Protein 6N1F (pdb70)

Solvent-accessible surface area: 35929 Å² total

Foldseek 3Di:
DDAAEDDADPDDVRQLVCCVPVQKHHDPAVLHHPVRLVVVVVLQVPADWDPCPFKIKGWCDAAAQFFADGDRPDSSVVNVCVCPPPSNQVVVPVPPHPFDKDWRTKMKIKAAFDKFDDFPCLRFVQFFKKKKAWQDADWPAFWKWWDAPPDHIYTYDDHHNDMMMGTSPTDIMTDGTHDGMTMMMMITMGSDRGHRNHHD/DDAAEDDADPDDVSQVVCCVPVQKHHDPAVLHHPVRVVVVVVLQVPADWDWDQAPNDTKIKGWCDAAAQAFADGDRPDSSVVNVCVCPDPSNQVVVPVPPDPQGKDWRTKMKIKFAFGKHDDFPCVRFVQFFKKKKAWQFQDWPAFWKWWDAPPDHIYTYDDDHNTMMMGTRVIDIMTDGTHGGMTMMMMITMGSDRGHGPD/DDAAEDAADPDDVSQLVCCVPVQKHHDPAVQHHPVRLVVVVVLQVPADWDVCPFKIKGWCDAAFQFFADGDRPDSSVVNVCVCPPPSNQVVVCVPPDPFDKDWRTKMKIKAAFDKFDDFPCVRFVQFFKKKKAWQDADFPAFWKWWDDPPDHIYTYDDDHNTMMMGTRPTDIMTDGTHHGMTMMMMITMGSDRGHRNGD/DDAAEDDADPDDVVQVVCCVPVQKHHDPAVLHHPVRLVLVVVLQVPADKDWDWADDPVDIDIKIKGWCDAQAQFFADGDRDDSSVVNVCVCCDPSNQVVVCVPPDPLGKDWRTKMKIKFAFDKHDDFPCLRFVQFFKKKKAWQFQDWPAFWKWWDAPPDHIYTHDDDHNTMMMGTRVIDIMTTGTHGDMTMMMMITMGSDGGHRNGD

B-factor: mean 36.03, std 13.21, range [5.63, 100.83]

Structure (mmCIF, N/CA/C/O backbone):
data_6N1F
#
_entry.id   6N1F
#
_cell.length_a   47.030
_cell.length_b   54.990
_cell.length_c   112.100
_cell.angle_alpha   77.660
_cell.angle_beta   87.030
_cell.angle_gamma   64.730
#
_symmetry.space_group_name_H-M   'P 1'
#
loop_
_entity.id
_entity.type
_entity.pdbx_description
1 polymer 'Oxidoreductase, 2OG-Fe(II) oxygenase family'
2 non-polymer 'FE (III) ION'
3 non-polymer 'CHLORIDE ION'
4 water water
#
loop_
_atom_site.group_PDB
_atom_site.id
_atom_site.type_symbol
_atom_site.label_atom_id
_atom_site.label_alt_id
_atom_site.label_comp_id
_atom_site.label_asym_id
_atom_site.label_entity_id
_atom_site.label_seq_id
_atom_site.pdbx_PDB_ins_code
_atom_site.Cartn_x
_atom_site.Cartn_y
_atom_site.Cartn_z
_atom_site.occupancy
_atom_site.B_iso_or_equiv
_atom_site.auth_seq_id
_atom_site.auth_comp_id
_atom_site.auth_asym_id
_atom_site.auth_atom_id
_atom_site.pdbx_PDB_model_num
ATOM 1 N N . THR A 1 24 ? 2.871 27.662 46.745 1.00 53.77 3 THR A N 1
ATOM 2 C CA . THR A 1 24 ? 3.518 28.045 45.494 1.00 60.26 3 THR A CA 1
ATOM 3 C C . THR A 1 24 ? 3.602 26.847 44.548 1.00 60.51 3 THR A C 1
ATOM 4 O O . THR A 1 24 ? 3.649 27.013 43.323 1.00 58.52 3 THR A O 1
ATOM 8 N N . ALA A 1 25 ? 3.598 25.641 45.126 1.00 53.07 4 ALA A N 1
ATOM 9 C CA . ALA A 1 25 ? 3.668 24.404 44.364 1.00 45.78 4 ALA A CA 1
ATOM 10 C C . ALA A 1 25 ? 2.696 23.383 44.941 1.00 38.44 4 ALA A C 1
ATOM 11 O O . ALA A 1 25 ? 2.575 23.237 46.160 1.00 34.84 4 ALA A O 1
ATOM 13 N N . GLU A 1 26 ? 2.000 22.681 44.067 1.00 32.44 5 GLU A N 1
ATOM 14 C CA . GLU A 1 26 ? 1.072 21.650 44.511 1.00 30.68 5 GLU A CA 1
ATOM 15 C C . GLU A 1 26 ? 1.216 20.433 43.611 1.00 28.16 5 GLU A C 1
ATOM 16 O O . GLU A 1 26 ? 1.393 20.562 42.397 1.00 28.11 5 GLU A O 1
ATOM 22 N N . LEU A 1 27 ? 1.169 19.252 44.219 1.00 26.58 6 LEU A N 1
ATOM 23 C CA . LEU A 1 27 ? 1.376 18.000 43.503 1.00 25.71 6 LEU A CA 1
ATOM 24 C C . LEU A 1 27 ? 0.019 17.479 43.031 1.00 26.95 6 LEU A C 1
ATOM 25 O O . LEU A 1 27 ? -0.838 17.121 43.848 1.00 25.79 6 LEU A O 1
ATOM 30 N N . HIS A 1 28 ? -0.200 17.463 41.717 1.00 23.60 7 HIS A N 1
ATOM 31 C CA . HIS A 1 28 ? -1.462 16.979 41.171 1.00 27.61 7 HIS A CA 1
ATOM 32 C C . HIS A 1 28 ? -1.325 15.505 40.795 1.00 27.54 7 HIS A C 1
ATOM 33 O O . HIS A 1 28 ? -0.320 15.096 40.207 1.00 27.98 7 HIS A O 1
ATOM 40 N N . PHE A 1 29 ? -2.329 14.714 41.153 1.00 25.32 8 PHE A N 1
ATOM 41 C CA . PHE A 1 29 ? -2.334 13.273 40.936 1.00 23.75 8 PHE A CA 1
ATOM 42 C C . PHE A 1 29 ? -3.424 12.917 39.939 1.00 24.05 8 PHE A C 1
ATOM 43 O O . PHE A 1 29 ? -4.526 13.472 39.993 1.00 28.73 8 PHE A O 1
ATOM 51 N N . ARG A 1 30 ? -3.112 11.998 39.032 1.00 22.92 9 ARG A N 1
ATOM 52 C CA . ARG A 1 30 ? -4.117 11.356 38.203 1.00 26.55 9 ARG A CA 1
ATOM 53 C C . ARG A 1 30 ? -4.535 10.058 38.895 1.00 26.28 9 ARG A C 1
ATOM 54 O O . ARG A 1 30 ? -3.983 9.695 39.934 1.00 20.77 9 ARG A O 1
ATOM 56 N N . CYS A 1 31 ? -5.508 9.341 38.321 1.00 19.81 10 CYS A N 1
ATOM 57 C CA . CYS A 1 31 ? -5.861 8.022 38.848 1.00 19.74 10 CYS A CA 1
ATOM 58 C C . CYS A 1 31 ? -4.682 7.069 38.735 1.00 21.34 10 CYS A C 1
ATOM 59 O O . CYS A 1 31 ? -3.971 7.050 37.726 1.00 24.33 10 CYS A O 1
ATOM 62 N N . ASN A 1 32 ? -4.486 6.254 39.771 1.00 19.54 11 ASN A N 1
ATOM 63 C CA . ASN A 1 32 ? -3.439 5.244 39.729 1.00 17.75 11 ASN A CA 1
ATOM 64 C C . ASN A 1 32 ? -3.800 4.177 38.697 1.00 25.13 11 ASN A C 1
ATOM 65 O O . ASN A 1 32 ? -4.875 3.578 38.774 1.00 22.03 11 ASN A O 1
ATOM 70 N N . GLU A 1 33 ? -2.913 3.943 37.727 1.00 25.50 12 GLU A N 1
ATOM 71 C CA . GLU A 1 33 ? -3.205 3.061 36.604 1.00 27.85 12 GLU A CA 1
ATOM 72 C C . GLU A 1 33 ? -2.632 1.658 36.778 1.00 20.09 12 GLU A C 1
ATOM 73 O O . GLU A 1 33 ? -2.547 0.914 35.801 1.00 24.93 12 GLU A O 1
ATOM 79 N N . GLY A 1 34 ? -2.235 1.288 37.981 1.00 19.96 13 GLY A N 1
ATOM 80 C CA . GLY A 1 34 ? -1.613 0.013 38.260 1.00 24.91 13 GLY A CA 1
ATOM 81 C C . GLY A 1 34 ? -2.592 -0.964 38.871 1.00 22.19 13 GLY A C 1
ATOM 82 O O . GLY A 1 34 ? -3.777 -0.981 38.525 1.00 25.08 13 GLY A O 1
ATOM 83 N N . GLY A 1 35 ? -2.095 -1.771 39.808 1.00 24.86 14 GLY A N 1
ATOM 84 C CA . GLY A 1 35 ? -2.925 -2.747 40.488 1.00 26.38 14 GLY A CA 1
ATOM 85 C C . GLY A 1 35 ? -2.872 -2.607 41.995 1.00 34.92 14 GLY A C 1
ATOM 86 O O . GLY A 1 35 ? -2.428 -1.572 42.509 1.00 29.56 14 GLY A O 1
ATOM 95 N N . ALA A 1 37 ? -0.980 -3.849 44.384 1.00 30.62 16 ALA A N 1
ATOM 96 C CA . ALA A 1 37 ? 0.337 -3.517 44.921 1.00 36.19 16 ALA A CA 1
ATOM 97 C C . ALA A 1 37 ? 0.633 -2.028 44.780 1.00 37.14 16 ALA A C 1
ATOM 98 O O . ALA A 1 37 ? 1.218 -1.416 45.682 1.00 29.47 16 ALA A O 1
ATOM 100 N N . ASP A 1 38 ? 0.223 -1.432 43.655 1.00 26.35 17 ASP A N 1
ATOM 101 C CA . ASP A 1 38 ? 0.425 0.001 43.438 1.00 26.75 17 ASP A CA 1
ATOM 102 C C . ASP A 1 38 ? -0.526 0.832 44.289 1.00 24.18 17 ASP A C 1
ATOM 103 O O . ASP A 1 38 ? -0.114 1.838 44.881 1.00 25.99 17 ASP A O 1
ATOM 108 N N . TYR A 1 39 ? -1.809 0.451 44.343 1.00 20.57 18 TYR A N 1
ATOM 109 C CA . TYR A 1 39 ? -2.761 1.198 45.163 1.00 23.96 18 TYR A CA 1
ATOM 110 C C . TYR A 1 39 ? -2.299 1.284 46.618 1.00 25.78 18 TYR A C 1
ATOM 111 O O . TYR A 1 39 ? -2.271 2.371 47.209 1.00 23.02 18 TYR A O 1
ATOM 120 N N . ALA A 1 40 ? -1.952 0.140 47.220 1.00 24.11 19 ALA A N 1
ATOM 121 C CA . ALA A 1 40 ? -1.576 0.137 48.634 1.00 23.33 19 ALA A CA 1
ATOM 122 C C . ALA A 1 40 ? -0.269 0.887 48.868 1.00 27.03 19 ALA A C 1
ATOM 123 O O . ALA A 1 40 ? -0.097 1.538 49.904 1.00 26.01 19 ALA A O 1
ATOM 125 N N . ALA A 1 41 ? 0.673 0.796 47.923 1.00 27.94 20 ALA A N 1
ATOM 126 C CA . ALA A 1 41 ? 1.945 1.495 48.081 1.00 29.42 20 ALA A CA 1
ATOM 127 C C . ALA A 1 41 ? 1.764 3.012 48.031 1.00 26.58 20 ALA A C 1
ATOM 128 O O . ALA A 1 41 ? 2.420 3.742 48.781 1.00 26.17 20 ALA A O 1
ATOM 130 N N . GLN A 1 42 ? 0.881 3.511 47.158 1.00 30.93 21 GLN A N 1
ATOM 131 C CA . GLN A 1 42 ? 0.650 4.956 47.116 1.00 25.90 21 GLN A CA 1
ATOM 132 C C . GLN A 1 42 ? -0.045 5.432 48.378 1.00 28.30 21 GLN A C 1
ATOM 133 O O . GLN A 1 42 ? 0.279 6.503 48.907 1.00 24.77 21 GLN A O 1
ATOM 139 N N . LEU A 1 43 ? -1.026 4.660 48.852 1.00 25.29 22 LEU A N 1
ATOM 140 C CA . LEU A 1 43 ? -1.671 4.970 50.119 1.00 31.93 22 LEU A CA 1
ATOM 141 C C . LEU A 1 43 ? -0.644 4.998 51.238 1.00 30.52 22 LEU A C 1
ATOM 142 O O . LEU A 1 43 ? -0.677 5.882 52.107 1.00 30.61 22 LEU A O 1
ATOM 147 N N . ARG A 1 44 ? 0.292 4.043 51.209 1.00 33.39 23 ARG A N 1
ATOM 148 C CA . ARG A 1 44 ? 1.366 3.981 52.196 1.00 38.22 23 ARG A CA 1
ATOM 149 C C . ARG A 1 44 ? 2.286 5.197 52.105 1.00 38.33 23 ARG A C 1
ATOM 150 O O . ARG A 1 44 ? 2.528 5.876 53.109 1.00 40.16 23 ARG A O 1
ATOM 158 N N . GLU A 1 45 ? 2.817 5.489 50.914 1.00 33.27 24 GLU A N 1
ATOM 159 C CA . GLU A 1 45 ? 3.860 6.510 50.812 1.00 29.30 24 GLU A CA 1
ATOM 160 C C . GLU A 1 45 ? 3.272 7.911 50.761 1.00 27.71 24 GLU A C 1
ATOM 161 O O . GLU A 1 45 ? 3.739 8.811 51.464 1.00 31.43 24 GLU A O 1
ATOM 167 N N . VAL A 1 46 ? 2.246 8.102 49.932 1.00 32.06 25 VAL A N 1
ATOM 168 C CA . VAL A 1 46 ? 1.622 9.405 49.739 1.00 31.64 25 VAL A CA 1
ATOM 169 C C . VAL A 1 46 ? 0.587 9.682 50.824 1.00 36.31 25 VAL A C 1
ATOM 170 O O . VAL A 1 46 ? 0.475 10.809 51.316 1.00 29.73 25 VAL A O 1
ATOM 174 N N . GLY A 1 47 ? -0.191 8.674 51.211 1.00 23.76 26 GLY A N 1
ATOM 175 C CA . GLY A 1 47 ? -1.260 8.869 52.164 1.00 23.55 26 GLY A CA 1
ATOM 176 C C . GLY A 1 47 ? -2.631 8.965 51.538 1.00 22.65 26 GLY A C 1
ATOM 177 O O . GLY A 1 47 ? -3.626 8.980 52.270 1.00 28.25 26 GLY A O 1
ATOM 178 N N . THR A 1 48 ? -2.705 8.996 50.208 1.00 20.67 27 THR A N 1
ATOM 179 C CA . THR A 1 48 ? -3.940 9.156 49.457 1.00 19.27 27 THR A CA 1
ATOM 180 C C . THR A 1 48 ? -3.745 8.505 48.098 1.00 22.33 27 THR A C 1
ATOM 181 O O . THR A 1 48 ? -2.663 8.583 47.519 1.00 26.38 27 THR A O 1
ATOM 185 N N . VAL A 1 49 ? -4.786 7.851 47.596 1.00 21.88 28 VAL A N 1
ATOM 186 C CA . VAL A 1 49 ? -4.757 7.274 46.261 1.00 16.91 28 VAL A CA 1
ATOM 187 C C . VAL A 1 49 ? -6.148 7.405 45.653 1.00 15.99 28 VAL A C 1
ATOM 188 O O . VAL A 1 49 ? -7.156 7.293 46.359 1.00 24.31 28 VAL A O 1
ATOM 200 N N . LEU A 1 51 ? -8.595 5.819 42.716 1.00 19.72 30 LEU A N 1
ATOM 201 C CA . LEU A 1 51 ? -8.727 4.663 41.845 1.00 16.94 30 LEU A CA 1
ATOM 202 C C . LEU A 1 51 ? -9.582 5.019 40.633 1.00 22.50 30 LEU A C 1
ATOM 203 O O . LEU A 1 51 ? -10.531 5.801 40.756 1.00 21.24 30 LEU A O 1
ATOM 208 N N . PRO A 1 52 ? -9.287 4.504 39.444 1.00 20.36 31 PRO A N 1
ATOM 209 C CA . PRO A 1 52 ? -10.088 4.866 38.271 1.00 18.09 31 PRO A CA 1
ATOM 210 C C . PRO A 1 52 ? -11.401 4.105 38.254 1.00 22.30 31 PRO A C 1
ATOM 211 O O . PRO A 1 52 ? -11.543 3.026 38.838 1.00 20.65 31 PRO A O 1
ATOM 215 N N . ALA A 1 53 ? -12.378 4.692 37.576 1.00 17.28 32 ALA A N 1
ATOM 216 C CA . ALA A 1 53 ? -13.616 3.970 37.294 1.00 21.50 32 ALA A CA 1
ATOM 217 C C . ALA A 1 53 ? -13.325 2.853 36.291 1.00 21.01 32 ALA A C 1
ATOM 218 O O . ALA A 1 53 ? -12.680 3.098 35.269 1.00 23.19 32 ALA A O 1
ATOM 220 N N . TYR A 1 54 ? -13.779 1.622 36.555 1.00 17.24 33 TYR A N 1
ATOM 221 C CA . TYR A 1 54 ? -14.617 1.234 37.660 1.00 16.29 33 TYR A CA 1
ATOM 222 C C . TYR A 1 54 ? -13.994 0.060 38.407 1.00 16.50 33 TYR A C 1
ATOM 223 O O . TYR A 1 54 ? -14.590 -1.014 38.481 1.00 17.33 33 TYR A O 1
ATOM 232 N N . VAL A 1 55 ? -12.798 0.269 38.945 1.00 16.84 34 VAL A N 1
ATOM 233 C CA . VAL A 1 55 ? -12.055 -0.802 39.608 1.00 22.42 34 VAL A CA 1
ATOM 234 C C . VAL A 1 55 ? -12.765 -1.259 40.879 1.00 25.01 34 VAL A C 1
ATOM 235 O O . VAL A 1 55 ? -13.088 -2.439 41.033 1.00 20.45 34 VAL A O 1
ATOM 239 N N . ALA A 1 56 ? -13.023 -0.335 41.813 1.00 20.89 35 ALA A N 1
ATOM 240 C CA . ALA A 1 56 ? -13.532 -0.768 43.115 1.00 18.85 35 ALA A CA 1
ATOM 241 C C . ALA A 1 56 ? -15.020 -1.109 43.075 1.00 23.85 35 ALA A C 1
ATOM 242 O O . ALA A 1 56 ? -15.462 -2.056 43.741 1.00 25.05 35 ALA A O 1
ATOM 244 N N . PHE A 1 57 ? -15.811 -0.323 42.344 1.00 19.70 36 PHE A N 1
ATOM 245 C CA . PHE A 1 57 ? -17.245 -0.533 42.214 1.00 17.86 36 PHE A CA 1
ATOM 246 C C . PHE A 1 57 ? -17.603 -0.490 40.740 1.00 18.36 36 PHE A C 1
ATOM 247 O O . PHE A 1 57 ? -17.228 0.455 40.041 1.00 20.59 36 PHE A O 1
ATOM 255 N N . ASP A 1 58 ? -18.293 -1.523 40.269 1.00 18.72 37 ASP A N 1
ATOM 256 C CA . ASP A 1 58 ? -18.637 -1.603 38.863 1.00 22.05 37 ASP A CA 1
ATOM 257 C C . ASP A 1 58 ? -19.629 -0.493 38.523 1.00 25.13 37 ASP A C 1
ATOM 258 O O . ASP A 1 58 ? -20.228 0.124 39.408 1.00 21.86 37 ASP A O 1
ATOM 263 N N . ALA A 1 59 ? -19.761 -0.196 37.226 1.00 21.13 38 ALA A N 1
ATOM 264 C CA . ALA A 1 59 ? -20.623 0.918 36.843 1.00 27.21 38 ALA A CA 1
ATOM 265 C C . ALA A 1 59 ? -22.081 0.620 37.179 1.00 31.33 38 ALA A C 1
ATOM 266 O O . ALA A 1 59 ? -22.801 1.489 37.685 1.00 22.80 38 ALA A O 1
ATOM 268 N N . HIS A 1 60 ? -22.539 -0.609 36.916 1.00 23.25 39 HIS A N 1
ATOM 269 C CA . HIS A 1 60 ? -23.931 -0.901 37.233 1.00 24.84 39 HIS A CA 1
ATOM 270 C C . HIS A 1 60 ? -24.179 -0.855 38.737 1.00 24.68 39 HIS A C 1
ATOM 271 O O . HIS A 1 60 ? -25.294 -0.554 39.157 1.00 27.15 39 HIS A O 1
ATOM 278 N N . GLU A 1 61 ? -23.153 -1.116 39.551 1.00 23.29 40 GLU A N 1
ATOM 279 C CA . GLU A 1 61 ? -23.293 -1.012 41.000 1.00 27.35 40 GLU A CA 1
ATOM 280 C C . GLU A 1 61 ? -23.397 0.441 41.441 1.00 30.25 40 GLU A C 1
ATOM 281 O O . GLU A 1 61 ? -24.184 0.774 42.337 1.00 27.56 40 GLU A O 1
ATOM 287 N N . LEU A 1 62 ? -22.595 1.319 40.840 1.00 21.86 41 LEU A N 1
ATOM 288 C CA . LEU A 1 62 ? -22.725 2.738 41.150 1.00 26.80 41 LEU A CA 1
ATOM 289 C C . LEU A 1 62 ? -24.076 3.261 40.701 1.00 28.02 41 LEU A C 1
ATOM 290 O O . LEU A 1 62 ? -24.687 4.075 41.396 1.00 28.92 41 LEU A O 1
ATOM 295 N N . ALA A 1 63 ? -24.550 2.810 39.539 1.00 24.53 42 ALA A N 1
ATOM 296 C CA . ALA A 1 63 ? -25.902 3.147 39.105 1.00 26.69 42 ALA A CA 1
ATOM 297 C C . ALA A 1 63 ? -26.939 2.757 40.158 1.00 29.59 42 ALA A C 1
ATOM 298 O O . ALA A 1 63 ? -27.842 3.541 40.466 1.00 33.68 42 ALA A O 1
ATOM 300 N N . ARG A 1 64 ? -26.813 1.566 40.737 1.00 27.80 43 ARG A N 1
ATOM 301 C CA . ARG A 1 64 ? -27.749 1.156 41.776 1.00 36.14 43 ARG A CA 1
ATOM 302 C C . ARG A 1 64 ? -27.650 2.070 42.992 1.00 34.77 43 ARG A C 1
ATOM 303 O O . ARG A 1 64 ? -28.664 2.574 43.494 1.00 31.01 43 ARG A O 1
ATOM 311 N N . ILE A 1 65 ? -26.430 2.284 43.488 1.00 32.64 44 ILE A N 1
ATOM 312 C CA . ILE A 1 65 ? -26.229 3.162 44.640 1.00 31.98 44 ILE A CA 1
ATOM 313 C C . ILE A 1 65 ? -26.870 4.517 44.392 1.00 28.18 44 ILE A C 1
ATOM 314 O O . ILE A 1 65 ? -27.543 5.074 45.270 1.00 29.62 44 ILE A O 1
ATOM 319 N N . ASP A 1 66 ? -26.709 5.045 43.178 1.00 31.84 45 ASP A N 1
ATOM 320 C CA . ASP A 1 66 ? -27.275 6.349 42.845 1.00 40.10 45 ASP A CA 1
ATOM 321 C C . ASP A 1 66 ? -28.798 6.339 42.928 1.00 43.73 45 ASP A C 1
ATOM 322 O O . ASP A 1 66 ? -29.401 7.271 43.477 1.00 50.84 45 ASP A O 1
ATOM 327 N N . ALA A 1 67 ? -29.441 5.304 42.379 1.00 42.20 46 ALA A N 1
ATOM 328 C CA . ALA A 1 67 ? -30.896 5.210 42.477 1.00 39.08 46 ALA A CA 1
ATOM 329 C C . ALA A 1 67 ? -31.338 5.082 43.928 1.00 40.54 46 ALA A C 1
ATOM 330 O O . ALA A 1 67 ? -32.353 5.659 44.331 1.00 47.68 46 ALA A O 1
ATOM 332 N N . LEU A 1 68 ? -30.578 4.344 44.732 1.00 40.48 47 LEU A N 1
ATOM 333 C CA . LEU A 1 68 ? -30.981 4.112 46.114 1.00 44.65 47 LEU A CA 1
ATOM 334 C C . LEU A 1 68 ? -30.815 5.362 46.968 1.00 43.56 47 LEU A C 1
ATOM 335 O O . LEU A 1 68 ? -31.699 5.689 47.767 1.00 50.33 47 LEU A O 1
ATOM 340 N N . GLN A 1 69 ? -29.692 6.074 46.828 1.00 37.38 48 GLN A N 1
ATOM 341 C CA . GLN A 1 69 ? -29.473 7.229 47.699 1.00 39.83 48 GLN A CA 1
ATOM 342 C C . GLN A 1 69 ? -30.494 8.333 47.433 1.00 45.73 48 GLN A C 1
ATOM 343 O O . GLN A 1 69 ? -30.883 9.060 48.361 1.00 43.62 48 GLN A O 1
ATOM 349 N N . ALA A 1 70 ? -30.972 8.445 46.191 1.00 42.12 49 ALA A N 1
ATOM 350 C CA . ALA A 1 70 ? -32.010 9.420 45.876 1.00 46.86 49 ALA A CA 1
ATOM 351 C C . ALA A 1 70 ? -33.226 9.269 46.790 1.00 46.96 49 ALA A C 1
ATOM 352 O O . ALA A 1 70 ? -33.836 10.265 47.195 1.00 51.91 49 ALA A O 1
ATOM 354 N N . ARG A 1 71 ? -33.584 8.028 47.137 1.00 50.40 50 ARG A N 1
ATOM 355 C CA . ARG A 1 71 ? -34.743 7.747 47.983 1.00 49.65 50 ARG A CA 1
ATOM 356 C C . ARG A 1 71 ? -34.559 8.197 49.425 1.00 47.44 50 ARG A C 1
ATOM 357 O O . ARG A 1 71 ? -35.533 8.197 50.182 1.00 50.38 50 ARG A O 1
ATOM 365 N N . LEU A 1 72 ? -33.351 8.568 49.822 1.00 41.78 51 LEU A N 1
ATOM 366 C CA . LEU A 1 72 ? -33.048 8.906 51.200 1.00 41.85 51 LEU A CA 1
ATOM 367 C C . LEU A 1 72 ? -33.499 10.324 51.537 1.00 44.38 51 LEU A C 1
ATOM 368 O O . LEU A 1 72 ? -33.622 11.177 50.652 1.00 47.07 51 LEU A O 1
ATOM 373 N N . PRO A 1 73 ? -33.766 10.596 52.817 1.00 45.07 52 PRO A N 1
ATOM 374 C CA . PRO A 1 73 ? -34.066 11.974 53.230 1.00 48.38 52 PRO A CA 1
ATOM 375 C C . PRO A 1 73 ? -32.817 12.849 53.246 1.00 47.06 52 PRO A C 1
ATOM 376 O O . PRO A 1 73 ? -31.736 12.435 53.676 1.00 42.43 52 PRO A O 1
ATOM 380 N N . GLU A 1 74 ? -32.990 14.083 52.792 1.00 45.56 53 GLU A N 1
ATOM 381 C CA . GLU A 1 74 ? -31.909 15.037 52.639 1.00 41.75 53 GLU A CA 1
ATOM 382 C C . GLU A 1 74 ? -32.056 16.134 53.687 1.00 51.60 53 GLU A C 1
ATOM 383 O O . GLU A 1 74 ? -33.168 16.590 53.964 1.00 55.83 53 GLU A O 1
ATOM 389 N N . GLU A 1 75 ? -30.939 16.542 54.283 1.00 56.34 54 GLU A N 1
ATOM 390 C CA . GLU A 1 75 ? -30.940 17.620 55.260 1.00 55.87 54 GLU A CA 1
ATOM 391 C C . GLU A 1 75 ? -29.798 18.580 54.963 1.00 53.31 54 GLU A C 1
ATOM 392 O O . GLU A 1 75 ? -28.738 18.169 54.478 1.00 48.13 54 GLU A O 1
ATOM 398 N N . PRO A 1 76 ? -29.995 19.868 55.222 1.00 52.16 55 PRO A N 1
ATOM 399 C CA . PRO A 1 76 ? -28.941 20.841 54.940 1.00 49.34 55 PRO A CA 1
ATOM 400 C C . PRO A 1 76 ? -27.864 20.818 56.012 1.00 55.21 55 PRO A C 1
ATOM 401 O O . PRO A 1 76 ? -28.124 20.552 57.187 1.00 61.48 55 PRO A O 1
ATOM 405 N N . VAL A 1 77 ? -26.633 21.079 55.578 1.00 55.00 56 VAL A N 1
ATOM 406 C CA . VAL A 1 77 ? -25.475 21.114 56.470 1.00 57.05 56 VAL A CA 1
ATOM 407 C C . VAL A 1 77 ? -24.481 22.189 56.011 1.00 58.84 56 VAL A C 1
ATOM 408 O O . VAL A 1 77 ? -24.845 23.167 55.343 1.00 58.26 56 VAL A O 1
ATOM 412 N N . HIS A 1 86 ? -27.082 27.506 53.235 1.00 64.51 65 HIS A N 1
ATOM 413 C CA . HIS A 1 86 ? -27.369 26.127 52.841 1.00 63.32 65 HIS A CA 1
ATOM 414 C C . HIS A 1 86 ? -26.842 25.799 51.445 1.00 56.64 65 HIS A C 1
ATOM 415 O O . HIS A 1 86 ? -27.550 25.987 50.460 1.00 56.99 65 HIS A O 1
ATOM 422 N N . ASP A 1 87 ? -25.611 25.298 51.345 1.00 50.91 66 ASP A N 1
ATOM 423 C CA . ASP A 1 87 ? -25.086 24.907 50.045 1.00 47.39 66 ASP A CA 1
ATOM 424 C C . ASP A 1 87 ? -24.536 23.485 50.012 1.00 37.15 66 ASP A C 1
ATOM 425 O O . ASP A 1 87 ? -24.008 23.065 48.974 1.00 31.79 66 ASP A O 1
ATOM 430 N N . ILE A 1 88 ? -24.661 22.728 51.098 1.00 40.72 67 ILE A N 1
ATOM 431 C CA . ILE A 1 88 ? -24.350 21.304 51.108 1.00 41.49 67 ILE A CA 1
ATOM 432 C C . ILE A 1 88 ? -25.529 20.566 51.722 1.00 42.78 67 ILE A C 1
ATOM 433 O O . ILE A 1 88 ? -26.007 20.940 52.799 1.00 35.24 67 ILE A O 1
ATOM 438 N N . TYR A 1 89 ? -26.008 19.535 51.028 1.00 43.13 68 TYR A N 1
ATOM 439 C CA . TYR A 1 89 ? -27.121 18.714 51.484 1.00 40.90 68 TYR A CA 1
ATOM 440 C C . TYR A 1 89 ? -26.635 17.284 51.684 1.00 40.01 68 TYR A C 1
ATOM 441 O O . TYR A 1 89 ? -25.967 16.722 50.808 1.00 35.15 68 TYR A O 1
ATOM 450 N N . VAL A 1 90 ? -26.974 16.704 52.834 1.00 38.93 69 VAL A N 1
ATOM 451 C CA . VAL A 1 90 ? -26.400 15.447 53.301 1.00 33.60 69 VAL A CA 1
ATOM 452 C C . VAL A 1 90 ? -27.514 14.415 53.450 1.00 34.88 69 VAL A C 1
ATOM 453 O O . VAL A 1 90 ? -28.562 14.704 54.043 1.00 37.98 69 VAL A O 1
ATOM 457 N N . ARG A 1 91 ? -27.287 13.221 52.901 1.00 33.81 70 ARG A N 1
ATOM 458 C CA . ARG A 1 91 ? -28.176 12.070 53.058 1.00 40.98 70 ARG A CA 1
ATOM 459 C C . ARG A 1 91 ? -27.449 11.023 53.886 1.00 38.18 70 ARG A C 1
ATOM 460 O O . ARG A 1 91 ? -26.537 10.358 53.389 1.00 44.44 70 ARG A O 1
ATOM 468 N N . ARG A 1 92 ? -27.841 10.880 55.142 1.00 36.85 71 ARG A N 1
ATOM 469 C CA . ARG A 1 92 ? -27.112 10.007 56.045 1.00 37.10 71 ARG A CA 1
ATOM 470 C C . ARG A 1 92 ? -27.495 8.546 55.832 1.00 37.44 71 ARG A C 1
ATOM 471 O O . ARG A 1 92 ? -28.659 8.209 55.607 1.00 38.93 71 ARG A O 1
ATOM 479 N N . ILE A 1 93 ? -26.486 7.690 55.863 1.00 36.50 72 ILE A N 1
ATOM 480 C CA . ILE A 1 93 ? -26.656 6.248 55.827 1.00 37.07 72 ILE A CA 1
ATOM 481 C C . ILE A 1 93 ? -26.307 5.628 57.173 1.00 38.59 72 ILE A C 1
ATOM 482 O O . ILE A 1 93 ? -27.064 4.824 57.721 1.00 42.60 72 ILE A O 1
ATOM 495 N N . VAL A 1 95 ? -24.608 6.912 61.123 1.00 44.70 74 VAL A N 1
ATOM 496 C CA . VAL A 1 95 ? -24.148 7.991 61.990 1.00 44.16 74 VAL A CA 1
ATOM 497 C C . VAL A 1 95 ? -23.246 7.412 63.075 1.00 46.03 74 VAL A C 1
ATOM 498 O O . VAL A 1 95 ? -23.331 6.234 63.429 1.00 46.78 74 VAL A O 1
ATOM 502 N N . ASP A 1 96 ? -22.383 8.275 63.634 1.00 46.50 75 ASP A N 1
ATOM 503 C CA . ASP A 1 96 ? -21.347 7.861 64.585 1.00 51.23 75 ASP A CA 1
ATOM 504 C C . ASP A 1 96 ? -21.096 8.983 65.603 1.00 50.62 75 ASP A C 1
ATOM 505 O O . ASP A 1 96 ? -20.030 9.598 65.650 1.00 50.48 75 ASP A O 1
ATOM 510 N N . ARG A 1 97 ? -22.082 9.231 66.467 1.00 53.47 76 ARG A N 1
ATOM 511 C CA . ARG A 1 97 ? -22.044 10.381 67.366 1.00 55.98 76 ARG A CA 1
ATOM 512 C C . ARG A 1 97 ? -21.050 10.198 68.510 1.00 59.01 76 ARG A C 1
ATOM 513 O O . ARG A 1 97 ? -20.784 9.080 68.965 1.00 59.73 76 ARG A O 1
ATOM 521 N N . ALA A 1 98 ? -20.529 11.331 68.995 1.00 47.79 77 ALA A N 1
ATOM 522 C CA . ALA A 1 98 ? -19.543 11.331 70.071 1.00 48.67 77 ALA A CA 1
ATOM 523 C C . ALA A 1 98 ? -20.068 10.579 71.283 1.00 56.69 77 ALA A C 1
ATOM 524 O O . ALA A 1 98 ? -21.178 10.834 71.758 1.00 59.18 77 ALA A O 1
ATOM 526 N N . GLY A 1 99 ? -19.265 9.642 71.775 1.00 65.19 78 GLY A N 1
ATOM 527 C CA . GLY A 1 99 ? -19.657 8.812 72.893 1.00 70.51 78 GLY A CA 1
ATOM 528 C C . GLY A 1 99 ? -20.554 7.645 72.546 1.00 70.80 78 GLY A C 1
ATOM 529 O O . GLY A 1 99 ? -20.910 6.873 73.447 1.00 75.48 78 GLY A O 1
ATOM 530 N N . GLU A 1 100 ? -20.919 7.474 71.277 1.00 59.16 79 GLU A N 1
ATOM 531 C CA . GLU A 1 100 ? -21.880 6.456 70.891 1.00 57.10 79 GLU A CA 1
ATOM 532 C C . GLU A 1 100 ? -21.256 5.467 69.917 1.00 60.26 79 GLU A C 1
ATOM 533 O O . GLU A 1 100 ? -20.199 5.713 69.330 1.00 58.17 79 GLU A O 1
ATOM 539 N N . ARG A 1 101 ? -21.920 4.340 69.765 1.00 62.02 80 ARG A N 1
ATOM 540 C CA . ARG A 1 101 ? -21.531 3.338 68.790 1.00 56.53 80 ARG A CA 1
ATOM 541 C C . ARG A 1 101 ? -22.188 3.644 67.451 1.00 50.41 80 ARG A C 1
ATOM 542 O O . ARG A 1 101 ? -23.186 4.369 67.396 1.00 50.93 80 ARG A O 1
ATOM 544 N N . PRO A 1 102 ? -21.635 3.134 66.347 1.00 46.85 81 PRO A N 1
ATOM 545 C CA . PRO A 1 102 ? -22.218 3.423 65.024 1.00 42.16 81 PRO A CA 1
ATOM 546 C C . PRO A 1 102 ? -23.643 2.901 64.899 1.00 45.22 81 PRO A C 1
ATOM 547 O O . PRO A 1 102 ? -23.962 1.805 65.355 1.00 50.17 81 PRO A O 1
ATOM 551 N N . GLN A 1 103 ? -24.497 3.683 64.246 1.00 42.59 82 GLN A N 1
ATOM 552 C CA . GLN A 1 103 ? -25.914 3.356 64.133 1.00 42.04 82 GLN A CA 1
ATOM 553 C C . GLN A 1 103 ? -26.368 3.465 62.689 1.00 41.89 82 GLN A C 1
ATOM 554 O O . GLN A 1 103 ? -26.111 4.480 62.033 1.00 41.16 82 GLN A O 1
ATOM 560 N N . LEU A 1 104 ? -27.054 2.434 62.204 1.00 47.40 83 LEU A N 1
ATOM 561 C CA . LEU A 1 104 ? -27.759 2.526 60.930 1.00 44.73 83 LEU A CA 1
ATOM 562 C C . LEU A 1 104 ? -28.929 3.491 61.059 1.00 50.49 83 LEU A C 1
ATOM 563 O O . LEU A 1 104 ? -29.627 3.509 62.078 1.00 55.44 83 LEU A O 1
ATOM 568 N N . VAL A 1 105 ? -29.145 4.300 60.018 1.00 47.81 84 VAL A N 1
ATOM 569 C CA . VAL A 1 105 ? -30.241 5.261 59.984 1.00 40.90 84 VAL A CA 1
ATOM 570 C C . VAL A 1 105 ? -30.821 5.282 58.580 1.00 41.43 84 VAL A C 1
ATOM 571 O O . VAL A 1 105 ? -30.187 4.849 57.618 1.00 41.53 84 VAL A O 1
ATOM 575 N N . ASN A 1 106 ? -32.045 5.803 58.475 1.00 43.94 85 ASN A N 1
ATOM 576 C CA . ASN A 1 106 ? -32.757 5.931 57.199 1.00 45.53 85 ASN A CA 1
ATOM 577 C C . ASN A 1 106 ? -32.990 4.580 56.527 1.00 45.95 85 ASN A C 1
ATOM 578 O O . ASN A 1 106 ? -32.883 4.452 55.308 1.00 45.79 85 ASN A O 1
ATOM 583 N N . LEU A 1 107 ? -33.325 3.567 57.325 1.00 43.48 86 LEU A N 1
ATOM 584 C CA . LEU A 1 107 ? -33.684 2.264 56.782 1.00 52.12 86 LEU A CA 1
ATOM 585 C C . LEU A 1 107 ? -34.904 2.384 55.864 1.00 53.94 86 LEU A C 1
ATOM 586 O O . LEU A 1 107 ? -35.700 3.317 55.995 1.00 53.35 86 LEU A O 1
ATOM 591 N N . PRO A 1 108 ? -35.084 1.438 54.920 1.00 55.91 87 PRO A N 1
ATOM 592 C CA . PRO A 1 108 ? -34.285 0.241 54.639 1.00 51.10 87 PRO A CA 1
ATOM 593 C C . PRO A 1 108 ? -33.196 0.434 53.580 1.00 48.38 87 PRO A C 1
ATOM 594 O O . PRO A 1 108 ? -32.282 -0.383 53.496 1.00 47.88 87 PRO A O 1
ATOM 598 N N . HIS A 1 109 ? -33.290 1.497 52.777 1.00 55.00 88 HIS A N 1
ATOM 599 C CA . HIS A 1 109 ? -32.389 1.622 51.635 1.00 49.93 88 HIS A CA 1
ATOM 600 C C . HIS A 1 109 ? -30.953 1.880 52.071 1.00 46.43 88 HIS A C 1
ATOM 601 O O . HIS A 1 109 ? -30.016 1.500 51.360 1.00 41.54 88 HIS A O 1
ATOM 608 N N . SER A 1 110 ? -30.756 2.493 53.238 1.00 39.34 89 SER A N 1
ATOM 609 C CA . SER A 1 110 ? -29.405 2.656 53.767 1.00 37.85 89 SER A CA 1
ATOM 610 C C . SER A 1 110 ? -28.679 1.315 53.863 1.00 36.34 89 SER A C 1
ATOM 611 O O . SER A 1 110 ? -27.511 1.198 53.475 1.00 37.03 89 SER A O 1
ATOM 614 N N . GLU A 1 111 ? -29.360 0.293 54.387 1.00 37.54 90 GLU A N 1
ATOM 615 C CA . GLU A 1 111 ? -28.726 -1.007 54.591 1.00 39.05 90 GLU A CA 1
ATOM 616 C C . GLU A 1 111 ? -28.364 -1.662 53.266 1.00 36.38 90 GLU A C 1
ATOM 617 O O . GLU A 1 111 ? -27.343 -2.352 53.159 1.00 33.90 90 GLU A O 1
ATOM 619 N N . THR A 1 112 ? -29.206 -1.481 52.254 1.00 44.79 91 THR A N 1
ATOM 620 C CA . THR A 1 112 ? -28.899 -2.029 50.942 1.00 44.90 91 THR A CA 1
ATOM 621 C C . THR A 1 112 ? -27.612 -1.431 50.398 1.00 38.41 91 THR A C 1
ATOM 622 O O . THR A 1 112 ? -26.750 -2.155 49.886 1.00 36.56 91 THR A O 1
ATOM 626 N N . ILE A 1 113 ? -27.453 -0.111 50.516 1.00 31.86 92 ILE A N 1
ATOM 627 C CA . ILE A 1 113 ? -26.216 0.528 50.078 1.00 32.72 92 ILE A CA 1
ATOM 628 C C . ILE A 1 113 ? -25.043 -0.019 50.873 1.00 34.17 92 ILE A C 1
ATOM 629 O O . ILE A 1 113 ? -24.025 -0.449 50.313 1.00 28.43 92 ILE A O 1
ATOM 634 N N . LEU A 1 114 ? -25.185 -0.012 52.200 1.00 33.50 93 LEU A N 1
ATOM 635 C CA . LEU A 1 114 ? -24.145 -0.511 53.087 1.00 34.10 93 LEU A CA 1
ATOM 636 C C . LEU A 1 114 ? -23.775 -1.959 52.779 1.00 40.13 93 LEU A C 1
ATOM 637 O O . LEU A 1 114 ? -22.602 -2.330 52.901 1.00 44.95 93 LEU A O 1
ATOM 642 N N . ASN A 1 115 ? -24.758 -2.787 52.386 1.00 34.04 94 ASN A N 1
ATOM 643 C CA . ASN A 1 115 ? -24.485 -4.188 52.059 1.00 37.70 94 ASN A CA 1
ATOM 644 C C . ASN A 1 115 ? -23.469 -4.299 50.934 1.00 30.34 94 ASN A C 1
ATOM 645 O O . ASN A 1 115 ? -22.594 -5.172 50.961 1.00 36.08 94 ASN A O 1
ATOM 650 N N . LEU A 1 116 ? -23.590 -3.442 49.921 1.00 28.42 95 LEU A N 1
ATOM 651 C CA . LEU A 1 116 ? -22.611 -3.418 48.843 1.00 33.76 95 LEU A CA 1
ATOM 652 C C . LEU A 1 116 ? -21.247 -2.989 49.358 1.00 34.06 95 LEU A C 1
ATOM 653 O O . LEU A 1 116 ? -20.220 -3.589 49.014 1.00 25.40 95 LEU A O 1
ATOM 658 N N . LEU A 1 117 ? -21.218 -1.922 50.162 1.00 27.59 96 LEU A N 1
ATOM 659 C CA . LEU A 1 117 ? -19.944 -1.402 50.639 1.00 26.98 96 LEU A CA 1
ATOM 660 C C . LEU A 1 117 ? -19.207 -2.442 51.465 1.00 31.81 96 LEU A C 1
ATOM 661 O O . LEU A 1 117 ? -17.971 -2.498 51.441 1.00 28.31 96 LEU A O 1
ATOM 666 N N . GLY A 1 118 ? -19.949 -3.295 52.167 1.00 28.89 97 GLY A N 1
ATOM 667 C CA . GLY A 1 118 ? -19.323 -4.235 53.061 1.00 29.34 97 GLY A CA 1
ATOM 668 C C . GLY A 1 118 ? -19.388 -5.667 52.592 1.00 31.30 97 GLY A C 1
ATOM 669 O O . GLY A 1 118 ? -19.220 -6.581 53.403 1.00 33.26 97 GLY A O 1
ATOM 670 N N . ASP A 1 119 ? -19.645 -5.894 51.305 1.00 27.67 98 ASP A N 1
ATOM 671 C CA . ASP A 1 119 ? -19.737 -7.270 50.857 1.00 32.63 98 ASP A CA 1
ATOM 672 C C . ASP A 1 119 ? -18.337 -7.879 50.781 1.00 28.74 98 ASP A C 1
ATOM 673 O O . ASP A 1 119 ? -17.324 -7.201 50.972 1.00 33.78 98 ASP A O 1
ATOM 678 N N . ALA A 1 120 ? -18.291 -9.179 50.492 1.00 28.90 99 ALA A N 1
ATOM 679 C CA . ALA A 1 120 ? -17.026 -9.908 50.532 1.00 33.34 99 ALA A CA 1
ATOM 680 C C . ALA A 1 120 ? -16.017 -9.329 49.548 1.00 29.05 99 ALA A C 1
ATOM 681 O O . ALA A 1 120 ? -14.828 -9.200 49.866 1.00 27.26 99 ALA A O 1
ATOM 683 N N . ARG A 1 121 ? -16.470 -8.987 48.343 1.00 26.88 100 ARG A N 1
ATOM 684 C CA . ARG A 1 121 ? -15.569 -8.391 47.362 1.00 30.01 100 ARG A CA 1
ATOM 685 C C . ARG A 1 121 ? -14.929 -7.114 47.903 1.00 26.36 100 ARG A C 1
ATOM 686 O O . ARG A 1 121 ? -13.711 -6.937 47.808 1.00 26.02 100 ARG A O 1
ATOM 694 N N . ARG A 1 122 ? -15.724 -6.228 48.504 1.00 24.95 101 ARG A N 1
ATOM 695 C CA . ARG A 1 122 ? -15.150 -4.979 49.000 1.00 26.21 101 ARG A CA 1
ATOM 696 C C . ARG A 1 122 ? -14.311 -5.200 50.250 1.00 29.83 101 ARG A C 1
ATOM 697 O O . ARG A 1 122 ? -13.286 -4.536 50.428 1.00 24.23 101 ARG A O 1
ATOM 705 N N . THR A 1 123 ? -14.713 -6.140 51.109 1.00 31.84 102 THR A N 1
ATOM 706 C CA . THR A 1 123 ? -13.949 -6.418 52.321 1.00 34.25 102 THR A CA 1
ATOM 707 C C . THR A 1 123 ? -12.558 -6.947 51.990 1.00 32.83 102 THR A C 1
ATOM 708 O O . THR A 1 123 ? -11.564 -6.547 52.608 1.00 31.39 102 THR A O 1
ATOM 712 N N . ARG A 1 124 ? -12.468 -7.875 51.036 1.00 33.43 103 ARG A N 1
ATOM 713 C CA . ARG A 1 124 ? -11.155 -8.332 50.595 1.00 28.77 103 ARG A CA 1
ATOM 714 C C . ARG A 1 124 ? -10.373 -7.198 49.946 1.00 28.59 103 ARG A C 1
ATOM 715 O O . ARG A 1 124 ? -9.169 -7.053 50.185 1.00 26.15 103 ARG A O 1
ATOM 723 N N . PHE A 1 125 ? -11.046 -6.398 49.111 1.00 24.79 104 PHE A N 1
ATOM 724 C CA . PHE A 1 125 ? -10.383 -5.343 48.345 1.00 25.66 104 PHE A CA 1
ATOM 725 C C . PHE A 1 125 ? -9.758 -4.304 49.265 1.00 27.68 104 PHE A C 1
ATOM 726 O O . PHE A 1 125 ? -8.603 -3.918 49.083 1.00 26.32 104 PHE A O 1
ATOM 734 N N . PHE A 1 126 ? -10.501 -3.842 50.268 1.00 30.32 105 PHE A N 1
ATOM 735 C CA . PHE A 1 126 ? -9.915 -2.860 51.170 1.00 30.62 105 PHE A CA 1
ATOM 736 C C . PHE A 1 126 ? -9.026 -3.500 52.226 1.00 33.63 105 PHE A C 1
ATOM 737 O O . PHE A 1 126 ? -8.099 -2.843 52.708 1.00 33.04 105 PHE A O 1
ATOM 745 N N . GLY A 1 127 ? -9.242 -4.775 52.544 1.00 35.15 106 GLY A N 1
ATOM 746 C CA . GLY A 1 127 ? -8.302 -5.477 53.404 1.00 38.24 106 GLY A CA 1
ATOM 747 C C . GLY A 1 127 ? -6.903 -5.524 52.818 1.00 38.94 106 GLY A C 1
ATOM 748 O O . GLY A 1 127 ? -5.916 -5.272 53.510 1.00 42.71 106 GLY A O 1
ATOM 749 N N . ASP A 1 128 ? -6.798 -5.860 51.532 1.00 27.24 107 ASP A N 1
ATOM 750 C CA . ASP A 1 128 ? -5.501 -5.795 50.870 1.00 27.56 107 ASP A CA 1
ATOM 751 C C . ASP A 1 128 ? -4.995 -4.358 50.794 1.00 39.39 107 ASP A C 1
ATOM 752 O O . ASP A 1 128 ? -3.795 -4.101 50.951 1.00 44.27 107 ASP A O 1
ATOM 765 N N . PHE A 1 130 ? -5.483 -1.820 52.733 1.00 36.34 109 PHE A N 1
ATOM 766 C CA . PHE A 1 130 ? -4.959 -1.358 54.005 1.00 33.97 109 PHE A CA 1
ATOM 767 C C . PHE A 1 130 ? -3.750 -2.164 54.450 1.00 41.99 109 PHE A C 1
ATOM 768 O O . PHE A 1 130 ? -3.000 -1.705 55.318 1.00 46.29 109 PHE A O 1
ATOM 776 N N . GLY A 1 131 ? -3.541 -3.345 53.880 1.00 42.17 110 GLY A N 1
ATOM 777 C CA . GLY A 1 131 ? -2.380 -4.142 54.229 1.00 39.60 110 GLY A CA 1
ATOM 778 C C . GLY A 1 131 ? -2.392 -4.726 55.626 1.00 45.91 110 GLY A C 1
ATOM 779 O O . GLY A 1 131 ? -1.341 -4.768 56.279 1.00 47.40 110 GLY A O 1
ATOM 780 N N . THR A 1 132 ? -3.551 -5.185 56.104 1.00 42.34 111 THR A N 1
ATOM 781 C CA . THR A 1 132 ? -3.629 -5.841 57.402 1.00 47.59 111 THR A CA 1
ATOM 782 C C . THR A 1 132 ? -4.662 -6.956 57.345 1.00 46.02 111 THR A C 1
ATOM 783 O O . THR A 1 132 ? -5.571 -6.955 56.510 1.00 44.21 111 THR A O 1
ATOM 787 N N . ARG A 1 133 ? -4.499 -7.921 58.238 1.00 45.74 112 ARG A N 1
ATOM 788 C CA . ARG A 1 133 ? -5.498 -8.966 58.385 1.00 49.44 112 ARG A CA 1
ATOM 789 C C . ARG A 1 133 ? -6.620 -8.547 59.317 1.00 50.71 112 ARG A C 1
ATOM 790 O O . ARG A 1 133 ? -7.658 -9.219 59.358 1.00 49.53 112 ARG A O 1
ATOM 792 N N . ALA A 1 134 ? -6.445 -7.444 60.038 1.00 49.45 113 ALA A N 1
ATOM 793 C CA . ALA A 1 134 ? -7.398 -7.058 61.063 1.00 49.28 113 ALA A CA 1
ATOM 794 C C . ALA A 1 134 ? -8.748 -6.708 60.451 1.00 47.36 113 ALA A C 1
ATOM 795 O O . ALA A 1 134 ? -8.847 -6.246 59.312 1.00 41.31 113 ALA A O 1
ATOM 797 N N . GLU A 1 135 ? -9.795 -6.957 61.228 1.00 46.49 114 GLU A N 1
ATOM 798 C CA . GLU A 1 135 ? -11.152 -6.661 60.804 1.00 44.55 114 GLU A CA 1
ATOM 799 C C . GLU A 1 135 ? -11.406 -5.160 60.875 1.00 34.86 114 GLU A C 1
ATOM 800 O O . GLU A 1 135 ? -11.144 -4.520 61.898 1.00 35.98 114 GLU A O 1
ATOM 806 N N . TYR A 1 136 ? -11.916 -4.600 59.793 1.00 32.98 115 TYR A N 1
ATOM 807 C CA . TYR A 1 136 ? -12.299 -3.198 59.762 1.00 40.78 115 TYR A CA 1
ATOM 808 C C . TYR A 1 136 ? -13.816 -3.077 59.705 1.00 42.15 115 TYR A C 1
ATOM 809 O O . TYR A 1 136 ? -14.511 -3.957 59.184 1.00 44.48 115 TYR A O 1
ATOM 818 N N . PHE A 1 137 ? -14.319 -1.992 60.285 1.00 35.23 116 PHE A N 1
ATOM 819 C CA . PHE A 1 137 ? -15.741 -1.702 60.369 1.00 34.54 116 PHE A CA 1
ATOM 820 C C . PHE A 1 137 ? -16.024 -0.373 59.694 1.00 35.13 116 PHE A C 1
ATOM 821 O O . PHE A 1 137 ? -15.248 0.576 59.832 1.00 40.96 116 PHE A O 1
ATOM 829 N N . ILE A 1 138 ? -17.142 -0.301 58.980 1.00 34.15 117 ILE A N 1
ATOM 830 C CA . ILE A 1 138 ? -17.624 0.971 58.448 1.00 37.51 117 ILE A CA 1
ATOM 831 C C . ILE A 1 138 ? -18.411 1.656 59.566 1.00 39.42 117 ILE A C 1
ATOM 832 O O . ILE A 1 138 ? -19.489 1.198 59.944 1.00 40.86 117 ILE A O 1
ATOM 837 N N . ARG A 1 139 ? -17.871 2.756 60.101 1.00 32.76 118 ARG A N 1
ATOM 838 C CA . ARG A 1 139 ? -18.491 3.417 61.242 1.00 33.33 118 ARG A CA 1
ATOM 839 C C . ARG A 1 139 ? -19.412 4.563 60.855 1.00 32.74 118 ARG A C 1
ATOM 840 O O . ARG A 1 139 ? -20.316 4.903 61.622 1.00 33.29 118 ARG A O 1
ATOM 848 N N . ARG A 1 140 ? -19.186 5.193 59.710 1.00 32.47 119 ARG A N 1
ATOM 849 C CA . ARG A 1 140 ? -19.949 6.364 59.319 1.00 33.00 119 ARG A CA 1
ATOM 850 C C . ARG A 1 140 ? -20.023 6.363 57.807 1.00 29.62 119 ARG A C 1
ATOM 851 O O . ARG A 1 140 ? -19.086 5.928 57.143 1.00 30.52 119 ARG A O 1
ATOM 859 N N . CYS A 1 141 ? -21.145 6.835 57.268 1.00 29.63 120 CYS A N 1
ATOM 860 C CA . CYS A 1 141 ? -21.388 6.767 55.834 1.00 26.82 120 CYS A CA 1
ATOM 861 C C . CYS A 1 141 ? -22.500 7.737 55.465 1.00 27.12 120 CYS A C 1
ATOM 862 O O . CYS A 1 141 ? -23.562 7.726 56.094 1.00 31.51 120 CYS A O 1
ATOM 865 N N . GLN A 1 142 ? -22.261 8.574 54.456 1.00 27.86 121 GLN A N 1
ATOM 866 C CA . GLN A 1 142 ? -23.253 9.559 54.043 1.00 28.73 121 GLN A CA 1
ATOM 867 C C . GLN A 1 142 ? -22.966 10.018 52.616 1.00 32.76 121 GLN A C 1
ATOM 868 O O . GLN A 1 142 ? -21.852 9.874 52.103 1.00 37.91 121 GLN A O 1
ATOM 874 N N . ILE A 1 143 ? -24.001 10.567 51.981 1.00 29.71 122 ILE A N 1
ATOM 875 C CA . ILE A 1 143 ? -23.901 11.184 50.663 1.00 25.94 122 ILE A CA 1
ATOM 876 C C . ILE A 1 143 ? -23.854 12.693 50.871 1.00 31.23 122 ILE A C 1
ATOM 877 O O . ILE A 1 143 ? -24.756 13.260 51.505 1.00 35.74 122 ILE A O 1
ATOM 882 N N . ASN A 1 144 ? -22.805 13.343 50.353 1.00 26.98 123 ASN A N 1
ATOM 883 C CA . ASN A 1 144 ? -22.663 14.795 50.411 1.00 24.44 123 ASN A CA 1
ATOM 884 C C . ASN A 1 144 ? -22.958 15.371 49.041 1.00 26.03 123 ASN A C 1
ATOM 885 O O . ASN A 1 144 ? -22.267 15.047 48.070 1.00 30.24 123 ASN A O 1
ATOM 890 N N . ARG A 1 145 ? -23.956 16.243 48.965 1.00 25.28 124 ARG A N 1
ATOM 891 C CA . ARG A 1 145 ? -24.326 16.898 47.718 1.00 25.51 124 ARG A CA 1
ATOM 892 C C . ARG A 1 145 ? -23.925 18.369 47.809 1.00 25.75 124 ARG A C 1
ATOM 893 O O . ARG A 1 145 ? -24.570 19.161 48.510 1.00 26.72 124 ARG A O 1
ATOM 909 N N . LEU A 1 147 ? -23.246 22.054 46.344 1.00 26.96 126 LEU A N 1
ATOM 910 C CA . LEU A 1 147 ? -23.730 22.939 45.304 1.00 27.86 126 LEU A CA 1
ATOM 911 C C . LEU A 1 147 ? -22.645 23.942 44.919 1.00 39.21 126 LEU A C 1
ATOM 912 O O . LEU A 1 147 ? -21.597 24.036 45.564 1.00 27.29 126 LEU A O 1
ATOM 917 N N . LYS A 1 148 ? -22.911 24.701 43.849 1.00 28.72 127 LYS A N 1
ATOM 918 C CA . LYS A 1 148 ? -21.951 25.685 43.366 1.00 35.75 127 LYS A CA 1
ATOM 919 C C . LYS A 1 148 ? -21.572 26.648 44.478 1.00 36.99 127 LYS A C 1
ATOM 920 O O . LYS A 1 148 ? -22.441 27.145 45.199 1.00 30.16 127 LYS A O 1
ATOM 926 N N . ASP A 1 149 ? -20.267 26.884 44.624 1.00 29.04 128 ASP A N 1
ATOM 927 C CA . ASP A 1 149 ? -19.637 27.809 45.569 1.00 29.55 128 ASP A CA 1
ATOM 928 C C . ASP A 1 149 ? -19.558 27.222 46.973 1.00 36.15 128 ASP A C 1
ATOM 929 O O . ASP A 1 149 ? -19.076 27.899 47.882 1.00 39.75 128 ASP A O 1
ATOM 934 N N . SER A 1 150 ? -20.001 25.992 47.182 1.00 28.11 129 SER A N 1
ATOM 935 C CA . SER A 1 150 ? -19.717 25.324 48.439 1.00 27.65 129 SER A CA 1
ATOM 936 C C . SER A 1 150 ? -18.260 24.853 48.476 1.00 27.34 129 SER A C 1
ATOM 937 O O . SER A 1 150 ? -17.577 24.760 47.453 1.00 26.62 129 SER A O 1
ATOM 940 N N . PHE A 1 151 ? -17.793 24.551 49.684 1.00 26.91 130 PHE A N 1
ATOM 941 C CA . PHE A 1 151 ? -16.462 24.003 49.911 1.00 26.46 130 PHE A CA 1
ATOM 942 C C . PHE A 1 151 ? -16.458 23.314 51.267 1.00 27.13 130 PHE A C 1
ATOM 943 O O . PHE A 1 151 ? -17.379 23.479 52.071 1.00 27.02 130 PHE A O 1
ATOM 951 N N . ILE A 1 152 ? -15.409 22.535 51.515 1.00 28.41 131 ILE A N 1
ATOM 952 C CA . ILE A 1 152 ? -15.142 21.971 52.833 1.00 32.08 131 ILE A CA 1
ATOM 953 C C . ILE A 1 152 ? -13.804 22.520 53.286 1.00 33.22 131 ILE A C 1
ATOM 954 O O . ILE A 1 152 ? -12.759 22.110 52.771 1.00 30.93 131 ILE A O 1
ATOM 959 N N . GLY A 1 153 ? -13.829 23.427 54.253 1.00 33.01 132 GLY A N 1
ATOM 960 C CA . GLY A 1 153 ? -12.599 23.988 54.770 1.00 31.45 132 GLY A CA 1
ATOM 961 C C . GLY A 1 153 ? -11.739 22.941 55.451 1.00 30.12 132 GLY A C 1
ATOM 962 O O . GLY A 1 153 ? -12.162 21.823 55.754 1.00 33.94 132 GLY A O 1
ATOM 971 N N . HIS A 1 155 ? -9.697 20.488 57.744 1.00 39.07 134 HIS A N 1
ATOM 972 C CA . HIS A 1 155 ? -10.096 19.788 58.961 1.00 41.70 134 HIS A CA 1
ATOM 973 C C . HIS A 1 155 ? -9.414 18.428 59.036 1.00 40.33 134 HIS A C 1
ATOM 974 O O . HIS A 1 155 ? -8.750 17.983 58.096 1.00 33.64 134 HIS A O 1
ATOM 981 N N . LEU A 1 156 ? -9.617 17.765 60.176 1.00 44.60 135 LEU A N 1
ATOM 982 C CA . LEU A 1 156 ? -9.135 16.412 60.439 1.00 45.37 135 LEU A CA 1
ATOM 983 C C . LEU A 1 156 ? -10.325 15.519 60.748 1.00 43.99 135 LEU A C 1
ATOM 984 O O . LEU A 1 156 ? -11.092 15.809 61.672 1.00 39.91 135 LEU A O 1
ATOM 989 N N . ASP A 1 157 ? -10.472 14.435 59.984 1.00 49.57 136 ASP A N 1
ATOM 990 C CA . ASP A 1 157 ? -11.544 13.483 60.252 1.00 50.92 136 ASP A CA 1
ATOM 991 C C . ASP A 1 157 ? -11.410 12.881 61.639 1.00 48.69 136 ASP A C 1
ATOM 992 O O . ASP A 1 157 ? -12.417 12.622 62.305 1.00 51.54 136 ASP A O 1
ATOM 997 N N . ALA A 1 158 ? -10.178 12.679 62.099 1.00 46.70 137 ALA A N 1
ATOM 998 C CA . ALA A 1 158 ? -9.951 12.164 63.441 1.00 52.32 137 ALA A CA 1
ATOM 999 C C . ALA A 1 158 ? -10.616 13.014 64.521 1.00 50.90 137 ALA A C 1
ATOM 1000 O O . ALA A 1 158 ? -10.842 12.518 65.630 1.00 49.60 137 ALA A O 1
ATOM 1002 N N . ALA A 1 159 ? -10.938 14.277 64.230 1.00 56.82 138 ALA A N 1
ATOM 1003 C CA . ALA A 1 159 ? -11.601 15.117 65.223 1.00 55.55 138 ALA A CA 1
ATOM 1004 C C . ALA A 1 159 ? -13.012 14.626 65.532 1.00 52.26 138 ALA A C 1
ATOM 1005 O O . ALA A 1 159 ? -13.488 14.786 66.662 1.00 51.65 138 ALA A O 1
ATOM 1007 N N . SER A 1 160 ? -13.699 14.042 64.546 1.00 45.31 139 SER A N 1
ATOM 1008 C CA . SER A 1 160 ? -15.014 13.463 64.811 1.00 50.88 139 SER A CA 1
ATOM 1009 C C . SER A 1 160 ? -14.895 12.168 65.603 1.00 56.10 139 SER A C 1
ATOM 1010 O O . SER A 1 160 ? -15.746 11.869 66.449 1.00 63.41 139 SER A O 1
ATOM 1013 N N . ASN A 1 161 ? -13.850 11.390 65.342 1.00 50.54 140 ASN A N 1
ATOM 1014 C CA . ASN A 1 161 ? -13.632 10.111 66.001 1.00 45.05 140 ASN A CA 1
ATOM 1015 C C . ASN A 1 161 ? -12.152 9.770 65.885 1.00 37.82 140 ASN A C 1
ATOM 1016 O O . ASN A 1 161 ? -11.656 9.536 64.777 1.00 36.09 140 ASN A O 1
ATOM 1021 N N . PRO A 1 162 ? -11.417 9.736 67.001 1.00 39.98 141 PRO A N 1
ATOM 1022 C CA . PRO A 1 162 ? -9.967 9.499 66.929 1.00 40.37 141 PRO A CA 1
ATOM 1023 C C . PRO A 1 162 ? -9.585 8.122 66.423 1.00 45.04 141 PRO A C 1
ATOM 1024 O O . PRO A 1 162 ? -8.393 7.879 66.209 1.00 53.31 141 PRO A O 1
ATOM 1028 N N . ASP A 1 163 ? -10.540 7.216 66.230 1.00 39.00 142 ASP A N 1
ATOM 1029 C CA . ASP A 1 163 ? -10.247 5.861 65.782 1.00 40.47 142 ASP A CA 1
ATOM 1030 C C . ASP A 1 163 ? -10.480 5.658 64.290 1.00 39.77 142 ASP A C 1
ATOM 1031 O O . ASP A 1 163 ? -10.281 4.548 63.795 1.00 42.42 142 ASP A O 1
ATOM 1036 N N . TYR A 1 164 ? -10.895 6.688 63.558 1.00 38.29 143 TYR A N 1
ATOM 1037 C CA . TYR A 1 164 ? -10.992 6.559 62.108 1.00 38.10 143 TYR A CA 1
ATOM 1038 C C . TYR A 1 164 ? -9.594 6.427 61.521 1.00 37.52 143 TYR A C 1
ATOM 1039 O O . TYR A 1 164 ? -8.746 7.298 61.737 1.00 37.03 143 TYR A O 1
ATOM 1048 N N . GLU A 1 165 ? -9.346 5.352 60.770 1.00 32.92 144 GLU A N 1
ATOM 1049 C CA . GLU A 1 165 ? -8.047 5.154 60.132 1.00 31.08 144 GLU A CA 1
ATOM 1050 C C . GLU A 1 165 ? -8.042 5.519 58.660 1.00 33.37 144 GLU A C 1
ATOM 1051 O O . GLU A 1 165 ? -7.035 6.007 58.142 1.00 32.26 144 GLU A O 1
ATOM 1057 N N . PHE A 1 166 ? -9.125 5.245 57.957 1.00 30.69 145 PHE A N 1
ATOM 1058 C CA . PHE A 1 166 ? -9.172 5.505 56.534 1.00 27.81 145 PHE A CA 1
ATOM 1059 C C . PHE A 1 166 ? -10.535 6.051 56.195 1.00 28.58 145 PHE A C 1
ATOM 1060 O O . PHE A 1 166 ? -11.523 5.798 56.887 1.00 32.57 145 PHE A O 1
ATOM 1068 N N . SER A 1 167 ? -10.560 6.809 55.121 1.00 28.63 146 SER A N 1
ATOM 1069 C CA . SER A 1 167 ? -11.761 7.367 54.552 1.00 25.69 146 SER A CA 1
ATOM 1070 C C . SER A 1 167 ? -11.845 6.895 53.108 1.00 23.76 146 SER A C 1
ATOM 1071 O O . SER A 1 167 ? -10.820 6.766 52.435 1.00 26.10 146 SER A O 1
ATOM 1074 N N . VAL A 1 168 ? -13.059 6.609 52.641 1.00 23.20 147 VAL A N 1
ATOM 1075 C CA . VAL A 1 168 ? -13.310 6.199 51.266 1.00 28.03 147 VAL A CA 1
ATOM 1076 C C . VAL A 1 168 ? -14.366 7.126 50.690 1.00 27.01 147 VAL A C 1
ATOM 1077 O O . VAL A 1 168 ? -15.365 7.423 51.352 1.00 26.43 147 VAL A O 1
ATOM 1081 N N . VAL A 1 169 ? -14.142 7.589 49.462 1.00 29.38 148 VAL A N 1
ATOM 1082 C CA . VAL A 1 169 ? -15.025 8.548 48.811 1.00 23.05 148 VAL A CA 1
ATOM 1083 C C . VAL A 1 169 ? -15.275 8.095 47.394 1.00 21.08 148 VAL A C 1
ATOM 1084 O O . VAL A 1 169 ? -14.333 7.988 46.601 1.00 24.03 148 VAL A O 1
ATOM 1088 N N . ILE A 1 170 ? -16.539 7.866 47.064 1.00 17.28 149 ILE A N 1
ATOM 1089 C CA . ILE A 1 170 ? -16.964 7.449 45.737 1.00 20.89 149 ILE A CA 1
ATOM 1090 C C . ILE A 1 170 ? -17.596 8.648 45.063 1.00 26.30 149 ILE A C 1
ATOM 1091 O O . ILE A 1 170 ? -18.519 9.252 45.620 1.00 27.09 149 ILE A O 1
ATOM 1096 N N . GLN A 1 171 ? -17.128 8.990 43.865 1.00 27.69 150 GLN A N 1
ATOM 1097 C CA . GLN A 1 171 ? -17.626 10.181 43.183 1.00 28.78 150 GLN A CA 1
ATOM 1098 C C . GLN A 1 171 ? -18.824 9.792 42.338 1.00 21.44 150 GLN A C 1
ATOM 1099 O O . GLN A 1 171 ? -18.701 9.008 41.390 1.00 22.28 150 GLN A O 1
ATOM 1105 N N . LEU A 1 172 ? -19.975 10.339 42.690 1.00 23.04 151 LEU A N 1
ATOM 1106 C CA . LEU A 1 172 ? -21.201 10.120 41.961 1.00 23.61 151 LEU A CA 1
ATOM 1107 C C . LEU A 1 172 ? -21.589 11.322 41.135 1.00 25.78 151 LEU A C 1
ATOM 1108 O O . LEU A 1 172 ? -22.639 11.299 40.475 1.00 35.34 151 LEU A O 1
ATOM 1113 N N . GLY A 1 173 ? -20.782 12.367 41.152 1.00 31.06 152 GLY A N 1
ATOM 1114 C CA . GLY A 1 173 ? -21.135 13.583 40.445 1.00 43.22 152 GLY A CA 1
ATOM 1115 C C . GLY A 1 173 ? -20.831 13.453 38.972 1.00 55.14 152 GLY A C 1
ATOM 1116 O O . GLY A 1 173 ? -19.682 13.200 38.594 1.00 46.01 152 GLY A O 1
ATOM 1117 N N . ARG A 1 174 ? -21.858 13.625 38.135 1.00 75.91 153 ARG A N 1
ATOM 1118 C CA . ARG A 1 174 ? -21.702 13.381 36.704 1.00 84.73 153 ARG A CA 1
ATOM 1119 C C . ARG A 1 174 ? -20.734 14.368 36.062 1.00 85.54 153 ARG A C 1
ATOM 1120 O O . ARG A 1 174 ? -19.892 13.974 35.246 1.00 95.00 153 ARG A O 1
ATOM 1122 N N . ALA A 1 175 ? -20.834 15.650 36.410 1.00 65.50 154 ALA A N 1
ATOM 1123 C CA . ALA A 1 175 ? -20.004 16.664 35.770 1.00 53.92 154 ALA A CA 1
ATOM 1124 C C . ALA A 1 175 ? -20.012 17.918 36.620 1.00 53.51 154 ALA A C 1
ATOM 1125 O O . ALA A 1 175 ? -21.085 18.442 36.933 1.00 60.48 154 ALA A O 1
ATOM 1127 N N . PHE A 1 176 ? -18.825 18.403 36.972 1.00 50.95 155 PHE A N 1
ATOM 1128 C CA . PHE A 1 176 ? -18.696 19.645 37.725 1.00 52.51 155 PHE A CA 1
ATOM 1129 C C . PHE A 1 176 ? -17.296 20.207 37.512 1.00 59.09 155 PHE A C 1
ATOM 1130 O O . PHE A 1 176 ? -16.394 19.516 37.028 1.00 51.54 155 PHE A O 1
ATOM 1138 N N . ASP A 1 177 ? -17.136 21.479 37.874 1.00 66.95 156 ASP A N 1
ATOM 1139 C CA . ASP A 1 177 ? -15.851 22.163 37.882 1.00 65.39 156 ASP A CA 1
ATOM 1140 C C . ASP A 1 177 ? -15.401 22.396 39.318 1.00 54.05 156 ASP A C 1
ATOM 1141 O O . ASP A 1 177 ? -16.208 22.384 40.253 1.00 48.01 156 ASP A O 1
ATOM 1146 N N . GLY A 1 178 ? -14.098 22.613 39.484 1.00 46.50 157 GLY A N 1
ATOM 1147 C CA . GLY A 1 178 ? -13.553 22.787 40.819 1.00 41.08 157 GLY A CA 1
ATOM 1148 C C . GLY A 1 178 ? -13.763 21.551 41.673 1.00 37.28 157 GLY A C 1
ATOM 1149 O O . GLY A 1 178 ? -13.754 20.413 41.190 1.00 33.42 157 GLY A O 1
ATOM 1150 N N . GLY A 1 179 ? -13.958 21.774 42.973 1.00 37.59 158 GLY A N 1
ATOM 1151 C CA . GLY A 1 179 ? -14.263 20.669 43.871 1.00 29.85 158 GLY A CA 1
ATOM 1152 C C . GLY A 1 179 ? -13.139 19.674 44.079 1.00 27.63 158 GLY A C 1
ATOM 1153 O O . GLY A 1 179 ? -13.403 18.487 44.335 1.00 27.22 158 GLY A O 1
ATOM 1154 N N . GLU A 1 180 ? -11.888 20.116 43.987 1.00 28.45 159 GLU A N 1
ATOM 1155 C CA . GLU A 1 180 ? -10.784 19.195 44.200 1.00 26.86 159 GLU A CA 1
ATOM 1156 C C . GLU A 1 180 ? -10.693 18.765 45.662 1.00 26.09 159 GLU A C 1
ATOM 1157 O O . GLU A 1 180 ? -10.916 19.547 46.590 1.00 24.99 159 GLU A O 1
ATOM 1163 N N . PHE A 1 181 ? -10.378 17.497 45.856 1.00 14.60 160 PHE A N 1
ATOM 1164 C CA . PHE A 1 181 ? -10.057 16.976 47.170 1.00 18.07 160 PHE A CA 1
ATOM 1165 C C . PHE A 1 181 ? -8.565 17.209 47.402 1.00 24.53 160 PHE A C 1
ATOM 1166 O O . PHE A 1 181 ? -7.733 16.676 46.661 1.00 23.14 160 PHE A O 1
ATOM 1174 N N . VAL A 1 182 ? -8.223 18.033 48.398 1.00 20.50 161 VAL A N 1
ATOM 1175 C CA . VAL A 1 182 ? -6.840 18.421 48.646 1.00 18.07 161 VAL A CA 1
ATOM 1176 C C . VAL A 1 182 ? -6.415 17.956 50.029 1.00 25.38 161 VAL A C 1
ATOM 1177 O O . VAL A 1 182 ? -7.054 18.304 51.028 1.00 26.06 161 VAL A O 1
ATOM 1181 N N . VAL A 1 183 ? -5.302 17.216 50.082 1.00 20.68 162 VAL A N 1
ATOM 1182 C CA . VAL A 1 183 ? -4.674 16.753 51.314 1.00 22.76 162 VAL A CA 1
ATOM 1183 C C . VAL A 1 183 ? -3.437 17.591 51.585 1.00 30.11 162 VAL A C 1
ATOM 1184 O O . VAL A 1 183 ? -2.647 17.866 50.669 1.00 26.27 162 VAL A O 1
ATOM 1188 N N . HIS A 1 184 ? -3.244 17.961 52.855 1.00 28.56 163 HIS A N 1
ATOM 1189 C CA . HIS A 1 184 ? -2.145 18.812 53.307 1.00 30.41 163 HIS A CA 1
ATOM 1190 C C . HIS A 1 184 ? -1.280 18.084 54.334 1.00 33.72 163 HIS A C 1
ATOM 1191 O O . HIS A 1 184 ? -1.307 18.408 55.530 1.00 38.42 163 HIS A O 1
ATOM 1198 N N . PRO A 1 185 ? -0.475 17.120 53.898 1.00 35.77 164 PRO A N 1
ATOM 1199 C CA . PRO A 1 185 ? 0.427 16.444 54.838 1.00 40.51 164 PRO A CA 1
ATOM 1200 C C . PRO A 1 185 ? 1.470 17.407 55.383 1.00 43.43 164 PRO A C 1
ATOM 1201 O O . PRO A 1 185 ? 1.959 18.288 54.672 1.00 41.20 164 PRO A O 1
ATOM 1205 N N . GLN A 1 186 ? 1.806 17.228 56.661 1.00 48.39 165 GLN A N 1
ATOM 1206 C CA . GLN A 1 186 ? 2.776 18.099 57.312 1.00 46.95 165 GLN A CA 1
ATOM 1207 C C . GLN A 1 186 ? 4.091 18.105 56.540 1.00 51.67 165 GLN A C 1
ATOM 1208 O O . GLN A 1 186 ? 4.632 17.047 56.199 1.00 50.66 165 GLN A O 1
ATOM 1210 N N . GLY A 1 187 ? 4.579 19.305 56.237 1.00 44.16 166 GLY A N 1
ATOM 1211 C CA . GLY A 1 187 ? 5.884 19.459 55.612 1.00 50.25 166 GLY A CA 1
ATOM 1212 C C . GLY A 1 187 ? 5.997 18.858 54.228 1.00 48.44 166 GLY A C 1
ATOM 1213 O O . GLY A 1 187 ? 7.026 18.257 53.896 1.00 54.00 166 GLY A O 1
ATOM 1214 N N . ARG A 1 188 ? 4.963 19.006 53.413 1.00 39.73 167 ARG A N 1
ATOM 1215 C CA . ARG A 1 188 ? 4.955 18.521 52.041 1.00 44.28 167 ARG A CA 1
ATOM 1216 C C . ARG A 1 188 ? 4.073 19.450 51.230 1.00 37.39 167 ARG A C 1
ATOM 1217 O O . ARG A 1 188 ? 3.222 20.151 51.794 1.00 38.23 167 ARG A O 1
ATOM 1225 N N . PRO A 1 189 ? 4.230 19.473 49.908 1.00 40.39 168 PRO A N 1
ATOM 1226 C CA . PRO A 1 189 ? 3.255 20.174 49.085 1.00 33.90 168 PRO A CA 1
ATOM 1227 C C . PRO A 1 189 ? 1.883 19.566 49.272 1.00 33.11 168 PRO A C 1
ATOM 1228 O O . PRO A 1 189 ? 1.752 18.366 49.579 1.00 28.40 168 PRO A O 1
ATOM 1232 N N . PRO A 1 190 ? 0.825 20.355 49.105 1.00 32.88 169 PRO A N 1
ATOM 1233 C CA . PRO A 1 190 ? -0.523 19.779 49.042 1.00 24.51 169 PRO A CA 1
ATOM 1234 C C . PRO A 1 190 ? -0.639 18.779 47.896 1.00 33.95 169 PRO A C 1
ATOM 1235 O O . PRO A 1 190 ? -0.038 18.954 46.833 1.00 22.85 169 PRO A O 1
ATOM 1239 N N . ASN A 1 191 ? -1.423 17.719 48.128 1.00 27.07 170 ASN A N 1
ATOM 1240 C CA . ASN A 1 191 ? -1.749 16.709 47.119 1.00 23.35 170 ASN A CA 1
ATOM 1241 C C . ASN A 1 191 ? -3.164 16.945 46.601 1.00 23.12 170 ASN A C 1
ATOM 1242 O O . ASN A 1 191 ? -4.134 16.823 47.357 1.00 22.84 170 ASN A O 1
ATOM 1247 N N . VAL A 1 192 ? -3.284 17.252 45.312 1.00 22.52 171 VAL A N 1
ATOM 1248 C CA . VAL A 1 192 ? -4.540 17.684 44.708 1.00 23.18 171 VAL A CA 1
ATOM 1249 C C . VAL A 1 192 ? -5.114 16.548 43.874 1.00 24.01 171 VAL A C 1
ATOM 1250 O O . VAL A 1 192 ? -4.427 16.010 42.996 1.00 23.11 171 VAL A O 1
ATOM 1254 N N . PHE A 1 193 ? -6.386 16.220 44.111 1.00 17.82 172 PHE A N 1
ATOM 1255 C CA . PHE A 1 193 ? -7.076 15.155 43.391 1.00 22.44 172 PHE A CA 1
ATOM 1256 C C . PHE A 1 193 ? -8.354 15.723 42.806 1.00 16.42 172 PHE A C 1
ATOM 1257 O O . PHE A 1 193 ? -9.220 16.186 43.553 1.00 20.71 172 PHE A O 1
ATOM 1265 N N . ALA A 1 194 ? -8.467 15.675 41.478 1.00 14.16 173 ALA A N 1
ATOM 1266 C CA . ALA A 1 194 ? -9.675 16.044 40.753 1.00 22.43 173 ALA A CA 1
ATOM 1267 C C . ALA A 1 194 ? -10.447 14.776 40.418 1.00 25.17 173 ALA A C 1
ATOM 1268 O O . ALA A 1 194 ? -9.972 13.978 39.604 1.00 30.72 173 ALA A O 1
ATOM 1270 N N . PRO A 1 195 ? -11.592 14.533 41.007 1.00 27.93 174 PRO A N 1
ATOM 1271 C CA . PRO A 1 195 ? -12.230 13.230 40.816 1.00 32.11 174 PRO A CA 1
ATOM 1272 C C . PRO A 1 195 ? -13.278 13.302 39.731 1.00 36.24 174 PRO A C 1
ATOM 1273 O O . PRO A 1 195 ? -13.900 14.347 39.532 1.00 37.52 174 PRO A O 1
ATOM 1277 N N . ALA A 1 196 ? -13.468 12.206 39.014 1.00 32.00 175 ALA A N 1
ATOM 1278 C CA . ALA A 1 196 ? -14.517 12.103 38.019 1.00 26.87 175 ALA A CA 1
ATOM 1279 C C . ALA A 1 196 ? -15.527 11.064 38.480 1.00 21.82 175 ALA A C 1
ATOM 1280 O O . ALA A 1 196 ? -15.325 10.357 39.474 1.00 19.49 175 ALA A O 1
ATOM 1282 N N . TYR A 1 197 ? -16.633 10.989 37.754 1.00 20.27 176 TYR A N 1
ATOM 1283 C CA . TYR A 1 197 ? -17.652 9.998 38.065 1.00 23.07 176 TYR A CA 1
ATOM 1284 C C . TYR A 1 197 ? -17.034 8.615 38.147 1.00 23.07 176 TYR A C 1
ATOM 1285 O O . TYR A 1 197 ? -16.248 8.221 37.284 1.00 27.83 176 TYR A O 1
ATOM 1294 N N . GLY A 1 198 ? -17.390 7.871 39.185 1.00 18.43 177 GLY A N 1
ATOM 1295 C CA . GLY A 1 198 ? -16.913 6.517 39.285 1.00 17.36 177 GLY A CA 1
ATOM 1296 C C . GLY A 1 198 ? -15.543 6.353 39.902 1.00 20.47 177 GLY A C 1
ATOM 1297 O O . GLY A 1 198 ? -15.175 5.220 40.232 1.00 20.35 177 GLY A O 1
ATOM 1298 N N . THR A 1 199 ? -14.765 7.427 40.062 1.00 16.02 178 THR A N 1
ATOM 1299 C CA . THR A 1 199 ? -13.510 7.285 40.780 1.00 15.64 178 THR A CA 1
ATOM 1300 C C . THR A 1 199 ? -13.768 7.180 42.278 1.00 17.47 178 THR A C 1
ATOM 1301 O O . THR A 1 199 ? -14.822 7.560 42.791 1.00 16.11 178 THR A O 1
ATOM 1305 N N . VAL A 1 200 ? -12.763 6.664 42.979 1.00 13.77 179 VAL A N 1
ATOM 1306 C CA . VAL A 1 200 ? -12.821 6.385 44.405 1.00 19.77 179 VAL A CA 1
ATOM 1307 C C . VAL A 1 200 ? -11.507 6.852 45.013 1.00 23.77 179 VAL A C 1
ATOM 1308 O O . VAL A 1 200 ? -10.428 6.461 44.553 1.00 22.53 179 VAL A O 1
ATOM 1312 N N . ILE A 1 201 ? -11.590 7.693 46.034 1.00 18.63 180 ILE A N 1
ATOM 1313 C CA . ILE A 1 201 ? -10.414 8.174 46.744 1.00 19.13 180 ILE A CA 1
ATOM 1314 C C . ILE A 1 201 ? -10.341 7.419 48.065 1.00 20.96 180 ILE A C 1
ATOM 1315 O O . ILE A 1 201 ? -11.364 7.215 48.730 1.00 16.74 180 ILE A O 1
ATOM 1320 N N . VAL A 1 202 ? -9.154 6.925 48.401 1.00 22.74 181 VAL A N 1
ATOM 1321 C CA . VAL A 1 202 ? -8.887 6.305 49.692 1.00 24.35 181 VAL A CA 1
ATOM 1322 C C . VAL A 1 202 ? -7.803 7.134 50.344 1.00 22.82 181 VAL A C 1
ATOM 1323 O O . VAL A 1 202 ? -6.794 7.449 49.705 1.00 27.03 181 VAL A O 1
ATOM 1327 N N . THR A 1 203 ? -8.027 7.548 51.580 1.00 26.87 182 THR A N 1
ATOM 1328 C CA . THR A 1 203 ? -7.050 8.429 52.196 1.00 27.70 182 THR A CA 1
ATOM 1329 C C . THR A 1 203 ? -6.939 8.115 53.678 1.00 30.15 182 THR A C 1
ATOM 1330 O O . THR A 1 203 ? -7.901 7.666 54.308 1.00 25.47 182 THR A O 1
ATOM 1334 N N . SER A 1 204 ? -5.725 8.291 54.207 1.00 32.17 183 SER A N 1
ATOM 1335 C CA A SER A 1 204 ? -5.479 8.130 55.632 0.29 30.81 183 SER A CA 1
ATOM 1336 C CA B SER A 1 204 ? -5.475 8.135 55.633 0.71 28.74 183 SER A CA 1
ATOM 1337 C C . SER A 1 204 ? -5.963 9.359 56.392 1.00 32.39 183 SER A C 1
ATOM 1338 O O . SER A 1 204 ? -5.699 10.496 55.995 1.00 43.58 183 SER A O 1
ATOM 1343 N N . CYS A 1 205 ? -6.659 9.124 57.496 1.00 34.84 184 CYS A N 1
ATOM 1344 C CA . CYS A 1 205 ? -7.231 10.201 58.299 1.00 42.78 184 CYS A CA 1
ATOM 1345 C C . CYS A 1 205 ? -6.188 10.945 59.129 1.00 47.86 184 CYS A C 1
ATOM 1346 O O . CYS A 1 205 ? -6.556 11.800 59.947 1.00 51.20 184 CYS A O 1
ATOM 1349 N N . ALA A 1 206 ? -4.906 10.642 58.933 1.00 44.80 185 ALA A N 1
ATOM 1350 C CA . ALA A 1 206 ? -3.821 11.311 59.638 1.00 44.43 185 ALA A CA 1
ATOM 1351 C C . ALA A 1 206 ? -3.510 12.693 59.085 1.00 39.68 185 ALA A C 1
ATOM 1352 O O . ALA A 1 206 ? -2.803 13.457 59.747 1.00 42.26 185 ALA A O 1
ATOM 1354 N N . HIS A 1 207 ? -3.993 13.026 57.893 1.00 34.61 186 HIS A N 1
ATOM 1355 C CA . HIS A 1 207 ? -3.648 14.275 57.235 1.00 37.72 186 HIS A CA 1
ATOM 1356 C C . HIS A 1 207 ? -4.860 15.181 57.158 1.00 37.39 186 HIS A C 1
ATOM 1357 O O . HIS A 1 207 ? -5.968 14.727 56.858 1.00 38.30 186 HIS A O 1
ATOM 1364 N N . ARG A 1 208 ? -4.630 16.461 57.435 1.00 40.31 187 ARG A N 1
ATOM 1365 C CA . ARG A 1 208 ? -5.631 17.479 57.169 1.00 35.23 187 ARG A CA 1
ATOM 1366 C C . ARG A 1 208 ? -6.002 17.457 55.692 1.00 30.87 187 ARG A C 1
ATOM 1367 O O . ARG A 1 208 ? -5.161 17.180 54.833 1.00 30.90 187 ARG A O 1
ATOM 1375 N N . HIS A 1 209 ? -7.273 17.723 55.390 1.00 30.29 188 HIS A N 1
ATOM 1376 C CA . HIS A 1 209 ? -7.720 17.731 53.999 1.00 25.95 188 HIS A CA 1
ATOM 1377 C C . HIS A 1 209 ? -8.946 18.623 53.842 1.00 29.61 188 HIS A C 1
ATOM 1378 O O . HIS A 1 209 ? -9.565 19.049 54.820 1.00 27.89 188 HIS A O 1
ATOM 1385 N N . GLU A 1 210 ? -9.308 18.875 52.584 1.00 23.98 189 GLU A N 1
ATOM 1386 C CA . GLU A 1 210 ? -10.336 19.851 52.262 1.00 24.13 189 GLU A CA 1
ATOM 1387 C C . GLU A 1 210 ? -10.843 19.587 50.859 1.00 28.39 189 GLU A C 1
ATOM 1388 O O . GLU A 1 210 ? -10.161 18.976 50.030 1.00 20.34 189 GLU A O 1
ATOM 1394 N N . VAL A 1 211 ? -12.030 20.103 50.583 1.00 23.65 190 VAL A N 1
ATOM 1395 C CA . VAL A 1 211 ? -12.568 20.129 49.234 1.00 21.66 190 VAL A CA 1
ATOM 1396 C C . VAL A 1 211 ? -12.637 21.587 48.804 1.00 26.80 190 VAL A C 1
ATOM 1397 O O . VAL A 1 211 ? -13.213 22.418 49.515 1.00 27.02 190 VAL A O 1
ATOM 1401 N N . ARG A 1 212 ? -12.020 21.908 47.668 1.00 31.26 191 ARG A N 1
ATOM 1402 C CA . ARG A 1 212 ? -12.003 23.290 47.218 1.00 26.49 191 ARG A CA 1
ATOM 1403 C C . ARG A 1 212 ? -13.313 23.644 46.523 1.00 28.49 191 ARG A C 1
ATOM 1404 O O . ARG A 1 212 ? -14.140 22.781 46.199 1.00 21.75 191 ARG A O 1
ATOM 1412 N N . THR A 1 213 ? -13.488 24.947 46.309 1.00 24.35 192 THR A N 1
ATOM 1413 C CA . THR A 1 213 ? -14.758 25.510 45.879 1.00 24.83 192 THR A CA 1
ATOM 1414 C C . THR A 1 213 ? -15.316 24.771 44.676 1.00 27.76 192 THR A C 1
ATOM 1415 O O . THR A 1 213 ? -14.600 24.508 43.707 1.00 27.49 192 THR A O 1
ATOM 1419 N N . VAL A 1 214 ? -16.604 24.442 44.749 1.00 31.83 193 VAL A N 1
ATOM 1420 C CA . VAL A 1 214 ? -17.313 23.864 43.616 1.00 27.26 193 VAL A CA 1
ATOM 1421 C C . VAL A 1 214 ? -17.644 24.992 42.655 1.00 25.59 193 VAL A C 1
ATOM 1422 O O . VAL A 1 214 ? -18.274 25.979 43.041 1.00 29.40 193 VAL A O 1
ATOM 1426 N N . ARG A 1 215 ? -17.223 24.849 41.402 1.00 26.31 194 ARG A N 1
ATOM 1427 C CA . ARG A 1 215 ? -17.293 25.951 40.460 1.00 40.93 194 ARG A CA 1
ATOM 1428 C C . ARG A 1 215 ? -18.417 25.808 39.447 1.00 52.39 194 ARG A C 1
ATOM 1429 O O . ARG A 1 215 ? -18.735 26.789 38.765 1.00 66.18 194 ARG A O 1
ATOM 1437 N N . ALA A 1 216 ? -19.043 24.639 39.343 1.00 49.59 195 ALA A N 1
ATOM 1438 C CA . ALA A 1 216 ? -20.191 24.524 38.456 1.00 58.84 195 ALA A CA 1
ATOM 1439 C C . ALA A 1 216 ? -21.056 23.351 38.891 1.00 53.12 195 ALA A C 1
ATOM 1440 O O . ALA A 1 216 ? -20.592 22.428 39.564 1.00 47.86 195 ALA A O 1
ATOM 1442 N N . ASN A 1 217 ? -22.323 23.412 38.469 1.00 44.21 196 ASN A N 1
ATOM 1443 C CA . ASN A 1 217 ? -23.402 22.492 38.815 1.00 43.55 196 ASN A CA 1
ATOM 1444 C C . ASN A 1 217 ? -23.340 22.021 40.264 1.00 43.86 196 ASN A C 1
ATOM 1445 O O . ASN A 1 217 ? -23.632 22.793 41.184 1.00 45.93 196 ASN A O 1
ATOM 1450 N N . GLU A 1 218 ? -22.975 20.759 40.477 1.00 33.34 197 GLU A N 1
ATOM 1451 C CA . GLU A 1 218 ? -23.011 20.177 41.811 1.00 33.58 197 GLU A CA 1
ATOM 1452 C C . GLU A 1 218 ? -22.076 18.979 41.849 1.00 28.88 197 GLU A C 1
ATOM 1453 O O . GLU A 1 218 ? -21.759 18.385 40.819 1.00 24.22 197 GLU A O 1
ATOM 1459 N N . ARG A 1 219 ? -21.634 18.637 43.055 1.00 24.71 198 ARG A N 1
ATOM 1460 C CA . ARG A 1 219 ? -20.664 17.572 43.264 1.00 25.71 198 ARG A CA 1
ATOM 1461 C C . ARG A 1 219 ? -21.236 16.653 44.330 1.00 25.70 198 ARG A C 1
ATOM 1462 O O . ARG A 1 219 ? -21.549 17.104 45.441 1.00 25.23 198 ARG A O 1
ATOM 1470 N N . THR A 1 220 ? -21.401 15.378 43.981 1.00 23.52 199 THR A N 1
ATOM 1471 C CA . THR A 1 220 ? -22.075 14.392 44.820 1.00 24.45 199 THR A CA 1
ATOM 1472 C C . THR A 1 220 ? -21.134 13.230 45.085 1.00 22.43 199 THR A C 1
ATOM 1473 O O . THR A 1 220 ? -20.593 12.646 44.145 1.00 23.45 199 THR A O 1
ATOM 1477 N N . SER A 1 221 ? -20.947 12.888 46.352 1.00 20.79 200 SER A N 1
ATOM 1478 C CA . SER A 1 221 ? -19.980 11.861 46.700 1.00 29.05 200 SER A CA 1
ATOM 1479 C C . SER A 1 221 ? -20.492 11.028 47.863 1.00 22.31 200 SER A C 1
ATOM 1480 O O . SER A 1 221 ? -21.119 11.556 48.784 1.00 22.83 200 SER A O 1
ATOM 1483 N N . LEU A 1 222 ? -20.225 9.724 47.811 1.00 22.95 201 LEU A N 1
ATOM 1484 C CA . LEU A 1 222 ? -20.476 8.824 48.934 1.00 20.82 201 LEU A CA 1
ATOM 1485 C C . LEU A 1 222 ? -19.208 8.736 49.779 1.00 25.37 201 LEU A C 1
ATOM 1486 O O . LEU A 1 222 ? -18.154 8.318 49.283 1.00 24.15 201 LEU A O 1
ATOM 1491 N N . VAL A 1 223 ? -19.320 9.077 51.060 1.00 21.71 202 VAL A N 1
ATOM 1492 C CA . VAL A 1 223 ? -18.176 9.163 51.957 1.00 20.54 202 VAL A CA 1
ATOM 1493 C C . VAL A 1 223 ? -18.390 8.175 53.098 1.00 20.78 202 VAL A C 1
ATOM 1494 O O . VAL A 1 223 ? -19.471 8.136 53.691 1.00 27.44 202 VAL A O 1
ATOM 1498 N N . TYR A 1 224 ? -17.374 7.377 53.408 1.00 22.87 203 TYR A N 1
ATOM 1499 C CA . TYR A 1 224 ? -17.486 6.526 54.588 1.00 23.31 203 TYR A CA 1
ATOM 1500 C C . TYR A 1 224 ? -16.131 6.346 55.249 1.00 30.89 203 TYR A C 1
ATOM 1501 O O . TYR A 1 224 ? -15.082 6.605 54.655 1.00 28.00 203 TYR A O 1
ATOM 1510 N N . PHE A 1 225 ? -16.175 5.867 56.493 1.00 25.52 204 PHE A N 1
ATOM 1511 C CA . PHE A 1 225 ? -15.026 5.872 57.384 1.00 29.03 204 PHE A CA 1
ATOM 1512 C C . PHE A 1 225 ? -14.820 4.490 57.987 1.00 25.27 204 PHE A C 1
ATOM 1513 O O . PHE A 1 225 ? -15.774 3.840 58.421 1.00 34.76 204 PHE A O 1
ATOM 1521 N N . TYR A 1 226 ? -13.566 4.053 58.005 1.00 32.35 205 TYR A N 1
ATOM 1522 C CA . TYR A 1 226 ? -13.172 2.729 58.462 1.00 29.75 205 TYR A CA 1
ATOM 1523 C C . TYR A 1 226 ? -12.392 2.838 59.768 1.00 33.85 205 TYR A C 1
ATOM 1524 O O . TYR A 1 226 ? -11.501 3.685 59.904 1.00 35.41 205 TYR A O 1
ATOM 1533 N N . SER A 1 227 ? -12.726 1.972 60.718 1.00 30.24 206 SER A N 1
ATOM 1534 C CA . SER A 1 227 ? -12.012 1.846 61.979 1.00 32.06 206 SER A CA 1
ATOM 1535 C C . SER A 1 227 ? -11.926 0.368 62.338 1.00 35.00 206 SER A C 1
ATOM 1536 O O . SER A 1 227 ? -12.795 -0.419 61.961 1.00 34.86 206 SER A O 1
ATOM 1539 N N . ARG A 1 228 ? -10.866 -0.009 63.057 1.00 40.94 207 ARG A N 1
ATOM 1540 C CA . ARG A 1 228 ? -10.822 -1.332 63.672 1.00 42.28 207 ARG A CA 1
ATOM 1541 C C . ARG A 1 228 ? -11.605 -1.384 64.975 1.00 40.96 207 ARG A C 1
ATOM 1542 O O . ARG A 1 228 ? -11.861 -2.474 65.488 1.00 43.56 207 ARG A O 1
ATOM 1550 N N . HIS A 1 229 ? -11.989 -0.240 65.519 1.00 40.75 208 HIS A N 1
ATOM 1551 C CA . HIS A 1 229 ? -12.777 -0.192 66.741 1.00 48.11 208 HIS A CA 1
ATOM 1552 C C . HIS A 1 229 ? -14.250 -0.152 66.381 1.00 43.67 208 HIS A C 1
ATOM 1553 O O . HIS A 1 229 ? -14.678 0.697 65.595 1.00 41.27 208 HIS A O 1
ATOM 1560 N N . ASN A 1 230 ? -15.025 -1.070 66.951 1.00 49.37 209 ASN A N 1
ATOM 1561 C CA . ASN A 1 230 ? -16.467 -1.043 66.780 1.00 47.58 209 ASN A CA 1
ATOM 1562 C C . ASN A 1 230 ? -17.198 -0.661 68.060 1.00 52.82 209 ASN A C 1
ATOM 1563 O O . ASN A 1 230 ? -18.432 -0.648 68.070 1.00 55.47 209 ASN A O 1
ATOM 1568 N N . GLY A 1 231 ? -16.479 -0.335 69.129 1.00 52.42 210 GLY A N 1
ATOM 1569 C CA . GLY A 1 231 ? -17.118 0.173 70.320 1.00 55.71 210 GLY A CA 1
ATOM 1570 C C . GLY A 1 231 ? -17.532 1.625 70.146 1.00 60.14 210 GLY A C 1
ATOM 1571 O O . GLY A 1 231 ? -17.573 2.177 69.044 1.00 59.51 210 GLY A O 1
ATOM 1572 N N . ALA A 1 232 ? -17.834 2.257 71.273 1.00 57.01 211 ALA A N 1
ATOM 1573 C CA . ALA A 1 232 ? -18.334 3.620 71.223 1.00 56.22 211 ALA A CA 1
ATOM 1574 C C . ALA A 1 232 ? -17.250 4.587 70.753 1.00 56.54 211 ALA A C 1
ATOM 1575 O O . ALA A 1 232 ? -16.049 4.360 70.941 1.00 54.85 211 ALA A O 1
ATOM 1577 N N . ASN A 1 233 ? -17.693 5.670 70.118 1.00 52.84 212 ASN A N 1
ATOM 1578 C CA . ASN A 1 233 ? -16.808 6.744 69.686 1.00 52.83 212 ASN A CA 1
ATOM 1579 C C . ASN A 1 233 ? -16.109 7.358 70.892 1.00 59.94 212 ASN A C 1
ATOM 1580 O O . ASN A 1 233 ? -16.754 7.995 71.730 1.00 66.39 212 ASN A O 1
ATOM 1585 N N . ARG A 1 234 ? -14.793 7.178 70.990 1.00 58.65 213 ARG A N 1
ATOM 1586 C CA . ARG A 1 234 ? -14.114 7.729 72.161 1.00 65.02 213 ARG A CA 1
ATOM 1587 C C . ARG A 1 234 ? -13.975 9.253 72.120 1.00 61.35 213 ARG A C 1
ATOM 1588 O O . ARG A 1 234 ? -13.307 9.804 73.010 1.00 60.37 213 ARG A O 1
ATOM 1596 N N . ARG A 1 235 ? -14.544 9.970 71.155 1.00 59.24 214 ARG A N 1
ATOM 1597 C CA . ARG A 1 235 ? -14.592 11.422 71.255 1.00 58.25 214 ARG A CA 1
ATOM 1598 C C . ARG A 1 235 ? -15.622 11.817 72.306 1.00 62.53 214 ARG A C 1
ATOM 1599 O O . ARG A 1 235 ? -16.777 11.383 72.252 1.00 64.10 214 ARG A O 1
ATOM 1607 N N . ALA A 1 236 ? -15.197 12.630 73.268 1.00 63.13 215 ALA A N 1
ATOM 1608 C CA . ALA A 1 236 ? -16.068 13.000 74.374 1.00 66.85 215 ALA A CA 1
ATOM 1609 C C . ALA A 1 236 ? -17.296 13.749 73.874 1.00 64.21 215 ALA A C 1
ATOM 1610 O O . ALA A 1 236 ? -17.193 14.663 73.050 1.00 62.76 215 ALA A O 1
ATOM 1612 N N . ALA A 1 237 ? -18.460 13.352 74.374 1.00 72.40 216 ALA A N 1
ATOM 1613 C CA . ALA A 1 237 ? -19.716 14.002 74.021 1.00 77.29 216 ALA A CA 1
ATOM 1614 C C . ALA A 1 237 ? -19.963 15.217 74.907 1.00 80.05 216 ALA A C 1
ATOM 1615 O O . ALA A 1 237 ? -19.541 16.327 74.583 1.00 79.66 216 ALA A O 1
ATOM 1617 N N . THR B 1 24 ? -21.576 -39.435 36.505 1.00 54.61 3 THR B N 1
ATOM 1618 C CA . THR B 1 24 ? -21.925 -39.930 37.836 1.00 60.08 3 THR B CA 1
ATOM 1619 C C . THR B 1 24 ? -22.291 -38.765 38.759 1.00 56.06 3 THR B C 1
ATOM 1620 O O . THR B 1 24 ? -23.408 -38.687 39.281 1.00 52.83 3 THR B O 1
ATOM 1622 N N . ALA B 1 25 ? -21.333 -37.859 38.943 1.00 45.65 4 ALA B N 1
ATOM 1623 C CA . ALA B 1 25 ? -21.528 -36.660 39.743 1.00 33.24 4 ALA B CA 1
ATOM 1624 C C . ALA B 1 25 ? -20.615 -35.583 39.192 1.00 33.10 4 ALA B C 1
ATOM 1625 O O . ALA B 1 25 ? -19.445 -35.853 38.912 1.00 32.45 4 ALA B O 1
ATOM 1627 N N . GLU B 1 26 ? -21.147 -34.377 39.031 1.00 30.04 5 GLU B N 1
ATOM 1628 C CA . GLU B 1 26 ? -20.384 -33.236 38.542 1.00 28.37 5 GLU B CA 1
ATOM 1629 C C . GLU B 1 26 ? -20.470 -32.109 39.554 1.00 26.27 5 GLU B C 1
ATOM 1630 O O . GLU B 1 26 ? -21.509 -31.916 40.194 1.00 28.84 5 GLU B O 1
ATOM 1636 N N . LEU B 1 27 ? -19.365 -31.379 39.691 1.00 30.46 6 LEU B N 1
ATOM 1637 C CA . LEU B 1 27 ? -19.245 -30.242 40.594 1.00 30.96 6 LEU B CA 1
ATOM 1638 C C . LEU B 1 27 ? -19.576 -28.971 39.817 1.00 28.01 6 LEU B C 1
ATOM 1639 O O . LEU B 1 27 ? -18.856 -28.614 38.880 1.00 27.17 6 LEU B O 1
ATOM 1644 N N . HIS B 1 28 ? -20.659 -28.290 40.198 1.00 21.98 7 HIS B N 1
ATOM 1645 C CA . HIS B 1 28 ? -21.094 -27.074 39.530 1.00 21.57 7 HIS B CA 1
ATOM 1646 C C . HIS B 1 28 ? -20.669 -25.871 40.355 1.00 22.65 7 HIS B C 1
ATOM 1647 O O . HIS B 1 28 ? -21.018 -25.786 41.536 1.00 24.98 7 HIS B O 1
ATOM 1654 N N . PHE B 1 29 ? -19.952 -24.934 39.729 1.00 22.47 8 PHE B N 1
ATOM 1655 C CA . PHE B 1 29 ? -19.480 -23.711 40.378 1.00 26.84 8 PHE B CA 1
ATOM 1656 C C . PHE B 1 29 ? -20.241 -22.491 39.879 1.00 29.51 8 PHE B C 1
ATOM 1657 O O . PHE B 1 29 ? -20.596 -22.404 38.702 1.00 28.17 8 PHE B O 1
ATOM 1665 N N . ARG B 1 30 ? -20.465 -21.538 40.782 1.00 33.64 9 ARG B N 1
ATOM 1666 C CA . ARG B 1 30 ? -20.920 -20.206 40.424 1.00 28.15 9 ARG B CA 1
ATOM 1667 C C . ARG B 1 30 ? -19.702 -19.286 40.357 1.00 25.98 9 ARG B C 1
ATOM 1668 O O . ARG B 1 30 ? -18.563 -19.718 40.570 1.00 17.52 9 ARG B O 1
ATOM 1670 N N . CYS B 1 31 ? -19.937 -18.006 40.057 1.00 22.95 10 CYS B N 1
ATOM 1671 C CA . CYS B 1 31 ? -18.859 -17.030 40.190 1.00 22.14 10 CYS B CA 1
ATOM 1672 C C . CYS B 1 31 ? -18.386 -16.934 41.636 1.00 24.22 10 CYS B C 1
ATOM 1673 O O . CYS B 1 31 ? -19.175 -16.994 42.593 1.00 24.43 10 CYS B O 1
ATOM 1676 N N . ASN B 1 32 ? -17.080 -16.779 41.783 1.00 21.00 11 ASN B N 1
ATOM 1677 C CA . ASN B 1 32 ? -16.483 -16.542 43.082 1.00 19.66 11 ASN B CA 1
ATOM 1678 C C . ASN B 1 32 ? -16.843 -15.134 43.541 1.00 21.99 11 ASN B C 1
ATOM 1679 O O . ASN B 1 32 ? -16.575 -14.161 42.828 1.00 20.60 11 ASN B O 1
ATOM 1684 N N . GLU B 1 33 ? -17.461 -15.014 44.715 1.00 23.32 12 GLU B N 1
ATOM 1685 C CA . GLU B 1 33 ? -17.943 -13.723 45.191 1.00 26.42 12 GLU B CA 1
ATOM 1686 C C . GLU B 1 33 ? -16.968 -13.034 46.137 1.00 32.35 12 GLU B C 1
ATOM 1687 O O . GLU B 1 33 ? -17.327 -12.025 46.760 1.00 34.45 12 GLU B O 1
ATOM 1693 N N . GLY B 1 34 ? -15.748 -13.545 46.256 1.00 30.60 13 GLY B N 1
ATOM 1694 C CA . GLY B 1 34 ? -14.796 -13.006 47.209 1.00 32.97 13 GLY B CA 1
ATOM 1695 C C . GLY B 1 34 ? -13.869 -11.984 46.591 1.00 27.59 13 GLY B C 1
ATOM 1696 O O . GLY B 1 34 ? -14.271 -11.242 45.695 1.00 23.21 13 GLY B O 1
ATOM 1697 N N . GLY B 1 35 ? -12.622 -11.948 47.054 1.00 29.35 14 GLY B N 1
ATOM 1698 C CA . GLY B 1 35 ? -11.610 -11.084 46.481 1.00 33.07 14 GLY B CA 1
ATOM 1699 C C . GLY B 1 35 ? -10.430 -11.858 45.929 1.00 32.18 14 GLY B C 1
ATOM 1700 O O . GLY B 1 35 ? -10.515 -13.081 45.748 1.00 30.69 14 GLY B O 1
ATOM 1709 N N . ALA B 1 37 ? -7.532 -12.951 47.080 1.00 23.24 16 ALA B N 1
ATOM 1710 C CA . ALA B 1 37 ? -7.051 -14.120 47.808 1.00 24.03 16 ALA B CA 1
ATOM 1711 C C . ALA B 1 37 ? -7.961 -15.319 47.580 1.00 24.57 16 ALA B C 1
ATOM 1712 O O . ALA B 1 37 ? -7.492 -16.460 47.517 1.00 26.69 16 ALA B O 1
ATOM 1714 N N . ASP B 1 38 ? -9.267 -15.073 47.448 1.00 23.05 17 ASP B N 1
ATOM 1715 C CA . ASP B 1 38 ? -10.202 -16.143 47.135 1.00 21.33 17 ASP B CA 1
ATOM 1716 C C . ASP B 1 38 ? -10.065 -16.576 45.681 1.00 23.70 17 ASP B C 1
ATOM 1717 O O . ASP B 1 38 ? -10.122 -17.774 45.380 1.00 25.02 17 ASP B O 1
ATOM 1722 N N . 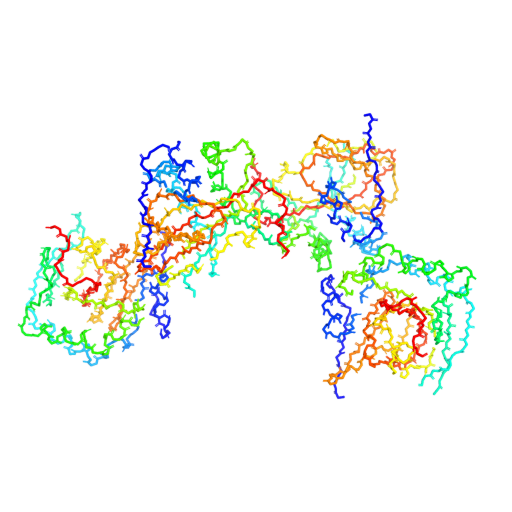TYR B 1 39 ? -9.894 -15.620 44.764 1.00 16.87 18 TYR B N 1
ATOM 1723 C CA . TYR B 1 39 ? -9.673 -15.986 43.367 1.00 21.72 18 TYR B CA 1
ATOM 1724 C C . TYR B 1 39 ? -8.454 -16.884 43.243 1.00 23.22 18 TYR B C 1
ATOM 1725 O O . TYR B 1 39 ? -8.520 -17.970 42.658 1.00 28.19 18 TYR B O 1
ATOM 1734 N N . ALA B 1 40 ? -7.327 -16.444 43.801 1.00 20.49 19 ALA B N 1
ATOM 1735 C CA . ALA B 1 40 ? -6.093 -17.193 43.620 1.00 25.27 19 ALA B CA 1
ATOM 1736 C C . ALA B 1 40 ? -6.150 -18.543 44.325 1.00 21.44 19 ALA B C 1
ATOM 1737 O O . ALA B 1 40 ? -5.608 -19.529 43.814 1.00 23.22 19 ALA B O 1
ATOM 1739 N N . ALA B 1 41 ? -6.800 -18.606 45.491 1.00 20.66 20 ALA B N 1
ATOM 1740 C CA . ALA B 1 41 ? -6.944 -19.879 46.195 1.00 21.80 20 ALA B CA 1
ATOM 1741 C C . ALA B 1 41 ? -7.833 -20.856 45.430 1.00 18.66 20 ALA B C 1
ATOM 1742 O O . ALA B 1 41 ? -7.558 -22.059 45.412 1.00 19.10 20 ALA B O 1
ATOM 1744 N N . GLN B 1 42 ? -8.920 -20.384 44.811 1.00 23.58 21 GLN B N 1
ATOM 1745 C CA . GLN B 1 42 ? -9.725 -21.330 44.042 1.00 23.87 21 GLN B CA 1
ATOM 1746 C C . GLN B 1 42 ? -8.956 -21.836 42.826 1.00 24.18 21 GLN B C 1
ATOM 1747 O O . GLN B 1 42 ? -8.987 -23.035 42.513 1.00 19.90 21 GLN B O 1
ATOM 1753 N N . LEU B 1 43 ? -8.251 -20.939 42.134 1.00 21.01 22 LEU B N 1
ATOM 1754 C CA . LEU B 1 43 ? -7.462 -21.354 40.978 1.00 17.67 22 LEU B CA 1
ATOM 1755 C C . LEU B 1 43 ? -6.420 -22.384 41.382 1.00 17.96 22 LEU B C 1
ATOM 1756 O O . LEU B 1 43 ? -6.172 -23.349 40.654 1.00 23.39 22 LEU B O 1
ATOM 1761 N N . ARG B 1 44 ? -5.810 -22.184 42.553 1.00 22.72 23 ARG B N 1
ATOM 1762 C CA . ARG B 1 44 ? -4.745 -23.049 43.053 1.00 23.53 23 ARG B CA 1
ATOM 1763 C C . ARG B 1 44 ? -5.269 -24.435 43.394 1.00 31.92 23 ARG B C 1
ATOM 1764 O O . ARG B 1 44 ? -4.588 -25.439 43.159 1.00 28.38 23 ARG B O 1
ATOM 1772 N N . GLU B 1 45 ? -6.471 -24.501 43.967 1.00 31.86 24 GLU B N 1
ATOM 1773 C CA . GLU B 1 45 ? -7.042 -25.716 44.539 1.00 22.07 24 GLU B CA 1
ATOM 1774 C C . GLU B 1 45 ? -7.899 -26.473 43.537 1.00 23.73 24 GLU B C 1
ATOM 1775 O O . GLU B 1 45 ? -7.776 -27.694 43.403 1.00 27.05 24 GLU B O 1
ATOM 1781 N N . VAL B 1 46 ? -8.789 -25.767 42.851 1.00 27.51 25 VAL B N 1
ATOM 1782 C CA . VAL B 1 46 ? -9.682 -26.403 41.893 1.00 18.37 25 VAL B CA 1
ATOM 1783 C C . VAL B 1 46 ? -9.049 -26.470 40.518 1.00 20.15 25 VAL B C 1
ATOM 1784 O O . VAL B 1 46 ? -9.295 -27.419 39.762 1.00 19.14 25 VAL B O 1
ATOM 1788 N N . GLY B 1 47 ? -8.225 -25.491 40.187 1.00 20.17 26 GLY B N 1
ATOM 1789 C CA . GLY B 1 47 ? -7.616 -25.430 38.891 1.00 23.88 26 GLY B CA 1
ATOM 1790 C C . GLY B 1 47 ? -8.388 -24.586 37.922 1.00 23.25 26 GLY B C 1
ATOM 1791 O O . GLY B 1 47 ? -7.960 -24.452 36.773 1.00 19.98 26 GLY B O 1
ATOM 1792 N N . THR B 1 48 ? -9.521 -24.031 38.354 1.00 17.08 27 THR B N 1
ATOM 1793 C CA . THR B 1 48 ? -10.371 -23.157 37.558 1.00 24.50 27 THR B CA 1
ATOM 1794 C C . THR B 1 48 ? -11.091 -22.209 38.510 1.00 26.48 27 THR B C 1
ATOM 1795 O O . THR B 1 48 ? -11.482 -22.614 39.608 1.00 22.25 27 THR B O 1
ATOM 1799 N N . VAL B 1 49 ? -11.248 -20.948 38.101 1.00 22.47 28 VAL B N 1
ATOM 1800 C CA . VAL B 1 49 ? -12.047 -19.977 38.842 1.00 25.28 28 VAL B CA 1
ATOM 1801 C C . VAL B 1 49 ? -12.852 -19.164 37.832 1.00 27.93 28 VAL B C 1
ATOM 1802 O O . VAL B 1 49 ? -12.413 -18.930 36.702 1.00 24.45 28 VAL B O 1
ATOM 1814 N N . LEU B 1 51 ? -14.622 -15.541 37.403 1.00 17.91 30 LEU B N 1
ATOM 1815 C CA . LEU B 1 51 ? -14.763 -14.205 37.989 1.00 15.19 30 LEU B CA 1
ATOM 1816 C C . LEU B 1 51 ? -16.062 -13.565 37.518 1.00 16.13 30 LEU B C 1
ATOM 1817 O O . LEU B 1 51 ? -16.394 -13.646 36.329 1.00 21.22 30 LEU B O 1
ATOM 1822 N N . PRO B 1 52 ? -16.802 -12.925 38.410 1.00 17.69 31 PRO B N 1
ATOM 1823 C CA . PRO B 1 52 ? -18.044 -12.266 38.006 1.00 23.63 31 PRO B CA 1
ATOM 1824 C C . PRO B 1 52 ? -17.774 -11.005 37.203 1.00 24.95 31 PRO B C 1
ATOM 1825 O O . PRO B 1 52 ? -16.698 -10.404 37.264 1.00 22.42 31 PRO B O 1
ATOM 1829 N N . ALA B 1 53 ? -18.789 -10.607 36.445 1.00 16.84 32 ALA B N 1
ATOM 1830 C CA . ALA B 1 53 ? -18.779 -9.287 35.833 1.00 25.86 32 ALA B CA 1
ATOM 1831 C C . ALA B 1 53 ? -18.969 -8.241 36.928 1.00 28.78 32 ALA B C 1
ATOM 1832 O O . ALA B 1 53 ? -19.783 -8.433 37.832 1.00 29.62 32 ALA B O 1
ATOM 1834 N N . TYR B 1 54 ? -18.198 -7.147 36.891 1.00 24.65 33 TYR B N 1
ATOM 1835 C CA . TYR B 1 54 ? -17.176 -6.842 35.907 1.00 23.32 33 TYR B CA 1
ATOM 1836 C C . TYR B 1 54 ? -15.852 -6.573 36.632 1.00 27.86 33 TYR B C 1
ATOM 1837 O O . TYR B 1 54 ? -15.293 -5.473 36.523 1.00 16.88 33 TYR B O 1
ATOM 1846 N N . VAL B 1 55 ? -15.367 -7.582 37.369 1.00 16.32 34 VAL B N 1
ATOM 1847 C CA . VAL B 1 55 ? -14.179 -7.407 38.199 1.00 18.24 34 VAL B CA 1
ATOM 1848 C C . VAL B 1 55 ? -12.933 -7.228 37.344 1.00 17.55 34 VAL B C 1
ATOM 1849 O O . VAL B 1 55 ? -12.152 -6.299 37.556 1.00 20.90 34 VAL B O 1
ATOM 1853 N N . ALA B 1 56 ? -12.700 -8.145 36.402 1.00 15.34 35 ALA B N 1
ATOM 1854 C CA . ALA B 1 56 ? -11.417 -8.145 35.716 1.00 22.89 35 ALA B CA 1
ATOM 1855 C C . ALA B 1 56 ? -11.386 -7.118 34.601 1.00 24.73 35 ALA B C 1
ATOM 1856 O O . ALA B 1 56 ? -10.343 -6.501 34.352 1.00 20.58 35 ALA B O 1
ATOM 1858 N N . PHE B 1 57 ? -12.515 -6.942 33.919 1.00 15.24 36 PHE B N 1
ATOM 1859 C CA . PHE B 1 57 ? -12.651 -5.994 32.826 1.00 20.86 36 PHE B CA 1
ATOM 1860 C C . PHE B 1 57 ? -13.964 -5.262 33.024 1.00 24.89 36 PHE B C 1
ATOM 1861 O O . PHE B 1 57 ? -14.993 -5.889 33.310 1.00 25.92 36 PHE B O 1
ATOM 1869 N N . ASP B 1 58 ? -13.935 -3.945 32.880 1.00 16.39 37 ASP B N 1
ATOM 1870 C CA . ASP B 1 58 ? -15.156 -3.196 33.134 1.00 16.95 37 ASP B CA 1
ATOM 1871 C C . ASP B 1 58 ? -16.107 -3.307 31.953 1.00 16.84 37 ASP B C 1
ATOM 1872 O O . ASP B 1 58 ? -15.703 -3.582 30.827 1.00 17.24 37 ASP B O 1
ATOM 1877 N N . ALA B 1 59 ? -17.390 -3.064 32.222 1.00 17.34 38 ALA B N 1
ATOM 1878 C CA . ALA B 1 59 ? -18.397 -3.179 31.175 1.00 23.77 38 ALA B CA 1
ATOM 1879 C C . ALA B 1 59 ? -18.054 -2.324 29.948 1.00 17.60 38 ALA B C 1
ATOM 1880 O O . ALA B 1 59 ? -18.153 -2.790 28.806 1.00 18.79 38 ALA B O 1
ATOM 1882 N N . HIS B 1 60 ? -17.651 -1.071 30.147 1.00 18.23 39 HIS B N 1
ATOM 1883 C CA . HIS B 1 60 ? -17.360 -0.263 28.957 1.00 18.64 39 HIS B CA 1
ATOM 1884 C C . HIS B 1 60 ? -16.144 -0.807 28.215 1.00 22.47 39 HIS B C 1
ATOM 1885 O O . HIS B 1 60 ? -16.045 -0.680 26.983 1.00 18.68 39 HIS B O 1
ATOM 1892 N N . GLU B 1 61 ? -15.234 -1.452 28.942 1.00 21.93 40 GLU B N 1
ATOM 1893 C CA . GLU B 1 61 ? -14.075 -2.050 28.292 1.00 26.99 40 GLU B CA 1
ATOM 1894 C C . GLU B 1 61 ? -14.499 -3.206 27.395 1.00 20.80 40 GLU B C 1
ATOM 1895 O O . GLU B 1 61 ? -14.101 -3.277 26.226 1.00 19.22 40 GLU B O 1
ATOM 1901 N N . LEU B 1 62 ? -15.325 -4.114 27.923 1.00 25.38 41 LEU B N 1
ATOM 1902 C CA . LEU B 1 62 ? -15.767 -5.250 27.121 1.00 23.05 41 LEU B CA 1
ATOM 1903 C C . LEU B 1 62 ? -16.565 -4.773 25.927 1.00 24.47 41 LEU B C 1
ATOM 1904 O O . LEU B 1 62 ? -16.465 -5.344 24.834 1.00 20.28 41 LEU B O 1
ATOM 1909 N N . ALA B 1 63 ? -17.334 -3.697 26.105 1.00 18.17 42 ALA B N 1
ATOM 1910 C CA . ALA B 1 63 ? -18.095 -3.182 24.980 1.00 22.97 42 ALA B CA 1
ATOM 1911 C C . ALA B 1 63 ? -17.153 -2.712 23.885 1.00 22.56 42 ALA B C 1
ATOM 1912 O O . ALA B 1 63 ? -17.408 -2.937 22.693 1.00 21.54 42 ALA B O 1
ATOM 1914 N N . ARG B 1 64 ? -16.035 -2.093 24.280 1.00 22.34 43 ARG B N 1
ATOM 1915 C CA . ARG B 1 64 ? -15.028 -1.664 23.323 1.00 26.92 43 ARG B CA 1
ATOM 1916 C C . ARG B 1 64 ? -14.322 -2.854 22.697 1.00 28.30 43 ARG B C 1
ATOM 1917 O O . ARG B 1 64 ? -14.119 -2.887 21.478 1.00 26.64 43 ARG B O 1
ATOM 1925 N N . ILE B 1 65 ? -13.960 -3.851 23.508 1.00 24.84 44 ILE B N 1
ATOM 1926 C CA . ILE B 1 65 ? -13.367 -5.064 22.953 1.00 26.76 44 ILE B CA 1
ATOM 1927 C C . ILE B 1 65 ? -14.339 -5.745 22.004 1.00 31.08 44 ILE B C 1
ATOM 1928 O O . ILE B 1 65 ? -13.958 -6.165 20.903 1.00 31.74 44 ILE B O 1
ATOM 1933 N N . ASP B 1 66 ? -15.612 -5.848 22.405 1.00 28.44 45 ASP B N 1
ATOM 1934 C CA . ASP B 1 66 ? -16.622 -6.461 21.549 1.00 25.58 45 ASP B CA 1
ATOM 1935 C C . ASP B 1 66 ? -16.740 -5.719 20.219 1.00 30.61 45 ASP B C 1
ATOM 1936 O O . ASP B 1 66 ? -16.880 -6.338 19.157 1.00 25.33 45 ASP B O 1
ATOM 1941 N N . ALA B 1 67 ? -16.657 -4.392 20.256 1.00 28.92 46 ALA B N 1
ATOM 1942 C CA . ALA B 1 67 ? -16.753 -3.626 19.026 1.00 25.18 46 ALA B CA 1
ATOM 1943 C C . ALA B 1 67 ? -15.500 -3.784 18.163 1.00 34.35 46 ALA B C 1
ATOM 1944 O O . ALA B 1 67 ? -15.599 -3.930 16.940 1.00 40.99 46 ALA B O 1
ATOM 1946 N N . LEU B 1 68 ? -14.312 -3.763 18.775 1.00 28.93 47 LEU B N 1
ATOM 1947 C CA . LEU B 1 68 ? -13.076 -3.906 18.009 1.00 28.27 47 LEU B CA 1
ATOM 1948 C C . LEU B 1 68 ? -12.983 -5.271 17.330 1.00 27.96 47 LEU B C 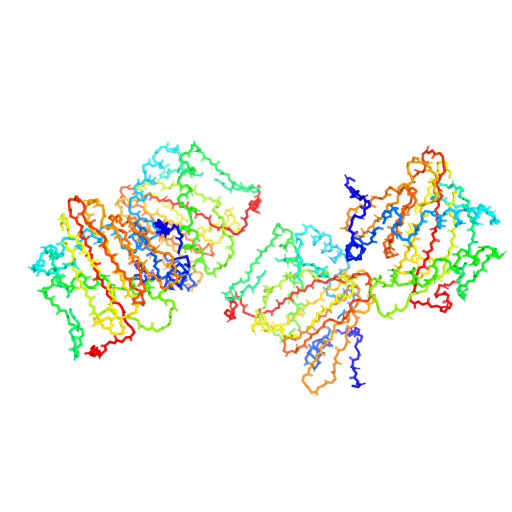1
ATOM 1949 O O . LEU B 1 68 ? -12.679 -5.355 16.134 1.00 30.50 47 LEU B O 1
ATOM 1954 N N . GLN B 1 69 ? -13.251 -6.350 18.077 1.00 27.63 48 GLN B N 1
ATOM 1955 C CA . GLN B 1 69 ? -13.115 -7.695 17.522 1.00 29.62 48 GLN B CA 1
ATOM 1956 C C . GLN B 1 69 ? -14.047 -7.926 16.336 1.00 35.30 48 GLN B C 1
ATOM 1957 O O . GLN B 1 69 ? -13.713 -8.707 15.436 1.00 34.06 48 GLN B O 1
ATOM 1963 N N . ALA B 1 70 ? -15.202 -7.249 16.298 1.00 35.08 49 ALA B N 1
ATOM 1964 C CA . ALA B 1 70 ? -16.142 -7.458 15.199 1.00 32.20 49 ALA B CA 1
ATOM 1965 C C . ALA B 1 70 ? -15.592 -6.957 13.866 1.00 40.04 49 ALA B C 1
ATOM 1966 O O . ALA B 1 70 ? -16.066 -7.388 12.805 1.00 37.57 49 ALA B O 1
ATOM 1968 N N . ARG B 1 71 ? -14.594 -6.074 13.904 1.00 37.54 50 ARG B N 1
ATOM 1969 C CA . ARG B 1 71 ? -13.914 -5.565 12.723 1.00 35.73 50 ARG B CA 1
ATOM 1970 C C . ARG B 1 71 ? -12.792 -6.486 12.246 1.00 37.94 50 ARG B C 1
ATOM 1971 O O . ARG B 1 71 ? -12.167 -6.203 11.218 1.00 41.23 50 ARG B O 1
ATOM 1973 N N . LEU B 1 72 ? -12.530 -7.594 12.959 1.00 35.96 51 LEU B N 1
ATOM 1974 C CA . LEU B 1 72 ? -11.497 -8.545 12.562 1.00 34.06 51 LEU B CA 1
ATOM 1975 C C . LEU B 1 72 ? -12.030 -9.505 11.499 1.00 35.08 51 LEU B C 1
ATOM 1976 O O . LEU B 1 72 ? -13.191 -9.916 11.559 1.00 38.54 51 LEU B O 1
ATOM 1981 N N . PRO B 1 73 ? -11.205 -9.877 10.521 1.00 35.95 52 PRO B N 1
ATOM 1982 C CA . PRO B 1 73 ? -11.599 -10.946 9.590 1.00 35.01 52 PRO B CA 1
ATOM 1983 C C . PRO B 1 73 ? -11.804 -12.271 10.317 1.00 35.68 52 PRO B C 1
ATOM 1984 O O . PRO B 1 73 ? -11.074 -12.614 11.250 1.00 37.02 52 PRO B O 1
ATOM 1988 N N . GLU B 1 74 ? -12.808 -13.017 9.873 1.00 36.36 53 GLU B N 1
ATOM 1989 C CA . GLU B 1 74 ? -13.247 -14.250 10.511 1.00 38.69 53 GLU B CA 1
ATOM 1990 C C . GLU B 1 74 ? -12.944 -15.448 9.618 1.00 40.16 53 GLU B C 1
ATOM 1991 O O . GLU B 1 74 ? -12.974 -15.343 8.391 1.00 45.34 53 GLU B O 1
ATOM 1997 N N . GLU B 1 75 ? -12.653 -16.595 10.237 1.00 39.31 54 GLU B N 1
ATOM 1998 C CA . GLU B 1 75 ? -12.362 -17.800 9.454 1.00 43.93 54 GLU B CA 1
ATOM 1999 C C . GLU B 1 75 ? -13.050 -19.018 10.057 1.00 39.20 54 GLU B C 1
ATOM 2000 O O . GLU B 1 75 ? -13.127 -19.144 11.287 1.00 38.86 54 GLU B O 1
ATOM 2002 N N . PRO B 1 76 ? -13.555 -19.924 9.226 1.00 42.75 55 PRO B N 1
ATOM 2003 C CA . PRO B 1 76 ? -14.152 -21.151 9.763 1.00 44.68 55 PRO B CA 1
ATOM 2004 C C . PRO B 1 76 ? -13.073 -22.102 10.247 1.00 45.98 55 PRO B C 1
ATOM 2005 O O . PRO B 1 76 ? -12.034 -22.270 9.607 1.00 51.01 55 PRO B O 1
ATOM 2009 N N . VAL B 1 77 ? -13.315 -22.709 11.405 1.00 44.64 56 VAL B N 1
ATOM 2010 C CA . VAL B 1 77 ? -12.392 -23.662 12.007 1.00 50.03 56 VAL B CA 1
ATOM 2011 C C . VAL B 1 77 ? -13.185 -24.896 12.403 1.00 56.77 56 VAL B C 1
ATOM 2012 O O . VAL B 1 77 ? -14.190 -24.788 13.116 1.00 54.66 56 VAL B O 1
ATOM 2016 N N . THR B 1 78 ? -12.748 -26.062 11.935 1.00 60.04 57 THR B N 1
ATOM 2017 C CA . THR B 1 78 ? -13.414 -27.300 12.313 1.00 61.57 57 THR B CA 1
ATOM 2018 C C . THR B 1 78 ? -13.237 -27.550 13.807 1.00 63.25 57 THR B C 1
ATOM 2019 O O . THR B 1 78 ? -12.174 -27.285 14.378 1.00 64.91 57 THR B O 1
ATOM 2023 N N . ALA B 1 79 ? -14.300 -28.028 14.452 1.00 60.69 58 ALA B N 1
ATOM 2024 C CA . ALA B 1 79 ? -14.267 -28.309 15.881 1.00 58.17 58 ALA B CA 1
ATOM 2025 C C . ALA B 1 79 ? -15.136 -29.529 16.164 1.00 59.40 58 ALA B C 1
ATOM 2026 O O . ALA B 1 79 ? -15.746 -30.108 15.261 1.00 59.03 58 ALA B O 1
ATOM 2028 N N . GLY B 1 80 ? -15.181 -29.924 17.432 1.00 61.50 59 GLY B N 1
ATOM 2029 C CA . GLY B 1 80 ? -15.972 -31.068 17.842 1.00 68.19 59 GLY B CA 1
ATOM 2030 C C . GLY B 1 80 ? -15.244 -32.397 17.765 1.00 76.39 59 GLY B C 1
ATOM 2031 O O . GLY B 1 80 ? -14.322 -32.657 18.538 1.00 80.36 59 GLY B O 1
ATOM 2032 N N . THR B 1 85 ? -18.371 -33.464 14.324 1.00 70.25 64 THR B N 1
ATOM 2033 C CA . THR B 1 85 ? -17.590 -32.377 13.741 1.00 64.43 64 THR B CA 1
ATOM 2034 C C . THR B 1 85 ? -18.498 -31.212 13.338 1.00 68.41 64 THR B C 1
ATOM 2035 O O . THR B 1 85 ? -19.530 -31.411 12.700 1.00 65.64 64 THR B O 1
ATOM 2037 N N . HIS B 1 86 ? -18.112 -29.995 13.717 1.00 74.50 65 HIS B N 1
ATOM 2038 C CA . HIS B 1 86 ? -18.924 -28.816 13.444 1.00 79.01 65 HIS B CA 1
ATOM 2039 C C . HIS B 1 86 ? -18.012 -27.626 13.197 1.00 74.10 65 HIS B C 1
ATOM 2040 O O . HIS B 1 86 ? -16.838 -27.628 13.573 1.00 75.84 65 HIS B O 1
ATOM 2047 N N . ASP B 1 87 ? -18.571 -26.600 12.563 1.00 66.22 66 ASP B N 1
ATOM 2048 C CA . ASP B 1 87 ? -17.832 -25.386 12.260 1.00 56.22 66 ASP B CA 1
ATOM 2049 C C . ASP B 1 87 ? -18.051 -24.353 13.358 1.00 55.55 66 ASP B C 1
ATOM 2050 O O . ASP B 1 87 ? -19.189 -24.084 13.752 1.00 56.23 66 ASP B O 1
ATOM 2055 N N . ILE B 1 88 ? -16.953 -23.797 13.862 1.00 53.70 67 ILE B N 1
ATOM 2056 C CA . ILE B 1 88 ? -16.977 -22.587 14.668 1.00 46.58 67 ILE B CA 1
ATOM 2057 C C . ILE B 1 88 ? -16.136 -21.555 13.931 1.00 48.04 67 ILE B C 1
ATOM 2058 O O . ILE B 1 88 ? -15.347 -21.888 13.042 1.00 53.08 67 ILE B O 1
ATOM 2063 N N . TYR B 1 89 ? -16.310 -20.289 14.302 1.00 39.37 68 TYR B N 1
ATOM 2064 C CA . TYR B 1 89 ? -15.785 -19.172 13.523 1.00 39.65 68 TYR B CA 1
ATOM 2065 C C . TYR B 1 89 ? -14.850 -18.353 14.395 1.00 43.28 68 TYR B C 1
ATOM 2066 O O . TYR B 1 89 ? -15.250 -17.868 15.460 1.00 43.22 68 TYR B O 1
ATOM 2075 N N . VAL B 1 90 ? -13.604 -18.216 13.950 1.00 39.32 69 VAL B N 1
ATOM 2076 C CA . VAL B 1 90 ? -12.519 -17.728 14.787 1.00 30.51 69 VAL B CA 1
ATOM 2077 C C . VAL B 1 90 ? -11.974 -16.432 14.208 1.00 29.70 69 VAL B C 1
ATOM 2078 O O . VAL B 1 90 ? -11.778 -16.314 12.995 1.00 34.43 69 VAL B O 1
ATOM 2082 N N . ARG B 1 91 ? -11.733 -15.461 15.081 1.00 28.39 70 ARG B N 1
ATOM 2083 C CA . ARG B 1 91 ? -11.058 -14.215 14.733 1.00 31.11 70 ARG B CA 1
ATOM 2084 C C . ARG B 1 91 ? -9.751 -14.162 15.510 1.00 28.57 70 ARG B C 1
ATOM 2085 O O . ARG B 1 91 ? -9.762 -14.066 16.742 1.00 27.93 70 ARG B O 1
ATOM 2093 N N . ARG B 1 92 ? -8.627 -14.199 14.796 1.00 26.77 71 ARG B N 1
ATOM 2094 C CA . ARG B 1 92 ? -7.323 -14.306 15.440 1.00 26.16 71 ARG B CA 1
ATOM 2095 C C . ARG B 1 92 ? -6.750 -12.935 15.774 1.00 26.43 71 ARG B C 1
ATOM 2096 O O . ARG B 1 92 ? -6.812 -12.002 14.970 1.00 33.30 71 ARG B O 1
ATOM 2104 N N . ILE B 1 93 ? -6.213 -12.822 16.983 1.00 23.98 72 ILE B N 1
ATOM 2105 C CA . ILE B 1 93 ? -5.542 -11.623 17.443 1.00 23.34 72 ILE B CA 1
ATOM 2106 C C . ILE B 1 93 ? -4.046 -11.853 17.596 1.00 27.19 72 ILE B C 1
ATOM 2107 O O . ILE B 1 93 ? -3.243 -11.029 17.155 1.00 25.35 72 ILE B O 1
ATOM 2120 N N . VAL B 1 95 ? -1.185 -15.322 17.193 1.00 27.41 74 VAL B N 1
ATOM 2121 C CA . VAL B 1 95 ? -0.925 -16.725 16.913 1.00 28.70 74 VAL B CA 1
ATOM 2122 C C . VAL B 1 95 ? 0.420 -17.137 17.512 1.00 30.91 74 VAL B C 1
ATOM 2123 O O . VAL B 1 95 ? 1.283 -16.309 17.829 1.00 32.15 74 VAL B O 1
ATOM 2127 N N . ASP B 1 96 ? 0.599 -18.448 17.640 1.00 35.31 75 ASP B N 1
ATOM 2128 C CA . ASP B 1 96 ? 1.696 -19.055 18.376 1.00 31.01 75 ASP B CA 1
ATOM 2129 C C . ASP B 1 96 ? 2.041 -20.383 17.708 1.00 37.75 75 ASP B C 1
ATOM 2130 O O . ASP B 1 96 ? 1.869 -21.462 18.269 1.00 33.40 75 ASP B O 1
ATOM 2135 N N . ARG B 1 97 ? 2.512 -20.310 16.463 1.00 40.24 76 ARG B N 1
ATOM 2136 C CA . ARG B 1 97 ? 2.761 -21.513 15.684 1.00 41.84 76 ARG B CA 1
ATOM 2137 C C . ARG B 1 97 ? 3.985 -22.254 16.219 1.00 43.88 76 ARG B C 1
ATOM 2138 O O . ARG B 1 97 ? 4.842 -21.684 16.901 1.00 40.30 76 ARG B O 1
ATOM 2146 N N . ALA B 1 98 ? 4.054 -23.550 15.906 1.00 46.68 77 ALA B N 1
ATOM 2147 C CA . ALA B 1 98 ? 5.123 -24.391 16.428 1.00 48.96 77 ALA B CA 1
ATOM 2148 C C . ALA B 1 98 ? 6.479 -23.896 15.942 1.00 46.11 77 ALA B C 1
ATOM 2149 O O . ALA B 1 98 ? 6.646 -23.550 14.771 1.00 48.66 77 ALA B O 1
ATOM 2151 N N . GLY B 1 99 ? 7.447 -23.858 16.855 1.00 44.25 78 GLY B N 1
ATOM 2152 C CA . GLY B 1 99 ? 8.767 -23.357 16.539 1.00 47.71 78 GLY B CA 1
ATOM 2153 C C . GLY B 1 99 ? 8.852 -21.875 16.245 1.00 45.06 78 GLY B C 1
ATOM 2154 O O . GLY B 1 99 ? 9.927 -21.403 15.860 1.00 51.06 78 GLY B O 1
ATOM 2155 N N . GLU B 1 100 ? 7.766 -21.124 16.411 1.00 42.47 79 GLU B N 1
ATOM 2156 C CA . GLU B 1 100 ? 7.755 -19.685 16.196 1.00 42.19 79 GLU B CA 1
ATOM 2157 C C . GLU B 1 100 ? 7.528 -18.942 17.505 1.00 42.47 79 GLU B C 1
ATOM 2158 O O . GLU B 1 100 ? 7.065 -19.506 18.503 1.00 37.80 79 GLU B O 1
ATOM 2164 N N . ARG B 1 101 ? 7.865 -17.658 17.480 1.00 38.79 80 ARG B N 1
ATOM 2165 C CA . ARG B 1 101 ? 7.512 -16.750 18.547 1.00 36.61 80 ARG B CA 1
ATOM 2166 C C . ARG B 1 101 ? 6.082 -16.262 18.353 1.00 36.53 80 ARG B C 1
ATOM 2167 O O . ARG B 1 101 ? 5.561 -16.271 17.235 1.00 34.92 80 ARG B O 1
ATOM 2175 N N . PRO B 1 102 ? 5.413 -15.860 19.433 1.00 32.26 81 PRO B N 1
ATOM 2176 C CA . PRO B 1 102 ? 4.073 -15.283 19.288 1.00 37.13 81 PRO B CA 1
ATOM 2177 C C . PRO B 1 102 ? 4.131 -14.048 18.406 1.00 39.64 81 PRO B C 1
ATOM 2178 O O . PRO B 1 102 ? 5.096 -13.282 18.448 1.00 38.95 81 PRO B O 1
ATOM 2182 N N . GLN B 1 103 ? 3.105 -13.871 17.578 1.00 36.96 82 GLN B N 1
ATOM 2183 C CA . GLN B 1 103 ? 3.038 -12.686 16.737 1.00 36.17 82 GLN B CA 1
ATOM 2184 C C . GLN B 1 103 ? 1.596 -12.222 16.636 1.00 36.41 82 GLN B C 1
ATOM 2185 O O . GLN B 1 103 ? 0.675 -13.037 16.516 1.00 32.31 82 GLN B O 1
ATOM 2191 N N . LEU B 1 104 ? 1.409 -10.907 16.741 1.00 33.90 83 LEU B N 1
ATOM 2192 C CA . LEU B 1 104 ? 0.119 -10.310 16.439 1.00 34.58 83 LEU B CA 1
ATOM 2193 C C . LEU B 1 104 ? -0.210 -10.534 14.972 1.00 36.31 83 LEU B C 1
ATOM 2194 O O . LEU B 1 104 ? 0.675 -10.571 14.111 1.00 33.88 83 LEU B O 1
ATOM 2199 N N . VAL B 1 105 ? -1.502 -10.717 14.706 1.00 34.69 84 VAL B N 1
ATOM 2200 C CA . VAL B 1 105 ? -2.058 -10.814 13.366 1.00 34.57 84 VAL B CA 1
ATOM 2201 C C . VAL B 1 105 ? -3.253 -9.874 13.330 1.00 33.26 84 VAL B C 1
ATOM 2202 O O . VAL B 1 105 ? -3.747 -9.434 14.367 1.00 36.09 84 VAL B O 1
ATOM 2206 N N . ASN B 1 106 ? -3.689 -9.535 12.120 1.00 30.93 85 ASN B N 1
ATOM 2207 C CA . ASN B 1 106 ? -4.858 -8.674 11.906 1.00 35.43 85 ASN B CA 1
ATOM 2208 C C . ASN B 1 106 ? -4.707 -7.292 12.549 1.00 32.35 85 ASN B C 1
ATOM 2209 O O . ASN B 1 106 ? -5.659 -6.743 13.106 1.00 28.69 85 ASN B O 1
ATOM 2214 N N . LEU B 1 107 ? -3.516 -6.704 12.451 1.00 34.03 86 LEU B N 1
ATOM 2215 C CA . LEU B 1 107 ? -3.377 -5.288 12.767 1.00 33.77 86 LEU B CA 1
ATOM 2216 C C . LEU B 1 107 ? -4.366 -4.469 11.935 1.00 35.46 86 LEU B C 1
ATOM 2217 O O . LEU B 1 107 ? -4.754 -4.879 10.837 1.00 34.17 86 LEU B O 1
ATOM 2222 N N . PRO B 1 108 ? -4.794 -3.296 12.429 1.00 33.46 87 PRO B N 1
ATOM 2223 C CA . PRO B 1 108 ? -4.417 -2.639 13.686 1.00 35.00 87 PRO B CA 1
ATOM 2224 C C . PRO B 1 108 ? -5.263 -2.998 14.910 1.00 29.91 87 PRO B C 1
ATOM 2225 O O . PRO B 1 108 ? -4.774 -2.871 16.026 1.00 30.22 87 PRO B O 1
ATOM 2229 N N . HIS B 1 109 ? -6.507 -3.437 14.709 1.00 28.91 88 HIS B N 1
ATOM 2230 C CA . HIS B 1 109 ? -7.436 -3.555 15.828 1.00 30.36 88 HIS B CA 1
ATOM 2231 C C . HIS B 1 109 ? -7.051 -4.659 16.790 1.00 29.66 88 HIS B C 1
ATOM 2232 O O . HIS B 1 109 ? -7.417 -4.589 17.971 1.00 24.93 88 HIS B O 1
ATOM 2239 N N . SER B 1 110 ? -6.295 -5.652 16.324 1.00 28.52 89 SER B N 1
ATOM 2240 C CA . SER B 1 110 ? -5.832 -6.695 17.229 1.00 30.62 89 SER B CA 1
ATOM 2241 C C . SER B 1 110 ? -4.905 -6.120 18.291 1.00 28.78 89 SER B C 1
ATOM 2242 O O . SER B 1 110 ? -4.962 -6.522 19.459 1.00 23.03 89 SER B O 1
ATOM 2245 N N . GLU B 1 111 ? -4.061 -5.161 17.913 1.00 25.73 90 GLU B N 1
ATOM 2246 C CA . GLU B 1 111 ? -3.163 -4.573 18.900 1.00 31.69 90 GLU B CA 1
ATOM 2247 C C . GLU B 1 111 ? -3.932 -3.746 19.920 1.00 32.40 90 GLU B C 1
ATOM 2248 O O . GLU B 1 111 ? -3.593 -3.760 21.110 1.00 28.15 90 GLU B O 1
ATOM 2254 N N . THR B 1 112 ? -4.977 -3.034 19.484 1.00 29.38 91 THR B N 1
ATOM 2255 C CA . THR B 1 112 ? -5.799 -2.290 20.438 1.00 31.00 91 THR B CA 1
ATOM 2256 C C . THR B 1 112 ? -6.389 -3.218 21.499 1.00 31.69 91 THR B C 1
ATOM 2257 O O . THR B 1 112 ? -6.359 -2.905 22.696 1.00 26.87 91 THR B O 1
ATOM 2261 N N . ILE B 1 113 ? -6.899 -4.381 21.085 1.00 29.65 92 ILE B N 1
ATOM 2262 C CA . ILE B 1 113 ? -7.411 -5.345 22.056 1.00 19.35 92 ILE B CA 1
ATOM 2263 C C . ILE B 1 113 ? -6.287 -5.854 22.946 1.00 20.05 92 ILE B C 1
ATOM 2264 O O . ILE B 1 113 ? -6.419 -5.900 24.176 1.00 27.27 92 ILE B O 1
ATOM 2269 N N . LEU B 1 114 ? -5.157 -6.236 22.339 1.00 21.03 93 LEU B N 1
ATOM 2270 C CA . LEU B 1 114 ? -4.031 -6.753 23.116 1.00 29.56 93 LEU B CA 1
ATOM 2271 C C . LEU B 1 114 ? -3.537 -5.739 24.148 1.00 29.32 93 LEU B C 1
ATOM 2272 O O . LEU B 1 114 ? -3.137 -6.116 25.258 1.00 23.04 93 LEU B O 1
ATOM 2277 N N . ASN B 1 115 ? -3.558 -4.449 23.801 1.00 21.92 94 ASN B N 1
ATOM 2278 C CA . ASN B 1 115 ? -3.096 -3.416 24.725 1.00 24.26 94 ASN B CA 1
ATOM 2279 C C . ASN B 1 115 ? -3.911 -3.409 26.019 1.00 22.46 94 ASN B C 1
ATOM 2280 O O . ASN B 1 115 ? -3.353 -3.227 27.110 1.00 22.90 94 ASN B O 1
ATOM 2285 N N . LEU B 1 116 ? -5.224 -3.658 25.916 1.00 21.22 95 LEU B N 1
ATOM 2286 C CA . LEU B 1 116 ? -6.097 -3.723 27.088 1.00 26.39 95 LEU B CA 1
ATOM 2287 C C . LEU B 1 116 ? -5.845 -4.978 27.920 1.00 27.04 95 LEU B C 1
ATOM 2288 O O . LEU B 1 116 ? -5.803 -4.912 29.156 1.00 23.46 95 LEU B O 1
ATOM 2293 N N . LEU B 1 117 ? -5.687 -6.130 27.262 1.00 18.54 96 LEU B N 1
ATOM 2294 C CA . LEU B 1 117 ? -5.387 -7.365 27.977 1.00 23.23 96 LEU B CA 1
ATOM 2295 C C . LEU B 1 117 ? -4.039 -7.294 28.670 1.00 21.75 96 LEU B C 1
ATOM 2296 O O . LEU B 1 117 ? -3.832 -7.952 29.691 1.00 26.39 96 LEU B O 1
ATOM 2301 N N . GLY B 1 118 ? -3.114 -6.497 28.139 1.00 22.86 97 GLY B N 1
ATOM 2302 C CA . GLY B 1 118 ? -1.783 -6.408 28.691 1.00 24.59 97 GLY B CA 1
ATOM 2303 C C . GLY B 1 118 ? -1.431 -5.144 29.445 1.00 23.43 97 GLY B C 1
ATOM 2304 O O . GLY B 1 118 ? -0.248 -4.942 29.748 1.00 25.88 97 GLY B O 1
ATOM 2305 N N . ASP B 1 119 ? -2.394 -4.282 29.767 1.00 24.44 98 ASP B N 1
ATOM 2306 C CA . ASP B 1 119 ? -2.039 -3.026 30.402 1.00 22.78 98 ASP B CA 1
ATOM 2307 C C . ASP B 1 119 ? -1.666 -3.269 31.865 1.00 26.29 98 ASP B C 1
ATOM 2308 O O . ASP B 1 119 ? -1.706 -4.398 32.377 1.00 19.97 98 ASP B O 1
ATOM 2313 N N . ALA B 1 120 ? -1.262 -2.188 32.532 1.00 24.53 99 ALA B N 1
ATOM 2314 C CA . ALA B 1 120 ? -0.736 -2.305 33.887 1.00 22.35 99 ALA B CA 1
ATOM 2315 C C . ALA B 1 120 ? -1.772 -2.910 34.832 1.00 23.69 99 ALA B C 1
ATOM 2316 O O . ALA B 1 120 ? -1.449 -3.785 35.643 1.00 25.37 99 ALA B O 1
ATOM 2318 N N . ARG B 1 121 ? -3.028 -2.491 34.711 1.00 20.96 100 ARG B N 1
ATOM 2319 C CA . ARG B 1 121 ? -4.080 -3.026 35.571 1.00 24.72 100 ARG B CA 1
ATOM 2320 C C . ARG B 1 121 ? -4.229 -4.548 35.403 1.00 27.06 100 ARG B C 1
ATOM 2321 O O . ARG B 1 121 ? -4.245 -5.305 36.392 1.00 17.33 100 ARG B O 1
ATOM 2329 N N . ARG B 1 122 ? -4.303 -5.020 34.152 1.00 16.70 101 ARG B N 1
ATOM 2330 C CA . ARG B 1 122 ? -4.437 -6.459 33.905 1.00 21.27 101 ARG B CA 1
ATOM 2331 C C . ARG B 1 122 ? -3.153 -7.229 34.235 1.00 24.73 101 ARG B C 1
ATOM 2332 O O . ARG B 1 122 ? -3.215 -8.381 34.681 1.00 25.60 101 ARG B O 1
ATOM 2340 N N . THR B 1 123 ? -1.984 -6.623 33.997 1.00 19.54 102 THR B N 1
ATOM 2341 C CA . THR B 1 123 ? -0.718 -7.273 34.327 1.00 18.77 102 THR B CA 1
ATOM 2342 C C . THR B 1 123 ? -0.610 -7.539 35.825 1.00 26.90 102 THR B C 1
ATOM 2343 O O . THR B 1 123 ? -0.280 -8.651 36.246 1.00 22.83 102 THR B O 1
ATOM 2347 N N . ARG B 1 124 ? -0.887 -6.524 36.650 1.00 22.33 103 ARG B N 1
ATOM 2348 C CA . ARG B 1 124 ? -0.900 -6.734 38.091 1.00 20.14 103 ARG B CA 1
ATOM 2349 C C . ARG B 1 124 ? -2.002 -7.704 38.501 1.00 23.42 103 ARG B C 1
ATOM 2350 O O . ARG B 1 124 ? -1.816 -8.518 39.416 1.00 25.01 103 ARG B O 1
ATOM 2358 N N . PHE B 1 125 ? -3.156 -7.637 37.837 1.00 21.30 104 PHE B N 1
ATOM 2359 C CA . PHE B 1 125 ? -4.292 -8.454 38.246 1.00 20.25 104 PHE B CA 1
ATOM 2360 C C . PHE B 1 125 ? -3.970 -9.942 38.114 1.00 29.43 104 PHE B C 1
ATOM 2361 O O . PHE B 1 125 ? -4.013 -10.693 39.096 1.00 25.81 104 PHE B O 1
ATOM 2369 N N . PHE B 1 126 ? -3.615 -10.388 36.909 1.00 23.62 105 PHE B N 1
ATOM 2370 C CA . PHE B 1 126 ? -3.308 -11.806 36.760 1.00 29.39 105 PHE B CA 1
ATOM 2371 C C . PHE B 1 126 ? -1.959 -12.174 37.356 1.00 29.58 105 PHE B C 1
ATOM 2372 O O . PHE B 1 126 ? -1.758 -13.340 37.718 1.00 26.75 105 PHE B O 1
ATOM 2380 N N . GLY B 1 127 ? -1.048 -11.206 37.490 1.00 26.77 106 GLY B N 1
ATOM 2381 C CA . GLY B 1 127 ? 0.181 -11.458 38.223 1.00 24.94 106 GLY B CA 1
ATOM 2382 C C . GLY B 1 127 ? -0.075 -11.837 39.670 1.00 30.06 106 GLY B C 1
ATOM 2383 O O . GLY B 1 127 ? 0.508 -12.797 40.183 1.00 26.86 106 GLY B O 1
ATOM 2384 N N . ASP B 1 128 ? -0.939 -11.076 40.357 1.00 25.82 107 ASP B N 1
ATOM 2385 C CA . ASP B 1 128 ? -1.353 -11.468 41.708 1.00 25.02 107 ASP B CA 1
ATOM 2386 C C . ASP B 1 128 ? -2.022 -12.834 41.690 1.00 31.43 107 ASP B C 1
ATOM 2387 O O . ASP B 1 128 ? -1.797 -13.660 42.579 1.00 33.30 107 ASP B O 1
ATOM 2400 N N . PHE B 1 130 ? -1.844 -15.421 39.474 1.00 35.75 109 PHE B N 1
ATOM 2401 C CA . PHE B 1 130 ? -0.866 -16.476 39.275 1.00 38.95 109 PHE B CA 1
ATOM 2402 C C . PHE B 1 130 ? 0.164 -16.521 40.399 1.00 55.51 109 PHE B C 1
ATOM 2403 O O . PHE B 1 130 ? 0.986 -17.446 40.421 1.00 55.22 109 PHE B O 1
ATOM 2411 N N . GLY B 1 131 ? 0.128 -15.544 41.316 1.00 75.84 110 GLY B N 1
ATOM 2412 C CA . GLY B 1 131 ? 0.791 -15.574 42.612 1.00 81.04 110 GLY B CA 1
ATOM 2413 C C . GLY B 1 131 ? 2.303 -15.569 42.582 1.00 79.79 110 GLY B C 1
ATOM 2414 O O . GLY B 1 131 ? 2.945 -16.463 43.148 1.00 81.79 110 GLY B O 1
ATOM 2415 N N . THR B 1 132 ? 2.897 -14.548 41.975 1.00 72.05 111 THR B N 1
ATOM 2416 C CA . THR B 1 132 ? 4.244 -14.721 41.470 1.00 70.82 111 THR B CA 1
ATOM 2417 C C . THR B 1 132 ? 5.157 -13.535 41.756 1.00 68.06 111 THR B C 1
ATOM 2418 O O . THR B 1 132 ? 4.752 -12.473 42.246 1.00 60.76 111 THR B O 1
ATOM 2422 N N . ARG B 1 133 ? 6.430 -13.781 41.479 1.00 73.86 112 ARG B N 1
ATOM 2423 C CA . ARG B 1 133 ? 7.353 -12.784 40.977 1.00 81.97 112 ARG B CA 1
ATOM 2424 C C . ARG B 1 133 ? 7.712 -13.060 39.534 1.00 85.53 112 ARG B C 1
ATOM 2425 O O . ARG B 1 133 ? 8.071 -12.132 38.803 1.00 91.87 112 ARG B O 1
ATOM 2427 N N . ALA B 1 134 ? 7.592 -14.325 39.113 1.00 78.24 113 ALA B N 1
ATOM 2428 C CA . ALA B 1 134 ? 7.847 -14.715 37.733 1.00 68.03 113 ALA B CA 1
ATOM 2429 C C . ALA B 1 134 ? 6.873 -14.023 36.788 1.00 57.68 113 ALA B C 1
ATOM 2430 O O . ALA B 1 134 ? 5.663 -14.019 37.023 1.00 60.09 113 ALA B O 1
ATOM 2432 N N . GLU B 1 135 ? 7.404 -13.441 35.713 1.00 48.85 114 GLU B N 1
ATOM 2433 C CA . GLU B 1 135 ? 6.567 -12.758 34.736 1.00 43.54 114 GLU B CA 1
ATOM 2434 C C . GLU B 1 135 ? 5.898 -13.763 33.804 1.00 40.96 114 GLU B C 1
ATOM 2435 O O . GLU B 1 135 ? 6.520 -14.734 33.358 1.00 35.78 114 GLU B O 1
ATOM 2437 N N . TYR B 1 136 ? 4.613 -13.530 33.533 1.00 35.69 115 TYR B N 1
ATOM 2438 C CA . TYR B 1 136 ? 3.833 -14.309 32.588 1.00 39.07 115 TYR B CA 1
ATOM 2439 C C . TYR B 1 136 ? 3.555 -13.477 31.342 1.00 33.38 115 TYR B C 1
ATOM 2440 O O . TYR B 1 136 ? 3.331 -12.266 31.430 1.00 38.89 115 TYR B O 1
ATOM 2449 N N . PHE B 1 137 ? 3.578 -14.131 30.184 1.00 28.72 116 PHE B N 1
ATOM 2450 C CA . PHE B 1 137 ? 3.404 -13.483 28.890 1.00 28.30 116 PHE B CA 1
ATOM 2451 C C . PHE B 1 137 ? 2.175 -14.041 28.183 1.00 30.59 116 PHE B C 1
ATOM 2452 O O . PHE B 1 137 ? 1.930 -15.254 28.207 1.00 25.75 116 PHE B O 1
ATOM 2460 N N . ILE B 1 138 ? 1.420 -13.168 27.530 1.00 24.77 117 ILE B N 1
ATOM 2461 C CA . ILE B 1 138 ? 0.351 -13.624 26.652 1.00 23.67 117 ILE B CA 1
ATOM 2462 C C . ILE B 1 138 ? 0.961 -14.063 25.332 1.00 30.08 117 ILE B C 1
ATOM 2463 O O . ILE B 1 138 ? 1.714 -13.314 24.702 1.00 24.79 117 ILE B O 1
ATOM 2468 N N . ARG B 1 139 ? 0.623 -15.276 24.897 1.00 26.66 118 ARG B N 1
ATOM 2469 C CA . ARG B 1 139 ? 1.252 -15.878 23.736 1.00 25.03 118 ARG B CA 1
ATOM 2470 C C . ARG B 1 139 ? 0.298 -16.123 22.582 1.00 25.38 118 ARG B C 1
ATOM 2471 O O . ARG B 1 139 ? 0.753 -16.291 21.449 1.00 25.48 118 ARG B O 1
ATOM 2479 N N . ARG B 1 140 ? -0.999 -16.139 22.845 1.00 23.43 119 ARG B N 1
ATOM 2480 C CA . ARG B 1 140 ? -1.986 -16.506 21.853 1.00 25.16 119 ARG B CA 1
ATOM 2481 C C . ARG B 1 140 ? -3.309 -15.943 22.325 1.00 22.07 119 ARG B C 1
ATOM 2482 O O . ARG B 1 140 ? -3.551 -15.840 23.532 1.00 30.53 119 ARG B O 1
ATOM 2490 N N . CYS B 1 141 ? -4.145 -15.548 21.366 1.00 31.32 120 CYS B N 1
ATOM 2491 C CA . CYS B 1 141 ? -5.397 -14.873 21.679 1.00 25.33 120 CYS B CA 1
ATOM 2492 C C . CYS B 1 141 ? -6.311 -14.934 20.463 1.00 23.84 120 CYS B C 1
ATOM 2493 O O . CYS B 1 141 ? -5.857 -14.726 19.336 1.00 28.14 120 CYS B O 1
ATOM 2496 N N . GLN B 1 142 ? -7.595 -15.213 20.694 1.00 25.21 121 GLN B N 1
ATOM 2497 C CA . GLN B 1 142 ? -8.533 -15.335 19.582 1.00 22.07 121 GLN B CA 1
ATOM 2498 C C . GLN B 1 142 ? -9.968 -15.301 20.093 1.00 25.42 121 GLN B C 1
ATOM 2499 O O . GLN B 1 142 ? -10.246 -15.603 21.259 1.00 22.61 121 GLN B O 1
ATOM 2505 N N . ILE B 1 143 ? -10.876 -14.944 19.184 1.00 23.76 122 ILE B N 1
ATOM 2506 C CA . ILE B 1 143 ? -12.309 -14.879 19.453 1.00 23.41 122 ILE B CA 1
ATOM 2507 C C . ILE B 1 143 ? -12.946 -16.118 18.838 1.00 23.28 122 ILE B C 1
ATOM 2508 O O . ILE B 1 143 ? -12.833 -16.334 17.624 1.00 29.19 122 ILE B O 1
ATOM 2513 N N . ASN B 1 144 ? -13.612 -16.931 19.657 1.00 22.88 123 ASN B N 1
ATOM 2514 C CA . ASN B 1 144 ? -14.370 -18.084 19.171 1.00 25.80 123 ASN B CA 1
ATOM 2515 C C . ASN B 1 144 ? -15.860 -17.764 19.182 1.00 27.39 123 ASN B C 1
ATOM 2516 O O . ASN B 1 144 ? -16.416 -17.428 20.232 1.00 23.75 123 ASN B O 1
ATOM 2521 N N . ARG B 1 145 ? -16.504 -17.889 18.019 1.00 25.90 124 ARG B N 1
ATOM 2522 C CA . ARG B 1 145 ? -17.945 -17.701 17.872 1.00 31.25 124 ARG B CA 1
ATOM 2523 C C . ARG B 1 145 ? -18.589 -19.040 17.509 1.00 28.06 124 ARG B C 1
ATOM 2524 O O . ARG B 1 145 ? -18.397 -19.545 16.397 1.00 33.28 124 ARG B O 1
ATOM 2540 N N . LEU B 1 147 ? -22.070 -21.600 17.197 1.00 35.48 126 LEU B N 1
ATOM 2541 C CA . LEU B 1 147 ? -23.497 -21.561 16.906 1.00 37.66 126 LEU B CA 1
ATOM 2542 C C . LEU B 1 147 ? -24.156 -22.868 17.327 1.00 39.04 126 LEU B C 1
ATOM 2543 O O . LEU B 1 147 ? -23.503 -23.794 17.817 1.00 38.23 126 LEU B O 1
ATOM 2548 N N . LYS B 1 148 ? -25.469 -22.933 17.113 1.00 41.27 127 LYS B N 1
ATOM 2549 C CA . LYS B 1 148 ? -26.257 -24.091 17.510 1.00 39.92 127 LYS B CA 1
ATOM 2550 C C . LYS B 1 148 ? -25.625 -25.375 16.986 1.00 44.72 127 LYS B C 1
ATOM 2551 O O . LYS B 1 148 ? -25.226 -25.453 15.822 1.00 48.19 127 LYS B O 1
ATOM 2557 N N . ASP B 1 149 ? -25.499 -26.363 17.873 1.00 45.68 128 ASP B N 1
ATOM 2558 C CA . ASP B 1 149 ? -25.002 -27.721 17.660 1.00 42.76 128 ASP B CA 1
ATOM 2559 C C . ASP B 1 149 ? -23.478 -27.821 17.736 1.00 42.81 128 ASP B C 1
ATOM 2560 O O . ASP B 1 149 ? -22.956 -28.935 17.719 1.00 39.89 128 ASP B O 1
ATOM 2565 N N . SER B 1 150 ? -22.744 -26.716 17.822 1.00 34.95 129 SER B N 1
ATOM 2566 C CA . SER B 1 150 ? -21.298 -26.841 17.913 1.00 33.70 129 SER B CA 1
ATOM 2567 C C . SER B 1 150 ? -20.873 -27.185 19.341 1.00 33.54 129 SER B C 1
ATOM 2568 O O . SER B 1 150 ? -21.618 -26.994 20.307 1.00 34.26 129 SER B O 1
ATOM 2571 N N . PHE B 1 151 ? -19.658 -27.719 19.461 1.00 31.55 130 PHE B N 1
ATOM 2572 C CA . PHE B 1 151 ? -19.060 -28.009 20.758 1.00 31.61 130 PHE B CA 1
ATOM 2573 C C . PHE B 1 151 ? -17.556 -28.105 20.572 1.00 32.37 130 PHE B C 1
ATOM 2574 O O . PHE B 1 151 ? -17.069 -28.261 19.454 1.00 35.15 130 PHE B O 1
ATOM 2582 N N . ILE B 1 152 ? -16.822 -28.008 21.675 1.00 34.44 131 ILE B N 1
ATOM 2583 C CA A ILE B 1 152 ? -15.374 -28.183 21.665 0.57 34.53 131 ILE B CA 1
ATOM 2584 C CA B ILE B 1 152 ? -15.371 -28.170 21.683 0.43 34.63 131 ILE B CA 1
ATOM 2585 C C . ILE B 1 152 ? -15.065 -29.460 22.432 1.00 36.31 131 ILE B C 1
ATOM 2586 O O . ILE B 1 152 ? -15.248 -29.534 23.655 1.00 35.37 131 ILE B O 1
ATOM 2595 N N . GLY B 1 153 ? -14.601 -30.474 21.708 1.00 35.36 132 GLY B N 1
ATOM 2596 C CA . GLY B 1 153 ? -14.351 -31.755 22.323 1.00 38.21 132 GLY B CA 1
ATOM 2597 C C . GLY B 1 153 ? -13.189 -31.714 23.290 1.00 38.24 132 GLY B C 1
ATOM 2598 O O . GLY B 1 153 ? -12.378 -30.795 23.291 1.00 39.57 132 GLY B O 1
ATOM 2607 N N . HIS B 1 155 ? -9.884 -31.893 25.175 1.00 38.61 134 HIS B N 1
ATOM 2608 C CA . HIS B 1 155 ? -8.543 -31.625 24.674 1.00 41.69 134 HIS B CA 1
ATOM 2609 C C . HIS B 1 155 ? -7.693 -31.052 25.800 1.00 41.02 134 HIS B C 1
ATOM 2610 O O . HIS B 1 155 ? -8.204 -30.619 26.837 1.00 38.27 134 HIS B O 1
ATOM 2617 N N . LEU B 1 156 ? -6.380 -31.052 25.572 1.00 39.14 135 LEU B N 1
ATOM 2618 C CA . LEU B 1 156 ? -5.412 -30.373 26.425 1.00 39.58 135 LEU B CA 1
ATOM 2619 C C . LEU B 1 156 ? -4.819 -29.193 25.667 1.00 38.08 135 LEU B C 1
ATOM 2620 O O . LEU B 1 156 ? -4.297 -29.364 24.557 1.00 38.69 135 LEU B O 1
ATOM 2625 N N . ASP B 1 157 ? -4.912 -28.001 26.265 1.00 37.71 136 ASP B N 1
ATOM 2626 C CA . ASP B 1 157 ? -4.261 -26.822 25.701 1.00 43.65 136 ASP B CA 1
ATOM 2627 C C . ASP B 1 157 ? -2.761 -27.023 25.564 1.00 40.27 136 ASP B C 1
ATOM 2628 O O . ASP B 1 157 ? -2.151 -26.500 24.626 1.00 39.35 136 ASP B O 1
ATOM 2633 N N . ALA B 1 158 ? -2.154 -27.773 26.486 1.00 49.53 137 ALA B N 1
ATOM 2634 C CA . ALA B 1 158 ? -0.727 -28.063 26.415 1.00 59.12 137 ALA B CA 1
ATOM 2635 C C . ALA B 1 158 ? -0.322 -28.713 25.095 1.00 58.72 137 ALA B C 1
ATOM 2636 O O . ALA B 1 158 ? 0.851 -28.625 24.711 1.00 61.77 137 ALA B O 1
ATOM 2638 N N . ALA B 1 159 ? -1.259 -29.360 24.393 1.00 52.57 138 ALA B N 1
ATOM 2639 C CA . ALA B 1 159 ? -0.942 -29.945 23.093 1.00 46.02 138 ALA B CA 1
ATOM 2640 C C . ALA B 1 159 ? -0.575 -28.870 22.078 1.00 46.74 138 ALA B C 1
ATOM 2641 O O . ALA B 1 159 ? 0.289 -29.090 21.223 1.00 57.93 138 ALA B O 1
ATOM 2643 N N . SER B 1 160 ? -1.220 -27.701 22.152 1.00 40.32 139 SER B N 1
ATOM 2644 C CA . SER B 1 160 ? -0.848 -26.592 21.277 1.00 46.67 139 SER B CA 1
ATOM 2645 C C . SER B 1 160 ? 0.527 -26.040 21.639 1.00 51.05 139 SER B C 1
ATOM 2646 O O . SER B 1 160 ? 1.313 -25.677 20.754 1.00 48.32 139 SER B O 1
ATOM 2649 N N . ASN B 1 161 ? 0.829 -25.962 22.931 1.00 45.74 140 ASN B N 1
ATOM 2650 C CA . ASN B 1 161 ? 2.107 -25.440 23.391 1.00 42.04 140 ASN B CA 1
ATOM 2651 C C . ASN B 1 161 ? 2.355 -26.013 24.778 1.00 34.40 140 ASN B C 1
ATOM 2652 O O . ASN B 1 161 ? 1.614 -25.707 25.717 1.00 35.85 140 ASN B O 1
ATOM 2657 N N . PRO B 1 162 ? 3.388 -26.841 24.951 1.00 42.67 141 PRO B N 1
ATOM 2658 C CA . PRO B 1 162 ? 3.624 -27.457 26.267 1.00 45.25 141 PRO B CA 1
ATOM 2659 C C . PRO B 1 162 ? 3.945 -26.448 27.352 1.00 46.21 141 PRO B C 1
ATOM 2660 O O . PRO B 1 162 ? 3.919 -26.806 28.534 1.00 40.21 141 PRO B O 1
ATOM 2664 N N . ASP B 1 163 ? 4.235 -25.202 26.990 1.00 46.99 142 ASP B N 1
ATOM 2665 C CA . ASP B 1 163 ? 4.579 -24.168 27.949 1.00 40.05 142 ASP B CA 1
ATOM 2666 C C . ASP B 1 163 ? 3.394 -23.276 28.324 1.00 32.35 142 ASP B C 1
ATOM 2667 O O . ASP B 1 163 ? 3.570 -22.338 29.108 1.00 37.09 142 ASP B O 1
ATOM 2672 N N . TYR B 1 164 ? 2.194 -23.551 27.816 1.00 30.95 143 TYR B N 1
ATOM 2673 C CA . TYR B 1 164 ? 1.006 -22.856 28.309 1.00 29.56 143 TYR B CA 1
ATOM 2674 C C . TYR B 1 164 ? 0.710 -23.287 29.740 1.00 32.22 143 TYR B C 1
ATOM 2675 O O . TYR B 1 164 ? 0.638 -24.484 30.034 1.00 31.65 143 TYR B O 1
ATOM 2684 N N . GLU B 1 165 ? 0.550 -22.318 30.635 1.00 29.08 144 GLU B N 1
ATOM 2685 C CA . GLU B 1 165 ? 0.241 -22.616 32.030 1.00 32.91 144 GLU B CA 1
ATOM 2686 C C . GLU B 1 165 ? -1.165 -22.210 32.441 1.00 30.03 144 GLU B C 1
ATOM 2687 O O . GLU B 1 165 ? -1.823 -22.956 33.169 1.00 29.16 144 GLU B O 1
ATOM 2693 N N . PHE B 1 166 ? -1.658 -21.060 31.986 1.00 24.08 145 PHE B N 1
ATOM 2694 C CA . PHE B 1 166 ? -3.017 -20.637 32.289 1.00 20.48 145 PHE B CA 1
ATOM 2695 C C . PHE B 1 166 ? -3.703 -20.155 31.026 1.00 23.02 145 PHE B C 1
ATOM 2696 O O . PHE B 1 166 ? -3.058 -19.701 30.073 1.00 24.72 145 PHE B O 1
ATOM 2704 N N . SER B 1 167 ? -5.025 -20.279 31.029 1.00 24.13 146 SER B N 1
ATOM 2705 C CA . SER B 1 167 ? -5.871 -19.730 29.983 1.00 22.96 146 SER B CA 1
ATOM 2706 C C . SER B 1 167 ? -6.912 -18.832 30.627 1.00 16.03 146 SER B C 1
ATOM 2707 O O . SER B 1 167 ? -7.381 -19.110 31.728 1.00 23.91 146 SER B O 1
ATOM 2710 N N . VAL B 1 168 ? -7.257 -17.749 29.943 1.00 18.60 147 VAL B N 1
ATOM 2711 C CA . VAL B 1 168 ? -8.253 -16.791 30.404 1.00 15.51 147 VAL B CA 1
ATOM 2712 C C . VAL B 1 168 ? -9.325 -16.707 29.331 1.00 19.75 147 VAL B C 1
ATOM 2713 O O . VAL B 1 168 ? -8.999 -16.618 28.143 1.00 19.42 147 VAL B O 1
ATOM 2717 N N . VAL B 1 169 ? -10.598 -16.749 29.735 1.00 18.41 148 VAL B N 1
ATOM 2718 C CA . VAL B 1 169 ? -11.705 -16.647 28.785 1.00 17.24 148 VAL B CA 1
ATOM 2719 C C . VAL B 1 169 ? -12.693 -15.576 29.233 1.00 22.06 148 VAL B C 1
ATOM 2720 O O . VAL B 1 169 ? -13.310 -15.706 30.300 1.00 18.20 148 VAL B O 1
ATOM 2724 N N . ILE B 1 170 ? -12.917 -14.590 28.361 1.00 17.17 149 ILE B N 1
ATOM 2725 C CA . ILE B 1 170 ? -13.909 -13.532 28.531 1.00 19.13 149 ILE B CA 1
ATOM 2726 C C . ILE B 1 170 ? -15.158 -13.921 27.738 1.00 17.26 149 ILE B C 1
ATOM 2727 O O . ILE B 1 170 ? -15.087 -14.153 26.524 1.00 20.95 149 ILE B O 1
ATOM 2732 N N . GLN B 1 171 ? -16.309 -13.980 28.400 1.00 18.97 150 GLN B N 1
ATOM 2733 C CA . GLN B 1 171 ? -17.555 -14.327 27.725 1.00 20.60 150 GLN B CA 1
ATOM 2734 C C . GLN B 1 171 ? -18.202 -13.051 27.224 1.00 24.29 150 GLN B C 1
ATOM 2735 O O . GLN B 1 171 ? -18.528 -12.170 28.026 1.00 27.17 150 GLN B O 1
ATOM 2741 N N . LEU B 1 172 ? -18.353 -12.947 25.904 1.00 24.52 151 LEU B N 1
ATOM 2742 C CA . LEU B 1 172 ? -19.020 -11.824 25.250 1.00 23.60 151 LEU B CA 1
ATOM 2743 C C . LEU B 1 172 ? -20.343 -12.222 24.611 1.00 25.54 151 LEU B C 1
ATOM 2744 O O . LEU B 1 172 ? -20.974 -11.393 23.948 1.00 35.57 151 LEU B O 1
ATOM 2749 N N . GLY B 1 173 ? -20.761 -13.472 24.774 1.00 25.16 152 GLY B N 1
ATOM 2750 C CA . GLY B 1 173 ? -21.950 -13.949 24.094 1.00 42.62 152 GLY B CA 1
ATOM 2751 C C . GLY B 1 173 ? -23.183 -13.347 24.724 1.00 59.57 152 GLY B C 1
ATOM 2752 O O . GLY B 1 173 ? -23.350 -13.380 25.950 1.00 61.94 152 GLY B O 1
ATOM 2753 N N . ARG B 1 174 ? -24.044 -12.768 23.885 1.00 63.81 153 ARG B N 1
ATOM 2754 C CA . ARG B 1 174 ? -25.294 -12.175 24.336 1.00 71.78 153 ARG B CA 1
ATOM 2755 C C . ARG B 1 174 ? -26.008 -13.127 25.283 1.00 71.03 153 ARG B C 1
ATOM 2756 O O . ARG B 1 174 ? -26.104 -12.869 26.488 1.00 75.45 153 ARG B O 1
ATOM 2758 N N . ALA B 1 175 ? -26.484 -14.242 24.747 1.00 59.47 154 ALA B N 1
ATOM 2759 C CA . ALA B 1 175 ? -27.123 -15.255 25.567 1.00 51.69 154 ALA B CA 1
ATOM 2760 C C . ALA B 1 175 ? -27.275 -16.501 24.720 1.00 42.60 154 ALA B C 1
ATOM 2761 O O . ALA B 1 175 ? -27.563 -16.414 23.527 1.00 44.61 154 ALA B O 1
ATOM 2763 N N . PHE B 1 176 ? -27.059 -17.646 25.348 1.00 32.96 155 PHE B N 1
ATOM 2764 C CA . PHE B 1 176 ? -27.038 -18.931 24.674 1.00 37.26 155 PHE B CA 1
ATOM 2765 C C . PHE B 1 176 ? -27.454 -19.978 25.692 1.00 39.63 155 PHE B C 1
ATOM 2766 O O . PHE B 1 176 ? -27.332 -19.770 26.899 1.00 42.95 155 PHE B O 1
ATOM 2774 N N . ASP B 1 177 ? -27.964 -21.099 25.200 1.00 39.97 156 ASP B N 1
ATOM 2775 C CA . ASP B 1 177 ? -28.265 -22.241 26.048 1.00 42.65 156 ASP B CA 1
ATOM 2776 C C . ASP B 1 177 ? -27.204 -23.317 25.856 1.00 44.21 156 ASP B C 1
ATOM 2777 O O . ASP B 1 177 ? -26.691 -23.510 24.751 1.00 43.29 156 ASP B O 1
ATOM 2782 N N . GLY B 1 178 ? -26.878 -24.018 26.938 1.00 47.72 157 GLY B N 1
ATOM 2783 C CA . GLY B 1 178 ? -25.793 -24.985 26.866 1.00 48.14 157 GLY B CA 1
ATOM 2784 C C . GLY B 1 178 ? -24.439 -24.296 26.850 1.00 42.88 157 GLY B C 1
ATOM 2785 O O . GLY B 1 178 ? -24.233 -23.258 27.487 1.00 36.22 157 GLY B O 1
ATOM 2786 N N . GLY B 1 179 ? -23.499 -24.878 26.111 1.00 39.30 158 GLY B N 1
ATOM 2787 C CA . GLY B 1 179 ? -22.174 -24.286 26.012 1.00 28.08 158 GLY B CA 1
ATOM 2788 C C . GLY B 1 179 ? -21.468 -24.124 27.340 1.00 27.49 158 GLY B C 1
ATOM 2789 O O . GLY B 1 179 ? -20.776 -23.119 27.558 1.00 25.33 158 GLY B O 1
ATOM 2790 N N . GLU B 1 180 ? -21.621 -25.093 28.236 1.00 24.56 159 GLU B N 1
ATOM 2791 C CA . GLU B 1 180 ? -20.888 -25.055 29.490 1.00 27.34 159 GLU B CA 1
ATOM 2792 C C . GLU B 1 180 ? -19.421 -25.399 29.258 1.00 25.13 159 GLU B C 1
ATOM 2793 O O . GLU B 1 180 ? -19.092 -26.247 28.427 1.00 26.95 159 GLU B O 1
ATOM 2799 N N . PHE B 1 181 ? -18.550 -24.724 30.001 1.00 21.04 160 PHE B N 1
ATOM 2800 C CA . PHE B 1 181 ? -17.130 -25.054 30.078 1.00 19.24 160 PHE B CA 1
ATOM 2801 C C . PHE B 1 181 ? -16.931 -26.053 31.215 1.00 23.45 160 PHE B C 1
ATOM 2802 O O . PHE B 1 181 ? -17.204 -25.742 32.381 1.00 20.83 160 PHE B O 1
ATOM 2810 N N . VAL B 1 182 ? -16.477 -27.255 30.881 1.00 25.15 161 VAL B N 1
ATOM 2811 C CA . VAL B 1 182 ? -16.335 -28.322 31.859 1.00 21.27 161 VAL B CA 1
ATOM 2812 C C . VAL B 1 182 ? -14.873 -28.713 31.891 1.00 23.01 161 VAL B C 1
ATOM 2813 O O . VAL B 1 182 ? -14.280 -28.992 30.844 1.00 23.83 161 VAL B O 1
ATOM 2817 N N . VAL B 1 183 ? -14.288 -28.695 33.077 1.00 20.68 162 VAL B N 1
ATOM 2818 C CA . VAL B 1 183 ? -12.919 -29.153 33.288 1.00 29.24 162 VAL B CA 1
ATOM 2819 C C . VAL B 1 183 ? -12.972 -30.538 33.919 1.00 28.71 162 VAL B C 1
ATOM 2820 O O . VAL B 1 183 ? -13.797 -30.795 34.802 1.00 26.31 162 VAL B O 1
ATOM 2824 N N . HIS B 1 184 ? -12.093 -31.436 33.473 1.00 27.95 163 HIS B N 1
ATOM 2825 C CA . HIS B 1 184 ? -12.061 -32.817 33.952 1.00 28.74 163 HIS B CA 1
ATOM 2826 C C . HIS B 1 184 ? -10.715 -33.136 34.591 1.00 29.42 163 HIS B C 1
ATOM 2827 O O . HIS B 1 184 ? -9.913 -33.886 34.020 1.00 29.69 163 HIS B O 1
ATOM 2834 N N . PRO B 1 185 ? -10.450 -32.624 35.790 1.00 33.02 164 PRO B N 1
ATOM 2835 C CA . PRO B 1 185 ? -9.167 -32.914 36.438 1.00 30.44 164 PRO B CA 1
ATOM 2836 C C . PRO B 1 185 ? -9.035 -34.388 36.770 1.00 39.76 164 PRO B C 1
ATOM 2837 O O . PRO B 1 185 ? -10.023 -35.078 37.035 1.00 39.38 164 PRO B O 1
ATOM 2841 N N . GLN B 1 186 ? -7.791 -34.866 36.739 1.00 41.34 165 GLN B N 1
ATOM 2842 C CA . GLN B 1 186 ? -7.531 -36.279 36.982 1.00 45.78 165 GLN B CA 1
ATOM 2843 C C . GLN B 1 186 ? -8.043 -36.673 38.358 1.00 41.87 165 GLN B C 1
ATOM 2844 O O . GLN B 1 186 ? -7.805 -35.975 39.344 1.00 35.76 165 GLN B O 1
ATOM 2846 N N . GLY B 1 187 ? -8.798 -37.766 38.407 1.00 45.05 166 GLY B N 1
ATOM 2847 C CA . GLY B 1 187 ? -9.214 -38.349 39.665 1.00 55.79 166 GLY B CA 1
ATOM 2848 C C . GLY B 1 187 ? -10.229 -37.568 40.466 1.00 47.97 166 GLY B C 1
ATOM 2849 O O . GLY B 1 187 ? -10.385 -37.835 41.658 1.00 47.11 166 GLY B O 1
ATOM 2850 N N . ARG B 1 188 ? -10.931 -36.625 39.854 1.00 41.78 167 ARG B N 1
ATOM 2851 C CA . ARG B 1 188 ? -11.928 -35.813 40.534 1.00 42.17 167 ARG B CA 1
ATOM 2852 C C . ARG B 1 188 ? -13.168 -35.717 39.660 1.00 39.46 167 ARG B C 1
ATOM 2853 O O . ARG B 1 188 ? -13.113 -36.012 38.463 1.00 38.80 167 ARG B O 1
ATOM 2861 N N . PRO B 1 189 ? -14.305 -35.312 40.230 1.00 38.67 168 PRO B N 1
ATOM 2862 C CA . PRO B 1 189 ? -15.493 -35.106 39.402 1.00 38.50 168 PRO B CA 1
ATOM 2863 C C . PRO B 1 189 ? -15.294 -33.939 38.457 1.00 32.73 168 PRO B C 1
ATOM 2864 O O . PRO B 1 189 ? -14.543 -32.998 38.759 1.00 28.39 168 PRO B O 1
ATOM 2868 N N . PRO B 1 190 ? -15.951 -33.946 37.300 1.00 34.52 169 PRO B N 1
ATOM 2869 C CA . PRO B 1 190 ? -15.862 -32.791 36.403 1.00 30.86 169 PRO B CA 1
ATOM 2870 C C . PRO B 1 190 ? -16.288 -31.508 37.109 1.00 24.74 169 PRO B C 1
ATOM 2871 O O . PRO B 1 190 ? -17.060 -31.531 38.066 1.00 25.24 169 PRO B O 1
ATOM 2875 N N . ASN B 1 191 ? -15.745 -30.390 36.642 1.00 22.83 170 ASN B N 1
ATOM 2876 C CA . ASN B 1 191 ? -16.053 -29.053 37.161 1.00 25.09 170 ASN B CA 1
ATOM 2877 C C . ASN B 1 191 ? -16.799 -28.288 36.087 1.00 22.96 170 ASN B C 1
ATOM 2878 O O . ASN B 1 191 ? -16.232 -27.999 35.028 1.00 28.07 170 ASN B O 1
ATOM 2883 N N . VAL B 1 192 ? -18.042 -27.931 36.369 1.00 20.58 171 VAL B N 1
ATOM 2884 C CA . VAL B 1 192 ? -18.947 -27.371 35.377 1.00 21.03 171 VAL B CA 1
ATOM 2885 C C . VAL B 1 192 ? -19.125 -25.874 35.624 1.00 19.18 171 VAL B C 1
ATOM 2886 O O . VAL B 1 192 ? -19.507 -25.455 36.726 1.00 19.16 171 VAL B O 1
ATOM 2890 N N . PHE B 1 193 ? -18.883 -25.077 34.585 1.00 23.58 172 PHE B N 1
ATOM 2891 C CA . PHE B 1 193 ? -18.968 -23.621 34.645 1.00 21.58 172 PHE B CA 1
ATOM 2892 C C . PHE B 1 193 ? -19.929 -23.153 33.561 1.00 22.30 172 PHE B C 1
ATOM 2893 O O . PHE B 1 193 ? -19.733 -23.455 32.385 1.00 27.43 172 PHE B O 1
ATOM 2901 N N . ALA B 1 194 ? -20.971 -22.431 33.947 1.00 25.98 173 ALA B N 1
ATOM 2902 C CA . ALA B 1 194 ? -21.849 -21.827 32.957 1.00 27.56 173 ALA B CA 1
ATOM 2903 C C . ALA B 1 194 ? -21.544 -20.333 32.878 1.00 30.26 173 ALA B C 1
ATOM 2904 O O . ALA B 1 194 ? -21.915 -19.589 33.800 1.00 34.45 173 ALA B O 1
ATOM 2906 N N . PRO B 1 195 ? -20.857 -19.848 31.822 1.00 28.37 174 PRO B N 1
ATOM 2907 C CA . PRO B 1 195 ? -20.420 -18.439 31.799 1.00 23.50 174 PRO B CA 1
ATOM 2908 C C . PRO B 1 195 ? -21.482 -17.470 31.287 1.00 27.94 174 PRO B C 1
ATOM 2909 O O . PRO B 1 195 ? -22.084 -17.678 30.232 1.00 38.22 174 PRO B O 1
ATOM 2913 N N . ALA B 1 196 ? -21.723 -16.399 32.024 1.00 25.20 175 ALA B N 1
ATOM 2914 C CA . ALA B 1 196 ? -22.598 -15.335 31.553 1.00 26.91 175 ALA B CA 1
ATOM 2915 C C . ALA B 1 196 ? -21.753 -14.219 30.950 1.00 26.53 175 ALA B C 1
ATOM 2916 O O . ALA B 1 196 ? -20.528 -14.192 31.093 1.00 18.81 175 ALA B O 1
ATOM 2918 N N . TYR B 1 197 ? -22.428 -13.296 30.260 1.00 21.99 176 TYR B N 1
ATOM 2919 C CA . TYR B 1 197 ? -21.749 -12.151 29.654 1.00 23.55 176 TYR B CA 1
ATOM 2920 C C . TYR B 1 197 ? -20.852 -11.442 30.668 1.00 23.46 176 TYR B C 1
ATOM 2921 O O . TYR B 1 197 ? -21.286 -11.107 31.773 1.00 21.26 176 TYR B O 1
ATOM 2930 N N . GLY B 1 198 ? -19.588 -11.229 30.293 1.00 21.40 177 GLY B N 1
ATOM 2931 C CA . GLY B 1 198 ? -18.677 -10.451 31.100 1.00 22.05 177 GLY B CA 1
ATOM 2932 C C . GLY B 1 198 ? -17.991 -11.220 32.197 1.00 25.34 177 GLY B C 1
ATOM 2933 O O . GLY B 1 198 ? -17.143 -10.654 32.899 1.00 21.87 177 GLY B O 1
ATOM 2934 N N . THR B 1 199 ? -18.327 -12.489 32.370 1.00 19.38 178 THR B N 1
ATOM 2935 C CA . THR B 1 199 ? -17.586 -13.327 33.284 1.00 20.98 178 THR B CA 1
ATOM 2936 C C . THR B 1 199 ? -16.229 -13.679 32.687 1.00 18.15 178 THR B C 1
ATOM 2937 O O . THR B 1 199 ? -16.022 -13.672 31.467 1.00 18.85 178 THR B O 1
ATOM 2941 N N . VAL B 1 200 ? -15.292 -13.997 33.565 1.00 19.89 179 VAL B N 1
ATOM 2942 C CA . VAL B 1 200 ? -13.947 -14.367 33.140 1.00 17.79 179 VAL B CA 1
ATOM 2943 C C . VAL B 1 200 ? -13.572 -15.684 33.812 1.00 17.33 179 VAL B C 1
ATOM 2944 O O . VAL B 1 200 ? -13.603 -15.794 35.046 1.00 19.06 179 VAL B O 1
ATOM 2948 N N . ILE B 1 201 ? -13.247 -16.687 33.003 1.00 18.51 180 ILE B N 1
ATOM 2949 C CA . ILE B 1 201 ? -12.812 -17.989 33.500 1.00 21.74 180 ILE B CA 1
ATOM 2950 C C . ILE B 1 201 ? -11.299 -18.069 33.377 1.00 15.41 180 ILE B C 1
ATOM 2951 O O . ILE B 1 201 ? -10.737 -17.842 32.295 1.00 19.19 180 ILE B O 1
ATOM 2956 N N . VAL B 1 202 ? -10.632 -18.360 34.485 1.00 18.05 181 VAL B N 1
ATOM 2957 C CA . VAL B 1 202 ? -9.197 -18.623 34.489 1.00 19.12 181 VAL B CA 1
ATOM 2958 C C . VAL B 1 202 ? -8.999 -20.090 34.818 1.00 16.73 181 VAL B C 1
ATOM 2959 O O . VAL B 1 202 ? -9.455 -20.566 35.864 1.00 16.43 181 VAL B O 1
ATOM 2963 N N . THR B 1 203 ? -8.277 -20.796 33.966 1.00 17.97 182 THR B N 1
ATOM 2964 C CA . THR B 1 203 ? -8.112 -22.214 34.201 1.00 21.50 182 THR B CA 1
ATOM 2965 C C . THR B 1 203 ? -6.657 -22.607 33.981 1.00 23.78 182 THR B C 1
ATOM 2966 O O . THR B 1 203 ? -5.916 -21.941 33.258 1.00 23.49 182 THR B O 1
ATOM 2970 N N . SER B 1 204 ? -6.255 -23.685 34.639 1.00 23.43 183 SER B N 1
ATOM 2971 C CA . SER B 1 204 ? -4.935 -24.264 34.434 1.00 23.66 183 SER B CA 1
ATOM 2972 C C . SER B 1 204 ? -4.926 -25.143 33.181 1.00 28.52 183 SER B C 1
ATOM 2973 O O . SER B 1 204 ? -5.845 -25.940 32.948 1.00 29.50 183 SER B O 1
ATOM 2976 N N . CYS B 1 205 ? -3.874 -25.006 32.377 1.00 28.64 184 CYS B N 1
ATOM 2977 C CA . CYS B 1 205 ? -3.744 -25.796 31.160 1.00 31.46 184 CYS B CA 1
ATOM 2978 C C . CYS B 1 205 ? -3.274 -27.217 31.423 1.00 32.60 184 CYS B C 1
ATOM 2979 O O . CYS B 1 205 ? -3.069 -27.969 30.468 1.00 37.32 184 CYS B O 1
ATOM 2982 N N . ALA B 1 206 ? -3.080 -27.602 32.678 1.00 29.01 185 ALA B N 1
ATOM 2983 C CA . ALA B 1 206 ? -2.712 -28.981 32.951 1.00 32.53 185 ALA B CA 1
ATOM 2984 C C . ALA B 1 206 ? -3.913 -29.920 32.968 1.00 28.06 185 ALA B C 1
ATOM 2985 O O . ALA B 1 206 ? -3.732 -31.127 33.149 1.00 32.89 185 ALA B O 1
ATOM 2987 N N . HIS B 1 207 ? -5.123 -29.406 32.777 1.00 29.85 186 HIS B N 1
ATOM 2988 C CA . HIS B 1 207 ? -6.341 -30.188 32.907 1.00 30.12 186 HIS B CA 1
ATOM 2989 C C . HIS B 1 207 ? -7.056 -30.238 31.565 1.00 32.08 186 HIS B C 1
ATOM 2990 O O . HIS B 1 207 ? -7.206 -29.206 30.901 1.00 26.71 186 HIS B O 1
ATOM 2997 N N . ARG B 1 208 ? -7.491 -31.437 31.178 1.00 27.93 187 ARG B N 1
ATOM 2998 C CA . ARG B 1 208 ? -8.362 -31.600 30.024 1.00 29.11 187 ARG B CA 1
ATOM 2999 C C . ARG B 1 208 ? -9.668 -30.859 30.262 1.00 27.38 187 ARG B C 1
ATOM 3000 O O . ARG B 1 208 ? -10.133 -30.734 31.395 1.00 27.87 187 ARG B O 1
ATOM 3008 N N . HIS B 1 209 ? -10.260 -30.352 29.187 1.00 30.06 188 HIS B N 1
ATOM 3009 C CA . HIS B 1 209 ? -11.470 -29.551 29.322 1.00 28.92 188 HIS B CA 1
ATOM 3010 C C . HIS B 1 209 ? -12.186 -29.524 27.982 1.00 26.71 188 HIS B C 1
ATOM 3011 O O . HIS B 1 209 ? -11.626 -29.894 26.950 1.00 29.39 188 HIS B O 1
ATOM 3018 N N . GLU B 1 210 ? -13.436 -29.063 28.015 1.00 24.64 189 GLU B N 1
ATOM 3019 C CA . GLU B 1 210 ? -14.311 -29.099 26.855 1.00 26.06 189 GLU B CA 1
ATOM 3020 C C . GLU B 1 210 ? -15.343 -27.993 26.996 1.00 27.67 189 GLU B C 1
ATOM 3021 O O . GLU B 1 210 ? -15.557 -27.453 28.084 1.00 25.84 189 GLU B O 1
ATOM 3027 N N . VAL B 1 211 ? -15.996 -27.671 25.884 1.00 25.80 190 VAL B N 1
ATOM 3028 C CA . VAL B 1 211 ? -17.226 -26.892 25.901 1.00 28.59 190 VAL B CA 1
ATOM 3029 C C . VAL B 1 211 ? -18.334 -27.783 25.372 1.00 28.13 190 VAL B C 1
ATOM 3030 O O . VAL B 1 211 ? -18.217 -28.343 24.275 1.00 33.54 190 VAL B O 1
ATOM 3034 N N . ARG B 1 212 ? -19.394 -27.936 26.159 1.00 32.23 191 ARG B N 1
ATOM 3035 C CA . ARG B 1 212 ? -20.504 -28.790 25.770 1.00 34.74 191 ARG B CA 1
ATOM 3036 C C . ARG B 1 212 ? -21.390 -28.080 24.753 1.00 33.48 191 ARG B C 1
ATOM 3037 O O . ARG B 1 212 ? -21.285 -26.871 24.533 1.00 35.26 191 ARG B O 1
ATOM 3045 N N . THR B 1 213 ? -22.263 -28.867 24.131 1.00 34.75 192 THR B N 1
ATOM 3046 C CA . THR B 1 213 ? -23.072 -28.424 23.004 1.00 38.81 192 THR B CA 1
ATOM 3047 C C . THR B 1 213 ? -23.746 -27.080 23.264 1.00 42.42 192 THR B C 1
ATOM 3048 O O . THR B 1 213 ? -24.296 -26.838 24.341 1.00 39.87 192 THR B O 1
ATOM 3052 N N . VAL B 1 214 ? -23.685 -26.201 22.268 1.00 36.17 193 VAL B N 1
ATOM 3053 C CA . VAL B 1 214 ? -24.494 -24.987 22.257 1.00 34.75 193 VAL B CA 1
ATOM 3054 C C . VAL B 1 214 ? -25.881 -25.360 21.745 1.00 34.86 193 VAL B C 1
ATOM 3055 O O . VAL B 1 214 ? -26.020 -25.890 20.638 1.00 33.43 193 VAL B O 1
ATOM 3059 N N . ARG B 1 215 ? -26.911 -25.082 22.546 1.00 35.90 194 ARG B N 1
ATOM 3060 C CA . ARG B 1 215 ? -28.263 -25.563 22.270 1.00 39.47 194 ARG B CA 1
ATOM 3061 C C . ARG B 1 215 ? -29.164 -24.532 21.597 1.00 38.69 194 ARG B C 1
ATOM 3062 O O . ARG B 1 215 ? -30.191 -24.913 21.021 1.00 38.99 194 ARG B O 1
ATOM 3070 N N . ALA B 1 216 ? -28.806 -23.254 21.659 1.00 34.91 195 ALA B N 1
ATOM 3071 C CA . ALA B 1 216 ? -29.557 -22.186 21.034 1.00 36.03 195 ALA B CA 1
ATOM 3072 C C . ALA B 1 216 ? -28.674 -20.943 20.973 1.00 43.52 195 ALA B C 1
ATOM 3073 O O . ALA B 1 216 ? -27.849 -20.716 21.863 1.00 43.36 195 ALA B O 1
ATOM 3075 N N . ASN B 1 217 ? -28.848 -20.156 19.913 1.00 34.87 196 ASN B N 1
ATOM 3076 C CA . ASN B 1 217 ? -28.169 -18.861 19.687 1.00 40.34 196 ASN B CA 1
ATOM 3077 C C . ASN B 1 217 ? -26.644 -19.062 19.624 1.00 37.55 196 ASN B C 1
ATOM 3078 O O . ASN B 1 217 ? -26.158 -20.133 19.242 1.00 44.92 196 ASN B O 1
ATOM 3083 N N . GLU B 1 218 ? -25.862 -18.042 19.976 1.00 33.05 197 GLU B N 1
ATOM 3084 C CA . GLU B 1 218 ? -24.430 -18.058 19.711 1.00 42.02 197 GLU B CA 1
ATOM 3085 C C . GLU B 1 218 ? -23.607 -17.708 20.946 1.00 36.04 197 GLU B C 1
ATOM 3086 O O . GLU B 1 218 ? -23.914 -16.764 21.682 1.00 31.86 197 GLU B O 1
ATOM 3092 N N . ARG B 1 219 ? -22.539 -18.469 21.142 1.00 30.15 198 ARG B N 1
ATOM 3093 C CA . ARG B 1 219 ? -21.604 -18.274 22.237 1.00 27.67 198 ARG B CA 1
ATOM 3094 C C . ARG B 1 219 ? -20.336 -17.653 21.658 1.00 29.05 198 ARG B C 1
ATOM 3095 O O . ARG B 1 219 ? -19.733 -18.200 20.726 1.00 29.52 198 ARG B O 1
ATOM 3103 N N . THR B 1 220 ? -19.958 -16.490 22.169 1.00 31.37 199 THR B N 1
ATOM 3104 C CA . THR B 1 220 ? -18.772 -15.796 21.691 1.00 26.41 199 THR B CA 1
ATOM 3105 C C . THR B 1 220 ? -17.860 -15.565 22.880 1.00 27.01 199 THR B C 1
ATOM 3106 O O . THR B 1 220 ? -18.304 -15.048 23.910 1.00 29.01 199 THR B O 1
ATOM 3110 N N . SER B 1 221 ? -16.601 -15.983 22.754 1.00 24.10 200 SER B N 1
ATOM 3111 C CA . SER B 1 221 ? -15.674 -15.899 23.866 1.00 21.42 200 SER B CA 1
ATOM 3112 C C . SER B 1 221 ? -14.303 -15.509 23.355 1.00 24.45 200 SER B C 1
ATOM 3113 O O . SER B 1 221 ? -13.864 -15.989 22.307 1.00 23.44 200 SER B O 1
ATOM 3116 N N . LEU B 1 222 ? -13.642 -14.616 24.097 1.00 25.95 201 LEU B N 1
ATOM 3117 C CA . LEU B 1 222 ? -12.266 -14.226 23.831 1.00 22.04 201 LEU B CA 1
ATOM 3118 C C . LEU B 1 222 ? -11.350 -15.098 24.678 1.00 17.99 201 LEU B C 1
ATOM 3119 O O . LEU B 1 222 ? -11.398 -15.031 25.907 1.00 21.93 201 LEU B O 1
ATOM 3124 N N . VAL B 1 223 ? -10.500 -15.887 24.025 1.00 18.56 202 VAL B N 1
ATOM 3125 C CA . VAL B 1 223 ? -9.597 -16.827 24.688 1.00 17.66 202 VAL B CA 1
ATOM 3126 C C . VAL B 1 223 ? -8.159 -16.347 24.534 1.00 20.73 202 VAL B C 1
ATOM 3127 O O . VAL B 1 223 ? -7.731 -16.017 23.421 1.00 24.07 202 VAL B O 1
ATOM 3131 N N . TYR B 1 224 ? -7.395 -16.353 25.628 1.00 23.17 203 TYR B N 1
ATOM 3132 C CA . TYR B 1 224 ? -5.956 -16.150 25.499 1.00 22.22 203 TYR B CA 1
ATOM 3133 C C . TYR B 1 224 ? -5.201 -17.003 26.511 1.00 22.38 203 TYR B C 1
ATOM 3134 O O . TYR B 1 224 ? -5.775 -17.490 27.490 1.00 20.93 203 TYR B O 1
ATOM 3143 N N . PHE B 1 225 ? -3.888 -17.185 26.243 1.00 22.46 204 PHE B N 1
ATOM 3144 C CA . PHE B 1 225 ? -3.024 -18.115 26.969 1.00 24.08 204 PHE B CA 1
ATOM 3145 C C . PHE B 1 225 ? -1.769 -17.428 27.480 1.00 23.52 204 PHE B C 1
ATOM 3146 O O . PHE B 1 225 ? -1.117 -16.669 26.750 1.00 24.36 204 PHE B O 1
ATOM 3154 N N . TYR B 1 226 ? -1.411 -17.754 28.714 1.00 20.86 205 TYR B N 1
ATOM 3155 C CA . TYR B 1 226 ? -0.270 -17.187 29.415 1.00 25.21 205 TYR B CA 1
ATOM 3156 C C . TYR B 1 226 ? 0.800 -18.243 29.605 1.00 27.17 205 TYR B C 1
ATOM 3157 O O . TYR B 1 226 ? 0.493 -19.402 29.906 1.00 31.71 205 TYR B O 1
ATOM 3166 N N . SER B 1 227 ? 2.060 -17.827 29.490 1.00 25.82 206 SER B N 1
ATOM 3167 C CA . SER B 1 227 ? 3.180 -18.708 29.768 1.00 27.62 206 SER B CA 1
ATOM 3168 C C . SER B 1 227 ? 4.264 -17.912 30.470 1.00 27.20 206 SER B C 1
ATOM 3169 O O . SER B 1 227 ? 4.304 -16.683 30.388 1.00 27.44 206 SER B O 1
ATOM 3172 N N . ARG B 1 228 ? 5.124 -18.623 31.194 1.00 28.44 207 ARG B N 1
ATOM 3173 C CA . ARG B 1 228 ? 6.364 -18.018 31.664 1.00 30.43 207 ARG B CA 1
ATOM 3174 C C . ARG B 1 228 ? 7.411 -17.947 30.565 1.00 31.92 207 ARG B C 1
ATOM 3175 O O . ARG B 1 228 ? 8.477 -17.360 30.780 1.00 33.84 207 ARG B O 1
ATOM 3183 N N . HIS B 1 229 ? 7.132 -18.529 29.404 1.00 31.33 208 HIS B N 1
ATOM 3184 C CA . HIS B 1 229 ? 8.078 -18.611 28.303 1.00 43.81 208 HIS B CA 1
ATOM 3185 C C . HIS B 1 229 ? 7.633 -17.692 27.176 1.00 42.98 208 HIS B C 1
ATOM 3186 O O . HIS B 1 229 ? 6.462 -17.706 26.783 1.00 38.00 208 HIS B O 1
ATOM 3193 N N . ASN B 1 230 ? 8.569 -16.896 26.663 1.00 45.29 209 ASN B N 1
ATOM 3194 C CA . ASN B 1 230 ? 8.269 -15.904 25.640 1.00 42.98 209 ASN B CA 1
ATOM 3195 C C . ASN B 1 230 ? 9.088 -16.101 24.368 1.00 49.07 209 ASN B C 1
ATOM 3196 O O . ASN B 1 230 ? 9.033 -15.253 23.468 1.00 46.85 209 ASN B O 1
ATOM 3201 N N . GLY B 1 231 ? 9.844 -17.193 24.263 1.00 48.86 210 GLY B N 1
ATOM 3202 C CA . GLY B 1 231 ? 10.590 -17.495 23.058 1.00 48.94 210 GLY B CA 1
ATOM 3203 C C . GLY B 1 231 ? 9.736 -18.251 22.064 1.00 48.81 210 GLY B C 1
ATOM 3204 O O . GLY B 1 231 ? 8.504 -18.207 22.099 1.00 45.60 210 GLY B O 1
ATOM 3205 N N . ALA B 1 232 ? 10.404 -18.967 21.164 1.00 46.67 211 ALA B N 1
ATOM 3206 C CA . ALA B 1 232 ? 9.684 -19.760 20.178 1.00 38.42 211 ALA B CA 1
ATOM 3207 C C . ALA B 1 232 ? 9.002 -20.954 20.841 1.00 46.60 211 ALA B C 1
ATOM 3208 O O . ALA B 1 232 ? 9.557 -21.589 21.746 1.00 46.82 211 ALA B O 1
ATOM 3210 N N . ASN B 1 233 ? 7.785 -21.255 20.387 1.00 40.72 212 ASN B N 1
ATOM 3211 C CA . ASN B 1 233 ? 7.006 -22.347 20.961 1.00 41.72 212 ASN B CA 1
ATOM 3212 C C . ASN B 1 233 ? 7.723 -23.675 20.743 1.00 45.05 212 ASN B C 1
ATOM 3213 O O . ASN B 1 233 ? 8.112 -24.013 19.621 1.00 46.36 212 ASN B O 1
ATOM 3218 N N . ARG B 1 234 ? 7.878 -24.435 21.824 1.00 41.54 213 ARG B N 1
ATOM 3219 C CA . ARG B 1 234 ? 8.745 -25.605 21.814 1.00 47.13 213 ARG B CA 1
ATOM 3220 C C . ARG B 1 234 ? 8.082 -26.858 21.250 1.00 54.75 213 ARG B C 1
ATOM 3221 O O . ARG B 1 234 ? 8.734 -27.905 21.220 1.00 62.95 213 ARG B O 1
ATOM 3229 N N . ARG B 1 235 ? 6.831 -26.793 20.790 1.00 57.50 214 ARG B N 1
ATOM 3230 C CA . ARG B 1 235 ? 6.203 -27.964 20.165 1.00 57.47 214 ARG B CA 1
ATOM 3231 C C . ARG B 1 235 ? 6.938 -28.353 18.885 1.00 57.64 214 ARG B C 1
ATOM 3232 O O . ARG B 1 235 ? 7.076 -27.540 17.974 1.00 60.86 214 ARG B O 1
ATOM 3240 N N . THR C 1 24 ? 26.955 -25.799 83.740 1.00 60.69 3 THR C N 1
ATOM 3241 C CA . THR C 1 24 ? 27.371 -26.221 85.075 1.00 63.39 3 THR C CA 1
ATOM 3242 C C . THR C 1 24 ? 27.235 -25.055 86.049 1.00 56.35 3 THR C C 1
ATOM 3243 O O . THR C 1 24 ? 27.063 -25.251 87.262 1.00 51.44 3 THR C O 1
ATOM 3247 N N . ALA C 1 25 ? 27.292 -23.839 85.497 1.00 47.31 4 ALA C N 1
ATOM 3248 C CA . ALA C 1 25 ? 27.221 -22.610 86.271 1.00 41.96 4 ALA C CA 1
ATOM 3249 C C . ALA C 1 25 ? 26.215 -21.657 85.641 1.00 36.67 4 ALA C C 1
ATOM 3250 O O . ALA C 1 25 ? 26.126 -21.547 84.414 1.00 28.98 4 ALA C O 1
ATOM 3252 N N . GLU C 1 26 ? 25.442 -20.982 86.483 1.00 27.17 5 GLU C N 1
ATOM 3253 C CA . GLU C 1 26 ? 24.532 -19.939 86.034 1.00 32.39 5 GLU C CA 1
ATOM 3254 C C . GLU C 1 26 ? 24.716 -18.714 86.922 1.00 24.90 5 GLU C C 1
ATOM 3255 O O . GLU C 1 26 ? 24.985 -18.834 88.119 1.00 29.48 5 GLU C O 1
ATOM 3261 N N . LEU C 1 27 ? 24.597 -17.538 86.328 1.00 24.28 6 LEU C N 1
ATOM 3262 C CA . LEU C 1 27 ? 24.810 -16.285 87.042 1.00 23.46 6 LEU C CA 1
ATOM 3263 C C . LEU C 1 27 ? 23.461 -15.775 87.539 1.00 22.21 6 LEU C C 1
ATOM 3264 O O . LEU C 1 27 ? 22.585 -15.444 86.732 1.00 26.08 6 LEU C O 1
ATOM 3269 N N . HIS C 1 28 ? 23.278 -15.728 88.863 1.00 21.79 7 HIS C N 1
ATOM 3270 C CA . HIS C 1 28 ? 22.041 -15.219 89.451 1.00 20.82 7 HIS C CA 1
ATOM 3271 C C . HIS C 1 28 ? 22.210 -13.749 89.831 1.00 22.36 7 HIS C C 1
ATOM 3272 O O . HIS C 1 28 ? 23.236 -13.356 90.394 1.00 28.74 7 HIS C O 1
ATOM 3279 N N . PHE C 1 29 ? 21.204 -12.940 89.496 1.00 20.97 8 PHE C N 1
ATOM 3280 C CA . PHE C 1 29 ? 21.212 -11.497 89.714 1.00 25.91 8 PHE C CA 1
ATOM 3281 C C . PHE C 1 29 ? 20.087 -11.108 90.660 1.00 28.71 8 PHE C C 1
ATOM 3282 O O . PHE C 1 29 ? 18.949 -11.560 90.497 1.00 36.18 8 PHE C O 1
ATOM 3290 N N . ARG C 1 30 ? 20.387 -10.241 91.620 1.00 23.60 9 ARG C N 1
ATOM 3291 C CA . ARG C 1 30 ? 19.342 -9.643 92.432 1.00 22.77 9 ARG C CA 1
ATOM 3292 C C . ARG C 1 30 ? 18.946 -8.316 91.781 1.00 30.28 9 ARG C C 1
ATOM 3293 O O . ARG C 1 30 ? 19.468 -7.956 90.724 1.00 20.30 9 ARG C O 1
ATOM 3295 N N . CYS C 1 31 ? 18.005 -7.580 92.380 1.00 16.94 10 CYS C N 1
ATOM 3296 C CA . CYS C 1 31 ? 17.644 -6.286 91.810 1.00 20.06 10 CYS C CA 1
ATOM 3297 C C . CYS C 1 31 ? 18.820 -5.333 91.932 1.00 19.33 10 CYS C C 1
ATOM 3298 O O . CYS C 1 31 ? 19.548 -5.348 92.928 1.00 24.43 10 CYS C O 1
ATOM 3301 N N . ASN C 1 32 ? 19.017 -4.511 90.905 1.00 22.70 11 ASN C N 1
ATOM 3302 C CA . ASN C 1 32 ? 20.050 -3.486 90.948 1.00 18.80 11 ASN C CA 1
ATOM 3303 C C . ASN C 1 32 ? 19.694 -2.442 92.004 1.00 26.21 11 ASN C C 1
ATOM 3304 O O . ASN C 1 32 ? 18.621 -1.837 91.942 1.00 21.06 11 ASN C O 1
ATOM 3309 N N . GLU C 1 33 ? 20.583 -2.235 92.976 1.00 21.48 12 GLU C N 1
ATOM 3310 C CA . GLU C 1 33 ? 20.288 -1.334 94.080 1.00 28.64 12 GLU C CA 1
ATOM 3311 C C . GLU C 1 33 ? 20.816 0.078 93.848 1.00 24.50 12 GLU C C 1
ATOM 3312 O O . GLU C 1 33 ? 20.772 0.899 94.769 1.00 30.69 12 GLU C O 1
ATOM 3318 N N . GLY C 1 34 ? 21.289 0.383 92.647 1.00 21.98 13 GLY C N 1
ATOM 3319 C CA . GLY C 1 34 ? 21.912 1.664 92.387 1.00 21.71 13 GLY C CA 1
ATOM 3320 C C . GLY C 1 34 ? 20.949 2.671 91.810 1.00 23.94 13 GLY C C 1
ATOM 3321 O O . GLY C 1 34 ? 19.782 2.713 92.202 1.00 24.43 13 GLY C O 1
ATOM 3322 N N . GLY C 1 35 ? 21.430 3.490 90.877 1.00 32.68 14 GLY C N 1
ATOM 3323 C CA . GLY C 1 35 ? 20.587 4.459 90.213 1.00 30.41 14 GLY C CA 1
ATOM 3324 C C . GLY C 1 35 ? 20.572 4.290 88.708 1.00 31.99 14 GLY C C 1
ATOM 3325 O O . GLY C 1 35 ? 20.914 3.221 88.184 1.00 27.20 14 GLY C O 1
ATOM 3334 N N . ALA C 1 37 ? 22.461 5.557 86.322 1.00 26.60 16 ALA C N 1
ATOM 3335 C CA . ALA C 1 37 ? 23.761 5.231 85.741 1.00 29.18 16 ALA C CA 1
ATOM 3336 C C . ALA C 1 37 ? 24.095 3.758 85.945 1.00 32.15 16 ALA C C 1
ATOM 3337 O O . ALA C 1 37 ? 24.699 3.121 85.074 1.00 25.61 16 ALA C O 1
ATOM 3339 N N . ASP C 1 38 ? 23.708 3.201 87.094 1.00 26.61 17 ASP C N 1
ATOM 3340 C CA . ASP C 1 38 ? 23.914 1.777 87.344 1.00 23.22 17 ASP C CA 1
ATOM 3341 C C . ASP C 1 38 ? 22.985 0.913 86.489 1.00 29.45 17 ASP C C 1
ATOM 3342 O O . ASP C 1 38 ? 23.421 -0.105 85.931 1.00 25.10 17 ASP C O 1
ATOM 3347 N N . TYR C 1 39 ? 21.705 1.294 86.368 1.00 21.44 18 TYR C N 1
ATOM 3348 C CA . TYR C 1 39 ? 20.788 0.518 85.533 1.00 26.96 18 TYR C CA 1
ATOM 3349 C C . TYR C 1 39 ? 21.251 0.497 84.076 1.00 27.24 18 TYR C C 1
ATOM 3350 O O . TYR C 1 39 ? 21.266 -0.557 83.431 1.00 28.00 18 TYR C O 1
ATOM 3359 N N . ALA C 1 40 ? 21.589 1.671 83.529 1.00 23.33 19 ALA C N 1
ATOM 3360 C CA . ALA C 1 40 ? 22.045 1.766 82.146 1.00 24.80 19 ALA C CA 1
ATOM 3361 C C . ALA C 1 40 ? 23.313 0.960 81.929 1.00 26.00 19 ALA C C 1
ATOM 3362 O O . ALA C 1 40 ? 23.468 0.307 80.896 1.00 26.26 19 ALA C O 1
ATOM 3364 N N . ALA C 1 41 ? 24.253 1.036 82.875 1.00 30.37 20 ALA C N 1
ATOM 3365 C CA . ALA C 1 41 ? 25.504 0.302 82.737 1.00 29.32 20 ALA C CA 1
ATOM 3366 C C . ALA C 1 41 ? 25.264 -1.204 82.744 1.00 28.84 20 ALA C C 1
ATOM 3367 O O . ALA C 1 41 ? 25.919 -1.945 82.003 1.00 26.43 20 ALA C O 1
ATOM 3369 N N . GLN C 1 42 ? 24.329 -1.680 83.570 1.00 27.97 21 GLN C N 1
ATOM 3370 C CA . GLN C 1 42 ? 24.111 -3.127 83.613 1.00 23.15 21 GLN C CA 1
ATOM 3371 C C . GLN C 1 42 ? 23.452 -3.615 82.337 1.00 31.44 21 GLN C C 1
ATOM 3372 O O . GLN C 1 42 ? 23.830 -4.671 81.797 1.00 23.97 21 GLN C O 1
ATOM 3378 N N . LEU C 1 43 ? 22.452 -2.866 81.856 1.00 23.35 22 LEU C N 1
ATOM 3379 C CA . LEU C 1 43 ? 21.838 -3.161 80.569 1.00 30.89 22 LEU C CA 1
ATOM 3380 C C . LEU C 1 43 ? 22.895 -3.185 79.474 1.00 31.45 22 LEU C C 1
ATOM 3381 O O . LEU C 1 43 ? 22.892 -4.075 78.613 1.00 33.38 22 LEU C O 1
ATOM 3386 N N . ARG C 1 44 ? 23.835 -2.229 79.537 1.00 31.69 23 ARG C N 1
ATOM 3387 C CA . ARG C 1 44 ? 24.941 -2.118 78.585 1.00 34.77 23 ARG C CA 1
ATOM 3388 C C . ARG C 1 44 ? 25.867 -3.330 78.646 1.00 36.89 23 ARG C C 1
ATOM 3389 O O . ARG C 1 44 ? 26.193 -3.931 77.614 1.00 38.07 23 ARG C O 1
ATOM 3397 N N . GLU C 1 45 ? 26.344 -3.675 79.842 1.00 29.37 24 GLU C N 1
ATOM 3398 C CA . GLU C 1 45 ? 27.367 -4.711 79.937 1.00 29.42 24 GLU C CA 1
ATOM 3399 C C . GLU C 1 45 ? 26.755 -6.105 79.950 1.00 30.69 24 GLU C C 1
ATOM 3400 O O . GLU C 1 45 ? 27.246 -7.009 79.267 1.00 36.72 24 GLU C O 1
ATOM 3402 N N . VAL C 1 46 ? 25.681 -6.290 80.719 1.00 29.89 25 VAL C N 1
ATOM 3403 C CA . VAL C 1 46 ? 25.091 -7.608 80.933 1.00 30.62 25 VAL C CA 1
ATOM 3404 C C . VAL C 1 46 ? 24.074 -7.934 79.844 1.00 33.04 25 VAL C C 1
ATOM 3405 O O . VAL C 1 46 ? 23.960 -9.087 79.402 1.00 33.75 25 VAL C O 1
ATOM 3409 N N . GLY C 1 47 ? 23.333 -6.929 79.393 1.00 27.99 26 GLY C N 1
ATOM 3410 C CA . GLY C 1 47 ? 22.247 -7.118 78.465 1.00 25.75 26 GLY C CA 1
ATOM 3411 C C . GLY C 1 47 ? 20.893 -7.160 79.129 1.00 31.85 26 GLY C C 1
ATOM 3412 O O . GLY C 1 47 ? 19.878 -7.108 78.425 1.00 29.26 26 GLY C O 1
ATOM 3413 N N . THR C 1 48 ? 20.853 -7.216 80.464 1.00 23.66 27 THR C N 1
ATOM 3414 C CA . THR C 1 48 ? 19.615 -7.341 81.219 1.00 21.67 27 THR C CA 1
ATOM 3415 C C . THR C 1 48 ? 19.802 -6.688 82.578 1.00 20.67 27 THR C C 1
ATOM 3416 O O . THR C 1 48 ? 20.877 -6.779 83.171 1.00 23.99 27 THR C O 1
ATOM 3420 N N . VAL C 1 49 ? 18.751 -6.048 83.073 1.00 19.92 28 VAL C N 1
ATOM 3421 C CA . VAL C 1 49 ? 18.759 -5.441 84.398 1.00 23.52 28 VAL C CA 1
ATOM 3422 C C . VAL C 1 49 ? 17.380 -5.612 85.020 1.00 20.67 28 VAL C C 1
ATOM 3423 O O . VAL C 1 49 ? 16.363 -5.538 84.320 1.00 23.63 28 VAL C O 1
ATOM 3435 N N . LEU C 1 51 ? 14.927 -4.030 87.976 1.00 18.59 30 LEU C N 1
ATOM 3436 C CA . LEU C 1 51 ? 14.748 -2.859 88.827 1.00 21.61 30 LEU C CA 1
ATOM 3437 C C . LEU C 1 51 ? 13.849 -3.220 89.997 1.00 22.73 30 LEU C C 1
ATOM 3438 O O . LEU C 1 51 ? 12.893 -3.982 89.826 1.00 23.93 30 LEU C O 1
ATOM 3443 N N . PRO C 1 52 ? 14.120 -2.742 91.201 1.00 19.90 31 PRO C N 1
ATOM 3444 C CA . PRO C 1 52 ? 13.293 -3.136 92.346 1.00 18.96 31 PRO C CA 1
ATOM 3445 C C . PRO C 1 52 ? 11.971 -2.376 92.360 1.00 26.65 31 PRO C C 1
ATOM 3446 O O . PRO C 1 52 ? 11.804 -1.329 91.726 1.00 24.33 31 PRO C O 1
ATOM 3450 N N . ALA C 1 53 ? 11.005 -2.936 93.076 1.00 20.79 32 ALA C N 1
ATOM 3451 C CA . ALA C 1 53 ? 9.808 -2.161 93.375 1.00 24.27 32 ALA C CA 1
ATOM 3452 C C . ALA C 1 53 ? 10.203 -1.031 94.322 1.00 22.10 32 ALA C C 1
ATOM 3453 O O . ALA C 1 53 ? 10.962 -1.262 95.267 1.00 22.33 32 ALA C O 1
ATOM 3455 N N . TYR C 1 54 ? 9.736 0.200 94.074 1.00 21.59 33 TYR C N 1
ATOM 3456 C CA . TYR C 1 54 ? 8.857 0.608 92.982 1.00 20.35 33 TYR C CA 1
ATOM 3457 C C . TYR C 1 54 ? 9.480 1.797 92.214 1.00 18.21 33 TYR C C 1
ATOM 3458 O O . TYR C 1 54 ? 8.882 2.875 92.117 1.00 18.78 33 TYR C O 1
ATOM 3467 N N . VAL C 1 55 ? 10.682 1.576 91.683 1.00 17.81 34 VAL C N 1
ATOM 3468 C CA . VAL C 1 55 ? 11.439 2.623 90.999 1.00 18.07 34 VAL C CA 1
ATOM 3469 C C . VAL C 1 55 ? 10.707 3.094 89.749 1.00 23.50 34 VAL C C 1
ATOM 3470 O O . VAL C 1 55 ? 10.432 4.287 89.585 1.00 19.67 34 VAL C O 1
ATOM 3474 N N . ALA C 1 56 ? 10.411 2.169 88.828 1.00 21.48 35 ALA C N 1
ATOM 3475 C CA . ALA C 1 56 ? 9.907 2.576 87.513 1.00 19.05 35 ALA C CA 1
ATOM 3476 C C . ALA C 1 56 ? 8.407 2.868 87.515 1.00 24.23 35 ALA C C 1
ATOM 3477 O O . ALA C 1 56 ? 7.943 3.747 86.776 1.00 23.25 35 ALA C O 1
ATOM 3479 N N . PHE C 1 57 ? 7.627 2.120 88.292 1.00 19.39 36 PHE C N 1
ATOM 3480 C CA . PHE C 1 57 ? 6.188 2.324 88.391 1.00 20.13 36 PHE C CA 1
ATOM 3481 C C . PHE C 1 57 ? 5.816 2.261 89.865 1.00 20.05 36 PHE C C 1
ATOM 3482 O O . PHE C 1 57 ? 6.144 1.286 90.545 1.00 20.21 36 PHE C O 1
ATOM 3490 N N . ASP C 1 58 ? 5.151 3.298 90.358 1.00 20.76 37 ASP C N 1
ATOM 3491 C CA . ASP C 1 58 ? 4.773 3.342 91.761 1.00 25.01 37 ASP C CA 1
ATOM 3492 C C . ASP C 1 58 ? 3.786 2.211 92.078 1.00 28.75 37 ASP C C 1
ATOM 3493 O O . ASP C 1 58 ? 3.170 1.626 91.187 1.00 23.65 37 ASP C O 1
ATOM 3498 N N . ALA C 1 59 ? 3.673 1.869 93.367 1.00 23.27 38 ALA C N 1
ATOM 3499 C CA . ALA C 1 59 ? 2.804 0.761 93.741 1.00 24.54 38 ALA C CA 1
ATOM 3500 C C . ALA C 1 59 ? 1.353 1.084 93.406 1.00 28.75 38 ALA C C 1
ATOM 3501 O O . ALA C 1 59 ? 0.610 0.219 92.930 1.00 22.01 38 ALA C O 1
ATOM 3503 N N . HIS C 1 60 ? 0.943 2.340 93.600 1.00 23.74 39 HIS C N 1
ATOM 3504 C CA . HIS C 1 60 ? -0.445 2.677 93.307 1.00 22.89 39 HIS C CA 1
ATOM 3505 C C . HIS C 1 60 ? -0.718 2.640 91.814 1.00 23.78 39 HIS C C 1
ATOM 3506 O O . HIS C 1 60 ? -1.845 2.350 91.405 1.00 28.37 39 HIS C O 1
ATOM 3513 N N . GLU C 1 61 ? 0.297 2.920 90.994 1.00 22.20 40 GLU C N 1
ATOM 3514 C CA . GLU C 1 61 ? 0.154 2.798 89.547 1.00 27.54 40 GLU C CA 1
ATOM 3515 C C . GLU C 1 61 ? 0.040 1.333 89.122 1.00 24.96 40 GLU C C 1
ATOM 3516 O O . GLU C 1 61 ? -0.749 0.996 88.233 1.00 26.72 40 GLU C O 1
ATOM 3522 N N . LEU C 1 62 ? 0.833 0.448 89.726 1.00 22.65 41 LEU C N 1
ATOM 3523 C CA . LEU C 1 62 ? 0.709 -0.962 89.383 1.00 23.85 41 LEU C CA 1
ATOM 3524 C C . LEU C 1 62 ? -0.646 -1.496 89.813 1.00 29.32 41 LEU C C 1
ATOM 3525 O O . LEU C 1 62 ? -1.257 -2.286 89.089 1.00 27.90 41 LEU C O 1
ATOM 3530 N N . ALA C 1 63 ? -1.141 -1.056 90.978 1.00 30.12 42 ALA C N 1
ATOM 3531 C CA . ALA C 1 63 ? -2.491 -1.430 91.388 1.00 31.16 42 ALA C CA 1
ATOM 3532 C C . ALA C 1 63 ? -3.508 -1.011 90.336 1.00 28.98 42 ALA C C 1
ATOM 3533 O O . ALA C 1 63 ? -4.404 -1.786 89.988 1.00 31.88 42 ALA C O 1
ATOM 3535 N N . ARG C 1 64 ? -3.361 0.194 89.787 1.00 24.51 43 ARG C N 1
ATOM 3536 C CA . ARG C 1 64 ? -4.288 0.637 88.753 1.00 34.59 43 ARG C CA 1
ATOM 3537 C C . ARG C 1 64 ? -4.192 -0.261 87.523 1.00 34.47 43 ARG C C 1
ATOM 3538 O O . ARG C 1 64 ? -5.213 -0.702 86.974 1.00 29.30 43 ARG C O 1
ATOM 3546 N N . ILE C 1 65 ? -2.959 -0.556 87.093 1.00 26.80 44 ILE C N 1
ATOM 3547 C CA . ILE C 1 65 ? -2.722 -1.444 85.957 1.00 28.40 44 ILE C CA 1
ATOM 3548 C C . ILE C 1 65 ? -3.376 -2.797 86.189 1.00 29.75 44 ILE C C 1
ATOM 3549 O O . ILE C 1 65 ? -3.982 -3.379 85.281 1.00 32.66 44 ILE C O 1
ATOM 3554 N N . ASP C 1 66 ? -3.230 -3.333 87.399 1.00 33.86 45 ASP C N 1
ATOM 3555 C CA . ASP C 1 66 ? -3.778 -4.648 87.703 1.00 35.40 45 ASP C CA 1
ATOM 3556 C C . ASP C 1 66 ? -5.288 -4.648 87.540 1.00 46.01 45 ASP C C 1
ATOM 3557 O O . ASP C 1 66 ? -5.862 -5.584 86.968 1.00 53.06 45 ASP C O 1
ATOM 3562 N N . ALA C 1 67 ? -5.945 -3.591 88.020 1.00 47.91 46 ALA C N 1
ATOM 3563 C CA . ALA C 1 67 ? -7.394 -3.493 87.897 1.00 42.00 46 ALA C CA 1
ATOM 3564 C C . ALA C 1 67 ? -7.814 -3.364 86.438 1.00 41.61 46 ALA C C 1
ATOM 3565 O O . ALA C 1 67 ? -8.762 -4.024 85.997 1.00 42.56 46 ALA C O 1
ATOM 3567 N N . LEU C 1 68 ? -7.122 -2.520 85.671 1.00 41.36 47 LEU C N 1
ATOM 3568 C CA . LEU C 1 68 ? -7.501 -2.323 84.275 1.00 38.39 47 LEU C CA 1
ATOM 3569 C C . LEU C 1 68 ? -7.319 -3.600 83.461 1.00 39.57 47 LEU C C 1
ATOM 3570 O O . LEU C 1 68 ? -8.194 -3.967 82.666 1.00 39.48 47 LEU C O 1
ATOM 3575 N N . GLN C 1 69 ? -6.192 -4.298 83.643 1.00 41.90 48 GLN C N 1
ATOM 3576 C CA . GLN C 1 69 ? -5.916 -5.442 82.777 1.00 44.58 48 GLN C CA 1
ATOM 3577 C C . GLN C 1 69 ? -6.937 -6.560 82.977 1.00 49.52 48 GLN C C 1
ATOM 3578 O O . GLN C 1 69 ? -7.236 -7.299 82.030 1.00 47.69 48 GLN C O 1
ATOM 3584 N N . ALA C 1 70 ? -7.510 -6.676 84.179 1.00 49.15 49 ALA C N 1
ATOM 3585 C CA . ALA C 1 70 ? -8.530 -7.697 84.417 1.00 54.16 49 ALA C CA 1
ATOM 3586 C C . ALA C 1 70 ? -9.749 -7.513 83.518 1.00 50.03 49 ALA C C 1
ATOM 3587 O O . ALA C 1 70 ? -10.403 -8.494 83.150 1.00 58.61 49 ALA C O 1
ATOM 3589 N N . ARG C 1 71 ? -10.075 -6.271 83.161 1.00 46.67 50 ARG C N 1
ATOM 3590 C CA . ARG C 1 71 ? -11.226 -5.992 82.313 1.00 45.19 50 ARG C CA 1
ATOM 3591 C C . ARG C 1 71 ? -11.011 -6.413 80.873 1.00 42.74 50 ARG C C 1
ATOM 3592 O O . ARG C 1 71 ? -11.957 -6.365 80.083 1.00 45.28 50 ARG C O 1
ATOM 3600 N N . LEU C 1 72 ? -9.810 -6.810 80.515 1.00 41.74 51 LEU C N 1
ATOM 3601 C CA . LEU C 1 72 ? -9.503 -7.050 79.122 1.00 41.13 51 LEU C CA 1
ATOM 3602 C C . LEU C 1 72 ? -9.937 -8.453 78.731 1.00 50.58 51 LEU C C 1
ATOM 3603 O O . LEU C 1 72 ? -10.033 -9.334 79.588 1.00 56.28 51 LEU C O 1
ATOM 3608 N N . PRO C 1 73 ? -10.216 -8.680 77.445 1.00 51.91 52 PRO C N 1
ATOM 3609 C CA . PRO C 1 73 ? -10.496 -10.050 76.981 1.00 54.18 52 PRO C CA 1
ATOM 3610 C C . PRO C 1 73 ? -9.234 -10.899 77.013 1.00 47.64 52 PRO C C 1
ATOM 3611 O O . PRO C 1 73 ? -8.142 -10.439 76.676 1.00 45.56 52 PRO C O 1
ATOM 3615 N N . GLU C 1 74 ? -9.388 -12.150 77.440 1.00 45.23 53 GLU C N 1
ATOM 3616 C CA . GLU C 1 74 ? -8.260 -13.039 77.680 1.00 48.11 53 GLU C CA 1
ATOM 3617 C C . GLU C 1 74 ? -8.380 -14.286 76.807 1.00 54.28 53 GLU C C 1
ATOM 3618 O O . GLU C 1 74 ? -9.407 -14.971 76.827 1.00 59.18 53 GLU C O 1
ATOM 3624 N N . GLU C 1 75 ? -7.326 -14.568 76.036 1.00 47.71 54 GLU C N 1
ATOM 3625 C CA . GLU C 1 75 ? -7.264 -15.661 75.083 1.00 45.64 54 GLU C CA 1
ATOM 3626 C C . GLU C 1 75 ? -6.189 -16.665 75.488 1.00 45.77 54 GLU C C 1
ATOM 3627 O O . GLU C 1 75 ? -5.174 -16.292 76.078 1.00 47.48 54 GLU C O 1
ATOM 3629 N N . PRO C 1 76 ? -6.383 -17.945 75.185 1.00 43.92 55 PRO C N 1
ATOM 3630 C CA . PRO C 1 76 ? -5.329 -18.929 75.450 1.00 45.37 55 PRO C CA 1
ATOM 3631 C C . PRO C 1 76 ? -4.321 -18.978 74.312 1.00 56.85 55 PRO C C 1
ATOM 3632 O O . PRO C 1 76 ? -4.675 -18.941 73.132 1.00 69.79 55 PRO C O 1
ATOM 3636 N N . VAL C 1 77 ? -3.044 -19.037 74.672 1.00 62.34 56 VAL C N 1
ATOM 3637 C CA . VAL C 1 77 ? -1.986 -19.180 73.674 1.00 70.43 56 VAL C CA 1
ATOM 3638 C C . VAL C 1 77 ? -0.957 -20.177 74.177 1.00 72.84 56 VAL C C 1
ATOM 3639 O O . VAL C 1 77 ? -0.092 -19.828 74.975 1.00 71.52 56 VAL C O 1
ATOM 3643 N N . HIS C 1 86 ? -3.954 -25.751 77.699 1.00 50.23 65 HIS C N 1
ATOM 3644 C CA . HIS C 1 86 ? -4.067 -24.342 78.069 1.00 55.61 65 HIS C CA 1
ATOM 3645 C C . HIS C 1 86 ? -3.454 -24.030 79.423 1.00 53.05 65 HIS C C 1
ATOM 3646 O O . HIS C 1 86 ? -4.101 -24.211 80.452 1.00 57.64 65 HIS C O 1
ATOM 3653 N N . ASP C 1 87 ? -2.216 -23.541 79.441 1.00 46.24 66 ASP C N 1
ATOM 3654 C CA . ASP C 1 87 ? -1.604 -23.163 80.706 1.00 46.28 66 ASP C CA 1
ATOM 3655 C C . ASP C 1 87 ? -1.031 -21.751 80.683 1.00 40.03 66 ASP C C 1
ATOM 3656 O O . ASP C 1 87 ? -0.409 -21.332 81.668 1.00 39.69 66 ASP C O 1
ATOM 3661 N N . ILE C 1 88 ? -1.241 -21.000 79.602 1.00 41.27 67 ILE C N 1
ATOM 3662 C CA . ILE C 1 88 ? -0.850 -19.595 79.521 1.00 41.60 67 ILE C CA 1
ATOM 3663 C C . ILE C 1 88 ? -1.972 -18.830 78.831 1.00 41.13 67 ILE C C 1
ATOM 3664 O O . ILE C 1 88 ? -2.364 -19.174 77.712 1.00 38.07 67 ILE C O 1
ATOM 3669 N N . TYR C 1 89 ? -2.486 -17.796 79.489 1.00 41.52 68 TYR C N 1
ATOM 3670 C CA . TYR C 1 89 ? -3.560 -16.975 78.947 1.00 39.91 68 TYR C CA 1
ATOM 3671 C C . TYR C 1 89 ? -3.084 -15.537 78.773 1.00 38.40 68 TYR C C 1
ATOM 3672 O O . TYR C 1 89 ? -2.459 -14.968 79.674 1.00 37.99 68 TYR C O 1
ATOM 3681 N N . VAL C 1 90 ? -3.414 -14.947 77.624 1.00 37.88 69 VAL C N 1
ATOM 3682 C CA . VAL C 1 90 ? -2.860 -13.674 77.178 1.00 33.30 69 VAL C CA 1
ATOM 3683 C C . VAL C 1 90 ? -3.969 -12.635 77.071 1.00 34.13 69 VAL C C 1
ATOM 3684 O O . VAL C 1 90 ? -5.051 -12.916 76.543 1.00 36.07 69 VAL C O 1
ATOM 3688 N N . ARG C 1 91 ? -3.695 -11.432 77.578 1.00 34.72 70 ARG C N 1
ATOM 3689 C CA . ARG C 1 91 ? -4.544 -10.256 77.396 1.00 37.75 70 ARG C CA 1
ATOM 3690 C C . ARG C 1 91 ? -3.774 -9.237 76.570 1.00 37.54 70 ARG C C 1
ATOM 3691 O O . ARG C 1 91 ? -2.804 -8.645 77.054 1.00 38.26 70 ARG C O 1
ATOM 3699 N N . ARG C 1 92 ? -4.201 -9.023 75.334 1.00 37.11 71 ARG C N 1
ATOM 3700 C CA . ARG C 1 92 ? -3.440 -8.194 74.413 1.00 38.20 71 ARG C CA 1
ATOM 3701 C C . ARG C 1 92 ? -3.858 -6.736 74.543 1.00 35.35 71 ARG C C 1
ATOM 3702 O O . ARG C 1 92 ? -5.047 -6.424 74.611 1.00 36.59 71 ARG C O 1
ATOM 3710 N N . ILE C 1 93 ? -2.870 -5.855 74.609 1.00 27.20 72 ILE C N 1
ATOM 3711 C CA . ILE C 1 93 ? -3.091 -4.418 74.619 1.00 29.87 72 ILE C CA 1
ATOM 3712 C C . ILE C 1 93 ? -2.759 -3.800 73.268 1.00 31.09 72 ILE C C 1
ATOM 3713 O O . ILE C 1 93 ? -3.456 -2.902 72.790 1.00 36.47 72 ILE C O 1
ATOM 3726 N N . VAL C 1 95 ? -0.958 -5.062 69.313 1.00 34.21 74 VAL C N 1
ATOM 3727 C CA . VAL C 1 95 ? -0.483 -6.152 68.479 1.00 32.50 74 VAL C CA 1
ATOM 3728 C C . VAL C 1 95 ? 0.433 -5.592 67.394 1.00 40.24 74 VAL C C 1
ATOM 3729 O O . VAL C 1 95 ? 0.342 -4.425 67.009 1.00 38.67 74 VAL C O 1
ATOM 3733 N N . ASP C 1 96 ? 1.326 -6.456 66.881 1.00 33.96 75 ASP C N 1
ATOM 3734 C CA . ASP C 1 96 ? 2.389 -6.044 65.965 1.00 42.27 75 ASP C CA 1
ATOM 3735 C C . ASP C 1 96 ? 2.623 -7.171 64.950 1.00 42.49 75 ASP C C 1
ATOM 3736 O O . ASP C 1 96 ? 3.689 -7.779 64.886 1.00 44.91 75 ASP C O 1
ATOM 3741 N N . ARG C 1 97 ? 1.610 -7.437 64.126 1.00 43.71 76 ARG C N 1
ATOM 3742 C CA . ARG C 1 97 ? 1.625 -8.594 63.237 1.00 44.31 76 ARG C CA 1
ATOM 3743 C C . ARG C 1 97 ? 2.662 -8.456 62.125 1.00 55.39 76 ARG C C 1
ATOM 3744 O O . ARG C 1 97 ? 2.993 -7.351 61.683 1.00 57.30 76 ARG C O 1
ATOM 3752 N N . ALA C 1 98 ? 3.145 -9.611 61.650 1.00 55.24 77 ALA C N 1
ATOM 3753 C CA . ALA C 1 98 ? 4.142 -9.656 60.581 1.00 54.63 77 ALA C CA 1
ATOM 3754 C C . ALA C 1 98 ? 3.690 -8.835 59.384 1.00 52.44 77 ALA C C 1
ATOM 3755 O O . ALA C 1 98 ? 2.577 -9.005 58.882 1.00 56.21 77 ALA C O 1
ATOM 3757 N N . GLY C 1 99 ? 4.556 -7.936 58.933 1.00 55.36 78 GLY C N 1
ATOM 3758 C CA . GLY C 1 99 ? 4.207 -7.112 57.794 1.00 61.67 78 GLY C CA 1
ATOM 3759 C C . GLY C 1 99 ? 3.231 -5.995 58.080 1.00 62.86 78 GLY C C 1
ATOM 3760 O O . GLY C 1 99 ? 2.787 -5.328 57.139 1.00 67.96 78 GLY C O 1
ATOM 3761 N N . GLU C 1 100 ? 2.886 -5.753 59.341 1.00 52.25 79 GLU C N 1
ATOM 3762 C CA . GLU C 1 100 ? 1.908 -4.731 59.682 1.00 51.34 79 GLU C CA 1
ATOM 3763 C C . GLU C 1 100 ? 2.503 -3.704 60.640 1.00 52.86 79 GLU C C 1
ATOM 3764 O O . GLU C 1 100 ? 3.612 -3.855 61.157 1.00 49.59 79 GLU C O 1
ATOM 3770 N N . ARG C 1 101 ? 1.748 -2.655 60.867 1.00 52.14 80 ARG C N 1
ATOM 3771 C CA . ARG C 1 101 ? 2.115 -1.643 61.836 1.00 49.89 80 ARG C CA 1
ATOM 3772 C C . ARG C 1 101 ? 1.444 -1.933 63.171 1.00 44.80 80 ARG C C 1
ATOM 3773 O O . ARG C 1 101 ? 0.455 -2.667 63.230 1.00 46.17 80 ARG C O 1
ATOM 3775 N N . PRO C 1 102 ? 1.971 -1.392 64.269 1.00 45.89 81 PRO C N 1
ATOM 3776 C CA . PRO C 1 102 ? 1.366 -1.648 65.586 1.00 42.48 81 PRO C CA 1
ATOM 3777 C C . PRO C 1 102 ? -0.067 -1.139 65.669 1.00 43.09 81 PRO C C 1
ATOM 3778 O O . PRO C 1 102 ? -0.399 -0.084 65.133 1.00 50.37 81 PRO C O 1
ATOM 3782 N N . GLN C 1 103 ? -0.912 -1.887 66.381 1.00 42.56 82 GLN C N 1
ATOM 3783 C CA . GLN C 1 103 ? -2.341 -1.598 66.448 1.00 40.73 82 GLN C CA 1
ATOM 3784 C C . GLN C 1 103 ? -2.867 -1.746 67.864 1.00 38.48 82 GLN C C 1
ATOM 3785 O O . GLN C 1 103 ? -2.701 -2.805 68.476 1.00 41.26 82 GLN C O 1
ATOM 3791 N N . LEU C 1 104 ? -3.545 -0.714 68.360 1.00 38.74 83 LEU C N 1
ATOM 3792 C CA . LEU C 1 104 ? -4.246 -0.838 69.633 1.00 41.59 83 LEU C CA 1
ATOM 3793 C C . LEU C 1 104 ? -5.443 -1.769 69.485 1.00 44.99 83 LEU C C 1
ATOM 3794 O O . LEU C 1 104 ? -6.186 -1.705 68.500 1.00 42.35 83 LEU C O 1
ATOM 3799 N N . VAL C 1 105 ? -5.622 -2.643 70.477 1.00 43.66 84 VAL C N 1
ATOM 3800 C CA . VAL C 1 105 ? -6.751 -3.560 70.530 1.00 41.89 84 VAL C CA 1
ATOM 3801 C C . VAL C 1 105 ? -7.313 -3.537 71.940 1.00 39.47 84 VAL C C 1
ATOM 3802 O O . VAL C 1 105 ? -6.665 -3.078 72.881 1.00 37.71 84 VAL C O 1
ATOM 3806 N N . ASN C 1 106 ? -8.527 -4.063 72.076 1.00 37.21 85 ASN C N 1
ATOM 3807 C CA . ASN C 1 106 ? -9.198 -4.193 73.370 1.00 41.19 85 ASN C CA 1
ATOM 3808 C C . ASN C 1 106 ? -9.393 -2.834 74.039 1.00 42.58 85 ASN C C 1
ATOM 3809 O O . ASN C 1 106 ? -9.194 -2.674 75.242 1.00 41.52 85 ASN C O 1
ATOM 3814 N N . LEU C 1 107 ? -9.793 -1.848 73.239 1.00 40.73 86 LEU C N 1
ATOM 3815 C CA . LEU C 1 107 ? -10.198 -0.554 73.753 1.00 43.22 86 LEU C CA 1
ATOM 3816 C C . LEU C 1 107 ? -11.420 -0.714 74.659 1.00 45.36 86 LEU C C 1
ATOM 3817 O O . LEU C 1 107 ? -12.172 -1.684 74.539 1.00 44.51 86 LEU C O 1
ATOM 3822 N N . PRO C 1 108 ? -11.649 0.235 75.578 1.00 48.16 87 PRO C N 1
ATOM 3823 C CA . PRO C 1 108 ? -10.881 1.460 75.823 1.00 48.50 87 PRO C CA 1
ATOM 3824 C C . PRO C 1 108 ? -9.751 1.310 76.849 1.00 47.34 87 PRO C C 1
ATOM 3825 O O . PRO C 1 108 ? -8.817 2.111 76.842 1.00 52.25 87 PRO C O 1
ATOM 3829 N N . HIS C 1 109 ? -9.820 0.284 77.704 1.00 47.75 88 HIS C N 1
ATOM 3830 C CA . HIS C 1 109 ? -8.890 0.188 78.825 1.00 43.21 88 HIS C CA 1
ATOM 3831 C C . HIS C 1 109 ? -7.458 -0.102 78.391 1.00 41.16 88 HIS C C 1
ATOM 3832 O O . HIS C 1 109 ? -6.524 0.243 79.120 1.00 37.83 88 HIS C O 1
ATOM 3839 N N . SER C 1 110 ? -7.261 -0.731 77.230 1.00 38.90 89 SER C N 1
ATOM 3840 C CA . SER C 1 110 ? -5.908 -0.902 76.706 1.00 36.83 89 SER C CA 1
ATOM 3841 C C . SER C 1 110 ? -5.188 0.438 76.565 1.00 35.90 89 SER C C 1
ATOM 3842 O O . SER C 1 110 ? -4.017 0.564 76.943 1.00 35.21 89 SER C O 1
ATOM 3845 N N . GLU C 1 111 ? -5.868 1.446 76.014 1.00 33.49 90 GLU C N 1
ATOM 3846 C CA . GLU C 1 111 ? -5.250 2.759 75.851 1.00 39.17 90 GLU C CA 1
ATOM 3847 C C . GLU C 1 111 ? -4.936 3.410 77.190 1.00 35.76 90 GLU C C 1
ATOM 3848 O O . GLU C 1 111 ? -3.941 4.134 77.312 1.00 35.42 90 GLU C O 1
ATOM 3854 N N . THR C 1 112 ? -5.771 3.176 78.201 1.00 35.62 91 THR C N 1
ATOM 3855 C CA . THR C 1 112 ? -5.479 3.704 79.527 1.00 35.82 91 THR C CA 1
ATOM 3856 C C . THR C 1 112 ? -4.174 3.127 80.062 1.00 33.84 91 THR C C 1
ATOM 3857 O O . THR C 1 112 ? -3.358 3.852 80.639 1.00 37.81 91 THR C O 1
ATOM 3861 N N . ILE C 1 113 ? -3.963 1.820 79.884 1.00 26.62 92 ILE C N 1
ATOM 3862 C CA . ILE C 1 113 ? -2.717 1.198 80.337 1.00 26.26 92 ILE C CA 1
ATOM 3863 C C . ILE C 1 113 ? -1.536 1.775 79.566 1.00 30.45 92 ILE C C 1
ATOM 3864 O O . ILE C 1 113 ? -0.531 2.205 80.148 1.00 30.96 92 ILE C O 1
ATOM 3869 N N . LEU C 1 114 ? -1.650 1.792 78.236 1.00 28.05 93 LEU C N 1
ATOM 3870 C CA . LEU C 1 114 ? -0.571 2.292 77.394 1.00 34.72 93 LEU C CA 1
ATOM 3871 C C . LEU C 1 114 ? -0.186 3.725 77.767 1.00 40.30 93 LEU C C 1
ATOM 3872 O O . LEU C 1 114 ? 1.004 4.063 77.806 1.00 42.29 93 LEU C O 1
ATOM 3877 N N . ASN C 1 115 ? -1.177 4.571 78.073 1.00 35.67 94 ASN C N 1
ATOM 3878 C CA . ASN C 1 115 ? -0.902 5.968 78.416 1.00 38.40 94 ASN C CA 1
ATOM 3879 C C . ASN C 1 115 ? 0.006 6.092 79.630 1.00 34.54 94 ASN C C 1
ATOM 3880 O O . ASN C 1 115 ? 0.795 7.041 79.717 1.00 35.85 94 ASN C O 1
ATOM 3885 N N . LEU C 1 116 ? -0.080 5.142 80.567 1.00 27.82 95 LEU C N 1
ATOM 3886 C CA . LEU C 1 116 ? 0.850 5.117 81.692 1.00 31.04 95 LEU C CA 1
ATOM 3887 C C . LEU C 1 116 ? 2.245 4.732 81.240 1.00 31.10 95 LEU C C 1
ATOM 3888 O O . LEU C 1 116 ? 3.218 5.432 81.537 1.00 29.49 95 LEU C O 1
ATOM 3893 N N . LEU C 1 117 ? 2.361 3.604 80.533 1.00 31.22 96 LEU C N 1
ATOM 3894 C CA . LEU C 1 117 ? 3.664 3.122 80.088 1.00 25.28 96 LEU C CA 1
ATOM 3895 C C . LEU C 1 117 ? 4.363 4.144 79.205 1.00 24.38 96 LEU C C 1
ATOM 3896 O O . LEU C 1 117 ? 5.593 4.147 79.113 1.00 30.53 96 LEU C O 1
ATOM 3901 N N . GLY C 1 118 ? 3.597 4.993 78.532 1.00 27.28 97 GLY C N 1
ATOM 3902 C CA . GLY C 1 118 ? 4.156 5.919 77.576 1.00 29.02 97 GLY C CA 1
ATOM 3903 C C . GLY C 1 118 ? 4.058 7.363 78.002 1.00 25.74 97 GLY C C 1
ATOM 3904 O O . GLY C 1 118 ? 4.160 8.255 77.155 1.00 31.82 97 GLY C O 1
ATOM 3905 N N . ASP C 1 119 ? 3.861 7.626 79.293 1.00 25.44 98 ASP C N 1
ATOM 3906 C CA . ASP C 1 119 ? 3.741 9.015 79.710 1.00 31.53 98 ASP C CA 1
ATOM 3907 C C . ASP C 1 119 ? 5.132 9.639 79.825 1.00 29.78 98 ASP C C 1
ATOM 3908 O O . ASP C 1 119 ? 6.156 8.971 79.661 1.00 30.76 98 ASP C O 1
ATOM 3913 N N . ALA C 1 120 ? 5.169 10.942 80.111 1.00 30.31 99 ALA C N 1
ATOM 3914 C CA . ALA C 1 120 ? 6.433 11.676 80.076 1.00 30.20 99 ALA C CA 1
ATOM 3915 C C . ALA C 1 120 ? 7.458 11.089 81.044 1.00 28.02 99 ALA C C 1
ATOM 3916 O O . ALA C 1 120 ? 8.632 10.925 80.694 1.00 25.64 99 ALA C O 1
ATOM 3918 N N . ARG C 1 121 ? 7.039 10.780 82.269 1.00 25.00 100 ARG C N 1
ATOM 3919 C CA . ARG C 1 121 ? 7.977 10.220 83.236 1.00 24.26 100 ARG C CA 1
ATOM 3920 C C . ARG C 1 121 ? 8.618 8.931 82.716 1.00 26.15 100 ARG C C 1
ATOM 3921 O O . ARG C 1 121 ? 9.841 8.765 82.795 1.00 23.93 100 ARG C O 1
ATOM 3929 N N . ARG C 1 122 ? 7.816 8.023 82.147 1.00 25.90 101 ARG C N 1
ATOM 3930 C CA . ARG C 1 122 ? 8.373 6.764 81.648 1.00 25.80 101 ARG C CA 1
ATOM 3931 C C . ARG C 1 122 ? 9.233 6.984 80.403 1.00 30.88 101 ARG C C 1
ATOM 3932 O O . ARG C 1 122 ? 10.284 6.346 80.241 1.00 23.14 101 ARG C O 1
ATOM 3940 N N . THR C 1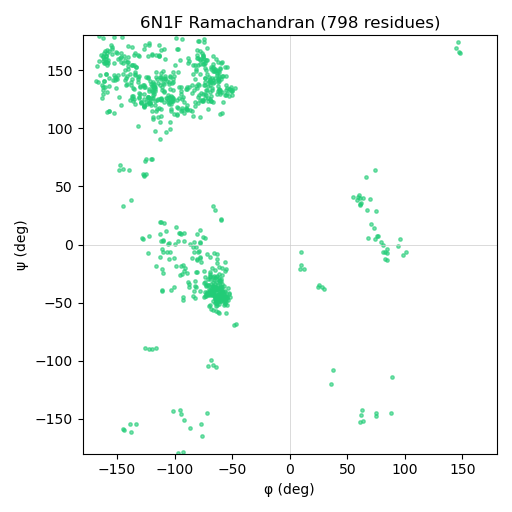 123 ? 8.815 7.891 79.521 1.00 27.06 102 THR C N 1
ATOM 3941 C CA . THR C 1 123 ? 9.593 8.152 78.312 1.00 34.10 102 THR C CA 1
ATOM 3942 C C . THR C 1 123 ? 10.990 8.661 78.651 1.00 35.02 102 THR C C 1
ATOM 3943 O O . THR C 1 123 ? 11.986 8.198 78.084 1.00 39.01 102 THR C O 1
ATOM 3947 N N . ARG C 1 124 ? 11.088 9.612 79.581 1.00 34.26 103 ARG C N 1
ATOM 3948 C CA . ARG C 1 124 ? 12.402 10.048 80.047 1.00 28.76 103 ARG C CA 1
ATOM 3949 C C . ARG C 1 124 ? 13.165 8.899 80.701 1.00 28.24 103 ARG C C 1
ATOM 3950 O O . ARG C 1 124 ? 14.353 8.689 80.428 1.00 28.14 103 ARG C O 1
ATOM 3958 N N . PHE C 1 125 ? 12.489 8.159 81.585 1.00 25.76 104 PHE C N 1
ATOM 3959 C CA . PHE C 1 125 ? 13.114 7.054 82.306 1.00 27.96 104 PHE C CA 1
ATOM 3960 C C . PHE C 1 125 ? 13.763 6.056 81.352 1.00 28.17 104 PHE C C 1
ATOM 3961 O O . PHE C 1 125 ? 14.940 5.717 81.504 1.00 24.05 104 PHE C O 1
ATOM 3969 N N . PHE C 1 126 ? 13.020 5.574 80.357 1.00 27.21 105 PHE C N 1
ATOM 3970 C CA . PHE C 1 126 ? 13.629 4.591 79.468 1.00 31.22 105 PHE C CA 1
ATOM 3971 C C . PHE C 1 126 ? 14.501 5.242 78.401 1.00 34.61 105 PHE C C 1
ATOM 3972 O O . PHE C 1 126 ? 15.430 4.595 77.901 1.00 34.51 105 PHE C O 1
ATOM 3980 N N . GLY C 1 127 ? 14.254 6.513 78.083 1.00 33.08 106 GLY C N 1
ATOM 3981 C CA . GLY C 1 127 ? 15.201 7.261 77.275 1.00 29.28 106 GLY C CA 1
ATOM 3982 C C . GLY C 1 127 ? 16.580 7.302 77.904 1.00 34.07 106 GLY C C 1
ATOM 3983 O O . GLY C 1 127 ? 17.588 7.043 77.242 1.00 39.42 106 GLY C O 1
ATOM 3984 N N . ASP C 1 128 ? 16.645 7.629 79.196 1.00 32.50 107 ASP C N 1
ATOM 3985 C CA . ASP C 1 128 ? 17.923 7.567 79.898 1.00 34.91 107 ASP C CA 1
ATOM 3986 C C . ASP C 1 128 ? 18.431 6.134 80.021 1.00 38.33 107 ASP C C 1
ATOM 3987 O O . ASP C 1 128 ? 19.644 5.898 80.042 1.00 45.58 107 ASP C O 1
ATOM 4000 N N . PHE C 1 130 ? 18.036 3.606 77.915 1.00 27.38 109 PHE C N 1
ATOM 4001 C CA . PHE C 1 130 ? 18.570 3.130 76.647 1.00 31.49 109 PHE C CA 1
ATOM 4002 C C . PHE C 1 130 ? 19.780 3.915 76.173 1.00 40.34 109 PHE C C 1
ATOM 4003 O O . PHE C 1 130 ? 20.544 3.405 75.348 1.00 45.47 109 PHE C O 1
ATOM 4011 N N . GLY C 1 131 ? 19.967 5.137 76.660 1.00 35.46 110 GLY C N 1
ATOM 4012 C CA . GLY C 1 131 ? 21.122 5.916 76.275 1.00 41.96 110 GLY C CA 1
ATOM 4013 C C . GLY C 1 131 ? 21.075 6.510 74.886 1.00 52.51 110 GLY C C 1
ATOM 4014 O O . GLY C 1 131 ? 22.130 6.692 74.269 1.00 50.81 110 GLY C O 1
ATOM 4015 N N . THR C 1 132 ? 19.885 6.803 74.357 1.00 56.89 111 THR C N 1
ATOM 4016 C CA . THR C 1 132 ? 19.779 7.572 73.124 1.00 64.83 111 THR C CA 1
ATOM 4017 C C . THR C 1 132 ? 18.738 8.665 73.287 1.00 55.87 111 THR C C 1
ATOM 4018 O O . THR C 1 132 ? 17.793 8.542 74.073 1.00 51.49 111 THR C O 1
ATOM 4022 N N . ARG C 1 133 ? 18.929 9.737 72.528 1.00 52.15 112 ARG C N 1
ATOM 4023 C CA . ARG C 1 133 ? 17.923 10.778 72.405 1.00 51.88 112 ARG C CA 1
ATOM 4024 C C . ARG C 1 133 ? 16.862 10.423 71.376 1.00 50.25 112 ARG C C 1
ATOM 4025 O O . ARG C 1 133 ? 15.864 11.142 71.259 1.00 54.96 112 ARG C O 1
ATOM 4027 N N . ALA C 1 134 ? 17.048 9.324 70.649 1.00 47.90 113 ALA C N 1
ATOM 4028 C CA . ALA C 1 134 ? 16.126 8.946 69.590 1.00 46.28 113 ALA C CA 1
ATOM 4029 C C . ALA C 1 134 ? 14.748 8.607 70.148 1.00 41.70 113 ALA C C 1
ATOM 4030 O O . ALA C 1 134 ? 14.597 8.163 71.288 1.00 34.74 113 ALA C O 1
ATOM 4032 N N . GLU C 1 135 ? 13.733 8.829 69.323 1.00 38.52 114 GLU C N 1
ATOM 4033 C CA . GLU C 1 135 ? 12.373 8.489 69.704 1.00 39.72 114 GLU C CA 1
ATOM 4034 C C . GLU C 1 135 ? 12.180 6.973 69.684 1.00 33.96 114 GLU C C 1
ATOM 4035 O O . GLU C 1 135 ? 12.567 6.296 68.724 1.00 35.11 114 GLU C O 1
ATOM 4041 N N . TYR C 1 136 ? 11.584 6.435 70.740 1.00 32.01 115 TYR C N 1
ATOM 4042 C CA . TYR C 1 136 ? 11.284 5.010 70.826 1.00 36.91 115 TYR C CA 1
ATOM 4043 C C . TYR C 1 136 ? 9.777 4.803 70.893 1.00 38.93 115 TYR C C 1
ATOM 4044 O O . TYR C 1 136 ? 9.060 5.605 71.498 1.00 40.52 115 TYR C O 1
ATOM 4053 N N . PHE C 1 137 ? 9.298 3.725 70.274 1.00 32.80 116 PHE C N 1
ATOM 4054 C CA . PHE C 1 137 ? 7.875 3.422 70.218 1.00 33.06 116 PHE C CA 1
ATOM 4055 C C . PHE C 1 137 ? 7.589 2.075 70.870 1.00 34.37 116 PHE C C 1
ATOM 4056 O O . PHE C 1 137 ? 8.315 1.099 70.649 1.00 34.92 116 PHE C O 1
ATOM 4064 N N . ILE C 1 138 ? 6.524 2.023 71.666 1.00 28.10 117 ILE C N 1
ATOM 4065 C CA . ILE C 1 138 ? 6.020 0.752 72.186 1.00 33.24 117 ILE C CA 1
ATOM 4066 C C . ILE C 1 138 ? 5.242 0.097 71.048 1.00 32.60 117 ILE C C 1
ATOM 4067 O O . ILE C 1 138 ? 4.178 0.579 70.659 1.00 37.93 117 ILE C O 1
ATOM 4072 N N . ARG C 1 139 ? 5.784 -0.985 70.494 1.00 33.37 118 ARG C N 1
ATOM 4073 C CA . ARG C 1 139 ? 5.170 -1.620 69.333 1.00 34.23 118 ARG C CA 1
ATOM 4074 C C . ARG C 1 139 ? 4.222 -2.746 69.700 1.00 36.27 118 ARG C C 1
ATOM 4075 O O . ARG C 1 139 ? 3.325 -3.068 68.914 1.00 39.29 118 ARG C O 1
ATOM 4083 N N . ARG C 1 140 ? 4.412 -3.369 70.856 1.00 35.82 119 ARG C N 1
ATOM 4084 C CA . ARG C 1 140 ? 3.628 -4.535 71.230 1.00 34.09 119 ARG C CA 1
ATOM 4085 C C . ARG C 1 140 ? 3.563 -4.575 72.744 1.00 31.32 119 ARG C C 1
ATOM 4086 O O . ARG C 1 140 ? 4.519 -4.200 73.417 1.00 39.38 119 ARG C O 1
ATOM 4094 N N . CYS C 1 141 ? 2.421 -5.006 73.273 1.00 28.80 120 CYS C N 1
ATOM 4095 C CA . CYS C 1 141 ? 2.170 -4.970 74.707 1.00 24.27 120 CYS C CA 1
ATOM 4096 C C . CYS C 1 141 ? 1.067 -5.962 75.054 1.00 28.82 120 CYS C C 1
ATOM 4097 O O . CYS C 1 141 ? 0.013 -5.963 74.407 1.00 28.94 120 CYS C O 1
ATOM 4100 N N . GLN C 1 142 ? 1.303 -6.791 76.074 1.00 29.55 121 GLN C N 1
ATOM 4101 C CA . GLN C 1 142 ? 0.318 -7.780 76.497 1.00 27.38 121 GLN C CA 1
ATOM 4102 C C . GLN C 1 142 ? 0.614 -8.264 77.913 1.00 27.21 121 GLN C C 1
ATOM 4103 O O . GLN C 1 142 ? 1.755 -8.220 78.380 1.00 29.42 121 GLN C O 1
ATOM 4109 N N . ILE C 1 143 ? -0.440 -8.751 78.580 1.00 28.38 122 ILE C N 1
ATOM 4110 C CA . ILE C 1 143 ? -0.340 -9.436 79.873 1.00 27.34 122 ILE C CA 1
ATOM 4111 C C . ILE C 1 143 ? -0.247 -10.943 79.634 1.00 29.49 122 ILE C C 1
ATOM 4112 O O . ILE C 1 143 ? -1.118 -11.526 78.976 1.00 30.39 122 ILE C O 1
ATOM 4117 N N . ASN C 1 144 ? 0.801 -11.579 80.176 1.00 25.50 123 ASN C N 1
ATOM 4118 C CA . ASN C 1 144 ? 0.958 -13.032 80.143 1.00 24.74 123 ASN C CA 1
ATOM 4119 C C . ASN C 1 144 ? 0.626 -13.602 81.516 1.00 26.32 123 ASN C C 1
ATOM 4120 O O . ASN C 1 144 ? 1.262 -13.239 82.514 1.00 27.42 123 ASN C O 1
ATOM 4125 N N . ARG C 1 145 ? -0.343 -14.516 81.563 1.00 27.12 124 ARG C N 1
ATOM 4126 C CA . ARG C 1 145 ? -0.781 -15.139 82.805 1.00 23.22 124 ARG C CA 1
ATOM 4127 C C . ARG C 1 145 ? -0.378 -16.609 82.753 1.00 29.79 124 ARG C C 1
ATOM 4128 O O . ARG C 1 145 ? -1.026 -17.421 82.082 1.00 25.18 124 ARG C O 1
ATOM 4144 N N . LEU C 1 147 ? 0.232 -20.254 84.296 1.00 25.32 126 LEU C N 1
ATOM 4145 C CA . LEU C 1 147 ? -0.233 -21.179 85.312 1.00 26.23 126 LEU C CA 1
ATOM 4146 C C . LEU C 1 147 ? 0.884 -22.140 85.711 1.00 30.47 126 LEU C C 1
ATOM 4147 O O . LEU C 1 147 ? 1.923 -22.224 85.057 1.00 26.11 126 LEU C O 1
ATOM 4152 N N . LYS C 1 148 ? 0.659 -22.871 86.809 1.00 27.36 127 LYS C N 1
ATOM 4153 C CA . LYS C 1 148 ? 1.645 -23.832 87.296 1.00 37.06 127 LYS C CA 1
ATOM 4154 C C . LYS C 1 148 ? 2.015 -24.831 86.205 1.00 37.88 127 LYS C C 1
ATOM 4155 O O . LYS C 1 148 ? 1.150 -25.313 85.474 1.00 28.97 127 LYS C O 1
ATOM 4161 N N . ASP C 1 149 ? 3.319 -25.117 86.092 1.00 33.63 128 ASP C N 1
ATOM 4162 C CA . ASP C 1 149 ? 3.919 -26.026 85.115 1.00 28.96 128 ASP C CA 1
ATOM 4163 C C . ASP C 1 149 ? 3.963 -25.440 83.711 1.00 32.98 128 ASP C C 1
ATOM 4164 O O . ASP C 1 149 ? 4.360 -26.130 82.774 1.00 40.68 128 ASP C O 1
ATOM 4169 N N . SER C 1 150 ? 3.566 -24.191 83.530 1.00 27.29 129 SER C N 1
ATOM 4170 C CA . SER C 1 150 ? 3.836 -23.557 82.255 1.00 27.24 129 SER C CA 1
ATOM 4171 C C . SER C 1 150 ? 5.285 -23.064 82.222 1.00 26.35 129 SER C C 1
ATOM 4172 O O . SER C 1 150 ? 5.952 -22.942 83.253 1.00 26.14 129 SER C O 1
ATOM 4175 N N . PHE C 1 151 ? 5.760 -22.779 81.013 1.00 28.70 130 PHE C N 1
ATOM 4176 C CA . PHE C 1 151 ? 7.092 -22.227 80.798 1.00 27.68 130 PHE C CA 1
ATOM 4177 C C . PHE C 1 151 ? 7.099 -21.515 79.455 1.00 29.18 130 PHE C C 1
ATOM 4178 O O . PHE C 1 151 ? 6.184 -21.677 78.646 1.00 27.97 130 PHE C O 1
ATOM 4186 N N . ILE C 1 152 ? 8.148 -20.720 79.222 1.00 27.98 131 ILE C N 1
ATOM 4187 C CA . ILE C 1 152 ? 8.421 -20.145 77.910 1.00 30.02 131 ILE C CA 1
ATOM 4188 C C . ILE C 1 152 ? 9.733 -20.728 77.408 1.00 34.96 131 ILE C C 1
ATOM 4189 O O . ILE C 1 152 ? 10.787 -20.509 78.015 1.00 29.71 131 ILE C O 1
ATOM 4194 N N . GLY C 1 153 ? 9.671 -21.461 76.299 1.00 37.48 132 GLY C N 1
ATOM 4195 C CA . GLY C 1 153 ? 10.868 -22.052 75.746 1.00 32.97 132 GLY C CA 1
ATOM 4196 C C . GLY C 1 153 ? 11.787 -21.017 75.132 1.00 32.93 132 GLY C C 1
ATOM 4197 O O . GLY C 1 153 ? 11.399 -19.884 74.831 1.00 31.22 132 GLY C O 1
ATOM 4206 N N . HIS C 1 155 ? 13.852 -18.675 72.886 1.00 36.95 134 HIS C N 1
ATOM 4207 C CA . HIS C 1 155 ? 13.455 -17.984 71.664 1.00 36.77 134 HIS C CA 1
ATOM 4208 C C . HIS C 1 155 ? 14.127 -16.619 71.609 1.00 36.44 134 HIS C C 1
ATOM 4209 O O . HIS C 1 155 ? 14.708 -16.142 72.590 1.00 34.38 134 HIS C O 1
ATOM 4216 N N . LEU C 1 156 ? 14.029 -15.994 70.436 1.00 41.01 135 LEU C N 1
ATOM 4217 C CA . LEU C 1 156 ? 14.508 -14.638 70.193 1.00 45.19 135 LEU C CA 1
ATOM 4218 C C . LEU C 1 156 ? 13.321 -13.738 69.901 1.00 43.31 135 LEU C C 1
ATOM 4219 O O . LEU C 1 156 ? 12.533 -14.022 68.993 1.00 42.27 135 LEU C O 1
ATOM 4224 N N . ASP C 1 157 ? 13.201 -12.653 70.667 1.00 49.47 136 ASP C N 1
ATOM 4225 C CA . ASP C 1 157 ? 12.135 -11.695 70.405 1.00 52.73 136 ASP C CA 1
ATOM 4226 C C . ASP C 1 157 ? 12.265 -11.113 69.008 1.00 48.01 136 ASP C C 1
ATOM 4227 O O . ASP C 1 157 ? 11.261 -10.898 68.321 1.00 51.85 136 ASP C O 1
ATOM 4232 N N . ALA C 1 158 ? 13.497 -10.892 68.555 1.00 46.91 137 ALA C N 1
ATOM 4233 C CA . ALA C 1 158 ? 13.719 -10.355 67.219 1.00 50.77 137 ALA C CA 1
ATOM 4234 C C . ALA C 1 158 ? 13.078 -11.204 66.124 1.00 49.82 137 ALA C C 1
ATOM 4235 O O . ALA C 1 158 ? 12.927 -10.725 64.997 1.00 49.62 137 ALA C O 1
ATOM 4237 N N . ALA C 1 159 ? 12.685 -12.444 66.425 1.00 55.46 138 ALA C N 1
ATOM 4238 C CA . ALA C 1 159 ? 12.030 -13.271 65.416 1.00 60.66 138 ALA C CA 1
ATOM 4239 C C . ALA C 1 159 ? 10.620 -12.773 65.120 1.00 57.30 138 ALA C C 1
ATOM 4240 O O . ALA C 1 159 ? 10.152 -12.859 63.979 1.00 64.66 138 ALA C O 1
ATOM 4242 N N . SER C 1 160 ? 9.928 -12.254 66.136 1.00 45.38 139 SER C N 1
ATOM 4243 C CA . SER C 1 160 ? 8.590 -11.715 65.920 1.00 47.84 139 SER C CA 1
ATOM 4244 C C . SER C 1 160 ? 8.632 -10.381 65.187 1.00 49.47 139 SER C C 1
ATOM 4245 O O . SER C 1 160 ? 7.709 -10.063 64.425 1.00 48.27 139 SER C O 1
ATOM 4248 N N . ASN C 1 161 ? 9.684 -9.589 65.415 1.00 49.81 140 ASN C N 1
ATOM 4249 C CA . ASN C 1 161 ? 9.929 -8.330 64.722 1.00 43.61 140 ASN C CA 1
ATOM 4250 C C . ASN C 1 161 ? 11.419 -8.015 64.801 1.00 38.46 140 ASN C C 1
ATOM 4251 O O . ASN C 1 161 ? 11.943 -7.762 65.892 1.00 38.18 140 ASN C O 1
ATOM 4256 N N . PRO C 1 162 ? 12.129 -8.007 63.673 1.00 41.34 141 PRO C N 1
ATOM 4257 C CA . PRO C 1 162 ? 13.585 -7.802 63.729 1.00 45.20 141 PRO C CA 1
ATOM 4258 C C . PRO C 1 162 ? 13.989 -6.447 64.275 1.00 51.79 141 PRO C C 1
ATOM 4259 O O . PRO C 1 162 ? 15.155 -6.282 64.656 1.00 63.49 141 PRO C O 1
ATOM 4263 N N . ASP C 1 163 ? 13.068 -5.481 64.338 1.00 45.76 142 ASP C N 1
ATOM 4264 C CA . ASP C 1 163 ? 13.356 -4.131 64.809 1.00 42.24 142 ASP C CA 1
ATOM 4265 C C . ASP C 1 163 ? 13.105 -3.944 66.304 1.00 38.54 142 ASP C C 1
ATOM 4266 O O . ASP C 1 163 ? 13.258 -2.829 66.805 1.00 40.99 142 ASP C O 1
ATOM 4271 N N . TYR C 1 164 ? 12.732 -4.989 67.033 1.00 36.09 143 TYR C N 1
ATOM 4272 C CA . TYR C 1 164 ? 12.619 -4.867 68.483 1.00 40.82 143 TYR C CA 1
ATOM 4273 C C . TYR C 1 164 ? 14.004 -4.710 69.095 1.00 39.06 143 TYR C C 1
ATOM 4274 O O . TYR C 1 164 ? 14.888 -5.537 68.865 1.00 43.60 143 TYR C O 1
ATOM 4283 N N . GLU C 1 165 ? 14.203 -3.657 69.880 1.00 38.23 144 GLU C N 1
ATOM 4284 C CA . GLU C 1 165 ? 15.498 -3.476 70.527 1.00 31.27 144 GLU C CA 1
ATOM 4285 C C . GLU C 1 165 ? 15.485 -3.846 72.000 1.00 29.43 144 GLU C C 1
ATOM 4286 O O . GLU C 1 165 ? 16.463 -4.392 72.509 1.00 32.06 144 GLU C O 1
ATOM 4292 N N . PHE C 1 166 ? 14.416 -3.527 72.710 1.00 28.21 145 PHE C N 1
ATOM 4293 C CA . PHE C 1 166 ? 14.373 -3.742 74.143 1.00 27.69 145 PHE C CA 1
ATOM 4294 C C . PHE C 1 166 ? 13.011 -4.279 74.512 1.00 30.61 145 PHE C C 1
ATOM 4295 O O . PHE C 1 166 ? 11.999 -3.919 73.906 1.00 38.28 145 PHE C O 1
ATOM 4303 N N . SER C 1 167 ? 13.005 -5.128 75.523 1.00 31.66 146 SER C N 1
ATOM 4304 C CA . SER C 1 167 ? 11.798 -5.657 76.130 1.00 28.69 146 SER C CA 1
ATOM 4305 C C . SER C 1 167 ? 11.717 -5.161 77.570 1.00 23.70 146 SER C C 1
ATOM 4306 O O . SER C 1 167 ? 12.744 -5.051 78.247 1.00 24.73 146 SER C O 1
ATOM 4309 N N . VAL C 1 168 ? 10.503 -4.852 78.037 1.00 18.98 147 VAL C N 1
ATOM 4310 C CA . VAL C 1 168 ? 10.264 -4.416 79.411 1.00 23.47 147 VAL C CA 1
ATOM 4311 C C . VAL C 1 168 ? 9.183 -5.311 80.002 1.00 22.12 147 VAL C C 1
ATOM 4312 O O . VAL C 1 168 ? 8.127 -5.496 79.390 1.00 26.99 147 VAL C O 1
ATOM 4316 N N . VAL C 1 169 ? 9.445 -5.871 81.184 1.00 25.64 148 VAL C N 1
ATOM 4317 C CA . VAL C 1 169 ? 8.545 -6.830 81.819 1.00 25.01 148 VAL C CA 1
ATOM 4318 C C . VAL C 1 169 ? 8.231 -6.356 83.220 1.00 18.50 148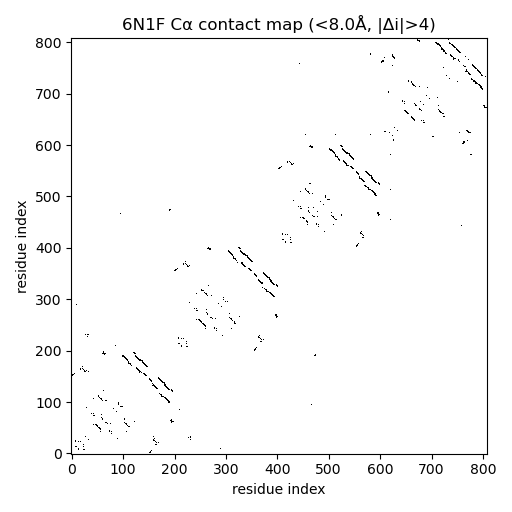 VAL C C 1
ATOM 4319 O O . VAL C 1 169 ? 9.134 -6.287 84.060 1.00 23.45 148 VAL C O 1
ATOM 4323 N N . ILE C 1 170 ? 6.954 -6.097 83.494 1.00 17.37 149 ILE C N 1
ATOM 4324 C CA . ILE C 1 170 ? 6.490 -5.715 84.827 1.00 18.73 149 ILE C CA 1
ATOM 4325 C C . ILE C 1 170 ? 5.841 -6.930 85.480 1.00 26.17 149 ILE C C 1
ATOM 4326 O O . ILE C 1 170 ? 4.876 -7.481 84.938 1.00 27.35 149 ILE C O 1
ATOM 4331 N N . GLN C 1 171 ? 6.336 -7.328 86.657 1.00 28.64 150 GLN C N 1
ATOM 4332 C CA . GLN C 1 171 ? 5.778 -8.467 87.390 1.00 25.88 150 GLN C CA 1
ATOM 4333 C C . GLN C 1 171 ? 4.593 -7.999 88.221 1.00 26.87 150 GLN C C 1
ATOM 4334 O O . GLN C 1 171 ? 4.746 -7.208 89.158 1.00 25.84 150 GLN C O 1
ATOM 4340 N N . LEU C 1 172 ? 3.412 -8.493 87.882 1.00 28.50 151 LEU C N 1
ATOM 4341 C CA . LEU C 1 172 ? 2.207 -8.271 88.657 1.00 27.75 151 LEU C CA 1
ATOM 4342 C C . LEU C 1 172 ? 1.804 -9.507 89.432 1.00 27.91 151 LEU C C 1
ATOM 4343 O O . LEU C 1 172 ? 0.787 -9.485 90.141 1.00 37.18 151 LEU C O 1
ATOM 4348 N N . GLY C 1 173 ? 2.572 -10.582 89.311 1.00 33.68 152 GLY C N 1
ATOM 4349 C CA . GLY C 1 173 ? 2.189 -11.832 89.938 1.00 45.94 152 GLY C CA 1
ATOM 4350 C C . GLY C 1 173 ? 2.347 -11.724 91.432 1.00 53.72 152 GLY C C 1
ATOM 4351 O O . GLY C 1 173 ? 3.416 -11.347 91.930 1.00 39.27 152 GLY C O 1
ATOM 4352 N N . ARG C 1 174 ? 1.263 -12.027 92.152 1.00 76.51 153 ARG C N 1
ATOM 4353 C CA . ARG C 1 174 ? 1.190 -11.980 93.607 1.00 87.73 153 ARG C CA 1
ATOM 4354 C C . ARG C 1 174 ? 2.375 -12.693 94.239 1.00 87.50 153 ARG C C 1
ATOM 4355 O O . ARG C 1 174 ? 3.254 -12.058 94.831 1.00 100.83 153 ARG C O 1
ATOM 4357 N N . ALA C 1 175 ? 2.409 -14.012 94.110 1.00 66.30 154 ALA C N 1
ATOM 4358 C CA . ALA C 1 175 ? 3.496 -14.793 94.670 1.00 56.24 154 ALA C CA 1
ATOM 4359 C C . ALA C 1 175 ? 3.495 -16.139 93.974 1.00 55.93 154 ALA C C 1
ATOM 4360 O O . ALA C 1 175 ? 2.427 -16.697 93.704 1.00 59.96 154 ALA C O 1
ATOM 4362 N N . PHE C 1 176 ? 4.691 -16.646 93.677 1.00 50.91 155 PHE C N 1
ATOM 4363 C CA . PHE C 1 176 ? 4.838 -17.883 92.920 1.00 48.92 155 PHE C CA 1
ATOM 4364 C C . PHE C 1 176 ? 6.247 -18.420 93.112 1.00 48.34 155 PHE C C 1
ATOM 4365 O O . PHE C 1 176 ? 7.173 -17.682 93.462 1.00 44.13 155 PHE C O 1
ATOM 4373 N N . ASP C 1 177 ? 6.392 -19.720 92.887 1.00 56.71 156 ASP C N 1
ATOM 4374 C CA . ASP C 1 177 ? 7.687 -20.382 92.915 1.00 52.21 156 ASP C CA 1
ATOM 4375 C C . ASP C 1 177 ? 8.200 -20.565 91.491 1.00 44.11 156 ASP C C 1
ATOM 4376 O O . ASP C 1 177 ? 7.420 -20.603 90.533 1.00 33.54 156 ASP C O 1
ATOM 4378 N N . GLY C 1 178 ? 9.525 -20.644 91.356 1.00 40.47 157 GLY C N 1
ATOM 4379 C CA . GLY C 1 178 ? 10.112 -20.845 90.038 1.00 35.28 157 GLY C CA 1
ATOM 4380 C C . GLY C 1 178 ? 9.806 -19.699 89.093 1.00 29.77 157 GLY C C 1
ATOM 4381 O O . GLY C 1 178 ? 9.798 -18.523 89.480 1.00 27.81 157 GLY C O 1
ATOM 4382 N N . GLY C 1 179 ? 9.569 -20.035 87.826 1.00 26.23 158 GLY C N 1
ATOM 4383 C CA . GLY C 1 179 ? 9.255 -19.004 86.843 1.00 25.20 158 GLY C CA 1
ATOM 4384 C C . GLY C 1 179 ? 10.340 -17.969 86.623 1.00 28.05 158 GLY C C 1
ATOM 4385 O O . GLY C 1 179 ? 10.030 -16.794 86.367 1.00 27.17 158 GLY C O 1
ATOM 4386 N N . GLU C 1 180 ? 11.610 -18.365 86.702 1.00 24.46 159 GLU C N 1
ATOM 4387 C CA . GLU C 1 180 ? 12.680 -17.393 86.522 1.00 22.95 159 GLU C CA 1
ATOM 4388 C C . GLU C 1 180 ? 12.793 -16.956 85.061 1.00 28.23 159 GLU C C 1
ATOM 4389 O O . GLU C 1 180 ? 12.546 -17.725 84.126 1.00 23.59 159 GLU C O 1
ATOM 4395 N N . PHE C 1 181 ? 13.177 -15.703 84.871 1.00 19.12 160 PHE C N 1
ATOM 4396 C CA . PHE C 1 181 ? 13.514 -15.210 83.550 1.00 18.95 160 PHE C CA 1
ATOM 4397 C C . PHE C 1 181 ? 15.004 -15.469 83.331 1.00 20.24 160 PHE C C 1
ATOM 4398 O O . PHE C 1 181 ? 15.834 -15.006 84.114 1.00 23.71 160 PHE C O 1
ATOM 4406 N N . VAL C 1 182 ? 15.344 -16.247 82.303 1.00 23.42 161 VAL C N 1
ATOM 4407 C CA . VAL C 1 182 ? 16.726 -16.665 82.064 1.00 17.52 161 VAL C CA 1
ATOM 4408 C C . VAL C 1 182 ? 17.151 -16.188 80.687 1.00 28.36 161 VAL C C 1
ATOM 4409 O O . VAL C 1 182 ? 16.538 -16.567 79.682 1.00 31.97 161 VAL C O 1
ATOM 4413 N N . VAL C 1 183 ? 18.216 -15.386 80.641 1.00 19.61 162 VAL C N 1
ATOM 4414 C CA . VAL C 1 183 ? 18.821 -14.915 79.403 1.00 21.53 162 VAL C CA 1
ATOM 4415 C C . VAL C 1 183 ? 20.0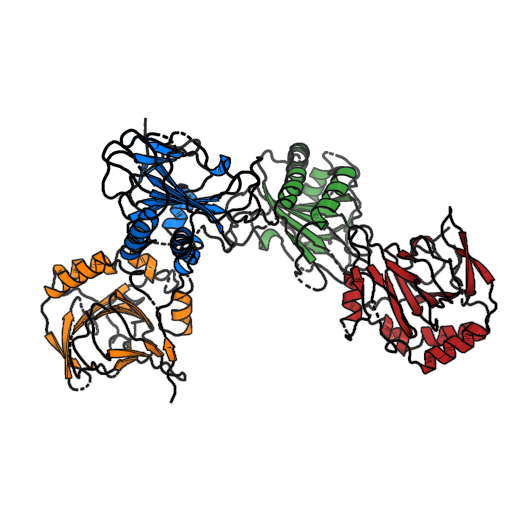62 -15.743 79.128 1.00 25.94 162 VAL C C 1
ATOM 4416 O O . VAL C 1 183 ? 20.825 -16.059 80.053 1.00 23.15 162 VAL C O 1
ATOM 4420 N N . HIS C 1 184 ? 20.296 -16.046 77.845 1.00 25.48 163 HIS C N 1
ATOM 4421 C CA . HIS C 1 184 ? 21.348 -16.957 77.398 1.00 33.45 163 HIS C CA 1
ATOM 4422 C C . HIS C 1 184 ? 22.250 -16.252 76.383 1.00 34.60 163 HIS C C 1
ATOM 4423 O O . HIS C 1 184 ? 22.193 -16.541 75.178 1.00 34.41 163 HIS C O 1
ATOM 4430 N N . PRO C 1 185 ? 23.099 -15.327 76.833 1.00 31.05 164 PRO C N 1
ATOM 4431 C CA . PRO C 1 185 ? 24.024 -14.671 75.902 1.00 35.95 164 PRO C CA 1
ATOM 4432 C C . PRO C 1 185 ? 25.046 -15.655 75.364 1.00 42.19 164 PRO C C 1
ATOM 4433 O O . PRO C 1 185 ? 25.429 -16.624 76.027 1.00 36.87 164 PRO C O 1
ATOM 4437 N N . GLN C 1 186 ? 25.472 -15.400 74.129 1.00 43.78 165 GLN C N 1
ATOM 4438 C CA . GLN C 1 186 ? 26.391 -16.302 73.456 1.00 47.11 165 GLN C CA 1
ATOM 4439 C C . GLN C 1 186 ? 27.701 -16.418 74.225 1.00 50.49 165 GLN C C 1
ATOM 4440 O O . GLN C 1 186 ? 28.312 -15.410 74.594 1.00 49.52 165 GLN C O 1
ATOM 4446 N N . GLY C 1 187 ? 28.112 -17.658 74.478 1.00 49.82 166 GLY C N 1
ATOM 4447 C CA . GLY C 1 187 ? 29.409 -17.930 75.080 1.00 54.90 166 GLY C CA 1
ATOM 4448 C C . GLY C 1 187 ? 29.573 -17.347 76.463 1.00 53.03 166 GLY C C 1
ATOM 4449 O O . GLY C 1 187 ? 30.664 -16.884 76.818 1.00 56.94 166 GLY C O 1
ATOM 4450 N N . ARG C 1 188 ? 28.506 -17.343 77.247 1.00 46.25 167 ARG C N 1
ATOM 4451 C CA . ARG C 1 188 ? 28.529 -16.831 78.607 1.00 46.41 167 ARG C CA 1
ATOM 4452 C C . ARG C 1 188 ? 27.566 -17.673 79.422 1.00 42.85 167 ARG C C 1
ATOM 4453 O O . ARG C 1 188 ? 26.660 -18.299 78.860 1.00 41.80 167 ARG C O 1
ATOM 4461 N N . PRO C 1 189 ? 27.736 -17.724 80.741 1.00 45.54 168 PRO C N 1
ATOM 4462 C CA . PRO C 1 189 ? 26.767 -18.440 81.563 1.00 38.52 168 PRO C CA 1
ATOM 4463 C C . PRO C 1 189 ? 25.406 -17.791 81.452 1.00 35.16 168 PRO C C 1
ATOM 4464 O O . PRO C 1 189 ? 25.300 -16.571 81.226 1.00 32.68 168 PRO C O 1
ATOM 4468 N N . PRO C 1 190 ? 24.325 -18.570 81.575 1.00 34.27 169 PRO C N 1
ATOM 4469 C CA . PRO C 1 190 ? 22.983 -17.979 81.657 1.00 30.15 169 PRO C CA 1
ATOM 4470 C C . PRO C 1 190 ? 22.889 -16.974 82.795 1.00 30.04 169 PRO C C 1
ATOM 4471 O O . PRO C 1 190 ? 23.516 -17.141 83.843 1.00 26.16 169 PRO C O 1
ATOM 4475 N N . ASN C 1 191 ? 22.097 -15.917 82.561 1.00 28.91 170 ASN C N 1
ATOM 4476 C CA . ASN C 1 191 ? 21.775 -14.898 83.554 1.00 23.47 170 ASN C CA 1
ATOM 4477 C C . ASN C 1 191 ? 20.363 -15.167 84.065 1.00 18.54 170 ASN C C 1
ATOM 4478 O O . ASN C 1 191 ? 19.392 -15.039 83.312 1.00 19.22 170 ASN C O 1
ATOM 4483 N N . VAL C 1 192 ? 20.245 -15.512 85.341 1.00 18.04 171 VAL C N 1
ATOM 4484 C CA . VAL C 1 192 ? 18.988 -15.947 85.943 1.00 16.43 171 VAL C CA 1
ATOM 4485 C C . VAL C 1 192 ? 18.416 -14.799 86.760 1.00 22.65 171 VAL C C 1
ATOM 4486 O O . VAL C 1 192 ? 19.102 -14.246 87.628 1.00 27.63 171 VAL C O 1
ATOM 4490 N N . PHE C 1 193 ? 17.150 -14.464 86.513 1.00 19.09 172 PHE C N 1
ATOM 4491 C CA . PHE C 1 193 ? 16.471 -13.389 87.226 1.00 21.67 172 PHE C CA 1
ATOM 4492 C C . PHE C 1 193 ? 15.186 -13.949 87.800 1.00 20.01 172 PHE C C 1
ATOM 4493 O O . PHE C 1 193 ? 14.329 -14.433 87.051 1.00 22.79 172 PHE C O 1
ATOM 4501 N N . ALA C 1 194 ? 15.060 -13.887 89.125 1.00 25.13 173 ALA C N 1
ATOM 4502 C CA . ALA C 1 194 ? 13.880 -14.346 89.845 1.00 24.65 173 ALA C CA 1
ATOM 4503 C C . ALA C 1 194 ? 13.074 -13.127 90.278 1.00 27.50 173 ALA C C 1
ATOM 4504 O O . ALA C 1 194 ? 13.421 -12.485 91.278 1.00 33.14 173 ALA C O 1
ATOM 4506 N N . PRO C 1 195 ? 12.022 -12.748 89.568 1.00 33.80 174 PRO C N 1
ATOM 4507 C CA . PRO C 1 195 ? 11.362 -11.475 89.851 1.00 35.31 174 PRO C CA 1
ATOM 4508 C C . PRO C 1 195 ? 10.286 -11.631 90.914 1.00 33.51 174 PRO C C 1
ATOM 4509 O O . PRO C 1 195 ? 9.744 -12.711 91.141 1.00 36.67 174 PRO C O 1
ATOM 4513 N N . ALA C 1 196 ? 10.002 -10.516 91.574 1.00 22.47 175 ALA C N 1
ATOM 4514 C CA . ALA C 1 196 ? 8.952 -10.420 92.571 1.00 24.58 175 ALA C CA 1
ATOM 4515 C C . ALA C 1 196 ? 7.967 -9.336 92.154 1.00 24.79 175 ALA C C 1
ATOM 4516 O O . ALA C 1 196 ? 8.190 -8.589 91.191 1.00 27.27 175 ALA C O 1
ATOM 4518 N N . TYR C 1 197 ? 6.878 -9.235 92.905 1.00 23.51 176 TYR C N 1
ATOM 4519 C CA . TYR C 1 197 ? 5.862 -8.248 92.581 1.00 22.28 176 TYR C CA 1
ATOM 4520 C C . TYR C 1 197 ? 6.483 -6.862 92.499 1.00 18.43 176 TYR C C 1
ATOM 4521 O O . TYR C 1 197 ? 7.262 -6.468 93.366 1.00 27.61 176 TYR C O 1
ATOM 4530 N N . GLY C 1 198 ? 6.124 -6.114 91.460 1.00 18.71 177 GLY C N 1
ATOM 4531 C CA . GLY C 1 198 ? 6.593 -4.747 91.342 1.00 18.24 177 GLY C CA 1
ATOM 4532 C C . GLY C 1 198 ? 7.974 -4.585 90.742 1.00 21.71 177 GLY C C 1
ATOM 4533 O O . GLY C 1 198 ? 8.351 -3.458 90.406 1.00 21.35 177 GLY C O 1
ATOM 4534 N N . THR C 1 199 ? 8.749 -5.657 90.596 1.00 20.98 178 THR C N 1
ATOM 4535 C CA . THR C 1 199 ? 10.020 -5.495 89.912 1.00 17.65 178 THR C CA 1
ATOM 4536 C C . THR C 1 199 ? 9.783 -5.372 88.414 1.00 20.48 178 THR C C 1
ATOM 4537 O O . THR C 1 199 ? 8.729 -5.736 87.888 1.00 20.47 178 THR C O 1
ATOM 4541 N N . VAL C 1 200 ? 10.795 -4.857 87.725 1.00 20.18 179 VAL C N 1
ATOM 4542 C CA . VAL C 1 200 ? 10.721 -4.569 86.300 1.00 22.80 179 VAL C CA 1
ATOM 4543 C C . VAL C 1 200 ? 12.024 -5.048 85.674 1.00 20.92 179 VAL C C 1
ATOM 4544 O O . VAL C 1 200 ? 13.108 -4.625 86.097 1.00 24.47 179 VAL C O 1
ATOM 4548 N N . ILE C 1 201 ? 11.927 -5.924 84.678 1.00 18.00 180 ILE C N 1
ATOM 4549 C CA . ILE C 1 201 ? 13.092 -6.408 83.945 1.00 18.44 180 ILE C CA 1
ATOM 4550 C C . ILE C 1 201 ? 13.170 -5.669 82.615 1.00 20.70 180 ILE C C 1
ATOM 4551 O O . ILE C 1 201 ? 12.159 -5.494 81.918 1.00 18.01 180 ILE C O 1
ATOM 4556 N N . VAL C 1 202 ? 14.361 -5.186 82.291 1.00 20.66 181 VAL C N 1
ATOM 4557 C CA . VAL C 1 202 ? 14.649 -4.597 80.994 1.00 24.33 181 VAL C CA 1
ATOM 4558 C C . VAL C 1 202 ? 15.730 -5.444 80.356 1.00 22.18 181 VAL C C 1
ATOM 4559 O O . VAL C 1 202 ? 16.701 -5.826 81.021 1.00 25.15 181 VAL C O 1
ATOM 4563 N N . THR C 1 203 ? 15.565 -5.745 79.081 1.00 22.58 182 THR C N 1
ATOM 4564 C CA . THR C 1 203 ? 16.509 -6.642 78.452 1.00 23.48 182 THR C CA 1
ATOM 4565 C C . THR C 1 203 ? 16.615 -6.284 76.980 1.00 26.31 182 THR C C 1
ATOM 4566 O O . THR C 1 203 ? 15.641 -5.841 76.368 1.00 31.03 182 THR C O 1
ATOM 4570 N N . SER C 1 204 ? 17.831 -6.390 76.449 1.00 30.63 183 SER C N 1
ATOM 4571 C CA . SER C 1 204 ? 18.078 -6.258 75.021 1.00 38.09 183 SER C CA 1
ATOM 4572 C C . SER C 1 204 ? 17.592 -7.491 74.260 1.00 43.46 183 SER C C 1
ATOM 4573 O O . SER C 1 204 ? 17.819 -8.630 74.676 1.00 44.32 183 SER C O 1
ATOM 4576 N N . CYS C 1 205 ? 16.949 -7.261 73.116 1.00 47.60 184 CYS C N 1
ATOM 4577 C CA . CYS C 1 205 ? 16.341 -8.337 72.338 1.00 49.92 184 CYS C CA 1
ATOM 4578 C C . CYS C 1 205 ? 17.344 -9.098 71.481 1.00 51.35 184 CYS C C 1
ATOM 4579 O O . CYS C 1 205 ? 16.932 -9.930 70.664 1.00 51.26 184 CYS C O 1
ATOM 4582 N N . ALA C 1 206 ? 18.641 -8.839 71.659 1.00 39.09 185 ALA C N 1
ATOM 4583 C CA . ALA C 1 206 ? 19.685 -9.552 70.939 1.00 42.50 185 ALA C CA 1
ATOM 4584 C C . ALA C 1 206 ? 20.017 -10.910 71.542 1.00 40.64 185 ALA C C 1
ATOM 4585 O O . ALA C 1 206 ? 20.712 -11.693 70.893 1.00 43.61 185 ALA C O 1
ATOM 4587 N N . HIS C 1 207 ? 19.573 -11.204 72.760 1.00 36.88 186 HIS C N 1
ATOM 4588 C CA . HIS C 1 207 ? 19.892 -12.464 73.417 1.00 36.23 186 HIS C CA 1
ATOM 4589 C C . HIS C 1 207 ? 18.652 -13.338 73.490 1.00 35.26 186 HIS C C 1
ATOM 4590 O O . HIS C 1 207 ? 17.554 -12.851 73.779 1.00 31.45 186 HIS C O 1
ATOM 4597 N N . ARG C 1 208 ? 18.834 -14.627 73.225 1.00 37.34 187 ARG C N 1
ATOM 4598 C CA . ARG C 1 208 ? 17.765 -15.582 73.460 1.00 31.83 187 ARG C CA 1
ATOM 4599 C C . ARG C 1 208 ? 17.441 -15.630 74.948 1.00 31.57 187 ARG C C 1
ATOM 4600 O O . ARG C 1 208 ? 18.319 -15.463 75.797 1.00 31.25 187 ARG C O 1
ATOM 4608 N N . HIS C 1 209 ? 16.173 -15.867 75.270 1.00 34.34 188 HIS C N 1
ATOM 4609 C CA . HIS C 1 209 ? 15.759 -15.902 76.671 1.00 28.00 188 HIS C CA 1
ATOM 4610 C C . HIS C 1 209 ? 14.574 -16.849 76.833 1.00 31.66 188 HIS C C 1
ATOM 4611 O O . HIS C 1 209 ? 13.937 -17.250 75.853 1.00 27.41 188 HIS C O 1
ATOM 4618 N N . GLU C 1 210 ? 14.282 -17.199 78.095 1.00 33.27 189 GLU C N 1
ATOM 4619 C CA . GLU C 1 210 ? 13.240 -18.163 78.434 1.00 19.91 189 GLU C CA 1
ATOM 4620 C C . GLU C 1 210 ? 12.647 -17.827 79.797 1.00 30.54 189 GLU C C 1
ATOM 4621 O O . GLU C 1 210 ? 13.229 -17.087 80.597 1.00 22.97 189 GLU C O 1
ATOM 4627 N N . VAL C 1 211 ? 11.497 -18.426 80.082 1.00 30.15 190 VAL C N 1
ATOM 4628 C CA . VAL C 1 211 ? 10.941 -18.415 81.428 1.00 22.98 190 VAL C CA 1
ATOM 4629 C C . VAL C 1 211 ? 10.887 -19.863 81.895 1.00 20.45 190 VAL C C 1
ATOM 4630 O O . VAL C 1 211 ? 10.264 -20.707 81.240 1.00 24.74 190 VAL C O 1
ATOM 4634 N N . ARG C 1 212 ? 11.582 -20.161 82.989 1.00 25.49 191 ARG C N 1
ATOM 4635 C CA . ARG C 1 212 ? 11.609 -21.521 83.488 1.00 27.00 191 ARG C CA 1
ATOM 4636 C C . ARG C 1 212 ? 10.304 -21.856 84.191 1.00 25.34 191 ARG C C 1
ATOM 4637 O O . ARG C 1 212 ? 9.516 -20.978 84.551 1.00 22.32 191 ARG C O 1
ATOM 4645 N N . THR C 1 213 ? 10.106 -23.158 84.391 1.00 22.08 192 THR C N 1
ATOM 4646 C CA . THR C 1 213 ? 8.823 -23.723 84.778 1.00 31.57 192 THR C CA 1
ATOM 4647 C C . THR C 1 213 ? 8.222 -22.998 85.969 1.00 22.81 192 THR C C 1
ATOM 4648 O O . THR C 1 213 ? 8.894 -22.773 86.975 1.00 30.55 192 THR C O 1
ATOM 4652 N N . VAL C 1 214 ? 6.942 -22.654 85.849 1.00 29.10 193 VAL C N 1
ATOM 4653 C CA . VAL C 1 214 ? 6.214 -22.082 86.974 1.00 28.19 193 VAL C CA 1
ATOM 4654 C C . VAL C 1 214 ? 5.894 -23.209 87.940 1.00 28.45 193 VAL C C 1
ATOM 4655 O O . VAL C 1 214 ? 5.280 -24.212 87.559 1.00 38.51 193 VAL C O 1
ATOM 4659 N N . ARG C 1 215 ? 6.320 -23.057 89.195 1.00 28.66 194 ARG C N 1
ATOM 4660 C CA . ARG C 1 215 ? 6.274 -24.156 90.149 1.00 36.95 194 ARG C CA 1
ATOM 4661 C C . ARG C 1 215 ? 5.101 -24.081 91.113 1.00 45.18 194 ARG C C 1
ATOM 4662 O O . ARG C 1 215 ? 4.844 -25.062 91.820 1.00 54.38 194 ARG C O 1
ATOM 4670 N N . ALA C 1 216 ? 4.387 -22.960 91.165 1.00 43.63 195 ALA C N 1
ATOM 4671 C CA . ALA C 1 216 ? 3.191 -22.903 91.991 1.00 51.48 195 ALA C CA 1
ATOM 4672 C C . ALA C 1 216 ? 2.362 -21.698 91.575 1.00 42.78 195 ALA C C 1
ATOM 4673 O O . ALA C 1 216 ? 2.853 -20.785 90.914 1.00 36.54 195 ALA C O 1
ATOM 4675 N N . ASN C 1 217 ? 1.095 -21.724 91.990 1.00 41.34 196 ASN C N 1
ATOM 4676 C CA . ASN C 1 217 ? 0.061 -20.745 91.673 1.00 43.97 196 ASN C CA 1
ATOM 4677 C C . ASN C 1 217 ? 0.192 -20.199 90.257 1.00 45.70 196 ASN C C 1
ATOM 4678 O O . ASN C 1 217 ? 0.138 -20.964 89.289 1.00 55.04 196 ASN C O 1
ATOM 4683 N N . GLU C 1 218 ? 0.371 -18.885 90.126 1.00 32.57 197 GLU C N 1
ATOM 4684 C CA . GLU C 1 218 ? 0.380 -18.241 88.827 1.00 29.54 197 GLU C CA 1
ATOM 4685 C C . GLU C 1 218 ? 1.409 -17.123 88.815 1.00 31.69 197 GLU C C 1
ATOM 4686 O O . GLU C 1 218 ? 1.689 -16.504 89.842 1.00 28.01 197 GLU C O 1
ATOM 4692 N N . ARG C 1 219 ? 1.968 -16.880 87.632 1.00 26.57 198 ARG C N 1
ATOM 4693 C CA . ARG C 1 219 ? 2.938 -15.821 87.388 1.00 25.16 198 ARG C CA 1
ATOM 4694 C C . ARG C 1 219 ? 2.338 -14.919 86.323 1.00 22.82 198 ARG C C 1
ATOM 4695 O O . ARG C 1 219 ? 2.037 -15.382 85.217 1.00 27.23 198 ARG C O 1
ATOM 4703 N N . THR C 1 220 ? 2.146 -13.646 86.659 1.00 21.65 199 THR C N 1
ATOM 4704 C CA . THR C 1 220 ? 1.443 -12.698 85.800 1.00 27.61 199 THR C CA 1
ATOM 4705 C C . THR C 1 220 ? 2.343 -11.511 85.514 1.00 26.56 199 THR C C 1
ATOM 4706 O O . THR C 1 220 ? 2.860 -10.892 86.445 1.00 23.86 199 THR C O 1
ATOM 4710 N N . SER C 1 221 ? 2.520 -11.193 84.234 1.00 20.30 200 SER C N 1
ATOM 4711 C CA . SER C 1 221 ? 3.490 -10.193 83.824 1.00 23.09 200 SER C CA 1
ATOM 4712 C C . SER C 1 221 ? 2.947 -9.365 82.669 1.00 22.34 200 SER C C 1
ATOM 4713 O O . SER C 1 221 ? 2.241 -9.883 81.797 1.00 27.55 200 SER C O 1
ATOM 4716 N N . LEU C 1 222 ? 3.282 -8.072 82.694 1.00 24.36 201 LEU C N 1
ATOM 4717 C CA . LEU C 1 222 ? 3.004 -7.128 81.618 1.00 23.69 201 LEU C CA 1
ATOM 4718 C C . LEU C 1 222 ? 4.268 -6.993 80.775 1.00 23.41 201 LEU C C 1
ATOM 4719 O O . LEU C 1 222 ? 5.300 -6.542 81.278 1.00 23.83 201 LEU C O 1
ATOM 4724 N N . VAL C 1 223 ? 4.186 -7.362 79.498 1.00 22.75 202 VAL C N 1
ATOM 4725 C CA . VAL C 1 223 ? 5.349 -7.403 78.615 1.00 21.73 202 VAL C CA 1
ATOM 4726 C C . VAL C 1 223 ? 5.111 -6.432 77.462 1.00 20.09 202 VAL C C 1
ATOM 4727 O O . VAL C 1 223 ? 4.030 -6.422 76.864 1.00 27.74 202 VAL C O 1
ATOM 4731 N N . TYR C 1 224 ? 6.113 -5.616 77.154 1.00 20.76 203 TYR C N 1
ATOM 4732 C CA . TYR C 1 224 ? 6.007 -4.750 75.992 1.00 20.80 203 TYR C CA 1
ATOM 4733 C C . TYR C 1 224 ? 7.383 -4.552 75.373 1.00 25.16 203 TYR C C 1
ATOM 4734 O O . TYR C 1 224 ? 8.416 -4.792 76.002 1.00 23.23 203 TYR C O 1
ATOM 4743 N N . PHE C 1 225 ? 7.375 -4.142 74.108 1.00 21.29 204 PHE C N 1
ATOM 4744 C CA . PHE C 1 225 ? 8.560 -4.149 73.267 1.00 23.54 204 PHE C CA 1
ATOM 4745 C C . PHE C 1 225 ? 8.763 -2.761 72.670 1.00 23.04 204 PHE C C 1
ATOM 4746 O O . PHE C 1 225 ? 7.807 -2.130 72.214 1.00 25.39 204 PHE C O 1
ATOM 4754 N N . TYR C 1 226 ? 10.011 -2.291 72.687 1.00 27.09 205 TYR C N 1
ATOM 4755 C CA . TYR C 1 226 ? 10.388 -0.959 72.224 1.00 27.33 205 TYR C CA 1
ATOM 4756 C C . TYR C 1 226 ? 11.150 -1.049 70.907 1.00 29.06 205 TYR C C 1
ATOM 4757 O O . TYR C 1 226 ? 11.950 -1.965 70.708 1.00 34.96 205 TYR C O 1
ATOM 4766 N N . SER C 1 227 ? 10.915 -0.081 70.024 1.00 29.69 206 SER C N 1
ATOM 4767 C CA . SER C 1 227 ? 11.601 0.013 68.741 1.00 29.69 206 SER C CA 1
ATOM 4768 C C . SER C 1 227 ? 11.628 1.479 68.310 1.00 38.34 206 SER C C 1
ATOM 4769 O O . SER C 1 227 ? 10.692 2.227 68.597 1.00 32.16 206 SER C O 1
ATOM 4772 N N . ARG C 1 228 ? 12.704 1.894 67.636 1.00 39.24 207 ARG C N 1
ATOM 4773 C CA . ARG C 1 228 ? 12.704 3.214 67.017 1.00 39.50 207 ARG C CA 1
ATOM 4774 C C . ARG C 1 228 ? 11.956 3.226 65.695 1.00 40.18 207 ARG C C 1
ATOM 4775 O O . ARG C 1 228 ? 11.779 4.295 65.106 1.00 42.33 207 ARG C O 1
ATOM 4783 N N . HIS C 1 229 ? 11.526 2.070 65.214 1.00 39.08 208 HIS C N 1
ATOM 4784 C CA . HIS C 1 229 ? 10.766 1.969 63.980 1.00 47.32 208 HIS C CA 1
ATOM 4785 C C . HIS C 1 229 ? 9.284 1.933 64.310 1.00 47.15 208 HIS C C 1
ATOM 4786 O O . HIS C 1 229 ? 8.842 1.090 65.099 1.00 45.68 208 HIS C O 1
ATOM 4793 N N . ASN C 1 230 ? 8.522 2.838 63.703 1.00 44.40 209 ASN C N 1
ATOM 4794 C CA . ASN C 1 230 ? 7.077 2.862 63.867 1.00 48.31 209 ASN C CA 1
ATOM 4795 C C . ASN C 1 230 ? 6.334 2.456 62.598 1.00 54.34 209 ASN C C 1
ATOM 4796 O O . ASN C 1 230 ? 5.098 2.486 62.584 1.00 55.26 209 ASN C O 1
ATOM 4801 N N . GLY C 1 231 ? 7.048 2.074 61.535 1.00 55.17 210 GLY C N 1
ATOM 4802 C CA . GLY C 1 231 ? 6.424 1.587 60.320 1.00 54.34 210 GLY C CA 1
ATOM 4803 C C . GLY C 1 231 ? 5.955 0.157 60.473 1.00 56.49 210 GLY C C 1
ATOM 4804 O O . GLY C 1 231 ? 5.681 -0.317 61.583 1.00 54.42 210 GLY C O 1
ATOM 4805 N N . ALA C 1 232 ? 5.867 -0.553 59.353 1.00 55.05 211 ALA C N 1
ATOM 4806 C CA . ALA C 1 232 ? 5.365 -1.919 59.388 1.00 54.13 211 ALA C CA 1
ATOM 4807 C C . ALA C 1 232 ? 6.452 -2.900 59.817 1.00 60.51 211 ALA C C 1
ATOM 4808 O O . ALA C 1 232 ? 7.645 -2.694 59.569 1.00 58.70 211 ALA C O 1
ATOM 4810 N N . ASN C 1 233 ? 6.019 -3.976 60.479 1.00 58.45 212 ASN C N 1
ATOM 4811 C CA . ASN C 1 233 ? 6.903 -5.045 60.930 1.00 52.58 212 ASN C CA 1
ATOM 4812 C C . ASN C 1 233 ? 7.629 -5.646 59.735 1.00 53.62 212 ASN C C 1
ATOM 4813 O O . ASN C 1 233 ? 7.009 -6.282 58.875 1.00 53.40 212 ASN C O 1
ATOM 4818 N N . ARG C 1 234 ? 8.948 -5.453 59.672 1.00 51.41 213 ARG C N 1
ATOM 4819 C CA . ARG C 1 234 ? 9.706 -5.898 58.510 1.00 61.57 213 ARG C CA 1
ATOM 4820 C C . ARG C 1 234 ? 9.682 -7.413 58.316 1.00 57.33 213 ARG C C 1
ATOM 4821 O O . ARG C 1 234 ? 10.153 -7.888 57.277 1.00 58.75 213 ARG C O 1
ATOM 4829 N N . ARG C 1 235 ? 9.144 -8.180 59.261 1.00 51.34 214 ARG C N 1
ATOM 4830 C CA . ARG C 1 235 ? 8.994 -9.617 59.057 1.00 60.79 214 ARG C CA 1
ATOM 4831 C C . ARG C 1 235 ? 7.772 -9.905 58.189 1.00 67.66 214 ARG C C 1
ATOM 4832 O O . ARG C 1 235 ? 6.665 -9.454 58.500 1.00 72.55 214 ARG C O 1
ATOM 4834 N N . ALA C 1 236 ? 7.971 -10.664 57.111 1.00 65.82 215 ALA C N 1
ATOM 4835 C CA . ALA C 1 236 ? 6.886 -11.017 56.188 1.00 64.63 215 ALA C CA 1
ATOM 4836 C C . ALA C 1 236 ? 5.956 -12.067 56.776 1.00 62.73 215 ALA C C 1
ATOM 4837 O O . ALA C 1 236 ? 6.413 -13.027 57.390 1.00 67.19 215 ALA C O 1
ATOM 4839 N N . THR D 1 24 ? -21.744 -8.592 94.239 1.00 59.38 3 THR D N 1
ATOM 4840 C CA . THR D 1 24 ? -22.611 -8.304 93.098 1.00 61.42 3 THR D CA 1
ATOM 4841 C C . THR D 1 24 ? -22.702 -9.463 92.111 1.00 57.31 3 THR D C 1
ATOM 4842 O O . THR D 1 24 ? -23.746 -9.698 91.495 1.00 54.73 3 THR D O 1
ATOM 4846 N N . ALA D 1 25 ? -21.593 -10.176 91.959 1.00 53.96 4 ALA D N 1
ATOM 4847 C CA . ALA D 1 25 ? -21.472 -11.187 90.923 1.00 38.29 4 ALA D CA 1
ATOM 4848 C C . ALA D 1 25 ? -20.592 -12.297 91.474 1.00 36.57 4 ALA D C 1
ATOM 4849 O O . ALA D 1 25 ? -19.453 -12.047 91.871 1.00 38.04 4 ALA D O 1
ATOM 4851 N N . GLU D 1 26 ? -21.125 -13.511 91.552 1.00 33.89 5 GLU D N 1
ATOM 4852 C CA . GLU D 1 26 ? -20.364 -14.637 92.068 1.00 32.43 5 GLU D CA 1
ATOM 4853 C C . GLU D 1 26 ? -20.499 -15.804 91.103 1.00 30.77 5 GLU D C 1
ATOM 4854 O O . GLU D 1 26 ? -21.547 -15.994 90.478 1.00 33.35 5 GLU D O 1
ATOM 4860 N N . LEU D 1 27 ? -19.416 -16.565 90.975 1.00 30.45 6 LEU D N 1
ATOM 4861 C CA . LEU D 1 27 ? -19.316 -17.675 90.037 1.00 32.24 6 LEU D CA 1
ATOM 4862 C C . LEU D 1 27 ? -19.603 -18.966 90.800 1.00 34.84 6 LEU D C 1
ATOM 4863 O O . LEU D 1 27 ? -18.822 -19.367 91.667 1.00 33.99 6 LEU D O 1
ATOM 4868 N N . HIS D 1 28 ? -20.731 -19.605 90.492 1.00 25.88 7 HIS D N 1
ATOM 4869 C CA . HIS D 1 28 ? -21.121 -20.849 91.140 1.00 24.44 7 HIS D CA 1
ATOM 4870 C C . HIS D 1 28 ? -20.660 -22.033 90.311 1.00 28.30 7 HIS D C 1
ATOM 4871 O O . HIS D 1 28 ? -20.899 -22.066 89.101 1.00 29.74 7 HIS D O 1
ATOM 4878 N N . PHE D 1 29 ? -20.028 -23.008 90.971 1.00 25.54 8 PHE D N 1
ATOM 4879 C CA . PHE D 1 29 ? -19.495 -24.209 90.335 1.00 27.12 8 PHE D CA 1
ATOM 4880 C C . PHE D 1 29 ? -20.257 -25.454 90.771 1.00 30.08 8 PHE D C 1
ATOM 4881 O O . PHE D 1 29 ? -20.677 -25.581 91.925 1.00 27.40 8 PHE D O 1
ATOM 4889 N N . ARG D 1 30 ? -20.411 -26.381 89.839 1.00 30.89 9 ARG D N 1
ATOM 4890 C CA . ARG D 1 30 ? -20.903 -27.712 90.140 1.00 28.02 9 ARG D CA 1
ATOM 4891 C C . ARG D 1 30 ? -19.700 -28.652 90.243 1.00 25.16 9 ARG D C 1
ATOM 4892 O O . ARG D 1 30 ? -18.554 -28.241 90.043 1.00 21.01 9 ARG D O 1
ATOM 4894 N N . CYS D 1 31 ? -19.953 -29.924 90.562 1.00 22.49 10 CYS D N 1
ATOM 4895 C CA . CYS D 1 31 ? -18.884 -30.915 90.479 1.00 23.51 10 CYS D CA 1
ATOM 4896 C C . CYS D 1 31 ? -18.377 -31.023 89.045 1.00 24.10 10 CYS D C 1
ATOM 4897 O O . CYS D 1 31 ? -19.138 -30.899 88.079 1.00 25.49 10 CYS D O 1
ATOM 4900 N N . ASN D 1 32 ? -17.080 -31.261 88.908 1.00 24.08 11 ASN D N 1
ATOM 4901 C CA . ASN D 1 32 ? -16.492 -31.482 87.595 1.00 23.79 11 ASN D CA 1
ATOM 4902 C C . ASN D 1 32 ? -16.847 -32.888 87.110 1.00 29.05 11 ASN D C 1
ATOM 4903 O O . ASN D 1 32 ? -16.558 -33.873 87.795 1.00 27.13 11 ASN D O 1
ATOM 4908 N N . GLU D 1 33 ? -17.459 -32.989 85.928 1.00 24.40 12 GLU D N 1
ATOM 4909 C CA . GLU D 1 33 ? -17.909 -34.272 85.402 1.00 25.51 12 GLU D CA 1
ATOM 4910 C C . GLU D 1 33 ? -16.908 -34.932 84.461 1.00 30.57 12 GLU D C 1
ATOM 4911 O O . GLU D 1 33 ? -17.247 -35.935 83.817 1.00 33.11 12 GLU D O 1
ATOM 4917 N N . GLY D 1 34 ? -15.694 -34.413 84.368 1.00 25.75 13 GLY D N 1
ATOM 4918 C CA . GLY D 1 34 ? -14.689 -34.951 83.467 1.00 25.44 13 GLY D CA 1
ATOM 4919 C C . GLY D 1 34 ? -13.807 -35.997 84.113 1.00 21.79 13 GLY D C 1
ATOM 4920 O O . GLY D 1 34 ? -14.216 -36.713 85.033 1.00 24.07 13 GLY D O 1
ATOM 4921 N N . GLY D 1 35 ? -12.574 -36.086 83.617 1.00 22.50 14 GLY D N 1
ATOM 4922 C CA . GLY D 1 35 ? -11.562 -36.961 84.175 1.00 26.42 14 GLY D CA 1
ATOM 4923 C C . GLY D 1 35 ? -10.383 -36.181 84.725 1.00 24.73 14 GLY D C 1
ATOM 4924 O O . GLY D 1 35 ? -10.470 -34.965 84.896 1.00 23.77 14 GLY D O 1
ATOM 4933 N N . ALA D 1 37 ? -7.534 -35.023 83.622 1.00 27.12 16 ALA D N 1
ATOM 4934 C CA . ALA D 1 37 ? -7.061 -33.851 82.886 1.00 29.92 16 ALA D CA 1
ATOM 4935 C C . ALA D 1 37 ? -7.963 -32.645 83.120 1.00 26.81 16 ALA D C 1
ATOM 4936 O O . ALA D 1 37 ? -7.478 -31.509 83.193 1.00 28.28 16 ALA D O 1
ATOM 4938 N N . ASP D 1 38 ? -9.284 -32.871 83.235 1.00 28.01 17 ASP D N 1
ATOM 4939 C CA . ASP D 1 38 ? -10.198 -31.779 83.557 1.00 22.73 17 ASP D CA 1
ATOM 4940 C C . ASP D 1 38 ? -10.056 -31.350 85.018 1.00 23.47 17 ASP D C 1
ATOM 4941 O O . ASP D 1 38 ? -10.037 -30.146 85.317 1.00 20.16 17 ASP D O 1
ATOM 4946 N N . TYR D 1 39 ? -9.940 -32.310 85.946 1.00 19.73 18 TYR D N 1
ATOM 4947 C CA . TYR D 1 39 ? -9.743 -31.937 87.349 1.00 23.92 18 TYR D CA 1
ATOM 4948 C C . TYR D 1 39 ? -8.515 -31.046 87.494 1.00 21.67 18 TYR D C 1
ATOM 4949 O O . TYR D 1 39 ? -8.574 -29.971 88.096 1.00 28.18 18 TYR D O 1
ATOM 4958 N N . ALA D 1 40 ? -7.389 -31.484 86.927 1.00 21.42 19 ALA D N 1
ATOM 4959 C CA . ALA D 1 40 ? -6.136 -30.757 87.092 1.00 20.11 19 ALA D CA 1
ATOM 4960 C C . ALA D 1 40 ? -6.162 -29.409 86.376 1.00 20.25 19 ALA D C 1
ATOM 4961 O O . ALA D 1 40 ? -5.572 -28.442 86.868 1.00 22.18 19 ALA D O 1
ATOM 4963 N N . ALA D 1 41 ? -6.847 -29.317 85.232 1.00 23.83 20 ALA D N 1
ATOM 4964 C CA . ALA D 1 41 ? -6.942 -28.031 84.536 1.00 26.84 20 ALA D CA 1
ATOM 4965 C C . ALA D 1 41 ? -7.794 -27.030 85.314 1.00 22.80 20 ALA D C 1
ATOM 4966 O O . ALA D 1 41 ? -7.436 -25.850 85.417 1.00 21.81 20 ALA D O 1
ATOM 4968 N N . GLN D 1 42 ? -8.921 -27.476 85.875 1.00 25.64 21 GLN D N 1
ATOM 4969 C CA . GLN D 1 42 ? -9.748 -26.549 86.645 1.00 27.29 21 GLN D CA 1
ATOM 4970 C C . GLN D 1 42 ? -9.000 -26.047 87.875 1.00 23.70 21 GLN D C 1
ATOM 4971 O O . GLN D 1 42 ? -8.976 -24.841 88.154 1.00 20.36 21 GLN D O 1
ATOM 4977 N N . LEU D 1 43 ? -8.386 -26.966 88.626 1.00 23.32 22 LEU D N 1
ATOM 4978 C CA . LEU D 1 43 ? -7.555 -26.584 89.762 1.00 20.58 22 LEU D CA 1
ATOM 4979 C C . LEU D 1 43 ? -6.498 -25.569 89.345 1.00 25.64 22 LEU D C 1
ATOM 4980 O O . LEU D 1 43 ? -6.254 -24.582 90.051 1.00 20.17 22 LEU D O 1
ATOM 4985 N N . ARG D 1 44 ? -5.890 -25.789 88.176 1.00 28.31 23 ARG D N 1
ATOM 4986 C CA . ARG D 1 44 ? -4.812 -24.938 87.675 1.00 32.73 23 ARG D CA 1
ATOM 4987 C C . ARG D 1 44 ? -5.320 -23.543 87.327 1.00 32.79 23 ARG D C 1
ATOM 4988 O O . ARG D 1 44 ? -4.658 -22.538 87.618 1.00 35.31 23 ARG D O 1
ATOM 4996 N N . GLU D 1 45 ? -6.496 -23.464 86.710 1.00 28.25 24 GLU D N 1
ATOM 4997 C CA . GLU D 1 45 ? -7.013 -22.226 86.139 1.00 23.09 24 GLU D CA 1
ATOM 4998 C C . GLU D 1 45 ? -7.885 -21.472 87.129 1.00 25.94 24 GLU D C 1
ATOM 4999 O O . GLU D 1 45 ? -7.740 -20.257 87.286 1.00 29.71 24 GLU D O 1
ATOM 5005 N N . VAL D 1 46 ? -8.781 -22.187 87.802 1.00 22.20 25 VAL D N 1
ATOM 5006 C CA . VAL D 1 46 ? -9.702 -21.579 88.753 1.00 23.15 25 VAL D CA 1
ATOM 5007 C C . VAL D 1 46 ? -9.108 -21.489 90.152 1.00 26.39 25 VAL D C 1
ATOM 5008 O O . VAL D 1 46 ? -9.410 -20.547 90.892 1.00 22.27 25 VAL D O 1
ATOM 5012 N N . GLY D 1 47 ? -8.287 -22.463 90.537 1.00 24.19 26 GLY D N 1
ATOM 5013 C CA . GLY D 1 47 ? -7.704 -22.503 91.857 1.00 28.21 26 GLY D CA 1
ATOM 5014 C C . GLY D 1 47 ? -8.465 -23.363 92.839 1.00 24.55 26 GLY D C 1
ATOM 5015 O O . GLY D 1 47 ? -8.106 -23.395 94.023 1.00 23.13 26 GLY D O 1
ATOM 5016 N N . THR D 1 48 ? -9.502 -24.054 92.373 1.00 22.53 27 THR D N 1
ATOM 5017 C CA . 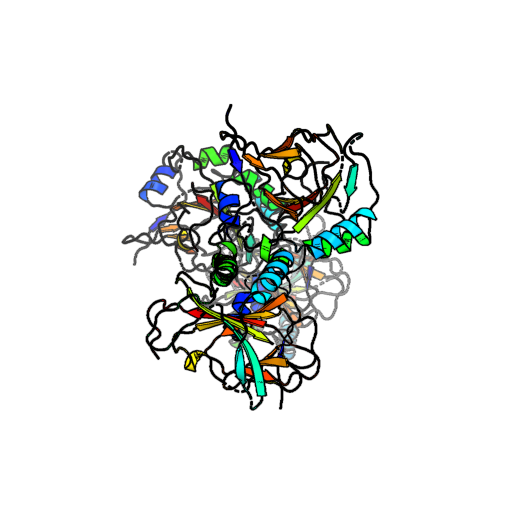THR D 1 48 ? -10.411 -24.853 93.184 1.00 19.35 27 THR D CA 1
ATOM 5018 C C . THR D 1 48 ? -11.144 -25.795 92.240 1.00 20.91 27 THR D C 1
ATOM 5019 O O . THR D 1 48 ? -11.630 -25.361 91.191 1.00 22.39 27 THR D O 1
ATOM 5023 N N . VAL D 1 49 ? -11.226 -27.069 92.605 1.00 20.96 28 VAL D N 1
ATOM 5024 C CA . VAL D 1 49 ? -12.064 -28.006 91.866 1.00 24.25 28 VAL D CA 1
ATOM 5025 C C . VAL D 1 49 ? -12.873 -28.819 92.870 1.00 25.60 28 VAL D C 1
ATOM 5026 O O . VAL D 1 49 ? -12.428 -29.064 93.997 1.00 20.60 28 VAL D O 1
ATOM 5038 N N . LEU D 1 51 ? -14.752 -32.462 93.229 1.00 16.99 30 LEU D N 1
ATOM 5039 C CA . LEU D 1 51 ? -14.827 -33.803 92.655 1.00 22.87 30 LEU D CA 1
ATOM 5040 C C . LEU D 1 51 ? -16.112 -34.471 93.101 1.00 20.98 30 LEU D C 1
ATOM 5041 O O . LEU D 1 51 ? -16.459 -34.398 94.287 1.00 20.16 30 LEU D O 1
ATOM 5046 N N . PRO D 1 52 ? -16.833 -35.128 92.201 1.00 18.94 31 PRO D N 1
ATOM 5047 C CA . PRO D 1 52 ? -18.088 -35.764 92.598 1.00 24.83 31 PRO D CA 1
ATOM 5048 C C . PRO D 1 52 ? -17.843 -37.033 93.404 1.00 21.79 31 PRO D C 1
ATOM 5049 O O . PRO D 1 52 ? -16.758 -37.621 93.401 1.00 22.05 31 PRO D O 1
ATOM 5053 N N . ALA D 1 53 ? -18.873 -37.423 94.138 1.00 19.03 32 ALA D N 1
ATOM 5054 C CA . ALA D 1 53 ? -18.879 -38.736 94.760 1.00 26.06 32 ALA D CA 1
ATOM 5055 C C . ALA D 1 53 ? -19.069 -39.776 93.660 1.00 25.61 32 ALA D C 1
ATOM 5056 O O . ALA D 1 53 ? -19.915 -39.600 92.779 1.00 26.06 32 ALA D O 1
ATOM 5058 N N . TYR D 1 54 ? -18.259 -40.833 93.660 1.00 26.11 33 TYR D N 1
ATOM 5059 C CA . TYR D 1 54 ? -17.262 -41.143 94.674 1.00 24.59 33 TYR D CA 1
ATOM 5060 C C . TYR D 1 54 ? -15.907 -41.358 93.988 1.00 23.44 33 TYR D C 1
ATOM 5061 O O . TYR D 1 54 ? -15.301 -42.428 94.091 1.00 18.42 33 TYR D O 1
ATOM 5070 N N . VAL D 1 55 ? -15.432 -40.321 93.294 1.00 17.86 34 VAL D N 1
ATOM 5071 C CA . VAL D 1 55 ? -14.243 -40.466 92.463 1.00 18.14 34 VAL D CA 1
ATOM 5072 C C . VAL D 1 55 ? -13.001 -40.694 93.316 1.00 19.47 34 VAL D C 1
ATOM 5073 O O . VAL D 1 55 ? -12.273 -41.672 93.115 1.00 21.20 34 VAL D O 1
ATOM 5077 N N . ALA D 1 56 ? -12.723 -39.792 94.261 1.00 17.28 35 ALA D N 1
ATOM 5078 C CA . ALA D 1 56 ? -11.436 -39.845 94.945 1.00 19.60 35 ALA D CA 1
ATOM 5079 C C . ALA D 1 56 ? -11.431 -40.853 96.084 1.00 25.06 35 ALA D C 1
ATOM 5080 O O . ALA D 1 56 ? -10.385 -41.451 96.380 1.00 22.93 35 ALA D O 1
ATOM 5082 N N . PHE D 1 57 ? -12.577 -41.046 96.729 1.00 17.65 36 PHE D N 1
ATOM 5083 C CA . PHE D 1 57 ? -12.747 -42.030 97.787 1.00 17.43 36 PHE D CA 1
ATOM 5084 C C . PHE D 1 57 ? -14.066 -42.745 97.553 1.00 18.48 36 PHE D C 1
ATOM 5085 O O . PHE D 1 57 ? -15.081 -42.100 97.260 1.00 18.91 36 PHE D O 1
ATOM 5093 N N . ASP D 1 58 ? -14.054 -44.069 97.666 1.00 22.47 37 ASP D N 1
ATOM 5094 C CA . ASP D 1 58 ? -15.274 -44.836 97.460 1.00 18.74 37 ASP D CA 1
ATOM 5095 C C . ASP D 1 58 ? -16.213 -44.686 98.657 1.00 18.46 37 ASP D C 1
ATOM 5096 O O . ASP D 1 58 ? -15.788 -44.415 99.777 1.00 19.49 37 ASP D O 1
ATOM 5101 N N . ALA D 1 59 ? -17.510 -44.889 98.406 1.00 18.75 38 ALA D N 1
ATOM 5102 C CA . ALA D 1 59 ? -18.500 -44.770 99.476 1.00 25.57 38 ALA D CA 1
ATOM 5103 C C . ALA D 1 59 ? -18.136 -45.611 100.699 1.00 22.09 38 ALA D C 1
ATOM 5104 O O . ALA D 1 59 ? -18.244 -45.142 101.838 1.00 24.84 38 ALA D O 1
ATOM 5106 N N . HIS D 1 60 ? -17.715 -46.863 100.496 1.00 22.27 39 HIS D N 1
ATOM 5107 C CA . HIS D 1 60 ? -17.402 -47.691 101.663 1.00 20.05 39 HIS D CA 1
ATOM 5108 C C . HIS D 1 60 ? -16.147 -47.187 102.375 1.00 22.35 39 HIS D C 1
ATOM 5109 O O . HIS D 1 60 ? -16.008 -47.347 103.595 1.00 21.29 39 HIS D O 1
ATOM 5116 N N . GLU D 1 61 ? -15.243 -46.542 101.643 1.00 19.67 40 GLU D N 1
ATOM 5117 C CA . GLU D 1 61 ? -14.098 -45.920 102.294 1.00 25.80 40 GLU D CA 1
ATOM 5118 C C . GLU D 1 61 ? -14.526 -44.734 103.153 1.00 20.82 40 GLU D C 1
ATOM 5119 O O . GLU D 1 61 ? -14.042 -44.569 104.277 1.00 19.97 40 GLU D O 1
ATOM 5125 N N . LEU D 1 62 ? -15.435 -43.896 102.643 1.00 26.76 41 LEU D N 1
ATOM 5126 C CA . LEU D 1 62 ? -15.909 -42.763 103.430 1.00 17.60 41 LEU D CA 1
ATOM 5127 C C . LEU D 1 62 ? -16.676 -43.231 104.655 1.00 21.02 41 LEU D C 1
ATOM 5128 O O . LEU D 1 62 ? -16.574 -42.622 105.730 1.00 18.66 41 LEU D O 1
ATOM 5133 N N . ALA D 1 63 ? -17.457 -44.309 104.509 1.00 22.03 42 ALA D N 1
ATOM 5134 C CA . ALA D 1 63 ? -18.203 -44.829 105.650 1.00 29.22 42 ALA D CA 1
ATOM 5135 C C . ALA D 1 63 ? -17.252 -45.276 106.751 1.00 25.80 42 ALA D C 1
ATOM 5136 O O . ALA D 1 63 ? -17.464 -44.972 107.933 1.00 22.71 42 ALA D O 1
ATOM 5138 N N . ARG D 1 64 ? -16.171 -45.959 106.372 1.00 22.63 43 ARG D N 1
ATOM 5139 C CA . ARG D 1 64 ? -15.170 -46.369 107.345 1.00 25.12 43 ARG D CA 1
ATOM 5140 C C . ARG D 1 64 ? -14.436 -45.166 107.933 1.00 33.12 43 ARG D C 1
ATOM 5141 O O . ARG D 1 64 ? -14.230 -45.098 109.150 1.00 32.71 43 ARG D O 1
ATOM 5149 N N . ILE D 1 65 ? -14.052 -44.195 107.097 1.00 24.23 44 ILE D N 1
ATOM 5150 C CA . ILE D 1 65 ? -13.480 -42.967 107.646 1.00 19.01 44 ILE D CA 1
ATOM 5151 C C . ILE D 1 65 ? -14.455 -42.317 108.611 1.00 28.32 44 ILE D C 1
ATOM 5152 O O . ILE D 1 65 ? -14.075 -41.896 109.709 1.00 30.09 44 ILE D O 1
ATOM 5157 N N . ASP D 1 66 ? -15.732 -42.240 108.226 1.00 22.58 45 ASP D N 1
ATOM 5158 C CA . ASP D 1 66 ? -16.692 -41.544 109.064 1.00 21.99 45 ASP D CA 1
ATOM 5159 C C . ASP D 1 66 ? -16.885 -42.270 110.389 1.00 27.53 45 ASP D C 1
ATOM 5160 O O . ASP D 1 66 ? -17.014 -41.630 111.438 1.00 25.79 45 ASP D O 1
ATOM 5165 N N . ALA D 1 67 ? -16.868 -43.603 110.372 1.00 29.60 46 ALA D N 1
ATOM 5166 C CA . ALA D 1 67 ? -16.951 -44.343 111.624 1.00 26.51 46 ALA D CA 1
ATOM 5167 C C . ALA D 1 67 ? -15.703 -44.135 112.471 1.00 32.81 46 ALA D C 1
ATOM 5168 O O . ALA D 1 67 ? -15.791 -43.969 113.695 1.00 37.69 46 ALA D O 1
ATOM 5170 N N . LEU D 1 68 ? -14.534 -44.138 111.837 1.00 24.69 47 LEU D N 1
ATOM 5171 C CA . LEU D 1 68 ? -13.283 -44.003 112.570 1.00 22.57 47 LEU D CA 1
ATOM 5172 C C . LEU D 1 68 ? -13.179 -42.646 113.256 1.00 26.17 47 LEU D C 1
ATOM 5173 O O . LEU D 1 68 ? -12.849 -42.568 114.445 1.00 32.11 47 LEU D O 1
ATOM 5178 N N . GLN D 1 69 ? -13.449 -41.562 112.521 1.00 25.28 48 GLN D N 1
ATOM 5179 C CA . GLN D 1 69 ? -13.294 -40.229 113.097 1.00 24.65 48 GLN D CA 1
ATOM 5180 C C . GLN D 1 69 ? -14.241 -40.010 114.270 1.00 28.56 48 GLN D C 1
ATOM 5181 O O . GLN D 1 69 ? -13.887 -39.317 115.230 1.00 27.41 48 GLN D O 1
ATOM 5187 N N . ALA D 1 70 ? -15.430 -40.620 114.229 1.00 31.62 49 ALA D N 1
ATOM 5188 C CA . ALA D 1 70 ? -16.410 -40.440 115.293 1.00 34.37 49 ALA D CA 1
ATOM 5189 C C . ALA D 1 70 ? -15.892 -40.922 116.638 1.00 39.49 49 ALA D C 1
ATOM 5190 O O . ALA D 1 70 ? -16.418 -40.513 117.680 1.00 43.64 49 ALA D O 1
ATOM 5192 N N . ARG D 1 71 ? -14.868 -41.772 116.636 1.00 32.55 50 ARG D N 1
ATOM 5193 C CA . ARG D 1 71 ? -14.244 -42.267 117.850 1.00 28.87 50 ARG D CA 1
ATOM 5194 C C . ARG D 1 71 ? -13.143 -41.355 118.367 1.00 33.92 50 ARG D C 1
ATOM 5195 O O . ARG D 1 71 ? -12.531 -41.661 119.397 1.00 33.51 50 ARG D O 1
ATOM 5203 N N . LEU D 1 72 ? -12.880 -40.249 117.686 1.00 35.58 51 LEU D N 1
ATOM 5204 C CA . LEU D 1 72 ? -11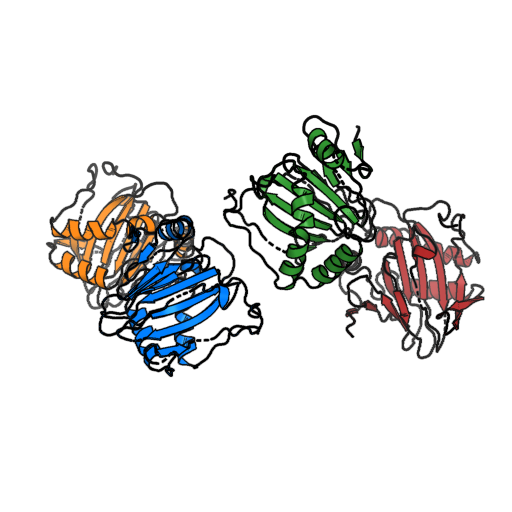.831 -39.347 118.121 1.00 38.65 51 LEU D CA 1
ATOM 5205 C C . LEU D 1 72 ? -12.349 -38.393 119.197 1.00 36.48 51 LEU D C 1
ATOM 5206 O O . LEU D 1 72 ? -13.524 -38.010 119.187 1.00 37.55 51 LEU D O 1
ATOM 5211 N N . PRO D 1 73 ? -11.490 -38.012 120.140 1.00 29.02 52 PRO D N 1
ATOM 5212 C CA . PRO D 1 73 ? -11.848 -36.959 121.101 1.00 32.77 52 PRO D CA 1
ATOM 5213 C C . PRO D 1 73 ? -12.121 -35.630 120.403 1.00 34.32 52 PRO D C 1
ATOM 5214 O O . PRO D 1 73 ? -11.344 -35.178 119.559 1.00 32.55 52 PRO D O 1
ATOM 5218 N N . GLU D 1 74 ? -13.225 -34.996 120.771 1.00 34.68 53 GLU D N 1
ATOM 5219 C CA . GLU D 1 74 ? -13.643 -33.758 120.131 1.00 30.59 53 GLU D CA 1
ATOM 5220 C C . GLU D 1 74 ? -13.349 -32.580 121.050 1.00 30.53 53 GLU D C 1
ATOM 5221 O O . GLU D 1 74 ? -13.450 -32.698 122.271 1.00 32.21 53 GLU D O 1
ATOM 5227 N N . GLU D 1 75 ? -12.962 -31.452 120.465 1.00 30.56 54 GLU D N 1
ATOM 5228 C CA . GLU D 1 75 ? -12.760 -30.273 121.287 1.00 34.01 54 GLU D CA 1
ATOM 5229 C C . GLU D 1 75 ? -13.406 -29.059 120.642 1.00 32.90 54 GLU D C 1
ATOM 5230 O O . GLU D 1 75 ? -13.451 -28.953 119.415 1.00 32.81 54 GLU D O 1
ATOM 5236 N N . PRO D 1 76 ? -13.923 -28.133 121.441 1.00 38.07 55 PRO D N 1
ATOM 5237 C CA . PRO D 1 76 ? -14.482 -26.907 120.863 1.00 41.47 55 PRO D CA 1
ATOM 5238 C C . PRO D 1 76 ? -13.373 -25.987 120.382 1.00 38.25 55 PRO D C 1
ATOM 5239 O O . PRO D 1 76 ? -12.306 -25.908 120.992 1.00 43.56 55 PRO D O 1
ATOM 5243 N N . VAL D 1 77 ? -13.628 -25.306 119.265 1.00 36.79 56 VAL D N 1
ATOM 5244 C CA . VAL D 1 77 ? -12.696 -24.334 118.694 1.00 41.89 56 VAL D CA 1
ATOM 5245 C C . VAL D 1 77 ? -13.485 -23.108 118.269 1.00 43.84 56 VAL D C 1
ATOM 5246 O O . VAL D 1 77 ? -14.472 -23.224 117.534 1.00 42.08 56 VAL D O 1
ATOM 5250 N N . THR D 1 78 ? -13.053 -21.936 118.726 1.00 48.83 57 THR D N 1
ATOM 5251 C CA . THR D 1 78 ? -13.706 -20.695 118.334 1.00 54.41 57 THR D CA 1
ATOM 5252 C C . THR D 1 78 ? -13.482 -20.435 116.849 1.00 53.59 57 THR D C 1
ATOM 5253 O O . THR D 1 78 ? -12.362 -20.570 116.344 1.00 53.11 57 THR D O 1
ATOM 5257 N N . ALA D 1 79 ? -14.554 -20.087 116.146 1.00 49.73 58 ALA D N 1
ATOM 5258 C CA . ALA D 1 79 ? -14.479 -19.755 114.730 1.00 44.82 58 ALA D CA 1
ATOM 5259 C C . ALA D 1 79 ? -15.360 -18.535 114.504 1.00 45.27 58 ALA D C 1
ATOM 5260 O O . ALA D 1 79 ? -15.717 -17.813 115.440 1.00 44.94 58 ALA D O 1
ATOM 5262 N N . GLY D 1 80 ? -15.736 -18.301 113.255 1.00 48.63 59 GLY D N 1
ATOM 5263 C CA . GLY D 1 80 ? -16.482 -17.101 112.946 1.00 55.26 59 GLY D CA 1
ATOM 5264 C C . GLY D 1 80 ? -15.553 -15.947 112.646 1.00 58.06 59 GLY D C 1
ATOM 5265 O O . GLY D 1 80 ? -14.484 -16.144 112.060 1.00 61.51 59 GLY D O 1
ATOM 5266 N N . ASP D 1 81 ? -15.944 -14.739 113.043 1.00 59.13 60 ASP D N 1
ATOM 5267 C CA . ASP D 1 81 ? -15.129 -13.550 112.863 1.00 57.67 60 ASP D CA 1
ATOM 5268 C C . ASP D 1 81 ? -14.967 -12.865 114.214 1.00 63.95 60 ASP D C 1
ATOM 5269 O O . ASP D 1 81 ? -15.593 -13.249 115.206 1.00 66.23 60 ASP D O 1
ATOM 5271 N N . ALA D 1 82 ? -14.107 -11.844 114.251 1.00 64.30 61 ALA D N 1
ATOM 5272 C CA . ALA D 1 82 ? -13.817 -11.165 115.513 1.00 65.00 61 ALA D CA 1
ATOM 5273 C C . ALA D 1 82 ? -15.065 -10.506 116.097 1.00 69.58 61 ALA D C 1
ATOM 5274 O O . ALA D 1 82 ? -15.273 -10.520 117.318 1.00 71.43 61 ALA D O 1
ATOM 5276 N N . GLY D 1 83 ? -15.912 -9.928 115.243 1.00 69.62 62 GLY D N 1
ATOM 5277 C CA . GLY D 1 83 ? -17.150 -9.341 115.727 1.00 68.68 62 GLY D CA 1
ATOM 5278 C C . GLY D 1 83 ? -18.197 -10.368 116.110 1.00 67.82 62 GLY D C 1
ATOM 5279 O O . GLY D 1 83 ? -18.976 -10.145 117.041 1.00 67.51 62 GLY D O 1
ATOM 5280 N N . ASP D 1 84 ? -18.234 -11.502 115.410 1.00 65.94 63 ASP D N 1
ATOM 5281 C CA . ASP D 1 84 ? -19.236 -12.544 115.635 1.00 67.10 63 ASP D CA 1
ATOM 5282 C C . ASP D 1 84 ? -18.505 -13.878 115.740 1.00 62.27 63 ASP D C 1
ATOM 5283 O O . ASP D 1 84 ? -18.112 -14.452 114.720 1.00 58.69 63 ASP D O 1
ATOM 5288 N N . THR D 1 85 ? -18.326 -14.374 116.963 1.00 61.07 64 THR D N 1
ATOM 5289 C CA . THR D 1 85 ? -17.618 -15.627 117.201 1.00 59.84 64 THR D CA 1
ATOM 5290 C C . THR D 1 85 ? -18.598 -16.769 117.461 1.00 56.84 64 THR D C 1
ATOM 5291 O O . THR D 1 85 ? -19.602 -16.601 118.160 1.00 60.89 64 THR D O 1
ATOM 5295 N N . HIS D 1 86 ? -18.292 -17.936 116.900 1.00 51.49 65 HIS D N 1
ATOM 5296 C CA . HIS D 1 86 ? -19.071 -19.142 117.132 1.00 52.45 65 HIS D CA 1
ATOM 5297 C C . HIS D 1 86 ? -18.114 -20.306 117.334 1.00 49.99 65 HIS D C 1
ATOM 5298 O O . HIS D 1 86 ? -16.981 -20.297 116.849 1.00 48.46 65 HIS D O 1
ATOM 5305 N N . ASP D 1 87 ? -18.581 -21.317 118.056 1.00 49.28 66 ASP D N 1
ATOM 5306 C CA . ASP D 1 87 ? -17.791 -22.520 118.264 1.00 46.09 66 ASP D CA 1
ATOM 5307 C C . ASP D 1 87 ? -18.088 -23.532 117.169 1.00 45.43 66 ASP D C 1
ATOM 5308 O O . ASP D 1 87 ? -19.250 -23.759 116.818 1.00 45.65 66 ASP D O 1
ATOM 5313 N N . ILE D 1 88 ? -17.032 -24.115 116.614 1.00 40.28 67 ILE D N 1
ATOM 5314 C CA . ILE D 1 88 ? -17.133 -25.340 115.844 1.00 32.62 67 ILE D CA 1
ATOM 5315 C C . ILE D 1 88 ? -16.395 -26.412 116.635 1.00 32.20 67 ILE D C 1
ATOM 5316 O O . ILE D 1 88 ? -15.618 -26.115 117.546 1.00 31.82 67 ILE D O 1
ATOM 5321 N N . TYR D 1 89 ? -16.654 -27.672 116.297 1.00 27.44 68 TYR D N 1
ATOM 5322 C CA . TYR D 1 89 ? -16.169 -28.803 117.082 1.00 34.11 68 TYR D CA 1
ATOM 5323 C C . TYR D 1 89 ? -15.230 -29.635 116.223 1.00 33.98 68 TYR D C 1
ATOM 5324 O O . TYR D 1 89 ? -15.606 -30.072 115.132 1.00 35.47 68 TYR D O 1
ATOM 5333 N N . VAL D 1 90 ? -14.005 -29.832 116.712 1.00 32.77 69 VAL D N 1
ATOM 5334 C CA . VAL D 1 90 ? -12.889 -30.327 115.913 1.00 30.86 69 VAL D CA 1
ATOM 5335 C C . VAL D 1 90 ? -12.404 -31.661 116.473 1.00 31.14 69 VAL D C 1
ATOM 5336 O O . VAL D 1 90 ? -12.287 -31.833 117.692 1.00 34.17 69 VAL D O 1
ATOM 5340 N N . ARG D 1 91 ? -12.107 -32.599 115.578 1.00 28.64 70 ARG D N 1
ATOM 5341 C CA . ARG D 1 91 ? -11.437 -33.846 115.933 1.00 31.33 70 ARG D CA 1
ATOM 5342 C C . ARG D 1 91 ? -10.117 -33.886 115.174 1.00 28.00 70 ARG D C 1
ATOM 5343 O O . ARG D 1 91 ? -10.109 -34.046 113.950 1.00 32.95 70 ARG D O 1
ATOM 5351 N N . ARG D 1 92 ? -9.007 -33.744 115.900 1.00 30.20 71 ARG D N 1
ATOM 5352 C CA . ARG D 1 92 ? -7.691 -33.625 115.285 1.00 25.40 71 ARG D CA 1
ATOM 5353 C C . ARG D 1 92 ? -7.110 -34.995 114.949 1.00 27.20 71 ARG D C 1
ATOM 5354 O O . ARG D 1 92 ? -7.146 -35.921 115.766 1.00 32.06 71 ARG D O 1
ATOM 5362 N N . ILE D 1 93 ? -6.585 -35.120 113.733 1.00 25.55 72 ILE D N 1
ATOM 5363 C CA . ILE D 1 93 ? -5.884 -36.313 113.293 1.00 25.25 72 ILE D CA 1
ATOM 5364 C C . ILE D 1 93 ? -4.378 -36.083 113.218 1.00 35.54 72 ILE D C 1
ATOM 5365 O O . ILE D 1 93 ? -3.595 -36.936 113.646 1.00 32.61 72 ILE D O 1
ATOM 5378 N N . VAL D 1 95 ? -1.432 -32.692 113.647 1.00 34.04 74 VAL D N 1
ATOM 5379 C CA . VAL D 1 95 ? -1.155 -31.303 113.969 1.00 35.20 74 VAL D CA 1
ATOM 5380 C C . VAL D 1 95 ? 0.143 -30.899 113.296 1.00 38.57 74 VAL D C 1
ATOM 5381 O O . VAL D 1 95 ? 1.009 -31.725 112.997 1.00 41.36 74 VAL D O 1
ATOM 5385 N N . ASP D 1 96 ? 0.285 -29.595 113.076 1.00 41.61 75 ASP D N 1
ATOM 5386 C CA . ASP D 1 96 ? 1.430 -29.028 112.397 1.00 38.65 75 ASP D CA 1
ATOM 5387 C C . ASP D 1 96 ? 1.824 -27.744 113.126 1.00 40.03 75 ASP D C 1
ATOM 5388 O O . ASP D 1 96 ? 1.735 -26.643 112.598 1.00 35.87 75 ASP D O 1
ATOM 5393 N N . ARG D 1 97 ? 2.244 -27.898 114.378 1.00 47.41 76 ARG D N 1
ATOM 5394 C CA . ARG D 1 97 ? 2.487 -26.756 115.247 1.00 50.83 76 ARG D CA 1
ATOM 5395 C C . ARG D 1 97 ? 3.674 -25.943 114.742 1.00 51.50 76 ARG D C 1
ATOM 5396 O O . ARG D 1 97 ? 4.573 -26.460 114.074 1.00 54.19 76 ARG D O 1
ATOM 5404 N N . ALA D 1 98 ? 3.660 -24.650 115.057 1.00 49.80 77 ALA D N 1
ATOM 5405 C CA . ALA D 1 98 ? 4.687 -23.748 114.553 1.00 49.88 77 ALA D CA 1
ATOM 5406 C C . ALA D 1 98 ? 6.066 -24.178 115.037 1.00 52.86 77 ALA D C 1
ATOM 5407 O O . ALA D 1 98 ? 6.265 -24.447 116.226 1.00 54.15 77 ALA D O 1
ATOM 5409 N N . GLY D 1 99 ? 7.016 -24.249 114.104 1.00 50.49 78 GLY D N 1
ATOM 5410 C CA . GLY D 1 99 ? 8.369 -24.672 114.401 1.00 51.75 78 GLY D CA 1
ATOM 5411 C C . GLY D 1 99 ? 8.562 -26.158 114.595 1.00 53.98 78 GLY D C 1
ATOM 5412 O O . GLY D 1 99 ? 9.660 -26.575 114.978 1.00 59.21 78 GLY D O 1
ATOM 5413 N N . GLU D 1 100 ? 7.544 -26.974 114.337 1.00 53.34 79 GLU D N 1
ATOM 5414 C CA . GLU D 1 100 ? 7.588 -28.403 114.607 1.00 51.92 79 GLU D CA 1
ATOM 5415 C C . GLU D 1 100 ? 7.315 -29.211 113.346 1.00 47.98 79 GLU D C 1
ATOM 5416 O O . GLU D 1 100 ? 6.788 -28.701 112.355 1.00 52.27 79 GLU D O 1
ATOM 5422 N N . ARG D 1 101 ? 7.699 -30.486 113.396 1.00 45.82 80 ARG D N 1
ATOM 5423 C CA . ARG D 1 101 ? 7.334 -31.432 112.363 1.00 47.03 80 ARG D CA 1
ATOM 5424 C C . ARG D 1 101 ? 5.864 -31.817 112.526 1.00 42.15 80 ARG D C 1
ATOM 5425 O O . ARG D 1 101 ? 5.300 -31.667 113.613 1.00 41.14 80 ARG D O 1
ATOM 5433 N N . PRO D 1 102 ? 5.216 -32.306 111.461 1.00 41.94 81 PRO D N 1
ATOM 5434 C CA . PRO D 1 102 ? 3.836 -32.786 111.608 1.00 40.58 81 PRO D CA 1
ATOM 5435 C C . PRO D 1 102 ? 3.802 -33.987 112.539 1.00 45.70 81 PRO D C 1
ATOM 5436 O O . PRO D 1 102 ? 4.767 -34.749 112.634 1.00 49.48 81 PRO D O 1
ATOM 5440 N N . GLN D 1 103 ? 2.681 -34.152 113.241 1.00 43.27 82 GLN D N 1
ATOM 5441 C CA . GLN D 1 103 ? 2.619 -35.169 114.283 1.00 41.37 82 GLN D CA 1
ATOM 5442 C C . GLN D 1 103 ? 1.201 -35.717 114.395 1.00 43.90 82 GLN D C 1
ATOM 5443 O O . GLN D 1 103 ? 0.246 -34.947 114.539 1.00 39.86 82 GLN D O 1
ATOM 5445 N N . LEU D 1 104 ? 1.072 -37.044 114.315 1.00 42.14 83 LEU D N 1
ATOM 5446 C CA . LEU D 1 104 ? -0.215 -37.696 114.515 1.00 39.47 83 LEU D CA 1
ATOM 5447 C C . LEU D 1 104 ? -0.662 -37.534 115.958 1.00 39.43 83 LEU D C 1
ATOM 5448 O O . LEU D 1 104 ? 0.143 -37.642 116.887 1.00 34.83 83 LEU D O 1
ATOM 5453 N N . VAL D 1 105 ? -1.957 -37.277 116.145 1.00 33.10 84 VAL D N 1
ATOM 5454 C CA . VAL D 1 105 ? -2.564 -37.200 117.465 1.00 34.52 84 VAL D CA 1
ATOM 5455 C C . VAL D 1 105 ? -3.754 -38.149 117.491 1.00 32.91 84 VAL D C 1
ATOM 5456 O O . VAL D 1 105 ? -4.176 -38.669 116.463 1.00 39.55 84 VAL D O 1
ATOM 5460 N N . ASN D 1 106 ? -4.283 -38.383 118.691 1.00 35.08 85 ASN D N 1
ATOM 5461 C CA . ASN D 1 106 ? -5.490 -39.195 118.877 1.00 35.91 85 ASN D CA 1
ATOM 5462 C C . ASN D 1 106 ? -5.354 -40.586 118.258 1.00 34.92 85 ASN D C 1
ATOM 5463 O O . ASN D 1 106 ? -6.286 -41.109 117.646 1.00 37.70 85 ASN D O 1
ATOM 5468 N N . LEU D 1 107 ? -4.182 -41.190 118.424 1.00 34.49 86 LEU D N 1
ATOM 5469 C CA . LEU D 1 107 ? -3.974 -42.573 118.030 1.00 39.55 86 LEU D CA 1
ATOM 5470 C C . LEU D 1 107 ? -4.948 -43.499 118.767 1.00 42.93 86 LEU D C 1
ATOM 5471 O O . LEU D 1 107 ? -5.451 -43.166 119.845 1.00 41.51 86 LEU D O 1
ATOM 5476 N N . PRO D 1 108 ? -5.218 -44.691 118.213 1.00 38.80 87 PRO D N 1
ATOM 5477 C CA . PRO D 1 108 ? -4.672 -45.266 116.983 1.00 37.31 87 PRO D CA 1
ATOM 5478 C C . PRO D 1 108 ? -5.499 -44.971 115.727 1.00 29.90 87 PRO D C 1
ATOM 5479 O O . PRO D 1 108 ? -4.944 -44.996 114.634 1.00 33.31 87 PRO D O 1
ATOM 5483 N N . HIS D 1 109 ? -6.794 -44.674 115.882 1.00 31.56 88 HIS D N 1
ATOM 5484 C CA . HIS D 1 109 ? -7.680 -44.541 114.728 1.00 26.85 88 HIS D CA 1
ATOM 5485 C C . HIS D 1 109 ? -7.305 -43.374 113.833 1.00 30.24 88 HIS D C 1
ATOM 5486 O O . HIS D 1 109 ? -7.679 -43.364 112.652 1.00 28.44 88 HIS D O 1
ATOM 5493 N N . SER D 1 110 ? -6.578 -42.390 114.356 1.00 28.71 89 SER D N 1
ATOM 5494 C CA . SER D 1 110 ? -6.079 -41.341 113.481 1.00 29.35 89 SER D CA 1
ATOM 5495 C C . SER D 1 110 ? -5.138 -41.918 112.430 1.00 31.35 89 SER D C 1
ATOM 5496 O O . SER D 1 110 ? -5.222 -41.559 111.250 1.00 23.78 89 SER D O 1
ATOM 5499 N N . GLU D 1 111 ? -4.261 -42.847 112.830 1.00 28.64 90 GLU D N 1
ATOM 5500 C CA . GLU D 1 111 ? -3.330 -43.419 111.863 1.00 31.09 90 GLU D CA 1
ATOM 5501 C C . GLU D 1 111 ? -4.064 -44.219 110.801 1.00 29.22 90 GLU D C 1
ATOM 5502 O O . GLU D 1 111 ? -3.702 -44.171 109.619 1.00 33.66 90 GLU D O 1
ATOM 5508 N N . THR D 1 112 ? -5.093 -44.967 111.202 1.00 25.97 91 THR D N 1
ATOM 5509 C CA . THR D 1 112 ? -5.909 -45.690 110.233 1.00 32.73 91 THR D CA 1
ATOM 5510 C C . THR D 1 112 ? -6.461 -44.738 109.177 1.00 32.01 91 THR D C 1
ATOM 5511 O O . THR D 1 112 ? -6.334 -44.979 107.971 1.00 25.86 91 THR D O 1
ATOM 5515 N N . ILE D 1 113 ? -7.043 -43.623 109.620 1.00 27.81 92 ILE D N 1
ATOM 5516 C CA . ILE D 1 113 ? -7.531 -42.623 108.677 1.00 23.56 92 ILE D CA 1
ATOM 5517 C C . ILE D 1 113 ? -6.381 -42.082 107.833 1.00 21.45 92 ILE D C 1
ATOM 5518 O O . ILE D 1 113 ? -6.487 -41.974 106.603 1.00 25.79 92 ILE D O 1
ATOM 5523 N N . LEU D 1 114 ? -5.254 -41.759 108.471 1.00 23.57 93 LEU D N 1
ATOM 5524 C CA . LEU D 1 114 ? -4.135 -41.208 107.712 1.00 32.29 93 LEU D CA 1
ATOM 5525 C C . LEU D 1 114 ? -3.631 -42.195 106.662 1.00 34.27 93 LEU D C 1
ATOM 5526 O O . LEU D 1 114 ? -3.294 -41.796 105.538 1.00 30.46 93 LEU D O 1
ATOM 5531 N N . ASN D 1 115 ? -3.581 -43.487 107.008 1.00 31.19 94 ASN D N 1
ATOM 5532 C CA . ASN D 1 115 ? -3.089 -44.504 106.081 1.00 31.16 94 ASN D CA 1
ATOM 5533 C C . ASN D 1 115 ? -3.934 -44.596 104.808 1.00 31.47 94 ASN D C 1
ATOM 5534 O O . ASN D 1 115 ? -3.402 -44.912 103.735 1.00 25.68 94 ASN D O 1
ATOM 5539 N N . LEU D 1 116 ? -5.237 -44.307 104.905 1.00 20.87 95 LEU D N 1
ATOM 5540 C CA . LEU D 1 116 ? -6.106 -44.280 103.729 1.00 21.48 95 LEU D CA 1
ATOM 5541 C C . LEU D 1 116 ? -5.862 -43.040 102.873 1.00 31.74 95 LEU D C 1
ATOM 5542 O O . LEU D 1 116 ? -5.801 -43.126 101.639 1.00 30.28 95 LEU D O 1
ATOM 5547 N N . LEU D 1 117 ? -5.756 -41.867 103.510 1.00 29.70 96 LEU D N 1
ATOM 5548 C CA . LEU D 1 117 ? -5.488 -40.646 102.757 1.00 28.17 96 LEU D CA 1
ATOM 5549 C C . LEU D 1 117 ? -4.139 -40.699 102.061 1.00 27.06 96 LEU D C 1
ATOM 5550 O O . LEU D 1 117 ? -3.952 -40.047 101.031 1.00 34.06 96 LEU D O 1
ATOM 5555 N N . GLY D 1 118 ? -3.189 -41.461 102.592 1.00 20.87 97 GLY D N 1
ATOM 5556 C CA . GLY D 1 118 ? -1.863 -41.447 102.013 1.00 22.05 97 GLY D CA 1
ATOM 5557 C C . GLY D 1 118 ? -1.447 -42.728 101.327 1.00 21.90 97 GLY D C 1
ATOM 5558 O O . GLY D 1 118 ? -0.247 -42.954 101.109 1.00 28.19 97 GLY D O 1
ATOM 5559 N N . ASP D 1 119 ? -2.410 -43.570 100.960 1.00 29.94 98 ASP D N 1
ATOM 5560 C CA . ASP D 1 119 ? -2.082 -44.851 100.360 1.00 25.24 98 ASP D CA 1
ATOM 5561 C C . ASP D 1 119 ? -1.716 -44.664 98.884 1.00 25.28 98 ASP D C 1
ATOM 5562 O O . ASP D 1 119 ? -1.796 -43.569 98.314 1.00 24.65 98 ASP D O 1
ATOM 5567 N N . ALA D 1 120 ? -1.293 -45.760 98.264 1.00 23.37 99 ALA D N 1
ATOM 5568 C CA . ALA D 1 120 ? -0.797 -45.713 96.895 1.00 28.68 99 ALA D CA 1
ATOM 5569 C C . ALA D 1 120 ? -1.797 -45.058 95.954 1.00 27.03 99 ALA D C 1
ATOM 5570 O O . ALA D 1 120 ? -1.439 -44.183 95.157 1.00 27.24 99 ALA D O 1
ATOM 5572 N N . ARG D 1 121 ? -3.059 -45.474 96.034 1.00 26.55 100 ARG D N 1
ATOM 5573 C CA . ARG D 1 121 ? -4.078 -44.941 95.135 1.00 26.24 100 ARG D CA 1
ATOM 5574 C C . ARG D 1 121 ? -4.215 -43.423 95.285 1.00 24.71 100 ARG D C 1
ATOM 5575 O O . ARG D 1 121 ? -4.192 -42.682 94.290 1.00 18.82 100 ARG D O 1
ATOM 5583 N N . ARG D 1 122 ? -4.332 -42.939 96.529 1.00 18.70 101 ARG D N 1
ATOM 5584 C CA . ARG D 1 122 ? -4.484 -41.505 96.761 1.00 22.59 101 ARG D CA 1
ATOM 5585 C C . ARG D 1 122 ? -3.198 -40.736 96.474 1.00 24.56 101 ARG D C 1
ATOM 5586 O O . ARG D 1 122 ? -3.249 -39.554 96.119 1.00 21.32 101 ARG D O 1
ATOM 5594 N N . THR D 1 123 ? -2.044 -41.369 96.650 1.00 21.79 102 THR D N 1
ATOM 5595 C CA . THR D 1 123 ? -0.789 -40.693 96.351 1.00 20.77 102 THR D CA 1
ATOM 5596 C C . THR D 1 123 ? -0.675 -40.382 94.865 1.00 25.47 102 THR D C 1
ATOM 5597 O O . THR D 1 123 ? -0.387 -39.242 94.476 1.00 20.75 102 THR D O 1
ATOM 5601 N N . ARG D 1 124 ? -0.914 -41.384 94.017 1.00 24.08 103 ARG D N 1
ATOM 5602 C CA . ARG D 1 124 ? -0.888 -41.163 92.580 1.00 21.16 103 ARG D CA 1
ATOM 5603 C C . ARG D 1 124 ? -2.005 -40.224 92.150 1.00 20.77 103 ARG D C 1
ATOM 5604 O O . ARG D 1 124 ? -1.822 -39.387 91.254 1.00 22.55 103 ARG D O 1
ATOM 5612 N N . PHE D 1 125 ? -3.162 -40.332 92.792 1.00 18.80 104 PHE D N 1
ATOM 5613 C CA . PHE D 1 125 ? -4.301 -39.519 92.392 1.00 24.69 104 PHE D CA 1
ATOM 5614 C C . PHE D 1 125 ? -3.985 -38.032 92.547 1.00 28.29 104 PHE D C 1
ATOM 5615 O O . PHE D 1 125 ? -4.004 -37.266 91.577 1.00 25.33 104 PHE D O 1
ATOM 5623 N N . PHE D 1 126 ? -3.647 -37.612 93.761 1.00 30.00 105 PHE D N 1
ATOM 5624 C CA . PHE D 1 126 ? -3.355 -36.199 93.963 1.00 31.30 105 PHE D CA 1
ATOM 5625 C C . PHE D 1 126 ? -2.007 -35.817 93.370 1.00 27.93 105 PHE D C 1
ATOM 5626 O O . PHE D 1 126 ? -1.825 -34.671 92.938 1.00 27.71 105 PHE D O 1
ATOM 5634 N N . GLY D 1 127 ? -1.072 -36.767 93.303 1.00 29.87 106 GLY D N 1
ATOM 5635 C CA . GLY D 1 127 ? 0.165 -36.525 92.581 1.00 30.71 106 GLY D CA 1
ATOM 5636 C C . GLY D 1 127 ? -0.077 -36.125 91.137 1.00 38.56 106 GLY D C 1
ATOM 5637 O O . GLY D 1 127 ? 0.497 -35.148 90.648 1.00 40.86 106 GLY D O 1
ATOM 5638 N N . ASP D 1 128 ? -0.945 -36.869 90.437 1.00 34.35 107 ASP D N 1
ATOM 5639 C CA . ASP D 1 128 ? -1.296 -36.498 89.068 1.00 27.92 107 ASP D CA 1
ATOM 5640 C C . ASP D 1 128 ? -1.924 -35.116 89.017 1.00 30.46 107 ASP D C 1
ATOM 5641 O O . ASP D 1 128 ? -1.627 -34.333 88.113 1.00 32.11 107 ASP D O 1
ATOM 5654 N N . PHE D 1 130 ? -1.796 -32.553 91.183 1.00 36.49 109 PHE D N 1
ATOM 5655 C CA . PHE D 1 130 ? -0.820 -31.514 91.455 1.00 36.62 109 PHE D CA 1
ATOM 5656 C C . PHE D 1 130 ? 0.232 -31.454 90.355 1.00 43.48 109 PHE D C 1
ATOM 5657 O O . PHE D 1 130 ? 0.879 -30.413 90.196 1.00 45.34 109 PHE D O 1
ATOM 5665 N N . GLY D 1 131 ? 0.395 -32.549 89.600 1.00 50.99 110 GLY D N 1
ATOM 5666 C CA . GLY D 1 131 ? 1.098 -32.609 88.326 1.00 52.27 110 GLY D CA 1
ATOM 5667 C C . GLY D 1 131 ? 2.608 -32.545 88.384 1.00 61.53 110 GLY D C 1
ATOM 5668 O O . GLY D 1 131 ? 3.209 -31.621 87.818 1.00 67.45 110 GLY D O 1
ATOM 5669 N N . THR D 1 132 ? 3.245 -33.544 88.996 1.00 62.92 111 THR D N 1
ATOM 5670 C CA . THR D 1 132 ? 4.591 -33.339 89.507 1.00 66.69 111 THR D CA 1
ATOM 5671 C C . THR D 1 132 ? 5.510 -34.533 89.289 1.00 67.69 111 THR D C 1
ATOM 5672 O O . THR D 1 132 ? 5.115 -35.615 88.838 1.00 61.20 111 THR D O 1
ATOM 5676 N N . ARG D 1 133 ? 6.778 -34.266 89.581 1.00 74.92 112 ARG D N 1
ATOM 5677 C CA . ARG D 1 133 ? 7.693 -35.216 90.182 1.00 82.79 112 ARG D CA 1
ATOM 5678 C C . ARG D 1 133 ? 8.060 -34.775 91.587 1.00 87.34 112 ARG D C 1
ATOM 5679 O O . ARG D 1 133 ? 8.665 -35.556 92.336 1.00 97.35 112 ARG D O 1
ATOM 5681 N N . ALA D 1 134 ? 7.700 -33.546 91.959 1.00 74.79 113 ALA D N 1
ATOM 5682 C CA . ALA D 1 134 ? 7.871 -33.056 93.318 1.00 60.25 113 ALA D CA 1
ATOM 5683 C C . ALA D 1 134 ? 6.870 -33.763 94.219 1.00 51.34 113 ALA D C 1
ATOM 5684 O O . ALA D 1 134 ? 5.658 -33.625 94.032 1.00 51.42 113 ALA D O 1
ATOM 5686 N N . GLU D 1 135 ? 7.365 -34.539 95.181 1.00 45.54 114 GLU D N 1
ATOM 5687 C CA . GLU D 1 135 ? 6.470 -35.226 96.100 1.00 42.57 114 GLU D CA 1
ATOM 5688 C C . GLU D 1 135 ? 5.804 -34.228 97.045 1.00 44.38 114 GLU D C 1
ATOM 5689 O O . GLU D 1 135 ? 6.404 -33.226 97.449 1.00 38.93 114 GLU D O 1
ATOM 5691 N N . TYR D 1 136 ? 4.541 -34.492 97.372 1.00 41.29 115 TYR D N 1
ATOM 5692 C CA . TYR D 1 136 ? 3.778 -33.670 98.297 1.00 38.36 115 TYR D CA 1
ATOM 5693 C C . TYR D 1 136 ? 3.514 -34.463 99.567 1.00 35.39 115 TYR D C 1
ATOM 5694 O O . TYR D 1 136 ? 3.322 -35.681 99.516 1.00 43.49 115 TYR D O 1
ATOM 5703 N N . PHE D 1 137 ? 3.528 -33.780 100.706 1.00 34.63 116 PHE D N 1
ATOM 5704 C CA . PHE D 1 137 ? 3.315 -34.418 101.999 1.00 31.43 116 PHE D CA 1
ATOM 5705 C C . PHE D 1 137 ? 2.084 -33.836 102.675 1.00 31.49 116 PHE D C 1
ATOM 5706 O O . PHE D 1 137 ? 1.871 -32.618 102.656 1.00 30.71 116 PHE D O 1
ATOM 5714 N N . ILE D 1 138 ? 1.292 -34.714 103.285 1.00 30.34 117 ILE D N 1
ATOM 5715 C CA . ILE D 1 138 ? 0.195 -34.296 104.148 1.00 28.12 117 ILE D CA 1
ATOM 5716 C C . ILE D 1 138 ? 0.786 -33.837 105.473 1.00 34.35 117 ILE D C 1
ATOM 5717 O O . ILE D 1 138 ? 1.529 -34.575 106.129 1.00 30.66 117 ILE D O 1
ATOM 5722 N N . ARG D 1 139 ? 0.465 -32.611 105.864 1.00 30.24 118 ARG D N 1
ATOM 5723 C CA . ARG D 1 139 ? 1.081 -32.025 107.033 1.00 27.02 118 ARG D CA 1
ATOM 5724 C C . ARG D 1 139 ? 0.129 -31.838 108.198 1.00 26.32 118 ARG D C 1
ATOM 5725 O O . ARG D 1 139 ? 0.596 -31.754 109.337 1.00 30.13 118 ARG D O 1
ATOM 5733 N N . ARG D 1 140 ? -1.179 -31.805 107.945 1.00 27.59 119 ARG D N 1
ATOM 5734 C CA . ARG D 1 140 ? -2.168 -31.494 108.964 1.00 33.96 119 ARG D CA 1
ATOM 5735 C C . ARG D 1 140 ? -3.517 -32.026 108.511 1.00 26.66 119 ARG D C 1
ATOM 5736 O O . ARG D 1 140 ? -3.814 -32.055 107.314 1.00 27.58 119 ARG D O 1
ATOM 5744 N N . CYS D 1 141 ? -4.331 -32.450 109.476 1.00 26.98 120 CYS D N 1
ATOM 5745 C CA . CYS D 1 141 ? -5.581 -33.128 109.154 1.00 21.38 120 CYS D CA 1
ATOM 5746 C C . CYS D 1 141 ? -6.519 -33.068 110.350 1.00 23.64 120 CYS D C 1
ATOM 5747 O O . CYS D 1 141 ? -6.095 -33.312 111.481 1.00 27.97 120 CYS D O 1
ATOM 5750 N N . GLN D 1 142 ? -7.791 -32.761 110.100 1.00 25.55 121 GLN D N 1
ATOM 5751 C CA . GLN D 1 142 ? -8.767 -32.677 111.182 1.00 26.43 121 GLN D CA 1
ATOM 5752 C C . GLN D 1 142 ? -10.170 -32.761 110.597 1.00 24.89 121 GLN D C 1
ATOM 5753 O O . GLN D 1 142 ? -10.371 -32.571 109.393 1.00 24.32 121 GLN D O 1
ATOM 5759 N N . ILE D 1 143 ? -11.138 -33.064 111.463 1.00 23.03 122 ILE D N 1
ATOM 5760 C CA . ILE D 1 143 ? -12.559 -33.046 111.116 1.00 20.32 122 ILE D CA 1
ATOM 5761 C C . ILE D 1 143 ? -13.195 -31.815 111.751 1.00 23.35 122 ILE D C 1
ATOM 5762 O O . ILE D 1 143 ? -13.105 -31.638 112.973 1.00 26.27 122 ILE D O 1
ATOM 5767 N N . ASN D 1 144 ? -13.849 -30.974 110.936 1.00 22.61 123 ASN D N 1
ATOM 5768 C CA . ASN D 1 144 ? -14.606 -29.829 111.445 1.00 23.87 123 ASN D CA 1
ATOM 5769 C C . ASN D 1 144 ? -16.098 -30.127 111.396 1.00 27.15 123 ASN D C 1
ATOM 5770 O O . ASN D 1 144 ? -16.632 -30.483 110.337 1.00 28.30 123 ASN D O 1
ATOM 5775 N N . ARG D 1 145 ? -16.760 -29.969 112.545 1.00 23.82 124 ARG D N 1
ATOM 5776 C CA . ARG D 1 145 ? -18.197 -30.204 112.695 1.00 25.33 124 ARG D CA 1
ATOM 5777 C C . ARG D 1 145 ? -18.857 -28.876 113.046 1.00 25.81 124 ARG D C 1
ATOM 5778 O O . ARG D 1 145 ? -18.635 -28.339 114.135 1.00 32.24 124 ARG D O 1
ATOM 5794 N N . LEU D 1 147 ? -22.298 -26.375 113.394 1.00 26.87 126 LEU D N 1
ATOM 5795 C CA . LEU D 1 147 ? -23.724 -26.367 113.678 1.00 32.07 126 LEU D CA 1
ATOM 5796 C C . LEU D 1 147 ? -24.361 -25.068 113.186 1.00 32.84 126 LEU D C 1
ATOM 5797 O O . LEU D 1 147 ? -23.688 -24.158 112.692 1.00 27.45 126 LEU D O 1
ATOM 5802 N N . LYS D 1 148 ? -25.683 -24.985 113.352 1.00 29.30 127 LYS D N 1
ATOM 5803 C CA . LYS D 1 148 ? -26.435 -23.805 112.944 1.00 28.50 127 LYS D CA 1
ATOM 5804 C C . LYS D 1 148 ? -25.805 -22.535 113.503 1.00 31.67 127 LYS D C 1
ATOM 5805 O O . LYS D 1 148 ? -25.413 -22.482 114.671 1.00 33.41 127 LYS D O 1
ATOM 5811 N N . ASP D 1 149 ? -25.696 -21.516 112.646 1.00 30.74 128 ASP D N 1
ATOM 5812 C CA . ASP D 1 149 ? -25.174 -20.177 112.899 1.00 35.22 128 ASP D CA 1
ATOM 5813 C C . ASP D 1 149 ? -23.646 -20.119 112.865 1.00 37.66 128 ASP D C 1
ATOM 5814 O O . ASP D 1 149 ? -23.094 -19.025 112.959 1.00 35.93 128 ASP D O 1
ATOM 5819 N N . SER D 1 150 ? -22.941 -21.240 112.754 1.00 27.92 129 SER D N 1
ATOM 5820 C CA . SER D 1 150 ? -21.493 -21.146 112.686 1.00 25.10 129 SER D CA 1
ATOM 5821 C C . SER D 1 150 ? -21.045 -20.785 111.269 1.00 25.22 129 SER D C 1
ATOM 5822 O O . SER D 1 150 ? -21.778 -20.949 110.293 1.00 25.77 129 SER D O 1
ATOM 5825 N N . PHE D 1 151 ? -19.819 -20.279 111.169 1.00 27.93 130 PHE D N 1
ATOM 5826 C CA . PHE D 1 151 ? -19.220 -19.965 109.881 1.00 29.32 130 PHE D CA 1
ATOM 5827 C C . PHE D 1 151 ? -17.721 -19.838 110.085 1.00 26.41 130 PHE D C 1
ATOM 5828 O O . PHE D 1 151 ? -17.248 -19.664 111.207 1.00 33.38 130 PHE D O 1
ATOM 5836 N N . ILE D 1 152 ? -16.977 -19.937 108.987 1.00 29.41 131 ILE D N 1
ATOM 5837 C CA . ILE D 1 152 ? -15.529 -19.753 108.990 1.00 34.55 131 ILE D CA 1
ATOM 5838 C C . ILE D 1 152 ? -15.232 -18.474 108.220 1.00 35.86 131 ILE D C 1
ATOM 5839 O O . ILE D 1 152 ? -15.393 -18.424 106.991 1.00 34.13 131 ILE D O 1
ATOM 5844 N N . GLY D 1 153 ? -14.787 -17.448 108.942 1.00 36.36 132 GLY D N 1
ATOM 5845 C CA . GLY D 1 153 ? -14.510 -16.166 108.326 1.00 40.67 132 GLY D CA 1
ATOM 5846 C C . GLY D 1 153 ? -13.341 -16.214 107.361 1.00 36.92 132 GLY D C 1
ATOM 5847 O O . GLY D 1 153 ? -12.534 -17.145 107.348 1.00 32.02 132 GLY D O 1
ATOM 5856 N N . HIS D 1 155 ? -10.027 -16.001 105.478 1.00 35.37 134 HIS D N 1
ATOM 5857 C CA . HIS D 1 155 ? -8.702 -16.271 106.013 1.00 39.67 134 HIS D CA 1
ATOM 5858 C C . HIS D 1 155 ? -7.844 -16.853 104.902 1.00 46.18 134 HIS D C 1
ATOM 5859 O O . HIS D 1 155 ? -8.349 -17.285 103.861 1.00 46.52 134 HIS D O 1
ATOM 5866 N N . LEU D 1 156 ? -6.535 -16.873 105.154 1.00 42.54 135 LEU D N 1
ATOM 5867 C CA . LEU D 1 156 ? -5.552 -17.538 104.306 1.00 50.38 135 LEU D CA 1
ATOM 5868 C C . LEU D 1 156 ? -4.990 -18.736 105.059 1.00 51.96 135 LEU D C 1
ATOM 5869 O O . LEU D 1 156 ? -4.480 -18.587 106.176 1.00 49.98 135 LEU D O 1
ATOM 5874 N N . ASP D 1 157 ? -5.084 -19.919 104.445 1.00 53.50 136 ASP D N 1
ATOM 5875 C CA . ASP D 1 157 ? -4.440 -21.095 105.015 1.00 55.81 136 ASP D CA 1
ATOM 5876 C C . ASP D 1 157 ? -2.941 -20.893 105.143 1.00 61.14 136 ASP D C 1
ATOM 5877 O O . ASP D 1 157 ? -2.313 -21.459 106.046 1.00 61.74 136 ASP D O 1
ATOM 5882 N N . ALA D 1 158 ? -2.353 -20.090 104.253 1.00 63.64 137 ALA D N 1
ATOM 5883 C CA . ALA D 1 158 ? -0.915 -19.860 104.294 1.00 69.26 137 ALA D CA 1
ATOM 5884 C C . ALA D 1 158 ? -0.482 -19.204 105.604 1.00 71.27 137 ALA D C 1
ATOM 5885 O O . ALA D 1 158 ? 0.672 -19.363 106.026 1.00 70.49 137 ALA D O 1
ATOM 5887 N N . ALA D 1 159 ? -1.387 -18.474 106.265 1.00 66.61 138 ALA D N 1
ATOM 5888 C CA . ALA D 1 159 ? -1.053 -17.880 107.557 1.00 55.14 138 ALA D CA 1
ATOM 5889 C C . ALA D 1 159 ? -0.693 -18.950 108.582 1.00 60.99 138 ALA D C 1
ATOM 5890 O O . ALA D 1 159 ? 0.217 -18.754 109.397 1.00 69.60 138 ALA D O 1
ATOM 5892 N N . SER D 1 160 ? -1.389 -20.093 108.554 1.00 55.80 139 SER D N 1
ATOM 5893 C CA . SER D 1 160 ? -1.073 -21.175 109.484 1.00 57.38 139 SER D CA 1
ATOM 5894 C C . SER D 1 160 ? 0.304 -21.774 109.200 1.00 59.17 139 SER D C 1
ATOM 5895 O O . SER D 1 160 ? 1.072 -22.058 110.129 1.00 55.02 139 SER D O 1
ATOM 5898 N N . ASN D 1 161 ? 0.628 -21.976 107.926 1.00 55.37 140 ASN D N 1
ATOM 5899 C CA . ASN D 1 161 ? 1.916 -22.507 107.501 1.00 48.39 140 ASN D CA 1
ATOM 5900 C C . ASN D 1 161 ? 2.192 -21.986 106.101 1.00 43.47 140 ASN D C 1
ATOM 5901 O O . ASN D 1 161 ? 1.511 -22.379 105.147 1.00 43.70 140 ASN D O 1
ATOM 5906 N N . PRO D 1 162 ? 3.196 -21.129 105.932 1.00 46.33 141 PRO D N 1
ATOM 5907 C CA . PRO D 1 162 ? 3.420 -20.524 104.613 1.00 48.36 141 PRO D CA 1
ATOM 5908 C C . PRO D 1 162 ? 3.671 -21.544 103.523 1.00 47.37 141 PRO D C 1
ATOM 5909 O O . PRO D 1 162 ? 3.467 -21.233 102.345 1.00 50.40 141 PRO D O 1
ATOM 5913 N N . ASP D 1 163 ? 4.064 -22.763 103.875 1.00 45.21 142 ASP D N 1
ATOM 5914 C CA . ASP D 1 163 ? 4.387 -23.779 102.887 1.00 41.41 142 ASP D CA 1
ATOM 5915 C C . ASP D 1 163 ? 3.199 -24.670 102.512 1.00 35.61 142 ASP D C 1
ATOM 5916 O O . ASP D 1 163 ? 3.390 -25.660 101.802 1.00 39.75 142 ASP D O 1
ATOM 5921 N N . TYR D 1 164 ? 1.983 -24.342 102.939 1.00 35.24 143 TYR D N 1
ATOM 5922 C CA . TYR D 1 164 ? 0.823 -25.061 102.425 1.00 33.53 143 TYR D CA 1
ATOM 5923 C C . TYR D 1 164 ? 0.541 -24.622 100.992 1.00 36.05 143 TYR D C 1
ATOM 5924 O O . TYR D 1 164 ? 0.456 -23.424 100.697 1.00 35.90 143 TYR D O 1
ATOM 5933 N N . GLU D 1 165 ? 0.400 -25.590 100.098 1.00 32.62 144 GLU D N 1
ATOM 5934 C CA . GLU D 1 165 ? 0.083 -25.305 98.704 1.00 35.96 144 GLU D CA 1
ATOM 5935 C C . GLU D 1 165 ? -1.312 -25.747 98.297 1.00 32.61 144 GLU D C 1
ATOM 5936 O O . GLU D 1 165 ? -1.980 -25.026 97.557 1.00 38.33 144 GLU D O 1
ATOM 5942 N N . PHE D 1 166 ? -1.792 -26.899 98.773 1.00 26.02 145 PHE D N 1
ATOM 5943 C CA . PHE D 1 166 ? -3.141 -27.350 98.464 1.00 26.86 145 PHE D CA 1
ATOM 5944 C C . PHE D 1 166 ? -3.854 -27.845 99.716 1.00 31.92 145 PHE D C 1
ATOM 5945 O O . PHE D 1 166 ? -3.239 -28.385 100.646 1.00 32.66 145 PHE D O 1
ATOM 5953 N N . SER D 1 167 ? -5.172 -27.652 99.720 1.00 26.11 146 SER D N 1
ATOM 5954 C CA . SER D 1 167 ? -6.057 -28.224 100.720 1.00 29.20 146 SER D CA 1
ATOM 5955 C C . SER D 1 167 ? -7.087 -29.125 100.053 1.00 20.80 146 SER D C 1
ATOM 5956 O O . SER D 1 167 ? -7.645 -28.781 99.009 1.00 34.77 146 SER D O 1
ATOM 5959 N N . VAL D 1 168 ? -7.342 -30.271 100.679 1.00 19.68 147 VAL D N 1
ATOM 5960 C CA . VAL D 1 168 ? -8.334 -31.247 100.239 1.00 19.58 147 VAL D CA 1
ATOM 5961 C C . VAL D 1 168 ? -9.388 -31.364 101.330 1.00 24.16 147 VAL D C 1
ATOM 5962 O O . VAL D 1 168 ? -9.040 -31.556 102.500 1.00 26.49 147 VAL D O 1
ATOM 5966 N N . VAL D 1 169 ? -10.668 -31.246 100.954 1.00 20.60 148 VAL D N 1
ATOM 5967 C CA . VAL D 1 169 ? -11.779 -31.285 101.906 1.00 18.75 148 VAL D CA 1
ATOM 5968 C C . VAL D 1 169 ? -12.794 -32.343 101.475 1.00 26.28 148 VAL D C 1
ATOM 5969 O O . VAL D 1 169 ? -13.411 -32.214 100.410 1.00 22.93 148 VAL D O 1
ATOM 5973 N N . ILE D 1 170 ? -13.002 -33.352 102.324 1.00 19.59 149 ILE D N 1
ATOM 5974 C CA . ILE D 1 170 ? -14.000 -34.403 102.125 1.00 17.75 149 ILE D CA 1
ATOM 5975 C C . ILE D 1 170 ? -15.261 -34.051 102.914 1.00 19.08 149 ILE D C 1
ATOM 5976 O O . ILE D 1 170 ? -15.233 -33.980 104.150 1.00 22.07 149 ILE D O 1
ATOM 5981 N N . GLN D 1 171 ? -16.381 -33.856 102.224 1.00 16.67 150 GLN D N 1
ATOM 5982 C CA . GLN D 1 171 ? -17.633 -33.558 102.925 1.00 22.84 150 GLN D CA 1
ATOM 5983 C C . GLN D 1 171 ? -18.261 -34.859 103.409 1.00 25.18 150 GLN D C 1
ATOM 5984 O O . GLN D 1 171 ? -18.538 -35.750 102.597 1.00 23.26 150 GLN D O 1
ATOM 5990 N N . LEU D 1 172 ? -18.430 -34.990 104.730 1.00 21.40 151 LEU D N 1
ATOM 5991 C CA . LEU D 1 172 ? -19.074 -36.145 105.359 1.00 26.80 151 LEU D CA 1
ATOM 5992 C C . LEU D 1 172 ? -20.404 -35.782 106.016 1.00 26.50 151 LEU D C 1
ATOM 5993 O O . LEU D 1 172 ? -20.971 -36.596 106.755 1.00 34.57 151 LEU D O 1
ATOM 5998 N N . GLY D 1 173 ? -20.897 -34.568 105.788 1.00 24.23 152 GLY D N 1
ATOM 5999 C CA . GLY D 1 173 ? -22.117 -34.121 106.430 1.00 46.55 152 GLY D CA 1
ATOM 6000 C C . GLY D 1 173 ? -23.314 -34.733 105.745 1.00 60.72 152 GLY D C 1
ATOM 6001 O O . GLY D 1 173 ? -23.423 -34.702 104.513 1.00 60.91 152 GLY D O 1
ATOM 6002 N N . ARG D 1 174 ? -24.213 -35.312 106.546 1.00 62.75 153 ARG D N 1
ATOM 6003 C CA . ARG D 1 174 ? -25.431 -35.900 106.002 1.00 67.59 153 ARG D CA 1
ATOM 6004 C C . ARG D 1 174 ? -26.209 -34.882 105.171 1.00 68.44 153 ARG D C 1
ATOM 6005 O O . ARG D 1 174 ? -26.451 -35.090 103.976 1.00 74.41 153 ARG D O 1
ATOM 6007 N N . ALA D 1 175 ? -26.599 -33.768 105.785 1.00 55.54 154 ALA D N 1
ATOM 6008 C CA . ALA D 1 175 ? -27.376 -32.753 105.086 1.00 51.98 154 ALA D CA 1
ATOM 6009 C C . ALA D 1 175 ? -27.377 -31.483 105.916 1.00 43.15 154 ALA D C 1
ATOM 6010 O O . ALA D 1 175 ? -27.491 -31.544 107.141 1.00 45.29 154 ALA D O 1
ATOM 6012 N N . PHE D 1 176 ? -27.258 -30.346 105.238 1.00 33.49 155 PHE D N 1
ATOM 6013 C CA . PHE D 1 176 ? -27.216 -29.046 105.888 1.00 32.72 155 PHE D CA 1
ATOM 6014 C C . PHE D 1 176 ? -27.605 -27.989 104.867 1.00 36.22 155 PHE D C 1
ATOM 6015 O O . PHE D 1 176 ? -27.439 -28.194 103.662 1.00 39.71 155 PHE D O 1
ATOM 6023 N N . ASP D 1 177 ? -28.133 -26.864 105.354 1.00 35.27 156 ASP D N 1
ATOM 6024 C CA . ASP D 1 177 ? -28.374 -25.689 104.525 1.00 35.95 156 ASP D CA 1
ATOM 6025 C C . ASP D 1 177 ? -27.276 -24.652 104.737 1.00 32.87 156 ASP D C 1
ATOM 6026 O O . ASP D 1 177 ? -26.723 -24.520 105.829 1.00 33.96 156 ASP D O 1
ATOM 6031 N N . GLY D 1 178 ? -26.984 -23.894 103.684 1.00 33.28 157 GLY D N 1
ATOM 6032 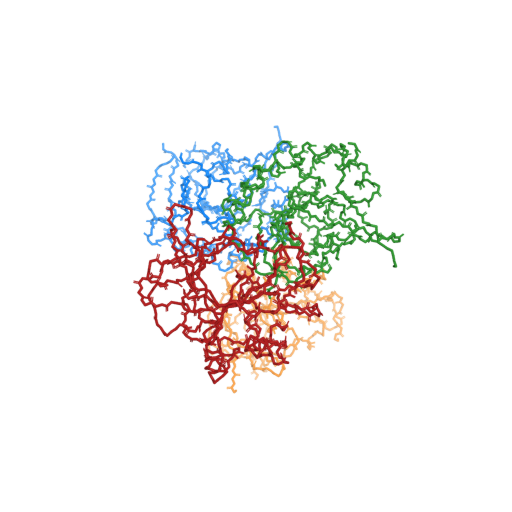C CA . GLY D 1 178 ? -25.891 -22.948 103.781 1.00 29.62 157 GLY D CA 1
ATOM 6033 C C . GLY D 1 178 ? -24.545 -23.656 103.726 1.00 28.99 157 GLY D C 1
ATOM 6034 O O . GLY D 1 178 ? -24.373 -24.679 103.058 1.00 31.92 157 GLY D O 1
ATOM 6035 N N . GLY D 1 179 ? -23.570 -23.089 104.435 1.00 32.08 158 GLY D N 1
ATOM 6036 C CA . GLY D 1 179 ? -22.250 -23.696 104.520 1.00 23.33 158 GLY D CA 1
ATOM 6037 C C . GLY D 1 179 ? -21.525 -23.841 103.202 1.00 21.68 158 GLY D C 1
ATOM 6038 O O . GLY D 1 179 ? -20.776 -24.803 103.016 1.00 23.52 158 GLY D O 1
ATOM 6039 N N . GLU D 1 180 ? -21.717 -22.904 102.281 1.00 22.21 159 GLU D N 1
ATOM 6040 C CA . GLU D 1 180 ? -20.995 -22.938 101.017 1.00 24.14 159 GLU D CA 1
ATOM 6041 C C . GLU D 1 180 ? -19.514 -22.639 101.229 1.00 22.24 159 GLU D C 1
ATOM 6042 O O . GLU D 1 180 ? -19.142 -21.809 102.063 1.00 27.86 159 GLU D O 1
ATOM 6048 N N . PHE D 1 181 ? -18.666 -23.324 100.469 1.00 22.44 160 PHE D N 1
ATOM 6049 C CA . PHE D 1 181 ? -17.236 -23.028 100.438 1.00 21.29 160 PHE D CA 1
ATOM 6050 C C . PHE D 1 181 ? -16.990 -21.984 99.350 1.00 26.52 160 PHE D C 1
ATOM 6051 O O . PHE D 1 181 ? -17.242 -22.240 98.165 1.00 24.74 160 PHE D O 1
ATOM 6059 N N . VAL D 1 182 ? -16.512 -20.806 99.746 1.00 26.23 161 VAL D N 1
ATOM 6060 C CA . VAL D 1 182 ? -16.376 -19.675 98.833 1.00 23.96 161 VAL D CA 1
ATOM 6061 C C . VAL D 1 182 ? -14.921 -19.249 98.820 1.00 23.93 161 VAL D C 1
ATOM 6062 O O . VAL D 1 182 ? -14.366 -18.907 99.871 1.00 21.09 161 VAL D O 1
ATOM 6066 N N . VAL D 1 183 ? -14.303 -19.270 97.632 1.00 20.16 162 VAL D N 1
ATOM 6067 C CA . VAL D 1 183 ? -12.931 -18.813 97.433 1.00 25.87 162 VAL D CA 1
ATOM 6068 C C . VAL D 1 183 ? -12.973 -17.412 96.846 1.00 26.49 162 VAL D C 1
ATOM 6069 O O . VAL D 1 183 ? -13.870 -17.093 96.055 1.00 24.45 162 VAL D O 1
ATOM 6073 N N . HIS D 1 184 ? -12.003 -16.570 97.223 1.00 24.95 163 HIS D N 1
ATOM 6074 C CA . HIS D 1 184 ? -11.958 -15.166 96.810 1.00 30.70 163 HIS D CA 1
ATOM 6075 C C . HIS D 1 184 ? -10.612 -14.855 96.169 1.00 26.46 163 HIS D C 1
ATOM 6076 O O . HIS D 1 184 ? -9.775 -14.159 96.760 1.00 28.06 163 HIS D O 1
ATOM 6083 N N . PRO D 1 185 ? -10.371 -15.356 94.964 1.00 34.76 164 PRO D N 1
ATOM 6084 C CA . PRO D 1 185 ? -9.105 -15.057 94.294 1.00 28.41 164 PRO D CA 1
ATOM 6085 C C . PRO D 1 185 ? -9.041 -13.589 93.941 1.00 41.01 164 PRO D C 1
ATOM 6086 O O . PRO D 1 185 ? -10.050 -12.976 93.577 1.00 40.36 164 PRO D O 1
ATOM 6090 N N . GLN D 1 186 ? -7.841 -13.028 94.059 1.00 39.30 165 GLN D N 1
ATOM 6091 C CA . GLN D 1 186 ? -7.671 -11.602 93.823 1.00 42.20 165 GLN D CA 1
ATOM 6092 C C . GLN D 1 186 ? -8.073 -11.259 92.394 1.00 39.77 165 GLN D C 1
ATOM 6093 O O . GLN D 1 186 ? -7.715 -11.962 91.449 1.00 36.15 165 GLN D O 1
ATOM 6095 N N . GLY D 1 187 ? -8.867 -10.202 92.250 1.00 40.83 166 GLY D N 1
ATOM 6096 C CA . GLY D 1 187 ? -9.204 -9.668 90.948 1.00 49.36 166 GLY D CA 1
ATOM 6097 C C . GLY D 1 187 ? -10.171 -10.477 90.120 1.00 45.00 166 GLY D C 1
ATOM 6098 O O . GLY D 1 187 ? -10.291 -10.215 88.925 1.00 45.83 166 GLY D O 1
ATOM 6099 N N . ARG D 1 188 ? -10.863 -11.442 90.711 1.00 44.44 167 ARG D N 1
ATOM 6100 C CA . ARG D 1 188 ? -11.861 -12.272 90.051 1.00 40.65 167 ARG D CA 1
ATOM 6101 C C . ARG D 1 188 ? -13.113 -12.305 90.912 1.00 38.81 167 ARG D C 1
ATOM 6102 O O . ARG D 1 188 ? -13.059 -11.950 92.094 1.00 34.91 167 ARG D O 1
ATOM 6104 N N . PRO D 1 189 ? -14.258 -12.719 90.360 1.00 33.54 168 PRO D N 1
ATOM 6105 C CA . PRO D 1 189 ? -15.462 -12.881 91.190 1.00 34.18 168 PRO D CA 1
ATOM 6106 C C . PRO D 1 189 ? -15.277 -14.016 92.179 1.00 31.15 168 PRO D C 1
ATOM 6107 O O . PRO D 1 189 ? -14.482 -14.933 91.939 1.00 27.22 168 PRO D O 1
ATOM 6111 N N . PRO D 1 190 ? -15.996 -14.003 93.293 1.00 31.67 169 PRO D N 1
ATOM 6112 C CA . PRO D 1 190 ? -15.927 -15.145 94.211 1.00 36.69 169 PRO D CA 1
ATOM 6113 C C . PRO D 1 190 ? -16.384 -16.439 93.543 1.00 26.59 169 PRO D C 1
ATOM 6114 O O . PRO D 1 190 ? -17.176 -16.435 92.602 1.00 28.57 169 PRO D O 1
ATOM 6118 N N . ASN D 1 191 ? -15.848 -17.551 94.025 1.00 27.18 170 ASN D N 1
ATOM 6119 C CA . ASN D 1 191 ? -16.155 -18.885 93.512 1.00 22.64 170 ASN D CA 1
ATOM 6120 C C . ASN D 1 191 ? -16.882 -19.670 94.591 1.00 22.71 170 ASN D C 1
ATOM 6121 O O . ASN D 1 191 ? -16.303 -19.957 95.642 1.00 25.78 170 ASN D O 1
ATOM 6126 N N . VAL D 1 192 ? -18.125 -20.056 94.315 1.00 18.72 171 VAL D N 1
ATOM 6127 C CA . VAL D 1 192 ? -19.019 -20.638 95.309 1.00 23.68 171 VAL D CA 1
ATOM 6128 C C . VAL D 1 192 ? -19.179 -22.135 95.041 1.00 21.50 171 VAL D C 1
ATOM 6129 O O . VAL D 1 192 ? -19.562 -22.539 93.933 1.00 18.35 171 VAL D O 1
ATOM 6133 N N . PHE D 1 193 ? -18.916 -22.947 96.071 1.00 19.27 172 PHE D N 1
ATOM 6134 C CA . PHE D 1 193 ? -18.992 -24.409 96.019 1.00 16.97 172 PHE D CA 1
ATOM 6135 C C . PHE D 1 193 ? -19.939 -24.898 97.106 1.00 21.92 172 PHE D C 1
ATOM 6136 O O . PHE D 1 193 ? -19.726 -24.615 98.285 1.00 27.57 172 PHE D O 1
ATOM 6144 N N . ALA D 1 194 ? -20.994 -25.612 96.713 1.00 22.47 173 ALA D N 1
ATOM 6145 C CA . ALA D 1 194 ? -21.941 -26.142 97.687 1.00 27.46 173 ALA D CA 1
ATOM 6146 C C . ALA D 1 194 ? -21.743 -27.648 97.787 1.00 32.59 173 ALA D C 1
ATOM 6147 O O . ALA D 1 194 ? -22.293 -28.404 96.971 1.00 28.98 173 ALA D O 1
ATOM 6149 N N . PRO D 1 195 ? -20.977 -28.136 98.762 1.00 34.20 174 PRO D N 1
ATOM 6150 C CA . PRO D 1 195 ? -20.577 -29.548 98.757 1.00 27.84 174 PRO D CA 1
ATOM 6151 C C . PRO D 1 195 ? -21.685 -30.455 99.282 1.00 27.14 174 PRO D C 1
ATOM 6152 O O . PRO D 1 195 ? -22.304 -30.179 100.313 1.00 30.12 174 PRO D O 1
ATOM 6156 N N . ALA D 1 196 ? -21.916 -31.554 98.571 1.00 30.05 175 ALA D N 1
ATOM 6157 C CA . ALA D 1 196 ? -22.772 -32.638 99.026 1.00 26.25 175 ALA D CA 1
ATOM 6158 C C . ALA D 1 196 ? -21.920 -33.749 99.637 1.00 26.08 175 ALA D C 1
ATOM 6159 O O . ALA D 1 196 ? -20.690 -33.764 99.516 1.00 22.37 175 ALA D O 1
ATOM 6161 N N . TYR D 1 197 ? -22.593 -34.687 100.309 1.00 21.72 176 TYR D N 1
ATOM 6162 C CA . TYR D 1 197 ? -21.904 -35.833 100.902 1.00 21.96 176 TYR D CA 1
ATOM 6163 C C . TYR D 1 197 ? -21.025 -36.538 99.872 1.00 20.95 176 TYR D C 1
ATOM 6164 O O . TYR D 1 197 ? -21.450 -36.798 98.745 1.00 20.97 176 TYR D O 1
ATOM 6173 N N . GLY D 1 198 ? -19.795 -36.855 100.267 1.00 24.53 177 GLY D N 1
ATOM 6174 C CA . GLY D 1 198 ? -18.897 -37.608 99.412 1.00 25.88 177 GLY D CA 1
ATOM 6175 C C . GLY D 1 198 ? -18.139 -36.796 98.380 1.00 24.66 177 GLY D C 1
ATOM 6176 O O . GLY D 1 198 ? -17.274 -37.350 97.687 1.00 19.61 177 GLY D O 1
ATOM 6177 N N . THR D 1 199 ? -18.432 -35.511 98.243 1.00 18.48 178 THR D N 1
ATOM 6178 C CA . THR D 1 199 ? -17.660 -34.676 97.340 1.00 24.05 178 THR D CA 1
ATOM 6179 C C . THR D 1 199 ? -16.311 -34.342 97.956 1.00 16.36 178 THR D C 1
ATOM 6180 O O . THR D 1 199 ? -16.127 -34.348 99.180 1.00 19.24 178 THR D O 1
ATOM 6184 N N . VAL D 1 200 ? -15.355 -34.044 97.093 1.00 19.75 179 VAL D N 1
ATOM 6185 C CA . VAL D 1 200 ? -14.029 -33.644 97.532 1.00 15.44 179 VAL D CA 1
ATOM 6186 C C . VAL D 1 200 ? -13.686 -32.320 96.852 1.00 14.43 179 VAL D C 1
ATOM 6187 O O . VAL D 1 200 ? -13.732 -32.216 95.619 1.00 18.73 179 VAL D O 1
ATOM 6191 N N . ILE D 1 201 ? -13.343 -31.314 97.651 1.00 20.24 180 ILE D N 1
ATOM 6192 C CA . ILE D 1 201 ? -12.881 -30.025 97.143 1.00 22.06 180 ILE D CA 1
ATOM 6193 C C . ILE D 1 201 ? -11.367 -29.977 97.287 1.00 19.99 180 ILE D C 1
ATOM 6194 O O . ILE D 1 201 ? -10.827 -30.275 98.363 1.00 21.96 180 ILE D O 1
ATOM 6199 N N . VAL D 1 202 ? -10.679 -29.670 96.188 1.00 19.68 181 VAL D N 1
ATOM 6200 C CA . VAL D 1 202 ? -9.253 -29.367 96.197 1.00 22.03 181 VAL D CA 1
ATOM 6201 C C . VAL D 1 202 ? -9.084 -27.906 95.850 1.00 16.70 181 VAL D C 1
ATOM 6202 O O . VAL D 1 202 ? -9.534 -27.461 94.787 1.00 14.81 181 VAL D O 1
ATOM 6206 N N . THR D 1 203 ? -8.377 -27.180 96.700 1.00 19.62 182 THR D N 1
ATOM 6207 C CA . THR D 1 203 ? -8.183 -25.759 96.473 1.00 19.43 182 THR D CA 1
ATOM 6208 C C . THR D 1 203 ? -6.737 -25.395 96.754 1.00 23.04 182 THR D C 1
ATOM 6209 O O . THR D 1 203 ? -6.051 -26.058 97.534 1.00 24.23 182 THR D O 1
ATOM 6213 N N . SER D 1 204 ? -6.285 -24.325 96.119 1.00 25.71 183 SER D N 1
ATOM 6214 C CA . SER D 1 204 ? -4.949 -23.808 96.354 1.00 27.75 183 SER D CA 1
ATOM 6215 C C . SER D 1 204 ? -4.959 -22.828 97.528 1.00 24.09 183 SER D C 1
ATOM 6216 O O . SER D 1 204 ? -5.832 -21.961 97.626 1.00 21.63 183 SER D O 1
ATOM 6219 N N . CYS D 1 205 ? -3.980 -22.962 98.413 1.00 26.35 184 CYS D N 1
ATOM 6220 C CA . CYS D 1 205 ? -3.969 -22.160 99.630 1.00 28.90 184 CYS D CA 1
ATOM 6221 C C . CYS D 1 205 ? -3.502 -20.733 99.389 1.00 32.89 184 CYS D C 1
ATOM 6222 O O . CYS D 1 205 ? -3.416 -19.954 100.341 1.00 39.09 184 CYS D O 1
ATOM 6225 N N . ALA D 1 206 ? -3.193 -20.376 98.148 1.00 28.94 185 ALA D N 1
ATOM 6226 C CA . ALA D 1 206 ? -2.809 -19.012 97.851 1.00 31.76 185 ALA D CA 1
ATOM 6227 C C . ALA D 1 206 ? -4.006 -18.072 97.785 1.00 32.49 185 ALA D C 1
ATOM 6228 O O . ALA D 1 206 ? -3.818 -16.857 97.778 1.00 31.40 185 ALA D O 1
ATOM 6230 N N . HIS D 1 207 ? -5.228 -18.585 97.753 1.00 30.31 186 HIS D N 1
ATOM 6231 C CA . HIS D 1 207 ? -6.402 -17.731 97.687 1.00 26.82 186 HIS D CA 1
ATOM 6232 C C . HIS D 1 207 ? -7.091 -17.730 99.042 1.00 27.55 186 HIS D C 1
ATOM 6233 O O . HIS D 1 207 ? -7.146 -18.761 99.719 1.00 27.28 186 HIS D O 1
ATOM 6240 N N . ARG D 1 208 ? -7.581 -16.567 99.454 1.00 23.24 187 ARG D N 1
ATOM 6241 C CA . ARG D 1 208 ? -8.379 -16.504 100.664 1.00 24.03 187 ARG D CA 1
ATOM 6242 C C . ARG D 1 208 ? -9.748 -17.126 100.403 1.00 27.36 187 ARG D C 1
ATOM 6243 O O . ARG D 1 208 ? -10.262 -17.104 99.279 1.00 28.69 187 ARG D O 1
ATOM 6245 N N . HIS D 1 209 ? -10.333 -17.699 101.451 1.00 30.75 188 HIS D N 1
ATOM 6246 C CA . HIS D 1 209 ? -11.600 -18.408 101.315 1.00 31.92 188 HIS D CA 1
ATOM 6247 C C . HIS D 1 209 ? -12.354 -18.357 102.638 1.00 33.24 188 HIS D C 1
ATOM 6248 O O . HIS D 1 209 ? -11.867 -17.820 103.637 1.00 35.33 188 HIS D O 1
ATOM 6255 N N . GLU D 1 210 ? -13.552 -18.940 102.642 1.00 29.96 189 GLU D N 1
ATOM 6256 C CA . GLU D 1 210 ? -14.432 -18.871 103.801 1.00 27.66 189 GLU D CA 1
ATOM 6257 C C . GLU D 1 210 ? -15.469 -19.976 103.697 1.00 32.21 189 GLU D C 1
ATOM 6258 O O . GLU D 1 210 ? -15.696 -20.544 102.629 1.00 29.16 189 GLU D O 1
ATOM 6264 N N . VAL D 1 211 ? -16.130 -20.244 104.813 1.00 31.44 190 VAL D N 1
ATOM 6265 C CA . VAL D 1 211 ? -17.297 -21.108 104.816 1.00 29.73 190 VAL D CA 1
ATOM 6266 C C . VAL D 1 211 ? -18.461 -20.276 105.320 1.00 27.26 190 VAL D C 1
ATOM 6267 O O . VAL D 1 211 ? -18.452 -19.810 106.464 1.00 31.75 190 VAL D O 1
ATOM 6271 N N . ARG D 1 212 ? -19.441 -20.057 104.453 1.00 27.21 191 ARG D N 1
ATOM 6272 C CA . ARG D 1 212 ? -20.543 -19.191 104.814 1.00 28.28 191 ARG D CA 1
ATOM 6273 C C . ARG D 1 212 ? -21.436 -19.872 105.847 1.00 30.92 191 ARG D C 1
ATOM 6274 O O . ARG D 1 212 ? -21.315 -21.066 106.125 1.00 28.97 191 ARG D O 1
ATOM 6282 N N . THR D 1 213 ? -22.345 -19.077 106.409 1.00 30.49 192 THR D N 1
ATOM 6283 C CA . THR D 1 213 ? -23.146 -19.483 107.553 1.00 38.27 192 THR D CA 1
ATOM 6284 C C . THR D 1 213 ? -23.888 -20.792 107.298 1.00 42.13 192 THR D C 1
ATOM 6285 O O . THR D 1 213 ? -24.544 -20.967 106.268 1.00 44.49 192 THR D O 1
ATOM 6289 N N . VAL D 1 214 ? -23.767 -21.717 108.246 1.00 41.24 193 VAL D N 1
ATOM 6290 C CA . VAL D 1 214 ? -24.596 -22.916 108.262 1.00 36.83 193 VAL D CA 1
ATOM 6291 C C . VAL D 1 214 ? -25.987 -22.524 108.751 1.00 33.88 193 VAL D C 1
ATOM 6292 O O . VAL D 1 214 ? -26.140 -21.971 109.847 1.00 35.79 193 VAL D O 1
ATOM 6296 N N . ARG D 1 215 ? -27.003 -22.816 107.940 1.00 34.56 194 ARG D N 1
ATOM 6297 C CA . ARG D 1 215 ? -28.366 -22.381 108.222 1.00 42.40 194 ARG D CA 1
ATOM 6298 C C . ARG D 1 215 ? -29.200 -23.425 108.952 1.00 39.29 194 ARG D C 1
ATOM 6299 O O . ARG D 1 215 ? -30.221 -23.069 109.549 1.00 42.19 194 ARG D O 1
ATOM 6307 N N . ALA D 1 216 ? -28.798 -24.690 108.922 1.00 37.87 195 ALA D N 1
ATOM 6308 C CA . ALA D 1 216 ? -29.533 -25.736 109.611 1.00 39.71 195 ALA D CA 1
ATOM 6309 C C . ALA D 1 216 ? -28.676 -26.991 109.663 1.00 41.76 195 ALA D C 1
ATOM 6310 O O . ALA D 1 216 ? -27.818 -27.204 108.800 1.00 42.57 195 ALA D O 1
ATOM 6312 N N . ASN D 1 217 ? -28.932 -27.818 110.674 1.00 39.52 196 ASN D N 1
ATOM 6313 C CA . ASN D 1 217 ? -28.320 -29.148 110.821 1.00 38.81 196 ASN D CA 1
ATOM 6314 C C . ASN D 1 217 ? -26.813 -28.943 111.000 1.00 38.24 196 ASN D C 1
ATOM 6315 O O . ASN D 1 217 ? -26.377 -27.898 111.496 1.00 43.20 196 ASN D O 1
ATOM 6320 N N . GLU D 1 218 ? -25.992 -29.908 110.594 1.00 39.31 197 GLU D N 1
ATOM 6321 C CA . GLU D 1 218 ? -24.562 -29.844 110.859 1.00 38.23 197 GLU D CA 1
ATOM 6322 C C . GLU D 1 218 ? -23.750 -30.133 109.605 1.00 30.14 197 GLU D C 1
ATOM 6323 O O . GLU D 1 218 ? -24.096 -31.002 108.798 1.00 31.36 197 GLU D O 1
ATOM 6329 N N . ARG D 1 219 ? -22.650 -29.411 109.465 1.00 30.36 198 ARG D N 1
ATOM 6330 C CA . ARG D 1 219 ? -21.735 -29.581 108.350 1.00 26.10 198 ARG D CA 1
ATOM 6331 C C . ARG D 1 219 ? -20.453 -30.215 108.879 1.00 30.44 198 ARG D C 1
ATOM 6332 O O . ARG D 1 219 ? -19.811 -29.673 109.789 1.00 26.74 198 ARG D O 1
ATOM 6340 N N . THR D 1 220 ? -20.089 -31.367 108.324 1.00 30.09 199 THR D N 1
ATOM 6341 C CA . THR D 1 220 ? -18.946 -32.131 108.805 1.00 26.04 199 THR D CA 1
ATOM 6342 C C . THR D 1 220 ? -17.981 -32.337 107.650 1.00 27.14 199 THR D C 1
ATOM 6343 O O . THR D 1 220 ? -18.370 -32.857 106.600 1.00 29.97 199 THR D O 1
ATOM 6347 N N . SER D 1 221 ? -16.726 -31.937 107.831 1.00 24.17 200 SER D N 1
ATOM 6348 C CA . SER D 1 221 ? -15.782 -32.083 106.742 1.00 23.66 200 SER D CA 1
ATOM 6349 C C . SER D 1 221 ? -14.419 -32.493 107.271 1.00 23.34 200 SER D C 1
ATOM 6350 O O . SER D 1 221 ? -14.008 -32.087 108.360 1.00 31.18 200 SER D O 1
ATOM 6353 N N . LEU D 1 222 ? -13.727 -33.309 106.487 1.00 19.66 201 LEU D N 1
ATOM 6354 C CA . LEU D 1 222 ? -12.367 -33.731 106.792 1.00 22.41 201 LEU D CA 1
ATOM 6355 C C . LEU D 1 222 ? -11.425 -32.882 105.945 1.00 20.63 201 LEU D C 1
ATOM 6356 O O . LEU D 1 222 ? -11.397 -33.012 104.716 1.00 24.42 201 LEU D O 1
ATOM 6361 N N . VAL D 1 223 ? -10.655 -32.027 106.604 1.00 22.03 202 VAL D N 1
ATOM 6362 C CA . VAL D 1 223 ? -9.744 -31.098 105.948 1.00 20.87 202 VAL D CA 1
ATOM 6363 C C . VAL D 1 223 ? -8.314 -31.554 106.201 1.00 24.24 202 VAL D C 1
ATOM 6364 O O . VAL D 1 223 ? -7.938 -31.855 107.345 1.00 26.63 202 VAL D O 1
ATOM 6368 N N . TYR D 1 224 ? -7.517 -31.613 105.136 1.00 26.54 203 TYR D N 1
ATOM 6369 C CA . TYR D 1 224 ? -6.089 -31.864 105.288 1.00 22.03 203 TYR D CA 1
ATOM 6370 C C . TYR D 1 224 ? -5.303 -31.044 104.267 1.00 22.70 203 TYR D C 1
ATOM 6371 O O . TYR D 1 224 ? -5.854 -30.578 103.263 1.00 22.19 203 TYR D O 1
ATOM 6380 N N . PHE D 1 225 ? -4.001 -30.832 104.562 1.00 24.11 204 PHE D N 1
ATOM 6381 C CA . PHE D 1 225 ? -3.161 -29.874 103.842 1.00 31.61 204 PHE D CA 1
ATOM 6382 C C . PHE D 1 225 ? -1.884 -30.521 103.319 1.00 25.90 204 PHE D C 1
ATOM 6383 O O . PHE D 1 225 ? -1.202 -31.259 104.039 1.00 27.54 204 PHE D O 1
ATOM 6391 N N . TYR D 1 226 ? -1.536 -30.181 102.085 1.00 26.27 205 TYR D N 1
ATOM 6392 C CA . TYR D 1 226 ? -0.398 -30.747 101.377 1.00 27.02 205 TYR D CA 1
ATOM 6393 C C . TYR D 1 226 ? 0.701 -29.708 101.206 1.00 35.34 205 TYR D C 1
ATOM 6394 O O . TYR D 1 226 ? 0.423 -28.536 100.917 1.00 32.77 205 TYR D O 1
ATOM 6403 N N . SER D 1 227 ? 1.954 -30.150 101.327 1.00 33.27 206 SER D N 1
ATOM 6404 C CA . SER D 1 227 ? 3.090 -29.275 101.100 1.00 33.38 206 SER D CA 1
ATOM 6405 C C . SER D 1 227 ? 4.176 -30.045 100.373 1.00 33.47 206 SER D C 1
ATOM 6406 O O . SER D 1 227 ? 4.209 -31.278 100.391 1.00 32.61 206 SER D O 1
ATOM 6409 N N . ARG D 1 228 ? 5.040 -29.295 99.695 1.00 35.49 207 ARG D N 1
ATOM 6410 C CA . ARG D 1 228 ? 6.291 -29.859 99.213 1.00 39.00 207 ARG D CA 1
ATOM 6411 C C . ARG D 1 228 ? 7.326 -29.984 100.320 1.00 42.68 207 ARG D C 1
ATOM 6412 O O . ARG D 1 228 ? 8.347 -30.647 100.116 1.00 46.28 207 ARG D O 1
ATOM 6420 N N . HIS D 1 229 ? 7.078 -29.385 101.482 1.00 38.11 208 HIS D N 1
ATOM 6421 C CA . HIS D 1 229 ? 8.022 -29.354 102.589 1.00 47.03 208 HIS D CA 1
ATOM 6422 C C . HIS D 1 229 ? 7.575 -30.334 103.669 1.00 46.85 208 HIS D C 1
ATOM 6423 O O . HIS D 1 229 ? 6.380 -30.447 103.956 1.00 36.31 208 HIS D O 1
ATOM 6430 N N . ASN D 1 230 ? 8.533 -31.052 104.261 1.00 44.72 209 ASN D N 1
ATOM 6431 C CA . ASN D 1 230 ? 8.219 -32.031 105.292 1.00 42.55 209 ASN D CA 1
ATOM 6432 C C . ASN D 1 230 ? 8.932 -31.802 106.619 1.00 45.12 209 ASN D C 1
ATOM 6433 O O . ASN D 1 230 ? 8.606 -32.487 107.593 1.00 43.89 209 ASN D O 1
ATOM 6438 N N . GLY D 1 231 ? 9.871 -30.860 106.700 1.00 50.83 210 GLY D N 1
ATOM 6439 C CA . GLY D 1 231 ? 10.544 -30.566 107.955 1.00 45.95 210 GLY D CA 1
ATOM 6440 C C . GLY D 1 231 ? 9.657 -29.844 108.950 1.00 47.00 210 GLY D C 1
ATOM 6441 O O . GLY D 1 231 ? 8.453 -30.097 109.005 1.00 48.94 210 GLY D O 1
ATOM 6442 N N . ALA D 1 232 ? 10.223 -28.939 109.744 1.00 50.75 211 ALA D N 1
ATOM 6443 C CA . ALA D 1 232 ? 9.425 -28.206 110.716 1.00 47.25 211 ALA D CA 1
ATOM 6444 C C . ALA D 1 232 ? 8.700 -27.038 110.060 1.00 49.59 211 ALA D C 1
ATOM 6445 O O . ALA D 1 232 ? 9.170 -26.456 109.076 1.00 51.21 211 ALA D O 1
ATOM 6447 N N . ASN D 1 233 ? 7.545 -26.696 110.627 1.00 47.97 212 ASN D N 1
ATOM 6448 C CA . ASN D 1 233 ? 6.757 -25.570 110.142 1.00 53.45 212 ASN D CA 1
ATOM 6449 C C . ASN D 1 233 ? 7.589 -24.296 110.195 1.00 60.70 212 ASN D C 1
ATOM 6450 O O . ASN D 1 233 ? 8.080 -23.911 111.261 1.00 64.74 212 ASN D O 1
ATOM 6455 N N . ARG D 1 234 ? 7.748 -23.637 109.047 1.00 60.63 213 ARG D N 1
ATOM 6456 C CA . ARG D 1 234 ? 8.600 -22.455 108.974 1.00 56.59 213 ARG D CA 1
ATOM 6457 C C . ARG D 1 234 ? 7.930 -21.197 109.530 1.00 66.70 213 ARG D C 1
ATOM 6458 O O . ARG D 1 234 ? 8.452 -20.098 109.321 1.00 74.58 213 ARG D O 1
ATOM 6460 N N . ARG D 1 235 ? 6.805 -21.326 110.227 1.00 71.47 214 ARG D N 1
ATOM 6461 C CA . ARG D 1 235 ? 6.171 -20.197 110.895 1.00 74.89 214 ARG D CA 1
ATOM 6462 C C . ARG D 1 235 ? 6.742 -20.039 112.301 1.00 79.14 214 ARG D C 1
ATOM 6463 O O . ARG D 1 235 ? 7.336 -20.963 112.864 1.00 80.74 214 ARG D O 1
ATOM 6471 N N . ALA D 1 236 ? 6.558 -18.848 112.867 1.00 78.74 215 ALA D N 1
ATOM 6472 C CA . ALA D 1 236 ? 7.108 -18.537 114.185 1.00 76.76 215 ALA D CA 1
ATOM 6473 C C . ALA D 1 236 ? 6.148 -18.919 115.309 1.00 70.86 215 ALA D C 1
ATOM 6474 O O . ALA D 1 236 ? 6.575 -19.211 116.428 1.00 69.78 215 ALA D O 1
#

Sequence (808 aa):
TAELHFRCNEGGADYAAQLREVGTVLPAYVAFDAHELARIDALQARLPEEPVHDIYVRRIVDRAGERPQLVNLPHSETILNLLGDARRTRFFGDFGTRAEYFIRRCQINRLKDSFIGHLDAASNPDYEFSVVIQLGRAFDGGEFVVHPQGRPPNVFAPAYGTVIVTSSCAHRHEVRTVRANERTSLVYFYSRHNGANRRAATAELHFRCNEGGADYAAQLREVGTVLPAYVAFDAHELARIDALQARLPEEPVTAGTHDIYVRRIVDRAGERPQLVNLPHSETILNLLGDARRTRFFGDFGTRAEYFIRRCQINRLKDSFIIGHLDAASNPDYEFSVVIQLGRAFDGGEFVVHPQGRPPNVFAPAYGTVIVTSCAHRHEVRTVRANERTSLVYFYSRHNGANRRTAELHFRCNEGGADYAAQLREVGTVLPAYVAFDAHELARIDALQARLPEEPVHDIYVRRIVDRAGERPQLVNLPHSETILNLLGDARRTRFFGDFGTRAEYFIRRCQINRLKDSFIGHLDAASNPDYEFSVVIQLGRAFDGGEFVVHPQGRPPNVFAPAYGTVIVTSCAHRHEVRTVRANERTSLVYFYSRHNGANRRATAELHFRCNEGGADYAAQLREVGTVLPAYVAFDAHELARIDALQARLPEEPVTAGDAGDTHDIYVRRIVDRAGERPQLVNLPHSETILNLLGDARRTRFFGDFGTRAEYFIRRCQINRLKDSFIGHLDAASNPDYEFSVVIQLGRAFDGGEFVVHPQGRPPNVFAPAYGTVIVTSCAHRHEVRTVRANERTSLVYFYSRHNGANRRA

Radius of gyration: 36.9 Å; Cα contacts (8 Å, |Δi|>4): 1903; chains: 4; bounding box: 64×76×112 Å

Secondary structure (DSSP, 8-state):
---EEE-------HHHHHHHHTSB---TTSSS-HHHHHHHHHHHHTS--EE----EEEE----TTS-----STTHHHHHHHHHTSHHHHHHHH-----S--EEEEEEEE--TT--B---GGGT-TT--EEEEEE--SS-SB--EEEE-TTSPPEEE---TT-EEEEETTSEEEEPPB-SS---EEEEEEES--S---S--/---EEE-------HHHHHHHHHSB---TTSSS-HHHHHHHHHHHHTS--EEEEE--EEEEEEE----BTS-----STTHHHHHHHHHTSHHHHHHHH---SSS--EEEEEEEE--TT--B---GGGT-TT--EEEEEE--S-EEE--EEE--TTS--EEE-PPTT-EEEEETTS-EEEPPEEEE---EEEEEEES--SSB--/---EEE-------HHHHHHHHHSB---TTSSS-HHHHHHHHHHHHTS--EE----EEEE----TTS-----STTHHHHHHHHHTSHHHHHHHH-----S--EEEEEEEE--TT--B---GGGT-TT--EEEEEE--SS-SB--EEEE-TTS--EEE---TT-EEEEETTSEEEEPPB-SS---EEEEEEES--S--S--/---EEE-------HHHHHHHHHSB---TTSSS-HHHHHHHHHHHHTS--EEEEEE-SSSEEEEEEEE----BTS-----STTHHHHHHHHHTSHHHHHHHH---SSS--EEEEEEEE--TT--B---HHHH-TT--EEEEEE--S-EEE--EEEE-TTS--EEE-PPTT-EEEEETTSEEEEPPEEEE---EEEEEEES--SSB---

Organism: Burkholderia pseudomallei (strain 1710b) (NCBI:txid320372)

InterPro domains:
  IPR005123 Oxoglutarate/iron-dependent dioxygenase domain [PS51471] (116-207)
  IPR044862 Prolyl 4-hydroxylase alpha subunit, Fe(2+) 2OG dioxygenase domain [PF13640] (120-205)

Nearest PDB structures (foldseek):
  6n1f-assembly1_A  TM=1.004E+00  e=1.215E-40  Burkholderia pseudomallei 1710b
  6n1f-assembly5_B  TM=9.900E-01  e=9.768E-39  Burkholderia pseudomallei 1710b
  6n1f-assembly6_D-2  TM=9.984E-01  e=9.018E-38  Burkholderia pseudomallei 1710b
  3dkq-assembly1_B-2  TM=7.509E-01  e=3.679E-07  Shewanella baltica OS155
  4j25-assembly7_G  TM=7.165E-01  e=2.746E-07  Pseudomonas putida KT2440